Protein AF-0000000080883760 (afdb_homodimer)

Solvent-accessible surface area (backbone atoms only — not comparable to full-atom values): 64139 Å² total; per-residue (Å²): 132,85,82,71,72,84,73,80,80,72,82,66,75,68,64,57,55,56,56,51,52,54,51,52,56,53,53,59,55,56,44,29,5,10,41,19,51,41,18,39,57,57,40,52,62,47,42,53,57,47,54,60,45,60,87,59,68,84,84,50,53,76,61,48,48,52,43,48,32,52,58,64,44,68,50,77,77,52,52,8,90,38,51,78,77,30,27,45,71,64,53,61,66,50,56,46,53,58,30,44,61,67,66,34,55,52,52,44,58,43,60,63,50,77,69,25,66,55,32,47,53,31,52,52,51,48,51,53,54,53,51,52,50,48,72,76,22,70,29,25,36,28,36,28,33,32,29,28,40,73,28,78,74,47,78,49,56,37,47,37,25,38,48,32,90,84,34,57,98,71,44,54,68,37,43,54,71,34,23,41,66,31,14,36,39,24,38,48,54,45,48,49,48,41,47,31,49,20,49,52,23,56,77,68,69,44,78,74,57,53,49,55,74,37,38,44,40,79,69,34,70,82,64,48,45,32,81,93,37,52,71,56,43,66,61,35,21,44,43,24,27,42,36,19,10,46,14,48,35,12,37,69,83,22,6,39,42,85,45,55,57,39,62,75,51,52,53,66,69,28,49,31,79,81,20,54,45,55,65,45,50,62,67,55,49,49,55,51,45,29,62,36,71,66,76,42,57,48,38,55,73,62,30,33,23,48,43,32,28,17,51,47,36,52,38,46,37,51,49,49,20,62,76,66,73,52,88,62,54,67,56,57,47,46,40,66,71,46,28,56,77,56,63,17,84,69,46,50,51,62,71,78,51,77,91,51,51,87,35,41,48,39,33,29,21,72,58,58,79,86,60,66,59,22,80,36,36,30,27,29,34,35,27,31,30,20,38,50,38,51,46,36,51,42,26,42,42,66,33,26,91,69,29,53,80,40,52,61,40,54,47,43,59,48,74,33,49,63,43,75,43,24,52,68,41,43,31,31,14,60,53,28,51,25,39,46,28,29,36,88,86,53,27,36,46,60,33,42,20,37,55,14,66,49,62,49,26,35,22,29,40,35,34,30,62,78,74,16,36,31,42,33,27,39,30,30,34,40,52,37,56,67,42,40,40,72,63,57,80,70,80,49,33,65,62,53,49,51,53,47,44,33,45,39,49,57,21,47,53,48,36,53,52,51,50,47,46,69,67,62,41,43,44,22,48,43,96,32,35,39,34,33,30,44,75,54,91,74,33,42,26,43,61,41,41,33,35,69,88,36,54,49,48,60,43,52,24,52,50,30,14,65,56,60,59,37,81,52,70,68,38,73,83,12,28,26,48,42,50,32,63,51,78,39,33,26,42,48,42,53,67,56,51,65,74,63,52,48,49,38,25,39,18,31,81,83,51,52,27,77,41,47,38,36,43,41,59,73,43,97,88,44,50,37,29,41,41,36,71,78,55,71,23,58,25,35,47,57,130,140,90,82,78,79,81,79,82,82,73,82,64,76,69,66,56,55,56,54,53,53,52,52,52,55,50,52,55,54,56,39,31,8,10,39,22,49,36,17,36,58,61,35,50,62,48,44,55,58,46,56,55,47,59,87,57,67,83,84,48,50,75,64,48,48,52,41,47,36,52,55,63,45,69,47,81,77,41,48,21,90,40,48,78,77,29,26,46,70,64,50,64,68,54,57,48,50,58,31,44,61,66,65,35,56,52,52,44,57,44,59,63,49,75,68,24,67,54,33,48,53,31,51,51,52,48,50,53,54,52,52,54,50,49,72,75,24,71,27,24,34,28,34,28,34,31,29,27,41,74,29,76,74,47,76,49,56,37,46,38,25,38,49,31,91,83,32,58,98,72,43,54,67,37,44,54,70,33,22,40,66,31,13,34,38,24,38,49,54,46,47,49,49,42,47,30,48,20,46,52,23,56,77,69,69,44,79,75,57,52,49,53,73,36,39,45,39,79,68,34,70,83,64,50,45,32,81,94,37,54,71,54,45,66,62,34,21,44,42,24,28,42,36,18,10,46,16,47,33,13,39,69,82,25,8,47,42,85,43,54,56,40,62,75,49,51,51,66,69,25,47,30,79,79,18,54,45,55,64,44,49,61,67,54,49,49,55,50,46,30,63,36,70,67,76,41,56,48,39,53,72,60,30,32,24,48,43,31,27,19,50,48,38,52,38,46,37,51,49,49,20,62,76,67,72,52,86,62,53,66,55,57,46,46,39,66,72,45,26,56,78,56,64,16,86,69,44,49,50,61,71,79,52,77,92,51,51,88,36,43,48,39,33,30,22,73,58,58,78,85,60,65,60,21,81,36,37,29,29,29,34,35,27,31,30,21,36,49,37,51,45,35,49,44,25,42,42,68,33,26,92,69,28,52,80,38,52,59,41,55,47,42,58,49,73,32,49,62,44,73,44,24,50,70,42,43,31,33,14,60,53,29,50,26,38,46,29,30,38,90,84,54,29,36,46,60,34,43,21,38,57,14,65,49,61,48,24,35,24,29,41,36,34,32,60,78,74,16,38,29,42,33,26,39,33,30,34,40,53,36,56,68,41,38,40,71,63,58,80,69,79,50,34,67,61,52,48,50,51,47,44,35,46,40,50,56,22,48,52,48,36,53,51,52,50,48,45,70,66,60,40,40,46,23,46,43,97,31,35,41,36,32,30,43,75,54,89,76,33,42,27,42,60,40,41,32,35,69,87,37,54,49,48,59,42,51,24,51,48,26,14,65,58,59,62,39,81,52,71,69,37,72,83,12,28,25,47,42,50,31,62,51,78,41,34,25,42,47,42,53,67,53,52,66,73,68,53,52,49,38,20,38,18,32,81,84,50,53,24,77,41,47,39,37,42,41,58,74,44,102,87,45,51,38,30,41,40,36,70,79,54,71,22,59,23,34,46,58,131

Structure (mmCIF, N/CA/C/O backbone):
data_AF-0000000080883760-model_v1
#
loop_
_entity.id
_entity.type
_entity.pdbx_description
1 polymer 'Beta-lactamase-related domain-containing protein'
#
loop_
_atom_site.group_PDB
_atom_site.id
_atom_site.type_symbol
_atom_site.label_atom_id
_atom_site.label_alt_id
_atom_site.label_comp_id
_atom_site.label_asym_id
_atom_site.label_entity_id
_atom_site.label_seq_id
_atom_site.pdbx_PDB_ins_code
_atom_site.Cartn_x
_atom_site.Cartn_y
_atom_site.Cartn_z
_atom_site.occupancy
_atom_site.B_iso_or_equiv
_atom_site.auth_seq_id
_atom_site.auth_comp_id
_atom_site.auth_asym_id
_atom_site.auth_atom_id
_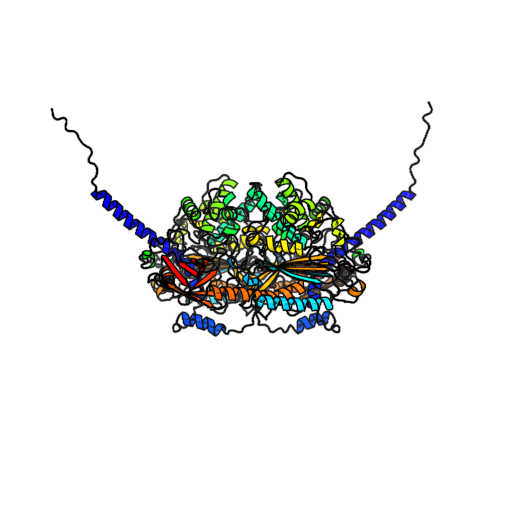atom_site.pdbx_PDB_model_num
ATOM 1 N N . MET A 1 1 ? 18.156 80.938 -30.625 1 20.16 1 MET A N 1
ATOM 2 C CA . MET A 1 1 ? 18.953 81.688 -29.625 1 20.16 1 MET A CA 1
ATOM 3 C C . MET A 1 1 ? 19.266 80.75 -28.438 1 20.16 1 MET A C 1
ATOM 5 O O . MET A 1 1 ? 18.641 79.75 -28.266 1 20.16 1 MET A O 1
ATOM 9 N N . GLU A 1 2 ? 19.562 81.312 -27.172 1 17.78 2 GLU A N 1
ATOM 10 C CA . GLU A 1 2 ? 20.578 80.938 -26.188 1 17.78 2 GLU A CA 1
ATOM 11 C C . GLU A 1 2 ? 20.156 79.75 -25.406 1 17.78 2 GLU A C 1
ATOM 13 O O . GLU A 1 2 ? 19.125 79.75 -24.734 1 17.78 2 GLU A O 1
ATOM 18 N N . LYS A 1 3 ? 20.703 78.562 -25.922 1 20.47 3 LYS A N 1
ATOM 19 C CA . LYS A 1 3 ? 20.766 77.188 -25.562 1 20.47 3 LYS A CA 1
ATOM 20 C C . LYS A 1 3 ? 21.312 77 -24.141 1 20.47 3 LYS A C 1
ATOM 22 O O . LYS A 1 3 ? 22.516 77.062 -23.922 1 20.47 3 LYS A O 1
ATOM 27 N N . GLN A 1 4 ? 20.594 77.75 -23.266 1 17.47 4 GLN A N 1
ATOM 28 C CA . GLN A 1 4 ? 21.094 77.875 -21.891 1 17.47 4 GLN A CA 1
ATOM 29 C C . GLN A 1 4 ? 21.453 76.5 -21.344 1 17.47 4 GLN A C 1
ATOM 31 O O . GLN A 1 4 ? 20.828 75.5 -21.703 1 17.47 4 GLN A O 1
ATOM 36 N N . ALA A 1 5 ? 22.422 76.438 -20.562 1 20.77 5 ALA A N 1
ATOM 37 C CA . ALA A 1 5 ? 23.469 75.625 -19.938 1 20.77 5 ALA A CA 1
ATOM 38 C C . ALA A 1 5 ? 22.891 74.688 -18.859 1 20.77 5 ALA A C 1
ATOM 40 O O . ALA A 1 5 ? 23.594 74.312 -17.922 1 20.77 5 ALA A O 1
ATOM 41 N N . ALA A 1 6 ? 21.516 74.5 -18.766 1 20.91 6 ALA A N 1
ATOM 42 C CA . ALA A 1 6 ? 21.062 74 -17.469 1 20.91 6 ALA A CA 1
ATOM 43 C C . ALA A 1 6 ? 21.797 72.688 -17.078 1 20.91 6 ALA A C 1
ATOM 45 O O . ALA A 1 6 ? 21.625 71.625 -17.703 1 20.91 6 ALA A O 1
ATOM 46 N N . ILE A 1 7 ? 23.047 72.812 -16.75 1 21.77 7 ILE A N 1
ATOM 47 C CA . ILE A 1 7 ? 23.953 71.688 -16.422 1 21.77 7 ILE A CA 1
ATOM 48 C C . ILE A 1 7 ? 23.359 70.875 -15.289 1 21.77 7 ILE A C 1
ATOM 50 O O . ILE A 1 7 ? 22.969 71.438 -14.258 1 21.77 7 ILE A O 1
ATOM 54 N N . LEU A 1 8 ? 22.859 69.688 -15.516 1 22.98 8 LEU A N 1
ATOM 55 C CA . LEU A 1 8 ? 22.188 68.5 -14.914 1 22.98 8 LEU A CA 1
ATOM 56 C C . LEU A 1 8 ? 23.016 67.938 -13.758 1 22.98 8 LEU A C 1
ATOM 58 O O . LEU A 1 8 ? 24.125 67.438 -13.953 1 22.98 8 LEU A O 1
ATOM 62 N N . ASP A 1 9 ? 23.188 68.75 -12.68 1 23.14 9 ASP A N 1
ATOM 63 C CA . ASP A 1 9 ? 24.047 68.438 -11.555 1 23.14 9 ASP A CA 1
ATOM 64 C C . ASP A 1 9 ? 23.75 67 -11.055 1 23.14 9 ASP A C 1
ATOM 66 O O . ASP A 1 9 ? 22.578 66.625 -10.891 1 23.14 9 ASP A O 1
ATOM 70 N N . TRP A 1 10 ? 24.688 66 -11.281 1 26.27 10 TRP A N 1
ATOM 71 C CA . TRP A 1 10 ? 24.891 64.625 -11 1 26.27 10 TRP A CA 1
ATOM 72 C C . TRP A 1 10 ? 24.859 64.312 -9.5 1 26.27 10 TRP A C 1
ATOM 74 O O . TRP A 1 10 ? 25.531 65 -8.727 1 26.27 10 TRP A O 1
ATOM 84 N N . PRO A 1 11 ? 23.75 64 -8.945 1 32.03 11 PRO A N 1
ATOM 85 C CA . PRO A 1 11 ? 23.594 63.844 -7.5 1 32.03 11 PRO A CA 1
ATOM 86 C C . PRO A 1 11 ? 24.766 63.094 -6.863 1 32.03 11 PRO A C 1
ATOM 88 O O . PRO A 1 11 ? 25.438 62.312 -7.535 1 32.03 11 PRO A O 1
ATOM 91 N N . SER A 1 12 ? 25.422 63.594 -5.77 1 32.03 12 SER A N 1
ATOM 92 C CA . SER A 1 12 ? 26.656 63.375 -5.031 1 32.03 12 SER A CA 1
ATOM 93 C C . SER A 1 12 ? 26.719 61.938 -4.488 1 32.03 12 SER A C 1
ATOM 95 O O . SER A 1 12 ? 25.688 61.281 -4.367 1 32.03 12 SER A O 1
ATOM 97 N N . GLN A 1 13 ? 28.047 61.375 -4.312 1 28.73 13 GLN A N 1
ATOM 98 C CA . GLN A 1 13 ? 28.578 60.062 -3.957 1 28.73 13 GLN A CA 1
ATOM 99 C C . GLN A 1 13 ? 28 59.562 -2.631 1 28.73 13 GLN A C 1
ATOM 101 O O . GLN A 1 13 ? 27.797 58.375 -2.439 1 28.73 13 GLN A O 1
ATOM 106 N N . GLN A 1 14 ? 27.812 60.594 -1.698 1 31.47 14 GLN A N 1
ATOM 107 C CA . GLN A 1 14 ? 27.547 60.219 -0.31 1 31.47 14 GLN A CA 1
ATOM 108 C C . GLN A 1 14 ? 26.188 59.562 -0.162 1 31.47 14 GLN A C 1
ATOM 110 O O . GLN A 1 14 ? 26 58.688 0.704 1 31.47 14 GLN A O 1
ATOM 115 N N . GLN A 1 15 ? 25.203 60.062 -0.991 1 30.92 15 GLN A N 1
ATOM 116 C CA . GLN A 1 15 ? 23.844 59.531 -0.78 1 30.92 15 GLN A CA 1
ATOM 117 C C . GLN A 1 15 ? 23.719 58.094 -1.217 1 30.92 15 GLN A C 1
ATOM 119 O O . GLN A 1 15 ? 22.719 57.438 -0.935 1 30.92 15 GLN A O 1
ATOM 124 N N . GLN A 1 16 ? 24.703 57.688 -2.168 1 28.88 16 GLN A N 1
ATOM 125 C CA . GLN A 1 16 ? 24.609 56.312 -2.639 1 28.88 16 GLN A CA 1
ATOM 126 C C . GLN A 1 16 ? 24.953 55.344 -1.524 1 28.88 16 GLN A C 1
ATOM 128 O O . GLN A 1 16 ? 24.516 54.188 -1.554 1 28.88 16 GLN A O 1
ATOM 133 N N . HIS A 1 17 ? 25.906 55.812 -0.591 1 29.86 17 HIS A N 1
ATOM 134 C CA . HIS A 1 17 ? 26.359 54.875 0.41 1 29.86 17 HIS A CA 1
ATOM 135 C C . HIS A 1 17 ? 25.266 54.531 1.407 1 29.86 17 HIS A C 1
ATOM 137 O O . HIS A 1 17 ? 25.281 53.469 2.037 1 29.86 17 HIS A O 1
ATOM 143 N N . ALA A 1 18 ? 24.422 55.625 1.739 1 31.39 18 ALA A N 1
ATOM 144 C CA . ALA A 1 18 ? 23.406 55.375 2.754 1 31.39 18 ALA A CA 1
ATOM 145 C C . ALA A 1 18 ? 22.359 54.375 2.246 1 31.39 18 ALA A C 1
ATOM 147 O O . ALA A 1 18 ? 21.719 53.688 3.037 1 31.39 18 ALA A O 1
ATOM 148 N N . GLN A 1 19 ? 22.109 54.5 0.889 1 28.58 19 GLN A N 1
ATOM 149 C CA . GLN A 1 19 ? 21.078 53.594 0.392 1 28.58 19 GLN A CA 1
ATOM 150 C C . GLN A 1 19 ? 21.531 52.125 0.485 1 28.58 19 GLN A C 1
ATOM 152 O O . GLN A 1 19 ? 20.703 51.219 0.529 1 28.58 19 GLN A O 1
ATOM 157 N N . LEU A 1 20 ? 22.906 52 0.27 1 30.72 20 LEU A N 1
ATOM 158 C CA . LEU A 1 20 ? 23.391 50.625 0.321 1 30.72 20 LEU A CA 1
ATOM 159 C C . LEU A 1 20 ? 23.281 50.062 1.735 1 30.72 20 LEU A C 1
ATOM 161 O O . LEU A 1 20 ? 23.094 48.844 1.916 1 30.72 20 LEU A O 1
ATOM 165 N N . GLN A 1 21 ? 23.594 51 2.764 1 29.98 21 GLN A N 1
ATOM 166 C CA . GLN A 1 21 ? 23.562 50.438 4.109 1 29.98 21 GLN A CA 1
ATOM 167 C C . GLN A 1 21 ? 22.141 50.031 4.5 1 29.98 21 GLN A C 1
ATOM 169 O O . GLN A 1 21 ? 21.969 49.156 5.371 1 29.98 21 GLN A O 1
ATOM 174 N N . GLN A 1 22 ? 21.109 50.875 4.027 1 29.27 22 GLN A N 1
ATOM 175 C CA . GLN A 1 22 ? 19.75 50.5 4.391 1 29.27 22 GLN A CA 1
ATOM 176 C C . GLN A 1 22 ? 19.344 49.156 3.758 1 29.27 22 GLN A C 1
ATOM 178 O O . GLN A 1 22 ? 18.5 48.438 4.293 1 29.27 22 GLN A O 1
ATOM 183 N N . ARG A 1 23 ? 19.859 48.875 2.496 1 29.89 23 ARG A N 1
ATOM 184 C CA . ARG A 1 23 ? 19.531 47.625 1.852 1 29.89 23 ARG A CA 1
ATOM 185 C C . ARG A 1 23 ? 20.156 46.438 2.602 1 29.89 23 ARG A C 1
ATOM 187 O O . ARG A 1 23 ? 19.734 45.312 2.424 1 29.89 23 ARG A O 1
ATOM 194 N N . ARG A 1 24 ? 21.406 46.75 3.168 1 29.94 24 ARG A N 1
ATOM 195 C CA . ARG A 1 24 ? 22.016 45.656 3.893 1 29.94 24 ARG A CA 1
ATOM 196 C C . ARG A 1 24 ? 21.188 45.281 5.125 1 29.94 24 ARG A C 1
ATOM 198 O O . ARG A 1 24 ? 21.312 44.188 5.656 1 29.94 24 ARG A O 1
ATOM 205 N N . ARG A 1 25 ? 20.609 46.406 5.797 1 30.8 25 ARG A N 1
ATOM 206 C CA . ARG A 1 25 ? 19.844 46.094 6.992 1 30.8 25 ARG A CA 1
ATOM 207 C C . ARG A 1 25 ? 18.594 45.281 6.641 1 30.8 25 ARG A C 1
ATOM 209 O O . ARG A 1 25 ? 18.047 44.562 7.484 1 30.8 25 ARG A O 1
ATOM 216 N N .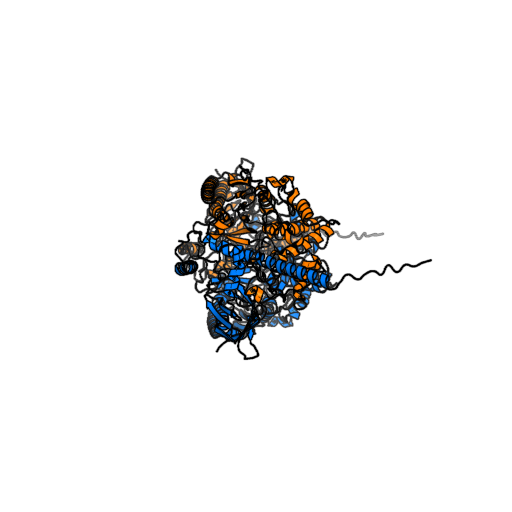 VAL A 1 26 ? 18.078 45.625 5.309 1 27.19 26 VAL A N 1
ATOM 217 C CA . VAL A 1 26 ? 16.844 44.938 4.969 1 27.19 26 VAL A CA 1
ATOM 218 C C . VAL A 1 26 ? 17.109 43.469 4.727 1 27.19 26 VAL A C 1
ATOM 220 O O . VAL A 1 26 ? 16.281 42.594 5.051 1 27.19 26 VAL A O 1
ATOM 223 N N . ARG A 1 27 ? 18.375 43.188 4.125 1 28.58 27 ARG A N 1
ATOM 224 C CA . ARG A 1 27 ? 18.609 41.812 3.725 1 28.58 27 ARG A CA 1
ATOM 225 C C . ARG A 1 27 ? 18.75 40.906 4.941 1 28.58 27 ARG A C 1
ATOM 227 O O . ARG A 1 27 ? 18.5 39.688 4.859 1 28.58 27 ARG A O 1
ATOM 234 N N . ARG A 1 28 ? 19.453 41.594 5.941 1 27.86 28 ARG A N 1
ATOM 235 C CA . ARG A 1 28 ? 19.734 40.688 7.059 1 27.86 28 ARG A CA 1
ATOM 236 C C . ARG A 1 28 ? 18.453 40.219 7.73 1 27.86 28 ARG A C 1
ATOM 238 O O . ARG A 1 28 ? 18.422 39.188 8.414 1 27.86 28 ARG A O 1
ATOM 245 N N . ARG A 1 29 ? 17.453 41.281 7.664 1 27.05 29 ARG A N 1
ATOM 246 C CA . ARG A 1 29 ? 16.234 40.938 8.406 1 27.05 29 ARG A CA 1
ATOM 247 C C . ARG A 1 29 ? 15.516 39.75 7.781 1 27.05 29 ARG A C 1
ATOM 249 O O . ARG A 1 29 ? 14.805 39.031 8.469 1 27.05 29 ARG A O 1
ATOM 256 N N . ASP A 1 30 ? 15.656 39.781 6.379 1 25.61 30 ASP A N 1
ATOM 257 C CA . ASP A 1 30 ? 14.805 38.812 5.672 1 25.61 30 ASP A CA 1
ATOM 258 C C . ASP A 1 30 ? 15.281 37.375 5.883 1 25.61 30 ASP A C 1
ATOM 260 O O . ASP A 1 30 ? 14.5 36.438 5.754 1 25.61 30 ASP A O 1
ATOM 264 N N . LEU A 1 31 ? 16.641 37.25 6.141 1 24.3 31 LEU A N 1
ATOM 265 C CA . LEU A 1 31 ? 17.156 35.906 6.23 1 24.3 31 LEU A CA 1
ATOM 266 C C . LEU A 1 31 ? 16.672 35.219 7.496 1 24.3 31 LEU A C 1
ATOM 268 O O . LEU A 1 31 ? 16.547 33.969 7.531 1 24.3 31 LEU A O 1
ATOM 272 N N . ALA A 1 32 ? 16.484 36.094 8.586 1 24.84 32 ALA A N 1
ATOM 273 C CA . ALA A 1 32 ? 16.203 35.469 9.875 1 24.84 32 ALA A CA 1
ATOM 274 C C . ALA A 1 32 ? 14.828 34.781 9.875 1 24.84 32 ALA A C 1
ATOM 276 O O . ALA A 1 32 ? 14.609 33.812 10.602 1 24.84 32 ALA A O 1
ATOM 277 N N . LEU A 1 33 ? 13.883 35.406 9.086 1 23.98 33 LEU A N 1
ATOM 278 C CA . LEU A 1 33 ? 12.484 35 9.211 1 23.98 33 LEU A CA 1
ATOM 279 C C . LEU A 1 33 ? 12.266 33.625 8.633 1 23.98 33 LEU A C 1
ATOM 281 O O . LEU A 1 33 ? 11.391 32.875 9.102 1 23.98 33 LEU A O 1
ATOM 285 N N . THR A 1 34 ? 12.992 33.312 7.543 1 24.45 34 THR A N 1
ATOM 286 C CA . THR A 1 34 ? 12.633 32.125 6.781 1 24.45 34 THR A CA 1
ATOM 287 C C . THR A 1 34 ? 13.062 30.875 7.52 1 24.45 34 THR A C 1
ATOM 289 O O . THR A 1 34 ? 12.492 29.797 7.301 1 24.45 34 THR A O 1
ATOM 292 N N . PHE A 1 35 ? 14.133 30.953 8.398 1 27.14 35 PHE A N 1
ATOM 293 C CA . PHE A 1 35 ? 14.641 29.75 9.055 1 27.14 35 PHE A CA 1
ATOM 294 C C . PHE A 1 35 ? 13.664 29.266 10.125 1 27.14 35 PHE A C 1
ATOM 296 O O . PHE A 1 35 ? 13.836 28.172 10.672 1 27.14 35 PHE A O 1
ATOM 303 N N . GLY A 1 36 ? 12.695 30.156 10.578 1 24.72 36 GLY A N 1
ATOM 304 C CA . GLY A 1 36 ? 11.828 29.812 11.688 1 24.72 36 GLY A CA 1
ATOM 305 C C . GLY A 1 36 ? 10.844 28.703 11.359 1 24.72 36 GLY A C 1
ATOM 306 O O . GLY A 1 36 ? 10.5 27.891 12.219 1 24.72 36 GLY A O 1
ATOM 307 N N . TRP A 1 37 ? 10.352 28.797 10.125 1 24.58 37 TRP A N 1
ATOM 308 C CA . TRP A 1 37 ? 9.164 28 9.867 1 24.58 37 TRP A CA 1
ATOM 309 C C . TRP A 1 37 ? 9.523 26.516 9.75 1 24.58 37 TRP A C 1
ATOM 311 O O . TRP A 1 37 ? 8.688 25.641 9.984 1 24.58 37 TRP A O 1
ATOM 321 N N . SER A 1 38 ? 10.719 26.25 9.312 1 27.39 38 SER A N 1
ATOM 322 C CA . SER A 1 38 ? 11.07 24.844 9.055 1 27.39 38 SER A CA 1
ATOM 323 C C . SER A 1 38 ? 11.203 24.062 10.352 1 27.39 38 SER A C 1
ATOM 325 O O . SER A 1 38 ? 11.211 22.828 10.344 1 27.39 38 SER A O 1
ATOM 327 N N . LEU A 1 39 ? 11.555 24.812 11.531 1 28.34 39 LEU A N 1
ATOM 328 C CA . LEU A 1 39 ? 11.68 24.156 12.828 1 28.34 39 LEU A CA 1
ATOM 329 C C . LEU A 1 39 ? 10.312 23.703 13.336 1 28.34 39 LEU A C 1
ATOM 331 O O . LEU A 1 39 ? 10.227 22.734 14.094 1 28.34 39 LEU A O 1
ATOM 335 N N . ILE A 1 40 ? 9.281 24.391 12.852 1 28.36 40 ILE A N 1
ATOM 336 C CA . ILE A 1 40 ? 7.996 24.047 13.438 1 28.36 40 ILE A CA 1
ATOM 337 C C . ILE A 1 40 ? 7.555 22.672 12.93 1 28.36 40 ILE A C 1
ATOM 339 O O . ILE A 1 40 ? 7.035 21.859 13.695 1 28.36 40 ILE A O 1
ATOM 343 N N . GLY A 1 41 ? 7.871 22.312 11.773 1 28.89 41 GLY A N 1
ATOM 344 C CA . GLY A 1 41 ? 7.406 21.031 11.281 1 28.89 41 GLY A CA 1
ATOM 345 C C . GLY A 1 41 ? 8.055 19.844 11.977 1 28.89 41 GLY A C 1
ATOM 346 O O . GLY A 1 41 ? 7.391 18.859 12.281 1 28.89 41 GLY A O 1
ATOM 347 N N . SER A 1 42 ? 9.375 19.953 12.289 1 32.25 42 SER A N 1
ATOM 348 C CA . SER A 1 42 ? 10.039 18.953 13.117 1 32.25 42 SER A CA 1
ATOM 349 C C . SER A 1 42 ? 9.453 18.922 14.531 1 32.25 42 SER A C 1
ATOM 351 O O . SER A 1 42 ? 9.5 17.891 15.203 1 32.25 42 SER A O 1
ATOM 353 N N . PHE A 1 43 ? 8.914 20.047 15.031 1 31.59 43 PHE A N 1
ATOM 354 C CA . PHE A 1 43 ? 8.344 20.156 16.375 1 31.59 43 PHE A CA 1
ATOM 355 C C . PHE A 1 43 ? 6.973 19.484 16.422 1 31.59 43 PHE A C 1
ATOM 357 O O . PHE A 1 43 ? 6.609 18.891 17.438 1 31.59 43 PHE A O 1
ATOM 364 N N . ILE A 1 44 ? 6.262 19.516 15.383 1 31.91 44 ILE A N 1
ATOM 365 C CA . ILE A 1 44 ? 4.945 18.891 15.461 1 31.91 44 ILE A CA 1
ATOM 366 C C . ILE A 1 44 ? 5.094 17.375 15.531 1 31.91 44 ILE A C 1
ATOM 368 O O . ILE A 1 44 ? 4.445 16.719 16.344 1 31.91 44 ILE A O 1
ATOM 372 N N . GLY A 1 45 ? 5.973 16.719 14.883 1 31.95 45 GLY A N 1
ATOM 373 C CA . GLY A 1 45 ? 6.281 15.312 15.148 1 31.95 45 GLY A CA 1
ATOM 374 C C . GLY A 1 45 ? 6.867 15.086 16.531 1 31.95 45 GLY A C 1
ATOM 375 O O . GLY A 1 45 ? 6.473 14.148 17.234 1 31.95 45 GLY A O 1
ATOM 376 N N . LEU A 1 46 ? 7.734 16.047 17 1 32.22 46 LEU A N 1
ATOM 377 C CA . LEU A 1 46 ? 8.242 16.016 18.375 1 32.22 46 LEU A CA 1
ATOM 378 C C . LEU A 1 46 ? 7.129 16.328 19.375 1 32.22 46 LEU A C 1
ATOM 380 O O . LEU A 1 46 ? 7.008 15.648 20.391 1 32.22 46 LEU A O 1
ATOM 384 N N . ALA A 1 47 ? 6.312 17.281 19.094 1 31.31 47 ALA A N 1
ATOM 385 C CA . ALA A 1 47 ? 5.234 17.594 20.031 1 31.31 47 ALA A CA 1
ATOM 386 C C . ALA A 1 47 ? 4.219 16.453 20.109 1 31.31 47 ALA A C 1
ATOM 388 O O . ALA A 1 47 ? 3.771 16.094 21.188 1 31.31 47 ALA A O 1
ATOM 389 N N . LEU A 1 48 ? 3.918 15.844 19.094 1 31.25 48 LEU A N 1
ATOM 390 C CA . LEU A 1 48 ? 3.043 14.68 19.172 1 31.25 48 LEU A CA 1
ATOM 391 C C . LEU A 1 48 ? 3.693 13.562 19.984 1 31.25 48 LEU A C 1
ATOM 393 O O . LEU A 1 48 ? 3.029 12.906 20.781 1 31.25 48 LEU A O 1
ATOM 397 N N . ALA A 1 49 ? 4.953 13.453 19.875 1 30.73 49 ALA A N 1
ATOM 398 C CA . ALA A 1 49 ? 5.652 12.547 20.781 1 30.73 49 ALA A CA 1
ATOM 399 C C . ALA A 1 49 ? 5.59 13.062 22.219 1 30.73 49 ALA A C 1
ATOM 401 O O . ALA A 1 49 ? 5.379 12.281 23.156 1 30.73 49 ALA A O 1
ATOM 402 N N . LEU A 1 50 ? 5.656 14.359 22.359 1 31.48 50 LEU A N 1
ATOM 403 C CA . LEU A 1 50 ? 5.652 14.898 23.719 1 31.48 50 LEU A CA 1
ATOM 404 C C . LEU A 1 50 ? 4.25 14.844 24.312 1 31.48 50 LEU A C 1
ATOM 406 O O . LEU A 1 50 ? 4.098 14.633 25.516 1 31.48 50 LEU A O 1
ATOM 410 N N . ILE A 1 51 ? 3.25 15.102 23.578 1 30.7 51 ILE A N 1
ATOM 411 C CA . ILE A 1 51 ? 1.899 15.141 24.141 1 30.7 51 ILE A CA 1
ATOM 412 C C . ILE A 1 51 ? 1.468 13.727 24.531 1 30.7 51 ILE A C 1
ATOM 414 O O . ILE A 1 51 ? 0.808 13.539 25.562 1 30.7 51 ILE A O 1
ATOM 418 N N . CYS A 1 52 ? 1.73 12.75 23.766 1 29.81 52 CYS A N 1
ATOM 419 C CA . CYS A 1 52 ? 1.425 11.414 24.281 1 29.81 52 CYS A CA 1
ATOM 420 C C . CYS A 1 52 ? 2.102 11.172 25.625 1 29.81 52 CYS A C 1
ATOM 422 O O . CYS A 1 52 ? 1.856 10.156 26.266 1 29.81 52 CYS A O 1
ATOM 424 N N . PHE A 1 53 ? 3.057 12.078 25.969 1 31.02 53 PHE A N 1
ATOM 425 C CA . PHE A 1 53 ? 3.713 11.984 27.266 1 31.02 53 PHE A CA 1
ATOM 426 C C . PHE A 1 53 ? 2.973 12.82 28.312 1 31.02 53 PHE A C 1
ATOM 428 O O . PHE A 1 53 ? 3.469 13.859 28.75 1 31.02 53 PHE A O 1
ATOM 435 N N . GLY A 1 54 ? 1.817 13.023 28.25 1 28.48 54 GLY A N 1
ATOM 436 C CA . GLY A 1 54 ? 1.152 13.844 29.25 1 28.48 54 GLY A CA 1
ATOM 437 C C . GLY A 1 54 ? 1.484 13.438 30.672 1 28.48 54 GLY A C 1
ATOM 438 O O . GLY A 1 54 ? 1.435 14.266 31.594 1 28.48 54 GLY A O 1
ATOM 439 N N . HIS A 1 55 ? 1.306 12.195 31.062 1 30.16 55 HIS A N 1
ATOM 440 C CA . HIS A 1 55 ? 1.41 12.047 32.5 1 30.16 55 HIS A CA 1
ATOM 441 C C . HIS A 1 55 ? 2.863 12.117 32.969 1 30.16 55 HIS A C 1
ATOM 443 O O . HIS A 1 55 ? 3.463 11.094 33.312 1 30.16 55 HIS A O 1
ATOM 449 N N . THR A 1 56 ? 3.652 12.984 32.312 1 31.31 56 THR A N 1
ATOM 450 C CA . THR A 1 56 ? 5.004 13.031 32.875 1 31.31 56 THR A CA 1
ATOM 451 C C . THR A 1 56 ? 5.008 13.719 34.219 1 31.31 56 THR A C 1
ATOM 453 O O . THR A 1 56 ? 4.371 14.75 34.406 1 31.31 56 THR A O 1
ATOM 456 N N . ASP A 1 57 ? 5.219 12.953 35.281 1 31.3 57 ASP A N 1
ATOM 457 C CA . ASP A 1 57 ? 5.699 13.547 36.531 1 31.3 57 ASP A CA 1
ATOM 458 C C . ASP A 1 57 ? 6.773 14.594 36.25 1 31.3 57 ASP A C 1
ATOM 460 O O . ASP A 1 57 ? 7.75 14.328 35.562 1 31.3 57 ASP A O 1
ATOM 464 N N . ALA A 1 58 ? 6.66 15.844 36.406 1 36.34 58 ALA A N 1
ATOM 465 C CA . ALA A 1 58 ? 7.457 17.062 36.281 1 36.34 58 ALA A CA 1
ATOM 466 C C . ALA A 1 58 ? 8.883 16.828 36.781 1 36.34 58 ALA A C 1
ATOM 468 O O . ALA A 1 58 ? 9.758 17.688 36.562 1 36.34 58 ALA A O 1
ATOM 469 N N . ARG A 1 59 ? 9.172 15.977 37.75 1 37.41 59 ARG A N 1
ATOM 470 C CA . ARG A 1 59 ? 10.461 15.844 38.438 1 37.41 59 ARG A CA 1
ATOM 471 C C . ARG A 1 59 ? 11.469 15.141 37.531 1 37.41 59 ARG A C 1
ATOM 473 O O . ARG A 1 59 ? 12.656 15.055 37.844 1 37.41 59 ARG A O 1
ATOM 480 N N . TRP A 1 60 ? 11.031 14.305 36.625 1 33 60 TRP A N 1
ATOM 481 C CA . TRP A 1 60 ? 12.031 13.602 35.844 1 33 60 TRP A CA 1
ATOM 482 C C . TRP A 1 60 ? 12.438 14.414 34.625 1 33 60 TRP A C 1
ATOM 484 O O . TRP A 1 60 ? 11.594 15.047 34 1 33 60 TRP A O 1
ATOM 494 N N . SER A 1 61 ? 13.781 14.695 34.625 1 32.94 61 SER A N 1
ATOM 495 C CA . SER A 1 61 ? 14.344 15.367 33.469 1 32.94 61 SER A CA 1
ATOM 496 C C . SER A 1 61 ? 13.828 14.758 32.156 1 32.94 61 SER A C 1
ATOM 498 O O . SER A 1 61 ? 13.383 13.609 32.125 1 32.94 61 SER A O 1
ATOM 500 N N . PRO A 1 62 ? 13.656 15.57 31.125 1 31.27 62 PRO A N 1
ATOM 501 C CA . PRO A 1 62 ? 13.234 15.016 29.844 1 31.27 62 PRO A CA 1
ATOM 502 C C . PRO A 1 62 ? 13.953 13.719 29.5 1 31.27 62 PRO A C 1
ATOM 504 O O . PRO A 1 62 ? 13.352 12.805 28.906 1 31.27 62 PRO A O 1
ATOM 507 N N . LEU A 1 63 ? 15.242 13.633 29.859 1 31.67 63 LEU A N 1
ATOM 508 C CA . LEU A 1 63 ? 16.031 12.422 29.625 1 31.67 63 LEU A CA 1
ATOM 509 C C . LEU A 1 63 ? 15.484 11.266 30.453 1 31.67 63 LEU A C 1
ATOM 511 O O . LEU A 1 63 ? 15.445 10.125 29.984 1 31.67 63 LEU A O 1
ATOM 515 N N . ASP A 1 64 ? 15.266 11.555 31.641 1 33.56 64 ASP A N 1
ATOM 516 C CA . ASP A 1 64 ? 14.797 10.508 32.531 1 33.56 64 ASP A CA 1
ATOM 517 C C . ASP A 1 64 ? 13.414 10.008 32.125 1 33.56 64 ASP A C 1
ATOM 519 O O . ASP A 1 64 ? 13.125 8.82 32.25 1 33.56 64 ASP A O 1
ATOM 523 N N . ARG A 1 65 ? 12.719 10.852 31.562 1 34.62 65 ARG A N 1
ATOM 524 C CA . ARG A 1 65 ? 11.406 10.5 31.016 1 34.62 65 ARG A CA 1
ATOM 525 C C . ARG A 1 65 ? 11.547 9.617 29.797 1 34.62 65 ARG A C 1
ATOM 527 O O . ARG A 1 65 ? 10.805 8.641 29.641 1 34.62 65 ARG A O 1
ATOM 534 N N . LEU A 1 66 ? 12.516 9.969 29.016 1 32.75 66 LEU A N 1
ATOM 535 C CA . LEU A 1 66 ? 12.891 9.125 27.891 1 32.75 66 LEU A CA 1
ATOM 536 C C . LEU A 1 66 ? 13.477 7.801 28.375 1 32.75 66 LEU A C 1
ATOM 538 O O . LEU A 1 66 ? 13.195 6.746 27.812 1 32.75 66 LEU A O 1
ATOM 542 N N . ARG A 1 67 ? 14.32 7.84 29.438 1 32.53 67 ARG A N 1
ATOM 543 C CA . ARG A 1 67 ? 14.906 6.633 30.016 1 32.53 67 ARG A CA 1
ATOM 544 C C . ARG A 1 67 ? 13.836 5.766 30.672 1 32.53 67 ARG A C 1
ATOM 546 O O . ARG A 1 67 ? 13.898 4.535 30.609 1 32.53 67 ARG A O 1
ATOM 553 N N . GLN A 1 68 ? 13.039 6.363 31.484 1 31.7 68 GLN A N 1
ATOM 554 C CA . GLN A 1 68 ? 11.945 5.582 32.062 1 31.7 68 GLN A CA 1
ATOM 555 C C . GLN A 1 68 ? 11.016 5.051 30.984 1 31.7 68 GLN A C 1
ATOM 557 O O . GLN A 1 68 ? 10.43 3.973 31.125 1 31.7 68 GLN A O 1
ATOM 562 N N . LEU A 1 69 ? 10.945 5.836 30.016 1 31.06 69 LEU A N 1
ATOM 563 C CA . LEU A 1 69 ? 10.266 5.328 28.828 1 31.06 69 LEU A CA 1
ATOM 564 C C . LEU A 1 69 ? 11 4.117 28.266 1 31.06 69 LEU A C 1
ATOM 566 O O . LEU A 1 69 ? 10.367 3.168 27.797 1 31.06 69 LEU A O 1
ATOM 570 N N . HIS A 1 70 ? 12.344 4.191 28.312 1 29.45 70 HIS A N 1
ATOM 571 C CA . HIS A 1 70 ? 13.172 3.062 27.922 1 29.45 70 HIS A CA 1
ATOM 572 C C . HIS A 1 70 ? 13.094 1.933 28.938 1 29.45 70 HIS A C 1
ATOM 574 O O . HIS A 1 70 ? 13.141 0.756 28.578 1 29.45 70 HIS A O 1
ATOM 580 N N . SER A 1 71 ? 13.336 2.275 30.25 1 29.08 71 SER A N 1
ATOM 581 C CA . SER A 1 71 ? 13.422 1.221 31.266 1 29.08 71 SER A CA 1
ATOM 582 C C . SER A 1 71 ? 12.094 0.495 31.422 1 29.08 71 SER A C 1
ATOM 584 O O . SER A 1 71 ? 12.055 -0.667 31.828 1 29.08 71 SER A O 1
ATOM 586 N N . SER A 1 72 ? 11.062 1.286 31.562 1 28.67 72 SER A N 1
ATOM 587 C CA . SER A 1 72 ? 9.82 0.535 31.703 1 28.67 72 SER A CA 1
ATOM 588 C C . SER A 1 72 ? 9.508 -0.234 30.422 1 28.67 72 SER A C 1
ATOM 590 O O . SER A 1 72 ? 8.484 -0.919 30.344 1 28.67 72 SER A O 1
ATOM 592 N N . PHE A 1 73 ? 10.352 0.079 29.562 1 28.86 73 PHE A N 1
ATOM 593 C CA . PHE A 1 73 ? 10.297 -0.736 28.359 1 28.86 73 PHE A CA 1
ATOM 594 C C . PHE A 1 73 ? 10.656 -2.186 28.656 1 28.86 73 PHE A C 1
ATOM 596 O O . PHE A 1 73 ? 10.938 -2.969 27.75 1 28.86 73 PHE A O 1
ATOM 603 N N . THR A 1 74 ? 11.148 -2.387 29.812 1 25.86 74 THR A N 1
ATOM 604 C CA . THR A 1 74 ? 11.156 -3.84 29.953 1 25.86 74 THR A CA 1
ATOM 605 C C . THR A 1 74 ? 9.805 -4.43 29.578 1 25.86 74 THR A C 1
ATOM 607 O O . THR A 1 74 ? 8.969 -4.711 30.438 1 25.86 74 THR A O 1
ATOM 610 N N . ALA A 1 75 ? 9.117 -3.584 28.766 1 28.89 75 ALA A N 1
ATOM 611 C CA . ALA A 1 75 ? 7.938 -4.242 28.203 1 28.89 75 ALA A CA 1
ATOM 612 C C . ALA A 1 75 ? 8.195 -5.73 27.969 1 28.89 75 ALA A C 1
ATOM 614 O O . ALA A 1 75 ? 9.305 -6.121 27.594 1 28.89 75 ALA A O 1
ATOM 615 N N . THR A 1 76 ? 7.383 -6.367 28.531 1 27.38 76 THR A N 1
ATOM 616 C CA . THR A 1 76 ? 7.234 -7.797 28.266 1 27.38 76 THR A CA 1
ATOM 617 C C . THR A 1 76 ? 7.32 -8.078 26.766 1 27.38 76 THR A C 1
ATOM 619 O O . THR A 1 76 ? 6.68 -7.391 25.969 1 27.38 76 THR A O 1
ATOM 622 N N . ARG A 1 77 ? 8.359 -8.586 26.188 1 29.47 77 ARG A N 1
ATOM 623 C CA . ARG A 1 77 ? 8.836 -9.234 24.969 1 29.47 77 ARG A CA 1
ATOM 624 C C . ARG A 1 77 ? 7.684 -9.57 24.031 1 29.47 77 ARG A C 1
ATOM 626 O O . ARG A 1 77 ? 7.863 -9.625 22.812 1 29.47 77 ARG A O 1
ATOM 633 N N . ASP A 1 78 ? 6.602 -10.25 24.422 1 29.3 78 ASP A N 1
ATOM 634 C CA . ASP A 1 78 ? 5.836 -11.227 23.641 1 29.3 78 ASP A CA 1
ATOM 635 C C . ASP A 1 78 ? 4.727 -10.539 22.844 1 29.3 78 ASP A C 1
ATOM 637 O O . ASP A 1 78 ? 3.982 -11.195 22.109 1 29.3 78 ASP A O 1
ATOM 641 N N . SER A 1 79 ? 3.877 -9.43 23.328 1 28.83 79 SER A N 1
ATOM 642 C CA . SER A 1 79 ? 2.465 -9.492 22.953 1 28.83 79 SER A CA 1
ATOM 643 C C . SER A 1 79 ? 2.201 -8.773 21.641 1 28.83 79 SER A C 1
ATOM 645 O O . SER A 1 79 ? 2.717 -7.676 21.422 1 28.83 79 SER A O 1
ATOM 647 N N . PHE A 1 80 ? 2.084 -9.383 20.422 1 33.56 80 PHE A N 1
ATOM 648 C CA . PHE A 1 80 ? 1.392 -8.938 19.219 1 33.56 80 PHE A CA 1
ATOM 649 C C . PHE A 1 80 ? 0.267 -7.965 19.562 1 33.56 80 PHE A C 1
ATOM 651 O O . PHE A 1 80 ? -0.299 -8.031 20.656 1 33.56 80 PHE A O 1
ATOM 658 N N . PRO A 1 81 ? 0.144 -6.82 18.844 1 37.28 81 PRO A N 1
ATOM 659 C CA . PRO A 1 81 ? -0.934 -5.898 19.219 1 37.28 81 PRO A CA 1
ATOM 660 C C . PRO A 1 81 ? -2.262 -6.609 19.453 1 37.28 81 PRO A C 1
ATOM 662 O O . PRO A 1 81 ? -2.73 -7.367 18.609 1 37.28 81 PRO A O 1
ATOM 665 N N . THR A 1 82 ? -2.447 -7.281 20.547 1 42.56 82 THR A N 1
ATOM 666 C CA . THR A 1 82 ? -3.75 -7.73 21.031 1 42.56 82 THR A CA 1
ATOM 667 C C . THR A 1 82 ? -4.664 -6.535 21.297 1 42.56 82 THR A C 1
ATOM 669 O O . THR A 1 82 ? -4.191 -5.43 21.547 1 42.56 82 THR A O 1
ATOM 672 N N . TYR A 1 83 ? -5.773 -6.754 20.609 1 42.66 83 TYR A N 1
ATOM 673 C CA . TYR A 1 83 ? -6.754 -5.773 21.062 1 42.66 83 TYR A CA 1
ATOM 674 C C . TYR A 1 83 ? -6.676 -5.57 22.578 1 42.66 83 TYR A C 1
ATOM 676 O O . TYR A 1 83 ? -6.988 -6.484 23.344 1 42.66 83 TYR A O 1
ATOM 684 N N . THR A 1 84 ? -5.902 -4.59 22.953 1 49.47 84 THR A N 1
ATOM 685 C CA . THR A 1 84 ? -5.656 -4.293 24.359 1 49.47 84 THR A CA 1
ATOM 686 C C . THR A 1 84 ? -6.863 -3.596 24.984 1 49.47 84 THR A C 1
ATOM 688 O O . THR A 1 84 ? -6.805 -3.148 26.141 1 49.47 84 THR A O 1
ATOM 691 N N . GLY A 1 85 ? -7.953 -3.664 24.172 1 53.94 85 GLY A N 1
ATOM 692 C CA . GLY A 1 85 ? -9.078 -2.854 24.609 1 53.94 85 GLY A CA 1
ATOM 693 C C . GLY A 1 85 ? -9.195 -1.536 23.875 1 53.94 85 GLY A C 1
ATOM 694 O O . GLY A 1 85 ? -10.219 -0.862 23.953 1 53.94 85 GLY A O 1
ATOM 695 N N . LYS A 1 86 ? -7.91 -1.3 23.078 1 63.81 86 LYS A N 1
ATOM 696 C CA . LYS A 1 86 ? -7.945 -0.082 22.266 1 63.81 86 LYS A CA 1
ATOM 697 C C . LYS A 1 86 ? -7.73 -0.394 20.797 1 63.81 86 LYS A C 1
ATOM 699 O O . LYS A 1 86 ? -6.922 -1.26 20.453 1 63.81 86 LYS A O 1
ATOM 704 N N . THR A 1 87 ? -8.469 0.121 19.984 1 64.62 87 THR A N 1
ATOM 705 C CA . THR A 1 87 ? -8.398 -0.024 18.531 1 64.62 87 THR A CA 1
ATOM 706 C C . THR A 1 87 ? -7.055 0.478 18.016 1 64.62 87 THR A C 1
ATOM 708 O O . THR A 1 87 ? -6.453 -0.143 17.141 1 64.62 87 THR A O 1
ATOM 711 N N . ILE A 1 88 ? -6.711 1.487 18.422 1 66.25 88 ILE A N 1
ATOM 712 C CA . ILE A 1 88 ? -5.398 2.016 18.062 1 66.25 88 ILE A CA 1
ATOM 713 C C . ILE A 1 88 ? -4.43 1.835 19.234 1 66.25 88 ILE A C 1
ATOM 715 O O . ILE A 1 88 ? -4.629 2.402 20.297 1 66.25 88 ILE A O 1
ATOM 719 N N . PRO A 1 89 ? -3.598 0.733 19 1 52.31 89 PRO A N 1
ATOM 720 C CA . PRO A 1 89 ? -2.703 0.457 20.125 1 52.31 89 PRO A CA 1
ATOM 721 C C . PRO A 1 89 ? -2.035 1.716 20.672 1 52.31 89 PRO A C 1
ATOM 723 O O . PRO A 1 89 ? -1.545 2.543 19.891 1 52.31 89 PRO A O 1
ATOM 726 N N . GLN A 1 90 ? -2.811 2.33 21.609 1 47.34 90 GLN A N 1
ATOM 727 C CA . GLN A 1 90 ? -2.121 3.434 22.266 1 47.34 90 GLN A CA 1
ATOM 728 C C . GLN A 1 90 ? -0.795 2.973 22.875 1 47.34 90 GLN A C 1
ATOM 730 O O . GLN A 1 90 ? -0.736 1.941 23.547 1 47.34 90 GLN A O 1
ATOM 735 N N . SER A 1 91 ? 0.181 2.898 21.969 1 39.97 91 SER A N 1
ATOM 736 C CA . SER A 1 91 ? 1.402 2.604 22.703 1 39.97 91 SER A CA 1
ATOM 737 C C . SER A 1 91 ? 1.327 3.141 24.125 1 39.97 91 SER A C 1
ATOM 739 O O . SER A 1 91 ? 0.767 4.215 24.359 1 39.97 91 SER A O 1
ATOM 741 N N . ASP A 1 92 ? 1.104 2.518 25.109 1 34.62 92 ASP A N 1
ATOM 742 C CA . ASP A 1 92 ? 1.692 3.236 26.234 1 34.62 92 ASP A CA 1
ATOM 743 C C . ASP A 1 92 ? 2.713 4.266 25.75 1 34.62 92 ASP A C 1
ATOM 745 O O . ASP A 1 92 ? 3.312 4.105 24.688 1 34.62 92 ASP A O 1
ATOM 749 N N . ALA A 1 93 ? 2.752 5.574 26.406 1 34.25 93 ALA A N 1
ATOM 750 C CA . ALA A 1 93 ? 3.641 6.68 26.062 1 34.25 93 ALA A CA 1
ATOM 751 C C . ALA A 1 93 ? 4.828 6.191 25.234 1 34.25 93 ALA A C 1
ATOM 753 O O . ALA A 1 93 ? 5.312 6.898 24.344 1 34.25 93 ALA A O 1
ATOM 754 N N . ALA A 1 94 ? 5.621 5.27 25.703 1 32.56 94 ALA A N 1
ATOM 755 C CA . ALA A 1 94 ? 7.012 4.98 25.375 1 32.56 94 ALA A CA 1
ATOM 756 C C . ALA A 1 94 ? 7.105 4.156 24.094 1 32.56 94 ALA A C 1
ATOM 758 O O . ALA A 1 94 ? 8.18 3.658 23.734 1 32.56 94 ALA A O 1
ATOM 759 N N . ILE A 1 95 ? 6.129 3.525 23.641 1 38.19 95 ILE A N 1
ATOM 760 C CA . ILE A 1 95 ? 6.473 2.801 22.422 1 38.19 95 ILE A CA 1
ATOM 761 C C . ILE A 1 95 ? 6.773 3.791 21.312 1 38.19 95 ILE A C 1
ATOM 763 O O . ILE A 1 95 ? 5.855 4.316 20.672 1 38.19 95 ILE A O 1
ATOM 767 N N . GLY A 1 96 ? 7.488 4.715 21.531 1 43.28 96 GLY A N 1
ATOM 768 C CA . GLY A 1 96 ? 8.109 5.324 20.375 1 43.28 96 GLY A CA 1
ATOM 769 C C . GLY A 1 96 ? 8.172 4.391 19.172 1 43.28 96 GLY A C 1
ATOM 770 O O . GLY A 1 96 ? 8.719 3.291 19.266 1 43.28 96 GLY A O 1
ATOM 771 N N . TRP A 1 97 ? 7.098 4.41 18.438 1 53.38 97 TRP A N 1
ATOM 772 C CA . TRP A 1 97 ? 7.148 3.635 17.203 1 53.38 97 TRP A CA 1
ATOM 773 C C . TRP A 1 97 ? 8.586 3.441 16.75 1 53.38 97 TRP A C 1
ATOM 775 O O . TRP A 1 97 ? 9.32 4.414 16.547 1 53.38 97 TRP A O 1
ATOM 785 N N . ARG A 1 98 ? 9.242 2.373 17.328 1 62.62 98 ARG A N 1
ATOM 786 C CA . ARG A 1 98 ? 10.602 2.076 16.875 1 62.62 98 ARG A CA 1
ATOM 787 C C . ARG A 1 98 ? 10.68 2.023 15.359 1 62.62 98 ARG A C 1
ATOM 789 O O . ARG A 1 98 ? 10.109 1.128 14.734 1 62.62 98 ARG A O 1
ATOM 796 N N . CYS A 1 99 ? 10.992 3.08 14.852 1 77.88 99 CYS A N 1
ATOM 797 C CA . CYS A 1 99 ? 11.219 3.168 13.414 1 77.88 99 CYS A CA 1
ATOM 798 C C . CYS A 1 99 ? 12.695 2.973 13.078 1 77.88 99 CYS A C 1
ATOM 800 O O . CYS A 1 99 ? 13.422 3.945 12.875 1 77.88 99 CYS A O 1
ATOM 802 N N . ILE A 1 100 ? 13.094 1.728 13.125 1 86.25 100 ILE A N 1
ATOM 803 C CA . ILE A 1 100 ? 14.469 1.398 12.758 1 86.25 100 ILE A CA 1
ATOM 804 C C . ILE A 1 100 ? 14.617 1.446 11.234 1 86.25 100 ILE A C 1
ATOM 806 O O . ILE A 1 100 ? 13.867 0.792 10.508 1 86.25 100 ILE A O 1
ATOM 810 N N . PRO A 1 101 ? 15.508 2.268 10.812 1 89.62 101 PRO A N 1
ATOM 811 C CA . PRO A 1 101 ? 15.664 2.328 9.359 1 89.62 101 PRO A CA 1
ATOM 812 C C . PRO A 1 101 ? 16.281 1.056 8.781 1 89.62 101 PRO A C 1
ATOM 814 O O . PRO A 1 101 ? 17.031 0.359 9.469 1 89.62 101 PRO A O 1
ATOM 817 N N . PRO A 1 102 ? 15.961 0.755 7.496 1 91.62 102 PRO A N 1
ATOM 818 C CA . PRO A 1 102 ? 16.703 -0.312 6.824 1 91.62 102 PRO A CA 1
ATOM 819 C C . PRO A 1 102 ? 18.188 0.026 6.633 1 91.62 102 PRO A C 1
ATOM 821 O O . PRO A 1 102 ? 18.578 1.181 6.805 1 91.62 102 PRO A O 1
ATOM 824 N N . PRO A 1 103 ? 18.984 -1.021 6.324 1 92.75 103 PRO A N 1
ATOM 825 C CA . PRO A 1 103 ? 20.359 -0.683 5.949 1 92.75 103 PRO A CA 1
ATOM 826 C C . PRO A 1 103 ? 20.422 0.337 4.812 1 92.75 103 PRO A C 1
ATOM 828 O O . PRO A 1 103 ? 19.547 0.355 3.943 1 92.75 103 PRO A O 1
ATOM 831 N N . PRO A 1 104 ? 21.453 1.188 4.934 1 93.31 104 PRO A N 1
ATOM 832 C CA . PRO A 1 104 ? 21.578 2.127 3.814 1 93.31 104 PRO A CA 1
ATOM 833 C C . PRO A 1 104 ? 21.594 1.43 2.457 1 93.31 104 PRO A C 1
ATOM 835 O O . PRO A 1 104 ? 22.391 0.522 2.234 1 93.31 104 PRO A O 1
ATOM 838 N N . PRO A 1 105 ? 20.797 1.874 1.538 1 92.62 105 PRO A N 1
ATOM 839 C CA . PRO A 1 105 ? 20.719 1.221 0.23 1 92.62 105 PRO A CA 1
ATOM 840 C C . PRO A 1 105 ? 22.047 1.197 -0.508 1 92.62 105 PRO A C 1
ATOM 842 O O . PRO A 1 105 ? 22.297 0.303 -1.321 1 92.62 105 PRO A O 1
ATOM 845 N N . PHE A 1 106 ? 22.938 2.168 -0.211 1 91.88 106 PHE A N 1
ATOM 846 C CA . PHE A 1 106 ? 24.203 2.191 -0.924 1 91.88 106 PHE A CA 1
ATOM 847 C C . PHE A 1 106 ? 25.078 1.024 -0.5 1 91.88 106 PHE A C 1
ATOM 849 O O . PHE A 1 106 ? 26.094 0.739 -1.142 1 91.88 106 PHE A O 1
ATOM 856 N N . LEU A 1 107 ? 24.688 0.29 0.518 1 93.69 107 LEU A N 1
ATOM 857 C CA . LEU A 1 107 ? 25.469 -0.861 0.966 1 93.69 107 LEU A CA 1
ATOM 858 C C . LEU A 1 107 ? 24.969 -2.143 0.3 1 93.69 107 LEU A C 1
ATOM 860 O O . LEU A 1 107 ? 25.578 -3.203 0.46 1 93.69 107 LEU A O 1
ATOM 864 N N . LEU A 1 108 ? 23.922 -2.117 -0.457 1 93.12 108 LEU A N 1
ATOM 865 C CA . LEU A 1 108 ? 23.312 -3.314 -1.029 1 93.12 108 LEU A CA 1
ATOM 866 C C . LEU A 1 108 ? 24.281 -4.012 -1.98 1 93.12 108 LEU A C 1
ATOM 868 O O . LEU A 1 108 ? 24.172 -5.219 -2.213 1 93.12 108 LEU A O 1
ATOM 872 N N . ASP A 1 109 ? 25.25 -3.268 -2.484 1 92.12 109 ASP A N 1
ATOM 873 C CA . ASP A 1 109 ? 26.203 -3.857 -3.418 1 92.12 109 ASP A CA 1
ATOM 874 C C . ASP A 1 109 ? 27.516 -4.219 -2.713 1 92.12 109 ASP A C 1
ATOM 876 O O . ASP A 1 109 ? 28.5 -4.57 -3.365 1 92.12 109 ASP A O 1
ATOM 880 N N . ASP A 1 110 ? 27.547 -4.105 -1.416 1 94.81 110 ASP A N 1
ATOM 881 C CA . ASP A 1 110 ? 28.766 -4.406 -0.67 1 94.81 110 ASP A CA 1
ATOM 882 C C . ASP A 1 110 ? 29.047 -5.906 -0.658 1 94.81 110 ASP A C 1
ATOM 884 O O . ASP A 1 110 ? 28.297 -6.68 -0.05 1 94.81 110 ASP A O 1
ATOM 888 N N . ILE A 1 111 ? 30.125 -6.34 -1.161 1 94.56 111 ILE A N 1
ATOM 889 C CA . ILE A 1 111 ? 30.453 -7.742 -1.378 1 94.56 111 ILE A CA 1
ATOM 890 C C . ILE A 1 111 ? 30.75 -8.414 -0.039 1 94.56 111 ILE A C 1
ATOM 892 O O . ILE A 1 111 ? 30.734 -9.648 0.063 1 94.56 111 ILE A O 1
ATOM 896 N N . ARG A 1 112 ? 31.094 -7.727 1.035 1 96.06 112 ARG A N 1
ATOM 897 C CA . ARG A 1 112 ? 31.406 -8.289 2.348 1 96.06 112 ARG A CA 1
ATOM 898 C C . ARG A 1 112 ? 30.203 -9.047 2.906 1 96.06 112 ARG A C 1
ATOM 900 O O . ARG A 1 112 ? 30.359 -9.914 3.771 1 96.06 112 ARG A O 1
ATOM 907 N N . ILE A 1 113 ? 28.938 -8.648 2.432 1 96.88 113 ILE A N 1
ATOM 908 C CA . ILE A 1 113 ? 27.734 -9.305 2.916 1 96.88 113 ILE A CA 1
ATOM 909 C C . ILE A 1 113 ? 27.781 -10.797 2.57 1 96.88 113 ILE A C 1
ATOM 911 O O . ILE A 1 113 ? 27.531 -11.641 3.428 1 96.88 113 ILE A O 1
ATOM 915 N N . ALA A 1 114 ? 28.188 -11.148 1.35 1 95.38 114 ALA A N 1
ATOM 916 C CA . ALA A 1 114 ? 28.156 -12.523 0.851 1 95.38 114 ALA A CA 1
ATOM 917 C C . ALA A 1 114 ? 29.203 -13.375 1.558 1 95.38 114 ALA A C 1
ATOM 919 O O . ALA A 1 114 ? 29.062 -14.594 1.662 1 95.38 114 ALA A O 1
ATOM 920 N N . THR A 1 115 ? 30.266 -12.742 2.07 1 96 115 THR A N 1
ATOM 921 C CA . THR A 1 115 ? 31.359 -13.5 2.666 1 96 115 THR A CA 1
ATOM 922 C C . THR A 1 115 ? 31.328 -13.398 4.188 1 96 115 THR A C 1
ATOM 924 O O . THR A 1 115 ? 32.219 -13.914 4.871 1 96 115 THR A O 1
ATOM 927 N N . HIS A 1 116 ? 30.344 -12.711 4.695 1 97.5 116 HIS A N 1
ATOM 928 C CA . HIS A 1 116 ? 30.234 -12.57 6.141 1 97.5 116 HIS A CA 1
ATOM 929 C C . HIS A 1 116 ? 30.031 -13.93 6.816 1 97.5 116 HIS A C 1
ATOM 931 O O . HIS A 1 116 ? 29.297 -14.773 6.32 1 97.5 116 HIS A O 1
ATOM 937 N N . PRO A 1 117 ? 30.656 -14.188 8.008 1 97.5 117 PRO A N 1
ATOM 938 C CA . PRO A 1 117 ? 30.594 -15.492 8.672 1 97.5 117 PRO A CA 1
ATOM 939 C C . PRO A 1 117 ? 29.172 -15.922 9 1 97.5 117 PRO A C 1
ATOM 941 O O . PRO A 1 117 ? 28.812 -17.094 8.852 1 97.5 117 PRO A O 1
ATOM 944 N N . ALA A 1 118 ? 28.344 -14.992 9.414 1 96.88 118 ALA A N 1
ATOM 945 C CA . ALA A 1 118 ? 26.969 -15.32 9.734 1 96.88 118 ALA A CA 1
ATOM 946 C C . ALA A 1 118 ? 26.219 -15.812 8.5 1 96.88 118 ALA A C 1
ATOM 948 O O . ALA A 1 118 ? 25.406 -16.734 8.586 1 96.88 118 ALA A O 1
ATOM 949 N N . VAL A 1 119 ? 26.438 -15.18 7.387 1 97.75 119 VAL A N 1
ATOM 950 C CA . VAL A 1 119 ? 25.766 -15.547 6.141 1 97.75 119 VAL A CA 1
ATOM 951 C C . VAL A 1 119 ? 26.266 -16.906 5.672 1 97.75 119 VAL A C 1
ATOM 953 O O . VAL A 1 119 ? 25.453 -17.766 5.285 1 97.75 119 VAL A O 1
ATOM 956 N N . LEU A 1 120 ? 27.562 -17.156 5.777 1 97.69 120 LEU A N 1
ATOM 957 C CA . LEU A 1 120 ? 28.141 -18.453 5.387 1 97.69 120 LEU A CA 1
ATOM 958 C C . LEU A 1 120 ? 27.594 -19.578 6.258 1 97.69 120 LEU A C 1
ATOM 960 O O . LEU A 1 120 ? 27.266 -20.656 5.758 1 97.69 120 LEU A O 1
ATOM 964 N N . ALA A 1 121 ? 27.516 -19.297 7.539 1 97.56 121 ALA A N 1
ATOM 965 C CA . ALA A 1 121 ? 26.969 -20.297 8.453 1 97.56 121 ALA A CA 1
ATOM 966 C C . ALA A 1 121 ? 25.5 -20.594 8.133 1 97.56 121 ALA A C 1
ATOM 968 O O . ALA A 1 121 ? 25.062 -21.734 8.18 1 97.56 121 ALA A O 1
ATOM 969 N N . ALA A 1 122 ? 24.766 -19.562 7.832 1 96.81 122 ALA A N 1
ATOM 970 C CA . ALA A 1 122 ? 23.359 -19.719 7.48 1 96.81 122 ALA A CA 1
ATOM 971 C C . ALA A 1 122 ? 23.203 -20.531 6.199 1 96.81 122 ALA A C 1
ATOM 973 O O . ALA A 1 122 ? 22.328 -21.391 6.105 1 96.81 122 ALA A O 1
ATOM 974 N N . LEU A 1 123 ? 24.031 -20.281 5.219 1 97.75 123 LEU A N 1
ATOM 975 C CA . LEU A 1 123 ? 23.984 -21.016 3.961 1 97.75 123 LEU A CA 1
ATOM 976 C C . LEU A 1 123 ? 24.297 -22.5 4.184 1 97.75 123 LEU A C 1
ATOM 978 O O . LEU A 1 123 ? 23.688 -23.359 3.557 1 97.75 123 LEU A O 1
ATOM 982 N N . ALA A 1 124 ? 25.219 -22.781 5.059 1 97.06 124 ALA A N 1
ATOM 983 C CA . ALA A 1 124 ? 25.547 -24.156 5.395 1 97.06 124 ALA A CA 1
ATOM 984 C C . ALA A 1 124 ? 24.344 -24.859 6.035 1 97.06 124 ALA A C 1
ATOM 986 O O . ALA A 1 124 ? 24.062 -26.016 5.73 1 97.06 124 ALA A O 1
ATOM 987 N N . ASN A 1 125 ? 23.734 -24.156 6.914 1 96.25 125 ASN A N 1
ATOM 988 C CA . ASN A 1 125 ? 22.531 -24.703 7.555 1 96.25 125 ASN A CA 1
ATOM 989 C C . ASN A 1 125 ? 21.422 -24.953 6.539 1 96.25 125 ASN A C 1
ATOM 991 O O . ASN A 1 125 ? 20.719 -25.953 6.633 1 96.25 125 ASN A O 1
ATOM 995 N N . ILE A 1 126 ? 21.25 -24.062 5.629 1 96.44 126 ILE A N 1
ATOM 996 C CA . ILE A 1 126 ? 20.234 -24.188 4.586 1 96.44 126 ILE A CA 1
ATOM 997 C C . ILE A 1 126 ? 20.547 -25.406 3.723 1 96.44 126 ILE A C 1
ATOM 999 O O . ILE A 1 126 ? 19.641 -26.172 3.371 1 96.44 126 ILE A O 1
ATOM 1003 N N . LYS A 1 127 ? 21.797 -25.562 3.396 1 96.94 127 LYS A N 1
ATOM 1004 C CA . LYS A 1 127 ? 22.203 -26.734 2.607 1 96.94 127 LYS A CA 1
ATOM 1005 C C . LYS A 1 127 ? 21.797 -28.031 3.301 1 96.94 127 LYS A C 1
ATOM 1007 O O . LYS A 1 127 ? 21.234 -28.938 2.666 1 96.94 127 LYS A O 1
ATOM 1012 N N . LEU A 1 128 ? 22.047 -28.141 4.578 1 95.94 128 LEU A N 1
ATOM 1013 C CA . LEU A 1 128 ? 21.703 -29.328 5.344 1 95.94 128 LEU A CA 1
ATOM 1014 C C . LEU A 1 128 ? 20.188 -29.547 5.355 1 95.94 128 LEU A C 1
ATOM 1016 O O . LEU A 1 128 ? 19.719 -30.672 5.203 1 95.94 128 LEU A O 1
ATOM 1020 N N . ALA A 1 129 ? 19.5 -28.484 5.543 1 93.12 129 ALA A N 1
ATOM 1021 C CA . ALA A 1 129 ? 18.047 -28.578 5.582 1 93.12 129 ALA A CA 1
ATOM 1022 C C . ALA A 1 129 ? 17.5 -29.047 4.238 1 93.12 129 ALA A C 1
ATOM 1024 O O . ALA A 1 129 ? 16.562 -29.844 4.188 1 93.12 129 ALA A O 1
ATOM 1025 N N . LEU A 1 130 ? 18.016 -28.5 3.164 1 95.94 130 LEU A N 1
ATOM 1026 C CA . LEU A 1 130 ? 17.531 -28.859 1.83 1 95.94 130 LEU A CA 1
ATOM 1027 C C . LEU A 1 130 ? 17.922 -30.297 1.479 1 95.94 130 LEU A C 1
ATOM 1029 O O . LEU A 1 130 ? 17.156 -31 0.808 1 95.94 130 LEU A O 1
ATOM 1033 N N . GLU A 1 131 ? 19.094 -30.766 1.933 1 95.12 131 GLU A N 1
ATOM 1034 C CA . GLU A 1 131 ? 19.484 -32.156 1.748 1 95.12 131 GLU A CA 1
ATOM 1035 C C . GLU A 1 131 ? 18.547 -33.094 2.496 1 95.12 131 GLU A C 1
ATOM 1037 O O . GLU A 1 131 ? 18.188 -34.156 1.979 1 95.12 131 GLU A O 1
ATOM 1042 N N . ALA A 1 132 ? 18.203 -32.688 3.641 1 92.88 132 ALA A N 1
ATOM 1043 C CA . ALA A 1 132 ? 17.25 -33.5 4.406 1 92.88 132 ALA A CA 1
ATOM 1044 C C . ALA A 1 132 ? 15.914 -33.594 3.68 1 92.88 132 ALA A C 1
ATOM 1046 O O . ALA A 1 132 ? 15.297 -34.656 3.643 1 92.88 132 ALA A O 1
ATOM 1047 N N . ASN A 1 133 ? 15.477 -32.469 3.168 1 91.25 133 ASN A N 1
ATOM 1048 C CA . ASN A 1 133 ? 14.242 -32.469 2.387 1 91.25 133 ASN A CA 1
ATOM 1049 C C . ASN A 1 133 ? 14.336 -33.406 1.18 1 91.25 133 ASN A C 1
ATOM 1051 O O . ASN A 1 133 ? 13.375 -34.094 0.845 1 91.25 133 ASN A O 1
ATOM 1055 N N . ALA A 1 134 ? 15.469 -33.438 0.539 1 92 134 ALA A N 1
ATOM 1056 C CA . ALA A 1 134 ? 15.688 -34.25 -0.653 1 92 134 ALA A CA 1
ATOM 1057 C C . ALA A 1 134 ? 15.625 -35.75 -0.321 1 92 134 ALA A C 1
ATOM 1059 O O . ALA A 1 134 ? 15.195 -36.531 -1.145 1 92 134 ALA A O 1
ATOM 1060 N N . ILE A 1 135 ? 16.062 -36.062 0.863 1 90.88 135 ILE A N 1
ATOM 1061 C CA . ILE A 1 135 ? 16.031 -37.469 1.302 1 90.88 135 ILE A CA 1
ATOM 1062 C C . ILE A 1 135 ? 14.586 -37.906 1.562 1 90.88 135 ILE A C 1
ATOM 1064 O O . ILE A 1 135 ? 14.203 -39.031 1.256 1 90.88 135 ILE A O 1
ATOM 1068 N N . LEU A 1 136 ? 13.852 -37.031 2.01 1 87.56 136 LEU A N 1
ATOM 1069 C CA . LEU A 1 136 ? 12.477 -37.312 2.404 1 87.56 136 LEU A CA 1
ATOM 1070 C C . LEU A 1 136 ? 11.562 -37.375 1.186 1 87.56 136 LEU A C 1
ATOM 1072 O O . LEU A 1 136 ? 10.57 -38.125 1.184 1 87.56 136 LEU A O 1
ATOM 1076 N N . HIS A 1 137 ? 11.883 -36.562 0.157 1 87.12 137 HIS A N 1
ATOM 1077 C CA . HIS A 1 137 ? 11.008 -36.438 -1.004 1 87.12 137 HIS A CA 1
ATOM 1078 C C . HIS A 1 137 ? 11.758 -36.75 -2.295 1 87.12 137 HIS A C 1
ATOM 1080 O O . HIS A 1 137 ? 12.906 -36.312 -2.461 1 87.12 137 HIS A O 1
ATOM 1086 N N . LYS A 1 138 ? 11.164 -37.469 -3.195 1 87 138 LYS A N 1
ATOM 1087 C CA . LYS A 1 138 ? 11.789 -37.844 -4.465 1 87 138 LYS A CA 1
ATOM 1088 C C . LYS A 1 138 ? 11.414 -36.844 -5.562 1 87 138 LYS A C 1
ATOM 1090 O O . LYS A 1 138 ? 11.164 -37.25 -6.703 1 87 138 LYS A O 1
ATOM 1095 N N . ASP A 1 139 ? 11.266 -35.625 -5.227 1 95.44 139 ASP A N 1
ATOM 1096 C CA . ASP A 1 139 ? 10.875 -34.562 -6.156 1 95.44 139 ASP A CA 1
ATOM 1097 C C . ASP A 1 139 ? 12.086 -34.031 -6.914 1 95.44 139 ASP A C 1
ATOM 1099 O O . ASP A 1 139 ? 13.227 -34.188 -6.48 1 95.44 139 ASP A O 1
ATOM 1103 N N . ALA A 1 140 ? 11.883 -33.5 -8.117 1 97 140 ALA A N 1
ATOM 1104 C CA . ALA A 1 140 ? 12.859 -32.594 -8.734 1 97 140 ALA A CA 1
ATOM 1105 C C . ALA A 1 140 ? 12.766 -31.203 -8.133 1 97 140 ALA A C 1
ATOM 1107 O O . ALA A 1 140 ? 11.703 -30.578 -8.156 1 97 140 ALA A O 1
ATOM 1108 N N . VAL A 1 141 ? 13.836 -30.75 -7.535 1 97.94 141 VAL A N 1
ATOM 1109 C CA . VAL A 1 141 ? 13.852 -29.469 -6.848 1 97.94 141 VAL A CA 1
ATOM 1110 C C . VAL A 1 141 ? 15.023 -28.625 -7.34 1 97.94 141 VAL A C 1
ATOM 1112 O O . VAL A 1 141 ? 16.156 -29.109 -7.426 1 97.94 141 VAL A O 1
ATOM 1115 N N . SER A 1 142 ? 14.781 -27.453 -7.793 1 98.5 142 SER A N 1
ATOM 1116 C CA . SER A 1 142 ? 15.812 -26.469 -8.109 1 98.5 142 SER A CA 1
ATOM 1117 C C . SER A 1 142 ? 15.617 -25.188 -7.305 1 98.5 142 SER A C 1
ATOM 1119 O O . SER A 1 142 ? 14.578 -24.531 -7.41 1 98.5 142 SER A O 1
ATOM 1121 N N . ILE A 1 143 ? 16.578 -24.812 -6.496 1 98.62 143 ILE A N 1
ATOM 1122 C CA . ILE A 1 143 ? 16.531 -23.625 -5.645 1 98.62 143 ILE A CA 1
ATOM 1123 C C . ILE A 1 143 ? 17.734 -22.734 -5.926 1 98.62 143 ILE A C 1
ATOM 1125 O O . ILE A 1 143 ? 18.875 -23.219 -6.012 1 98.62 143 ILE A O 1
ATOM 1129 N N . SER A 1 144 ? 17.5 -21.484 -6.137 1 98.69 144 SER A N 1
ATOM 1130 C CA . SER A 1 144 ? 18.562 -20.484 -6.246 1 98.69 144 SER A CA 1
ATOM 1131 C C . SER A 1 144 ? 18.344 -19.344 -5.266 1 98.69 144 SER A C 1
ATOM 1133 O O . SER A 1 144 ? 17.219 -18.875 -5.082 1 98.69 144 SER A O 1
ATOM 1135 N N . ILE A 1 145 ? 19.391 -18.938 -4.566 1 98.62 145 ILE A N 1
ATOM 1136 C CA . ILE A 1 145 ? 19.406 -17.766 -3.697 1 98.62 145 ILE A CA 1
ATOM 1137 C C . ILE A 1 145 ? 20.297 -16.688 -4.312 1 98.62 145 ILE A C 1
ATOM 1139 O O . ILE A 1 145 ? 21.438 -16.953 -4.699 1 98.62 145 ILE A O 1
ATOM 1143 N N . VAL A 1 146 ? 19.703 -15.477 -4.41 1 98.12 146 VAL A N 1
ATOM 1144 C CA . VAL A 1 146 ? 20.391 -14.359 -5.059 1 98.12 146 VAL A CA 1
ATOM 1145 C C . VAL A 1 146 ? 20.516 -13.203 -4.074 1 98.12 146 VAL A C 1
ATOM 1147 O O . VAL A 1 146 ? 19.672 -13.023 -3.195 1 98.12 146 VAL A O 1
ATOM 1150 N N . HIS A 1 147 ? 21.625 -12.477 -4.156 1 98 147 HIS A N 1
ATOM 1151 C CA . HIS A 1 147 ? 21.797 -11.227 -3.422 1 98 147 HIS A CA 1
ATOM 1152 C C . HIS A 1 147 ? 22.156 -10.086 -4.359 1 98 147 HIS A C 1
ATOM 1154 O O . HIS A 1 147 ? 22.797 -10.305 -5.395 1 98 147 HIS A O 1
ATOM 1160 N N . ALA A 1 148 ? 21.828 -8.938 -4.004 1 96.94 148 ALA A N 1
ATOM 1161 C CA . ALA A 1 148 ? 22.047 -7.73 -4.801 1 96.94 148 ALA A CA 1
ATOM 1162 C C . ALA A 1 148 ? 23.531 -7.543 -5.105 1 96.94 148 ALA A C 1
ATOM 1164 O O . ALA A 1 148 ? 23.891 -7.098 -6.195 1 96.94 148 ALA A O 1
ATOM 1165 N N . SER A 1 149 ? 24.406 -7.863 -4.219 1 94.44 149 SER A N 1
ATOM 1166 C CA . SER A 1 149 ? 25.828 -7.559 -4.312 1 94.44 149 SER A CA 1
ATOM 1167 C C . SER A 1 149 ? 26.531 -8.5 -5.285 1 94.44 149 SER A C 1
ATOM 1169 O O . SER A 1 149 ? 27.484 -8.094 -5.977 1 94.44 149 SER A O 1
ATOM 1171 N N . THR A 1 150 ? 26.078 -9.75 -5.379 1 92.75 150 THR A N 1
ATOM 1172 C CA . THR A 1 150 ? 26.891 -10.734 -6.078 1 92.75 150 THR A CA 1
ATOM 1173 C C . THR A 1 150 ? 26.078 -11.43 -7.164 1 92.75 150 THR A C 1
ATOM 1175 O O . THR A 1 150 ? 26.641 -12.07 -8.055 1 92.75 150 THR A O 1
ATOM 1178 N N . GLY A 1 151 ? 24.859 -11.32 -7.113 1 95.06 151 GLY A N 1
ATOM 1179 C CA . GLY A 1 151 ? 24.016 -12.227 -7.891 1 95.06 151 GLY A CA 1
ATOM 1180 C C . GLY A 1 151 ? 23.766 -13.555 -7.195 1 95.06 151 GLY A C 1
ATOM 1181 O O . GLY A 1 151 ? 23.375 -13.586 -6.027 1 95.06 151 GLY A O 1
ATOM 1182 N N . LYS A 1 152 ? 23.953 -14.617 -7.887 1 95.94 152 LYS A N 1
ATOM 1183 C CA . LYS A 1 152 ? 23.688 -15.922 -7.293 1 95.94 152 LYS A CA 1
ATOM 1184 C C . LYS A 1 152 ? 24.672 -16.234 -6.16 1 95.94 152 LYS A C 1
ATOM 1186 O O . LYS A 1 152 ? 25.875 -16.234 -6.371 1 95.94 152 LYS A O 1
ATOM 1191 N N . LEU A 1 153 ? 24.156 -16.453 -5.004 1 95.5 153 LEU A N 1
ATOM 1192 C CA . LEU A 1 153 ? 24.891 -16.734 -3.781 1 95.5 153 LEU A CA 1
ATOM 1193 C C . LEU A 1 153 ? 24.953 -18.234 -3.514 1 95.5 153 LEU A C 1
ATOM 1195 O O . LEU A 1 153 ? 25.859 -18.703 -2.842 1 95.5 153 LEU A O 1
ATOM 1199 N N . PHE A 1 154 ? 23.922 -18.938 -3.822 1 96.75 154 PHE A N 1
ATOM 1200 C CA . PHE A 1 154 ? 23.75 -20.344 -3.457 1 96.75 154 PHE A CA 1
ATOM 1201 C C . PHE A 1 154 ? 22.812 -21.047 -4.426 1 96.75 154 PHE A C 1
ATOM 1203 O O . PHE A 1 154 ? 21.828 -20.453 -4.879 1 96.75 154 PHE A O 1
ATOM 1210 N N . ASP A 1 155 ? 23.141 -22.312 -4.758 1 97.38 155 ASP A N 1
ATOM 1211 C CA . ASP A 1 155 ? 22.297 -23.172 -5.57 1 97.38 155 ASP A CA 1
ATOM 1212 C C . ASP A 1 155 ? 22.141 -24.547 -4.934 1 97.38 155 ASP A C 1
ATOM 1214 O O . ASP A 1 155 ? 23.094 -25.078 -4.352 1 97.38 155 ASP A O 1
ATOM 1218 N N . PHE A 1 156 ? 20.984 -25.062 -5.121 1 98.25 156 PHE A N 1
ATOM 1219 C CA . PHE A 1 156 ? 20.703 -26.438 -4.691 1 98.25 156 PHE A CA 1
ATOM 1220 C C . PHE A 1 156 ? 19.766 -27.125 -5.672 1 98.25 156 PHE A C 1
ATOM 1222 O O . PHE A 1 156 ? 18.703 -26.594 -6.012 1 98.25 156 PHE A O 1
ATOM 1229 N N . HIS A 1 157 ? 20.172 -28.25 -6.152 1 97.94 157 HIS A N 1
ATOM 1230 C CA . HIS A 1 157 ? 19.391 -29.062 -7.078 1 97.94 157 HIS A CA 1
ATOM 1231 C C . HIS A 1 157 ? 19.344 -30.516 -6.648 1 97.94 157 HIS A C 1
ATOM 1233 O O . HIS A 1 157 ? 20.359 -31.078 -6.234 1 97.94 157 HIS A O 1
ATOM 1239 N N . SER A 1 158 ? 18.234 -31.094 -6.691 1 96.5 158 SER A N 1
ATOM 1240 C CA . SER A 1 158 ? 18.062 -32.5 -6.363 1 96.5 158 SER A CA 1
ATOM 1241 C C . SER A 1 158 ? 16.984 -33.156 -7.238 1 96.5 158 SER A C 1
ATOM 1243 O O . SER A 1 158 ? 16.078 -32.469 -7.711 1 96.5 158 SER A O 1
ATOM 1245 N N . GLY A 1 159 ? 17.141 -34.469 -7.473 1 95.31 159 GLY A N 1
ATOM 1246 C CA . GLY A 1 159 ? 16.172 -35.219 -8.266 1 95.31 159 GLY A CA 1
ATOM 1247 C C . GLY A 1 159 ? 16.578 -35.375 -9.719 1 95.31 159 GLY A C 1
ATOM 1248 O O . GLY A 1 159 ? 17.75 -35.188 -10.062 1 95.31 159 GLY A O 1
ATOM 1249 N N . ARG A 1 160 ? 15.602 -35.875 -10.523 1 94 160 ARG A N 1
ATOM 1250 C CA . ARG A 1 160 ? 15.844 -36.156 -11.938 1 94 160 ARG A CA 1
ATOM 1251 C C . ARG A 1 160 ? 14.883 -35.375 -12.82 1 94 160 ARG A C 1
ATOM 1253 O O . ARG A 1 160 ? 13.797 -35 -12.383 1 94 160 ARG A O 1
ATOM 1260 N N . VAL A 1 161 ? 15.289 -35.125 -14.078 1 93.69 161 VAL A N 1
ATOM 1261 C CA . VAL A 1 161 ? 14.539 -34.281 -15.016 1 93.69 161 VAL A CA 1
ATOM 1262 C C . VAL A 1 161 ? 13.25 -35 -15.422 1 93.69 161 VAL A C 1
ATOM 1264 O O . VAL A 1 161 ? 12.219 -34.375 -15.633 1 93.69 161 VAL A O 1
ATOM 1267 N N . ARG A 1 162 ? 13.32 -36.25 -15.539 1 89.88 162 ARG A N 1
ATOM 1268 C CA . ARG A 1 162 ? 12.148 -37.031 -15.906 1 89.88 162 ARG A CA 1
ATOM 1269 C C . ARG A 1 162 ? 11.844 -38.094 -14.852 1 89.88 162 ARG A C 1
ATOM 1271 O O . ARG A 1 162 ? 12.68 -38.969 -14.562 1 89.88 162 ARG A O 1
ATOM 1278 N N . LEU A 1 163 ? 10.586 -38.031 -14.422 1 82.94 163 LEU A N 1
ATOM 1279 C CA . LEU A 1 163 ? 10.266 -38.844 -13.258 1 82.94 163 LEU A CA 1
ATOM 1280 C C . LEU A 1 163 ? 9.133 -39.812 -13.578 1 82.94 163 LEU A C 1
ATOM 1282 O O . LEU A 1 163 ? 8.805 -40.688 -12.758 1 82.94 163 LEU A O 1
ATOM 1286 N N . ASN A 1 164 ? 8.633 -39.688 -14.75 1 81.5 164 ASN A N 1
ATOM 1287 C CA . ASN A 1 164 ? 7.535 -40.562 -15.117 1 81.5 164 ASN A CA 1
ATOM 1288 C C . ASN A 1 164 ? 8.016 -41.719 -16 1 81.5 164 ASN A C 1
ATOM 1290 O O . ASN A 1 164 ? 9.203 -42 -16.047 1 81.5 164 ASN A O 1
ATOM 1294 N N . GLU A 1 165 ? 7.02 -42.375 -16.562 1 75.88 165 GLU A N 1
ATOM 1295 C CA . GLU A 1 165 ? 7.277 -43.594 -17.328 1 75.88 165 GLU A CA 1
ATOM 1296 C C . GLU A 1 165 ? 8.125 -43.312 -18.562 1 75.88 165 GLU A C 1
ATOM 1298 O O . GLU A 1 165 ? 8.695 -44.219 -19.156 1 75.88 165 GLU A O 1
ATOM 1303 N N . SER A 1 166 ? 8.141 -42.062 -18.953 1 72.56 166 SER A N 1
ATOM 1304 C CA . SER A 1 166 ? 8.914 -41.688 -20.141 1 72.56 166 SER A CA 1
ATOM 1305 C C . SER A 1 166 ? 10.398 -41.562 -19.812 1 72.56 166 SER A C 1
ATOM 1307 O O . SER A 1 166 ? 11.219 -41.344 -20.703 1 72.56 166 SER A O 1
ATOM 1309 N N . ALA A 1 167 ? 10.656 -41.75 -18.547 1 77.69 167 ALA A N 1
ATOM 1310 C CA . ALA A 1 167 ? 12.047 -41.625 -18.125 1 77.69 167 ALA A CA 1
ATOM 1311 C C . ALA A 1 167 ? 12.914 -42.719 -18.719 1 77.69 167 ALA A C 1
ATOM 1313 O O . ALA A 1 167 ? 12.477 -43.875 -18.844 1 77.69 167 ALA A O 1
ATOM 1314 N N . THR A 1 168 ? 14.078 -42.281 -19.234 1 72 168 THR A N 1
ATOM 1315 C CA . THR A 1 168 ? 15.078 -43.281 -19.625 1 72 168 THR A CA 1
ATOM 1316 C C . THR A 1 168 ? 15.578 -44.031 -18.391 1 72 168 THR A C 1
ATOM 1318 O O . THR A 1 168 ? 15.203 -43.688 -17.266 1 72 168 THR A O 1
ATOM 1321 N N . ALA A 1 169 ? 16.344 -44.938 -18.688 1 68.69 169 ALA A N 1
ATOM 1322 C CA . ALA A 1 169 ? 16.906 -45.75 -17.609 1 68.69 169 ALA A CA 1
ATOM 1323 C C . ALA A 1 169 ? 17.688 -44.875 -16.625 1 68.69 169 ALA A C 1
ATOM 1325 O O . ALA A 1 169 ? 17.703 -45.156 -15.422 1 68.69 169 ALA A O 1
ATOM 1326 N N . SER A 1 170 ? 18.266 -43.844 -17.094 1 73.62 170 SER A N 1
ATOM 1327 C CA . SER A 1 170 ? 19 -42.938 -16.219 1 73.62 170 SER A CA 1
ATOM 1328 C C . SER A 1 170 ? 18.734 -41.469 -16.578 1 73.62 170 SER A C 1
ATOM 1330 O O . SER A 1 170 ? 19.594 -40.812 -17.172 1 73.62 170 SER A O 1
ATOM 1332 N N . PRO A 1 171 ? 17.594 -41.062 -16.156 1 82.56 171 PRO A N 1
ATOM 1333 C CA . PRO A 1 171 ? 17.328 -39.656 -16.5 1 82.56 171 PRO A CA 1
ATOM 1334 C C . PRO A 1 171 ? 18.359 -38.688 -15.914 1 82.56 171 PRO A C 1
ATOM 1336 O O . PRO A 1 171 ? 18.906 -38.969 -14.844 1 82.56 171 PRO A O 1
ATOM 1339 N N . ALA A 1 172 ? 18.703 -37.656 -16.625 1 90.06 172 ALA A N 1
ATOM 1340 C CA . ALA A 1 172 ? 19.688 -36.656 -16.188 1 90.06 172 ALA A CA 1
ATOM 1341 C C . ALA A 1 172 ? 19.281 -36.031 -14.859 1 90.06 172 ALA A C 1
ATOM 1343 O O . ALA A 1 172 ? 18.094 -35.844 -14.578 1 90.06 172 ALA A O 1
ATOM 1344 N N . PRO A 1 173 ? 20.297 -35.781 -13.961 1 94.56 173 PRO A N 1
ATOM 1345 C CA . PRO A 1 173 ? 20 -35 -12.758 1 94.56 173 PRO A CA 1
ATOM 1346 C C . PRO A 1 173 ? 19.531 -33.594 -13.062 1 94.56 173 PRO A C 1
ATOM 1348 O O . PRO A 1 173 ? 19.938 -33 -14.07 1 94.56 173 PRO A O 1
ATOM 1351 N N . VAL A 1 174 ? 18.703 -33.062 -12.203 1 96.62 174 VAL A N 1
ATOM 1352 C CA . VAL A 1 174 ? 18.266 -31.688 -12.352 1 96.62 174 VAL A CA 1
ATOM 1353 C C . VAL A 1 174 ? 19.422 -30.734 -12.047 1 96.62 174 VAL A C 1
ATOM 1355 O O . VAL A 1 174 ? 20.297 -31.047 -11.242 1 96.62 174 VAL A O 1
ATOM 1358 N N . ASP A 1 175 ? 19.453 -29.656 -12.703 1 97.44 175 ASP A N 1
ATOM 1359 C CA . ASP A 1 175 ? 20.391 -28.562 -12.461 1 97.44 175 ASP A CA 1
ATOM 1360 C C . ASP A 1 175 ? 19.719 -27.203 -12.625 1 97.44 175 ASP A C 1
ATOM 1362 O O . ASP A 1 175 ? 18.5 -27.109 -12.625 1 97.44 175 ASP A O 1
ATOM 1366 N N . GLY A 1 176 ? 20.531 -26.156 -12.672 1 98.12 176 GLY A N 1
ATOM 1367 C CA . GLY A 1 176 ? 19.984 -24.812 -12.719 1 98.12 176 GLY A CA 1
ATOM 1368 C C . GLY A 1 176 ? 19.344 -24.469 -14.047 1 98.12 176 GLY A C 1
ATOM 1369 O O . GLY A 1 176 ? 18.609 -23.484 -14.156 1 98.12 176 GLY A O 1
ATOM 1370 N N . ASP A 1 177 ? 19.516 -25.281 -15.047 1 98.12 177 ASP A N 1
ATOM 1371 C CA . ASP A 1 177 ? 18.969 -25.047 -16.375 1 98.12 177 ASP A CA 1
ATOM 1372 C C . ASP A 1 177 ? 17.812 -26 -16.672 1 98.12 177 ASP A C 1
ATOM 1374 O O . ASP A 1 177 ? 17.266 -26 -17.781 1 98.12 177 ASP A O 1
ATOM 1378 N N . SER A 1 178 ? 17.516 -26.828 -15.703 1 98.44 178 SER A N 1
ATOM 1379 C CA . SER A 1 178 ? 16.312 -27.641 -15.859 1 98.44 178 SER A CA 1
ATOM 1380 C C . SER A 1 178 ? 15.055 -26.766 -15.914 1 98.44 178 SER A C 1
ATOM 1382 O O . SER A 1 178 ? 14.922 -25.828 -15.141 1 98.44 178 SER A O 1
ATOM 1384 N N . ILE A 1 179 ? 14.188 -27.125 -16.875 1 98.62 179 ILE A N 1
ATOM 1385 C CA . ILE A 1 179 ? 13.07 -26.25 -17.203 1 98.62 179 ILE A CA 1
ATOM 1386 C C . ILE A 1 179 ? 11.805 -26.734 -16.5 1 98.62 179 ILE A C 1
ATOM 1388 O O . ILE A 1 179 ? 11.469 -27.922 -16.562 1 98.62 179 ILE A O 1
ATOM 1392 N N . TYR A 1 180 ? 11.141 -25.828 -15.797 1 98.5 180 TYR A N 1
ATOM 1393 C CA . TYR A 1 180 ? 9.867 -26.062 -15.141 1 98.5 180 TYR A CA 1
ATOM 1394 C C . TYR A 1 180 ? 8.773 -25.188 -15.742 1 98.5 180 TYR A C 1
ATOM 1396 O O . TYR A 1 180 ? 9.055 -24.094 -16.234 1 98.5 180 TYR A O 1
ATOM 1404 N N . ARG A 1 181 ? 7.523 -25.641 -15.766 1 97.12 181 ARG A N 1
ATOM 1405 C CA . ARG A 1 181 ? 6.395 -24.75 -15.992 1 97.12 181 ARG A CA 1
ATOM 1406 C C . ARG A 1 181 ? 6.125 -23.891 -14.766 1 97.12 181 ARG A C 1
ATOM 1408 O O . ARG A 1 181 ? 5.688 -24.391 -13.727 1 97.12 181 ARG A O 1
ATOM 1415 N N . ILE A 1 182 ? 6.293 -22.594 -14.906 1 98.19 182 ILE A N 1
ATOM 1416 C CA . ILE A 1 182 ? 6.316 -21.766 -13.711 1 98.19 182 ILE A CA 1
ATOM 1417 C C . ILE A 1 182 ? 4.91 -21.25 -13.414 1 98.19 182 ILE A C 1
ATOM 1419 O O . ILE A 1 182 ? 4.695 -20.547 -12.422 1 98.19 182 ILE A O 1
ATOM 1423 N N . ALA A 1 183 ? 3.953 -21.578 -14.234 1 95.88 183 ALA A N 1
ATOM 1424 C CA . ALA A 1 183 ? 2.543 -21.297 -13.984 1 95.88 183 ALA A CA 1
ATOM 1425 C C . ALA A 1 183 ? 2.334 -19.812 -13.648 1 95.88 183 ALA A C 1
ATOM 1427 O O . ALA A 1 183 ? 2.762 -18.938 -14.406 1 95.88 183 ALA A O 1
ATOM 1428 N N . SER A 1 184 ? 1.781 -19.469 -12.586 1 96.56 184 SER A N 1
ATOM 1429 C CA . SER A 1 184 ? 1.296 -18.125 -12.266 1 96.56 184 SER A CA 1
ATOM 1430 C C . SER A 1 184 ? 2.451 -17.156 -12.07 1 96.56 184 SER A C 1
ATOM 1432 O O . SER A 1 184 ? 2.246 -15.938 -12.031 1 96.56 184 SER A O 1
ATOM 1434 N N . ILE A 1 185 ? 3.652 -17.578 -11.938 1 98.56 185 ILE A N 1
ATOM 1435 C CA . ILE A 1 185 ? 4.758 -16.625 -11.945 1 98.56 185 ILE A CA 1
ATOM 1436 C C . ILE A 1 185 ? 4.73 -15.82 -13.242 1 98.56 185 ILE A C 1
ATOM 1438 O O . ILE A 1 185 ? 5.254 -14.703 -13.305 1 98.56 185 ILE A O 1
ATOM 1442 N N . SER A 1 186 ? 4.098 -16.406 -14.273 1 98.38 186 SER A N 1
ATOM 1443 C CA . SER A 1 186 ? 3.9 -15.727 -15.547 1 98.38 186 SER A CA 1
ATOM 1444 C C . SER A 1 186 ? 3.289 -14.344 -15.352 1 98.38 186 SER A C 1
ATOM 1446 O O . SER A 1 186 ? 3.604 -13.406 -16.094 1 98.38 186 SER A O 1
ATOM 1448 N N . LYS A 1 187 ? 2.48 -14.211 -14.375 1 98.44 187 LYS A N 1
ATOM 1449 C CA . LYS A 1 187 ? 1.771 -12.969 -14.102 1 98.44 187 LYS A CA 1
ATOM 1450 C C . LYS A 1 187 ? 2.746 -11.836 -13.789 1 98.44 187 LYS A C 1
ATOM 1452 O O . LYS A 1 187 ? 2.504 -10.68 -14.148 1 98.44 187 LYS A O 1
ATOM 1457 N N . ALA A 1 188 ? 3.824 -12.125 -13.156 1 98.69 188 ALA A N 1
ATOM 1458 C CA . ALA A 1 188 ? 4.832 -11.109 -12.859 1 98.69 188 ALA A CA 1
ATOM 1459 C C . ALA A 1 188 ? 5.469 -10.578 -14.141 1 98.69 188 ALA A C 1
ATOM 1461 O O . ALA A 1 188 ? 5.797 -9.391 -14.234 1 98.69 188 ALA A O 1
ATOM 1462 N N . PHE A 1 189 ? 5.621 -11.414 -15.109 1 98.81 189 PHE A N 1
ATOM 1463 C CA . PHE A 1 189 ? 6.234 -11.016 -16.375 1 98.81 189 PHE A CA 1
ATOM 1464 C C . PHE A 1 189 ? 5.312 -10.086 -17.156 1 98.81 189 PHE A C 1
ATOM 1466 O O . PHE A 1 189 ? 5.781 -9.172 -17.844 1 98.81 189 PHE A O 1
ATOM 1473 N N . VAL A 1 190 ? 4.031 -10.289 -17.062 1 98.38 190 VAL A N 1
ATOM 1474 C CA . VAL A 1 190 ? 3.078 -9.438 -17.766 1 98.38 190 VAL A CA 1
ATOM 1475 C C . VAL A 1 190 ? 3.115 -8.023 -17.188 1 98.38 190 VAL A C 1
ATOM 1477 O O . VAL A 1 190 ? 3.096 -7.039 -17.922 1 98.38 190 VAL A O 1
ATOM 1480 N N . VAL A 1 191 ? 3.145 -7.941 -15.906 1 98.75 191 VAL A N 1
ATOM 1481 C CA . VAL A 1 191 ? 3.217 -6.637 -15.258 1 98.75 191 VAL A CA 1
ATOM 1482 C C . VAL A 1 191 ? 4.555 -5.977 -15.57 1 98.75 191 VAL A C 1
ATOM 1484 O O . VAL A 1 191 ? 4.613 -4.773 -15.836 1 98.75 191 VAL A O 1
ATOM 1487 N N . LEU A 1 192 ? 5.656 -6.77 -15.547 1 98.88 192 LEU A N 1
ATOM 1488 C CA . LEU A 1 192 ? 6.953 -6.234 -15.953 1 98.88 192 LEU A CA 1
ATOM 1489 C C . LEU A 1 192 ? 6.891 -5.672 -17.375 1 98.88 192 LEU A C 1
ATOM 1491 O O . LEU A 1 192 ? 7.449 -4.605 -17.641 1 98.88 192 LEU A O 1
ATOM 1495 N N . GLU A 1 193 ? 6.223 -6.375 -18.25 1 98.75 193 GLU A N 1
ATOM 1496 C CA . GLU A 1 193 ? 6.078 -5.887 -19.625 1 98.75 193 GLU A CA 1
ATOM 1497 C C . GLU A 1 193 ? 5.379 -4.531 -19.656 1 98.75 193 GLU A C 1
ATOM 1499 O O . GLU A 1 193 ? 5.773 -3.637 -20.406 1 98.75 193 GLU A O 1
ATOM 1504 N N . ALA A 1 194 ? 4.32 -4.371 -18.875 1 98.69 194 ALA A N 1
ATOM 1505 C CA . ALA A 1 194 ? 3.637 -3.084 -18.812 1 98.69 194 ALA A CA 1
ATOM 1506 C C . ALA A 1 194 ? 4.598 -1.978 -18.375 1 98.69 194 ALA A C 1
ATOM 1508 O O . ALA A 1 194 ? 4.574 -0.876 -18.938 1 98.69 194 ALA A O 1
ATOM 1509 N N . LEU A 1 195 ? 5.418 -2.246 -17.438 1 98.69 195 LEU A N 1
ATOM 1510 C CA . LEU A 1 195 ? 6.367 -1.258 -16.938 1 98.69 195 LEU A CA 1
ATOM 1511 C C . LEU A 1 195 ? 7.441 -0.962 -17.969 1 98.69 195 LEU A C 1
ATOM 1513 O O . LEU A 1 195 ? 7.859 0.187 -18.125 1 98.69 195 LEU A O 1
ATOM 1517 N N . VAL A 1 196 ? 7.906 -2.014 -18.656 1 98.81 196 VAL A N 1
ATOM 1518 C CA . VAL A 1 196 ? 8.883 -1.851 -19.719 1 98.81 196 VAL A CA 1
ATOM 1519 C C . VAL A 1 196 ? 8.312 -0.948 -20.812 1 98.81 196 VAL A C 1
ATOM 1521 O O . VAL A 1 196 ? 8.977 -0.01 -21.266 1 98.81 196 VAL A O 1
ATOM 1524 N N . LEU A 1 197 ? 7.105 -1.199 -21.188 1 98.75 197 LEU A N 1
ATOM 1525 C CA . LEU A 1 197 ? 6.453 -0.411 -22.219 1 98.75 197 LEU A CA 1
ATOM 1526 C C . LEU A 1 197 ? 6.246 1.028 -21.766 1 98.75 197 LEU A C 1
ATOM 1528 O O . LEU A 1 197 ? 6.359 1.961 -22.562 1 98.75 197 LEU A O 1
ATOM 1532 N N . SER A 1 198 ? 5.883 1.193 -20.531 1 97.81 198 SER A N 1
ATOM 1533 C CA . SER A 1 198 ? 5.766 2.539 -19.969 1 97.81 198 SER A CA 1
ATOM 1534 C C . SER A 1 198 ? 7.062 3.322 -20.156 1 97.81 198 SER A C 1
ATOM 1536 O O . SER A 1 198 ? 7.043 4.461 -20.625 1 97.81 198 SER A O 1
ATOM 1538 N N . ARG A 1 199 ? 8.164 2.746 -19.781 1 97.5 199 ARG A N 1
ATOM 1539 C CA . ARG A 1 199 ? 9.469 3.396 -19.891 1 97.5 199 ARG A CA 1
ATOM 1540 C C . ARG A 1 199 ? 9.805 3.67 -21.359 1 97.5 199 ARG A C 1
ATOM 1542 O O . ARG A 1 199 ? 10.266 4.762 -21.703 1 97.5 199 ARG A O 1
ATOM 1549 N N . GLN A 1 200 ? 9.57 2.68 -22.203 1 98.12 200 GLN A N 1
ATOM 1550 C CA . GLN A 1 200 ? 9.852 2.834 -23.625 1 98.12 200 GLN A CA 1
ATOM 1551 C C . GLN A 1 200 ? 9.039 3.975 -24.219 1 98.12 200 GLN A C 1
ATOM 1553 O O . GLN A 1 200 ? 9.562 4.777 -25 1 98.12 200 GLN A O 1
ATOM 1558 N N . ALA A 1 201 ? 7.789 4.008 -23.891 1 97.62 201 ALA A N 1
ATOM 1559 C CA . ALA A 1 201 ? 6.93 5.074 -24.391 1 97.62 201 ALA A CA 1
ATOM 1560 C C . ALA A 1 201 ? 7.418 6.441 -23.922 1 97.62 201 ALA A C 1
ATOM 1562 O O . ALA A 1 201 ? 7.441 7.398 -24.688 1 97.62 201 ALA A O 1
ATOM 1563 N N . HIS A 1 202 ? 7.797 6.488 -22.656 1 95.19 202 HIS A N 1
ATOM 1564 C CA . HIS A 1 202 ? 8.297 7.734 -22.078 1 95.19 202 HIS A CA 1
ATOM 1565 C C . HIS A 1 202 ? 9.555 8.211 -22.812 1 95.19 202 HIS A C 1
ATOM 1567 O O . HIS A 1 202 ? 9.656 9.383 -23.188 1 95.19 202 HIS A O 1
ATOM 1573 N N . LEU A 1 203 ? 10.469 7.344 -23.016 1 95.06 203 LEU A N 1
ATOM 1574 C CA . LEU A 1 203 ? 11.742 7.684 -23.641 1 95.06 203 LEU A CA 1
ATOM 1575 C C . LEU A 1 203 ? 11.547 8.078 -25.094 1 95.06 203 LEU A C 1
ATOM 1577 O O . LEU A 1 203 ? 12.281 8.922 -25.625 1 95.06 203 LEU A O 1
ATOM 1581 N N . LYS A 1 204 ? 10.477 7.539 -25.703 1 96.19 204 LYS A N 1
ATOM 1582 C CA . LYS A 1 204 ? 10.211 7.82 -27.109 1 96.19 204 LYS A CA 1
ATOM 1583 C C . LYS A 1 204 ? 9.305 9.031 -27.266 1 96.19 204 LYS A C 1
ATOM 1585 O O . LYS A 1 204 ? 9.125 9.539 -28.375 1 96.19 204 LYS A O 1
ATOM 1590 N N . GLY A 1 205 ? 8.727 9.461 -26.234 1 93.94 205 GLY A N 1
ATOM 1591 C CA . GLY A 1 205 ? 7.758 10.547 -26.297 1 93.94 205 GLY A CA 1
ATOM 1592 C C . GLY A 1 205 ? 6.426 10.125 -26.891 1 93.94 205 GLY A C 1
ATOM 1593 O O . GLY A 1 205 ? 5.695 10.945 -27.453 1 93.94 205 GLY A O 1
ATOM 1594 N N . PHE A 1 206 ? 6.129 8.805 -26.766 1 95.56 206 PHE A N 1
ATOM 1595 C CA . PHE A 1 206 ? 4.871 8.273 -27.281 1 95.56 206 PHE A CA 1
ATOM 1596 C C . PHE A 1 206 ? 3.742 8.516 -26.281 1 95.56 206 PHE A C 1
ATOM 1598 O O . PHE A 1 206 ? 3.908 8.281 -25.078 1 95.56 206 PHE A O 1
ATOM 1605 N N . ARG A 1 207 ? 2.58 9.016 -26.781 1 92 207 ARG A N 1
ATOM 1606 C CA . ARG A 1 207 ? 1.438 9.336 -25.922 1 92 207 ARG A CA 1
ATOM 1607 C C . ARG A 1 207 ? 0.154 8.734 -26.484 1 92 207 ARG A C 1
ATOM 1609 O O . ARG A 1 207 ? -0.027 8.664 -27.703 1 92 207 ARG A O 1
ATOM 1616 N N . PRO A 1 208 ? -0.811 8.211 -25.594 1 93.75 208 PRO A N 1
ATOM 1617 C CA . PRO A 1 208 ? -0.602 8.266 -24.141 1 93.75 208 PRO A CA 1
ATOM 1618 C C . PRO A 1 208 ? 0.38 7.211 -23.641 1 93.75 208 PRO A C 1
ATOM 1620 O O . PRO A 1 208 ? 0.432 6.105 -24.188 1 93.75 208 PRO A O 1
ATOM 1623 N N . GLU A 1 209 ? 1.184 7.621 -22.656 1 95.5 209 GLU A N 1
ATOM 1624 C CA . GLU A 1 209 ? 2.041 6.641 -22.016 1 95.5 209 GLU A CA 1
ATOM 1625 C C . GLU A 1 209 ? 1.215 5.559 -21.312 1 95.5 209 GLU A C 1
ATOM 1627 O O . GLU A 1 209 ? 0.186 5.852 -20.703 1 95.5 209 GLU A O 1
ATOM 1632 N N . LEU A 1 210 ? 1.659 4.344 -21.484 1 96.56 210 LEU A N 1
ATOM 1633 C CA . LEU A 1 210 ? 1.063 3.26 -20.703 1 96.56 210 LEU A CA 1
ATOM 1634 C C . LEU A 1 210 ? 1.552 3.295 -19.266 1 96.56 210 LEU A C 1
ATOM 1636 O O . LEU A 1 210 ? 2.758 3.365 -19 1 96.56 210 LEU A O 1
ATOM 1640 N N . THR A 1 211 ? 0.679 3.348 -18.375 1 95.88 211 THR A N 1
ATOM 1641 C CA . THR A 1 211 ? 0.989 3.219 -16.953 1 95.88 211 THR A CA 1
ATOM 1642 C C . THR A 1 211 ? 0.047 2.223 -16.281 1 95.88 211 THR A C 1
ATOM 1644 O O . THR A 1 211 ? -0.905 1.746 -16.906 1 95.88 211 THR A O 1
ATOM 1647 N N . LEU A 1 212 ? 0.318 1.855 -15.062 1 96.56 212 LEU A N 1
ATOM 1648 C CA . LEU A 1 212 ? -0.551 0.928 -14.344 1 96.56 212 LEU A CA 1
ATOM 1649 C C . LEU A 1 212 ? -1.904 1.567 -14.055 1 96.56 212 LEU A C 1
ATOM 1651 O O . LEU A 1 212 ? -2.887 0.865 -13.805 1 96.56 212 LEU A O 1
ATOM 1655 N N . ASP A 1 213 ? -2.021 2.922 -14.148 1 96.06 213 ASP A N 1
ATOM 1656 C CA . ASP A 1 213 ? -3.283 3.619 -13.922 1 96.06 213 ASP A CA 1
ATOM 1657 C C . ASP A 1 213 ? -4.039 3.826 -15.227 1 96.06 213 ASP A C 1
ATOM 1659 O O . ASP A 1 213 ? -5.137 4.387 -15.234 1 96.06 213 ASP A O 1
ATOM 1663 N N . SER A 1 214 ? -3.443 3.367 -16.359 1 96.94 214 SER A N 1
ATOM 1664 C CA . SER A 1 214 ? -4.164 3.455 -17.625 1 96.94 214 SER A CA 1
ATOM 1665 C C . SER A 1 214 ? -5.438 2.615 -17.594 1 96.94 214 SER A C 1
ATOM 1667 O O . SER A 1 214 ? -5.438 1.498 -17.078 1 96.94 214 SER A O 1
ATOM 1669 N N . ARG A 1 215 ? -6.469 3.152 -18.125 1 97.12 215 ARG A N 1
ATOM 1670 C CA . ARG A 1 215 ? -7.746 2.445 -18.188 1 97.12 215 ARG A CA 1
ATOM 1671 C C . ARG A 1 215 ? -7.715 1.369 -19.266 1 97.12 215 ARG A C 1
ATOM 1673 O O . ARG A 1 215 ? -7.203 1.598 -20.359 1 97.12 215 ARG A O 1
ATOM 1680 N N . LEU A 1 216 ? -8.242 0.212 -18.922 1 97.5 216 LEU A N 1
ATOM 1681 C CA . LEU A 1 216 ? -8.281 -0.906 -19.859 1 97.5 216 LEU A CA 1
ATOM 1682 C C . LEU A 1 216 ? -9.023 -0.517 -21.141 1 97.5 216 LEU A C 1
ATOM 1684 O O . LEU A 1 216 ? -8.57 -0.827 -22.25 1 97.5 216 LEU A O 1
ATOM 1688 N N . LYS A 1 217 ? -10.117 0.217 -21.062 1 94.88 217 LYS A N 1
ATOM 1689 C CA . LYS A 1 217 ? -10.984 0.57 -22.172 1 94.88 217 LYS A CA 1
ATOM 1690 C C . LYS A 1 217 ? -10.258 1.467 -23.172 1 94.88 217 LYS A C 1
ATOM 1692 O O . LYS A 1 217 ? -10.586 1.472 -24.359 1 94.88 217 LYS A O 1
ATOM 1697 N N . GLU A 1 218 ? -9.32 2.17 -22.703 1 94.06 218 GLU A N 1
ATOM 1698 C CA . GLU A 1 218 ? -8.547 3.029 -23.594 1 94.06 218 GLU A CA 1
ATOM 1699 C C . GLU A 1 218 ? -7.605 2.207 -24.469 1 94.06 218 GLU A C 1
ATOM 1701 O O . GLU A 1 218 ? -7.293 2.607 -25.594 1 94.06 218 GLU A O 1
ATOM 1706 N N . ILE A 1 219 ? -7.133 1.132 -23.969 1 95.81 219 ILE A N 1
ATOM 1707 C CA . ILE A 1 219 ? -6.199 0.268 -24.688 1 95.81 219 ILE A CA 1
ATOM 1708 C C . ILE A 1 219 ? -6.977 -0.763 -25.5 1 95.81 219 ILE A C 1
ATOM 1710 O O . ILE A 1 219 ? -6.578 -1.111 -26.625 1 95.81 219 ILE A O 1
ATOM 1714 N N . LEU A 1 220 ? -8.078 -1.231 -24.891 1 95.56 220 LEU A N 1
ATOM 1715 C CA . LEU A 1 220 ? -8.984 -2.191 -25.516 1 95.56 220 LEU A CA 1
ATOM 1716 C C . LEU A 1 220 ? -10.383 -1.61 -25.656 1 95.56 220 LEU A C 1
ATOM 1718 O O . LEU A 1 220 ? -11.297 -1.999 -24.922 1 95.56 220 LEU A O 1
ATOM 1722 N N . PRO A 1 221 ? -10.633 -0.887 -26.641 1 93.62 221 PRO A N 1
ATOM 1723 C CA . PRO A 1 221 ? -11.938 -0.242 -26.797 1 93.62 221 PRO A CA 1
ATOM 1724 C C . PRO A 1 221 ? -13.078 -1.247 -26.953 1 93.62 221 PRO A C 1
ATOM 1726 O O . PRO A 1 221 ? -14.234 -0.92 -26.672 1 93.62 221 PRO A O 1
ATOM 1729 N N . GLU A 1 222 ? -12.797 -2.467 -27.328 1 91.94 222 GLU A N 1
ATOM 1730 C CA . GLU A 1 222 ? -13.812 -3.492 -27.547 1 91.94 222 GLU A CA 1
ATOM 1731 C C . GLU A 1 222 ? -14.227 -4.148 -26.219 1 91.94 222 GLU A C 1
ATOM 1733 O O . GLU A 1 222 ? -15.219 -4.879 -26.172 1 91.94 222 GLU A O 1
ATOM 1738 N N . PHE A 1 223 ? -13.453 -3.855 -25.219 1 93.81 223 PHE A N 1
ATOM 1739 C CA . PHE A 1 223 ? -13.773 -4.422 -23.922 1 93.81 223 PHE A CA 1
ATOM 1740 C C . PHE A 1 223 ? -15.141 -3.939 -23.438 1 93.81 223 PHE A C 1
ATOM 1742 O O . PHE A 1 223 ? -15.438 -2.742 -23.484 1 93.81 223 PHE A O 1
ATOM 1749 N N . LYS A 1 224 ? -15.961 -4.883 -22.984 1 94.94 224 LYS A N 1
ATOM 1750 C CA . LYS A 1 224 ? -17.297 -4.559 -22.5 1 94.94 224 LYS A CA 1
ATOM 1751 C C . LYS A 1 224 ? -17.641 -5.391 -21.266 1 94.94 224 LYS A C 1
ATOM 1753 O O . LYS A 1 224 ? -17.172 -6.516 -21.109 1 94.94 224 LYS A O 1
ATOM 1758 N N . LEU A 1 225 ? -18.344 -4.75 -20.375 1 95.12 225 LEU A N 1
ATOM 1759 C CA . LEU A 1 225 ? -19.031 -5.426 -19.281 1 95.12 225 LEU A CA 1
ATOM 1760 C C . LEU A 1 225 ? -20.547 -5.371 -19.484 1 95.12 225 LEU A C 1
ATOM 1762 O O . LEU A 1 225 ? -21.031 -4.664 -20.359 1 95.12 225 LEU A O 1
ATOM 1766 N N . PRO A 1 226 ? -21.281 -6.234 -18.703 1 93.56 226 PRO A N 1
ATOM 1767 C CA . PRO A 1 226 ? -22.734 -6.121 -18.781 1 93.56 226 PRO A CA 1
ATOM 1768 C C . PRO A 1 226 ? -23.234 -4.707 -18.5 1 93.56 226 PRO A C 1
ATOM 1770 O O . PRO A 1 226 ? -22.562 -3.932 -17.828 1 93.56 226 PRO A O 1
ATOM 1773 N N . ALA A 1 227 ? -24.469 -4.418 -18.953 1 92.94 227 ALA A N 1
ATOM 1774 C CA . ALA A 1 227 ? -25.047 -3.082 -18.875 1 92.94 227 ALA A CA 1
ATOM 1775 C C . ALA A 1 227 ? -25.109 -2.596 -17.438 1 92.94 227 ALA A C 1
ATOM 1777 O O . ALA A 1 227 ? -24.953 -1.402 -17.156 1 92.94 227 ALA A O 1
ATOM 1778 N N . ALA A 1 228 ? -25.266 -3.484 -16.531 1 91.31 228 ALA A N 1
ATOM 1779 C CA . ALA A 1 228 ? -25.375 -3.152 -15.117 1 91.31 228 ALA A CA 1
ATOM 1780 C C . ALA A 1 228 ? -24.062 -2.609 -14.57 1 91.31 228 ALA A C 1
ATOM 1782 O O . ALA A 1 228 ? -24.031 -2 -13.5 1 91.31 228 ALA A O 1
ATOM 1783 N N . PHE A 1 229 ? -22.984 -2.762 -15.289 1 94.5 229 PHE A N 1
ATOM 1784 C CA . PHE A 1 229 ? -21.656 -2.379 -14.82 1 94.5 229 PHE A CA 1
ATOM 1785 C C . PHE A 1 229 ? -20.984 -1.432 -15.805 1 94.5 229 PHE A C 1
ATOM 1787 O O . PHE A 1 229 ? -19.766 -1.49 -16 1 94.5 229 PHE A O 1
ATOM 1794 N N . LYS A 1 230 ? -21.719 -0.616 -16.406 1 91.88 230 LYS A N 1
ATOM 1795 C CA . LYS A 1 230 ? -21.203 0.298 -17.422 1 91.88 230 LYS A CA 1
ATOM 1796 C C . LYS A 1 230 ? -20.203 1.283 -16.812 1 91.88 230 LYS A C 1
ATOM 1798 O O . LYS A 1 230 ? -19.188 1.605 -17.422 1 91.88 230 LYS A O 1
ATOM 1803 N N . GLU A 1 231 ? -20.484 1.765 -15.641 1 89.5 231 GLU A N 1
ATOM 1804 C CA . GLU A 1 231 ? -19.562 2.682 -14.977 1 89.5 231 GLU A CA 1
ATOM 1805 C C . GLU A 1 231 ? -18.25 1.989 -14.625 1 89.5 231 GLU A C 1
ATOM 1807 O O . GLU A 1 231 ? -17.172 2.543 -14.852 1 89.5 231 GLU A O 1
ATOM 1812 N N . GLU A 1 232 ? -18.328 0.815 -14.125 1 93.31 232 GLU A N 1
ATOM 1813 C CA . GLU A 1 232 ? -17.156 0.04 -13.758 1 93.31 232 GLU A CA 1
ATOM 1814 C C . GLU A 1 232 ? -16.297 -0.279 -14.977 1 93.31 232 GLU A C 1
ATOM 1816 O O . GLU A 1 232 ? -15.07 -0.343 -14.883 1 93.31 232 GLU A O 1
ATOM 1821 N N . GLU A 1 233 ? -16.984 -0.45 -16.094 1 94.94 233 GLU A N 1
ATOM 1822 C CA . GLU A 1 233 ? -16.328 -0.761 -17.359 1 94.94 233 GLU A CA 1
ATOM 1823 C C . GLU A 1 233 ? -15.234 0.264 -17.672 1 94.94 233 GLU A C 1
ATOM 1825 O O . GLU A 1 233 ? -14.133 -0.101 -18.078 1 94.94 233 GLU A O 1
ATOM 1830 N N . GLY A 1 234 ? -15.547 1.472 -17.438 1 94.62 234 GLY A N 1
ATOM 1831 C CA . GLY A 1 234 ? -14.609 2.539 -17.734 1 94.62 234 GLY A CA 1
ATOM 1832 C C . GLY A 1 234 ? -13.602 2.785 -16.625 1 94.62 234 GLY A C 1
ATOM 1833 O O . GLY A 1 234 ? -12.633 3.521 -16.812 1 94.62 234 GLY A O 1
ATOM 1834 N N . GLU A 1 235 ? -13.734 2.109 -15.508 1 96.06 235 GLU A N 1
ATOM 1835 C CA . GLU A 1 235 ? -12.93 2.412 -14.328 1 96.06 235 GLU A CA 1
ATOM 1836 C C . GLU A 1 235 ? -11.797 1.397 -14.156 1 96.06 235 GLU A C 1
ATOM 1838 O O . GLU A 1 235 ? -10.828 1.655 -13.438 1 96.06 235 GLU A O 1
ATOM 1843 N N . ILE A 1 236 ? -11.867 0.288 -14.805 1 97.44 236 ILE A N 1
ATOM 1844 C CA . ILE A 1 236 ? -10.875 -0.771 -14.625 1 97.44 236 ILE A CA 1
ATOM 1845 C C . ILE A 1 236 ? -9.539 -0.329 -15.211 1 97.44 236 ILE A C 1
ATOM 1847 O O . ILE A 1 236 ? -9.461 0.054 -16.375 1 97.44 236 ILE A O 1
ATOM 1851 N N . THR A 1 237 ? -8.531 -0.347 -14.375 1 97.88 237 THR A N 1
ATOM 1852 C CA . THR A 1 237 ? -7.18 -0.004 -14.789 1 97.88 237 THR A CA 1
ATOM 1853 C C . THR A 1 237 ? -6.309 -1.253 -14.883 1 97.88 237 THR A C 1
ATOM 1855 O O . THR A 1 237 ? -6.719 -2.334 -14.453 1 97.88 237 THR A O 1
ATOM 1858 N N . LEU A 1 238 ? -5.074 -1.094 -15.461 1 98.31 238 LEU A N 1
ATOM 1859 C CA . LEU A 1 238 ? -4.129 -2.203 -15.508 1 98.31 238 LEU A CA 1
ATOM 1860 C C . LEU A 1 238 ? -3.717 -2.631 -14.109 1 98.31 238 LEU A C 1
ATOM 1862 O O . LEU A 1 238 ? -3.506 -3.818 -13.852 1 98.31 238 LEU A O 1
ATOM 1866 N N . ALA A 1 239 ? -3.637 -1.664 -13.195 1 97.81 239 ALA A N 1
ATOM 1867 C CA . ALA A 1 239 ? -3.314 -1.994 -11.812 1 97.81 239 ALA A CA 1
ATOM 1868 C C . ALA A 1 239 ? -4.422 -2.83 -11.172 1 97.81 239 ALA A C 1
ATOM 1870 O O . ALA A 1 239 ? -4.148 -3.717 -10.359 1 97.81 239 ALA A O 1
ATOM 1871 N N . HIS A 1 240 ? -5.656 -2.514 -11.539 1 97.75 240 HIS A N 1
ATOM 1872 C CA . HIS A 1 240 ? -6.762 -3.314 -11.023 1 97.75 240 HIS A CA 1
ATOM 1873 C C . HIS A 1 240 ? -6.664 -4.762 -11.5 1 97.75 240 HIS A C 1
ATOM 1875 O O . HIS A 1 240 ? -6.855 -5.691 -10.719 1 97.75 240 HIS A O 1
ATOM 1881 N N . LEU A 1 241 ? -6.34 -4.922 -12.727 1 97.94 241 LEU A N 1
ATOM 1882 C CA . LEU A 1 241 ? -6.152 -6.27 -13.258 1 97.94 241 LEU A CA 1
ATOM 1883 C C . LEU A 1 241 ? -4.973 -6.961 -12.586 1 97.94 241 LEU A C 1
ATOM 1885 O O . LEU A 1 241 ? -5.102 -8.086 -12.086 1 97.94 241 LEU A O 1
ATOM 1889 N N . GLY A 1 242 ? -3.895 -6.27 -12.461 1 97.81 242 GLY A N 1
ATOM 1890 C CA . GLY A 1 242 ? -2.654 -6.848 -11.961 1 97.81 242 GLY A CA 1
ATOM 1891 C C . GLY A 1 242 ? -2.691 -7.152 -10.477 1 97.81 242 GLY A C 1
ATOM 1892 O O . GLY A 1 242 ? -1.889 -7.949 -9.984 1 97.81 242 GLY A O 1
ATOM 1893 N N . SER A 1 243 ? -3.547 -6.504 -9.727 1 96.5 243 SER A N 1
ATOM 1894 C CA . SER A 1 243 ? -3.666 -6.734 -8.297 1 96.5 243 SER A CA 1
ATOM 1895 C C . SER A 1 243 ? -4.918 -7.539 -7.965 1 96.5 243 SER A C 1
ATOM 1897 O O . SER A 1 243 ? -5.332 -7.605 -6.805 1 96.5 243 SER A O 1
ATOM 1899 N N . HIS A 1 244 ? -5.598 -8.047 -8.984 1 95.62 244 HIS A N 1
ATOM 1900 C CA . HIS A 1 244 ? -6.785 -8.883 -8.836 1 95.62 244 HIS A CA 1
ATOM 1901 C C . HIS A 1 244 ? -7.93 -8.102 -8.195 1 95.62 244 HIS A C 1
ATOM 1903 O O . HIS A 1 244 ? -8.703 -8.664 -7.41 1 95.62 244 HIS A O 1
ATOM 1909 N N . ARG A 1 245 ? -7.988 -6.801 -8.523 1 95.44 245 ARG A N 1
ATOM 1910 C CA . ARG A 1 245 ? -9.008 -5.969 -7.895 1 95.44 245 ARG A CA 1
ATOM 1911 C C . ARG A 1 245 ? -9.984 -5.418 -8.93 1 95.44 245 ARG A C 1
ATOM 1913 O O . ARG A 1 245 ? -10.664 -4.422 -8.68 1 95.44 245 ARG A O 1
ATOM 1920 N N . ALA A 1 246 ? -10.016 -6.035 -10.094 1 96.12 246 ALA A N 1
ATOM 1921 C CA . ALA A 1 246 ? -10.914 -5.566 -11.148 1 96.12 246 ALA A CA 1
ATOM 1922 C C . ALA A 1 246 ? -12.32 -6.113 -10.945 1 96.12 246 ALA A C 1
ATOM 1924 O O . ALA A 1 246 ? -13.273 -5.641 -11.578 1 96.12 246 ALA A O 1
ATOM 1925 N N . GLY A 1 247 ? -12.453 -7.133 -10.086 1 93.38 247 GLY A N 1
ATOM 1926 C CA . GLY A 1 247 ? -13.766 -7.711 -9.828 1 93.38 247 GLY A CA 1
ATOM 1927 C C . GLY A 1 247 ? -14.18 -8.734 -10.859 1 93.38 247 GLY A C 1
ATOM 1928 O O . GLY A 1 247 ? -15.344 -9.125 -10.93 1 93.38 247 GLY A O 1
ATOM 1929 N N . LEU A 1 248 ? -13.242 -9.242 -11.656 1 93.19 248 LEU A N 1
ATOM 1930 C CA . LEU A 1 248 ? -13.539 -10.219 -12.703 1 93.19 248 LEU A CA 1
ATOM 1931 C C . LEU A 1 248 ? -13.438 -11.641 -12.164 1 93.19 248 LEU A C 1
ATOM 1933 O O . LEU A 1 248 ? -12.656 -11.906 -11.25 1 93.19 248 LEU A O 1
ATOM 1937 N N . PRO A 1 249 ? -14.18 -12.539 -12.766 1 90.25 249 PRO A N 1
ATOM 1938 C CA . PRO A 1 249 ? -14.133 -13.938 -12.328 1 90.25 249 PRO A CA 1
ATOM 1939 C C . PRO A 1 249 ? -12.742 -14.555 -12.492 1 90.25 249 PRO A C 1
ATOM 1941 O O . PRO A 1 249 ? -11.945 -14.078 -13.305 1 90.25 249 PRO A O 1
ATOM 1944 N N . ARG A 1 250 ? -12.5 -15.578 -11.727 1 88.31 250 ARG A N 1
ATOM 1945 C CA . ARG A 1 250 ? -11.203 -16.25 -11.727 1 88.31 250 ARG A CA 1
ATOM 1946 C C . ARG A 1 250 ? -10.891 -16.828 -13.109 1 88.31 250 ARG A C 1
ATOM 1948 O O . ARG A 1 250 ? -9.859 -16.5 -13.703 1 88.31 250 ARG A O 1
ATOM 1955 N N . ASP A 1 251 ? -11.719 -17.797 -13.586 1 83.31 251 ASP A N 1
ATOM 1956 C CA . ASP A 1 251 ? -11.57 -18.5 -14.852 1 83.31 251 ASP A CA 1
ATOM 1957 C C . ASP A 1 251 ? -12.883 -18.5 -15.633 1 83.31 251 ASP A C 1
ATOM 1959 O O . ASP A 1 251 ? -13.555 -19.531 -15.719 1 83.31 251 ASP A O 1
ATOM 1963 N N . ILE A 1 252 ? -13.156 -17.5 -16.266 1 73.38 252 ILE A N 1
ATOM 1964 C CA . ILE A 1 252 ? -14.477 -17.312 -16.859 1 73.38 252 ILE A CA 1
ATOM 1965 C C . ILE A 1 252 ? -14.711 -18.359 -17.953 1 73.38 252 ILE A C 1
ATOM 1967 O O . ILE A 1 252 ? -13.859 -18.547 -18.828 1 73.38 252 ILE A O 1
ATOM 1971 N N . GLY A 1 253 ? -15.812 -19.031 -17.812 1 64 253 GLY A N 1
ATOM 1972 C CA . GLY A 1 253 ? -16.328 -19.875 -18.875 1 64 253 GLY A CA 1
ATOM 1973 C C . GLY A 1 253 ? -15.633 -21.234 -18.938 1 64 253 GLY A C 1
ATOM 1974 O O . GLY A 1 253 ? -15.992 -22.078 -19.75 1 64 253 GLY A O 1
ATOM 1975 N N . GLU A 1 254 ? -14.664 -21.438 -18.094 1 68.06 254 GLU A N 1
ATOM 1976 C CA . GLU A 1 254 ? -13.883 -22.656 -18.203 1 68.06 254 GLU A CA 1
ATOM 1977 C C . GLU A 1 254 ? -14.656 -23.859 -17.672 1 68.06 254 GLU A C 1
ATOM 1979 O O . GLU A 1 254 ? -14.625 -24.938 -18.281 1 68.06 254 GLU A O 1
ATOM 1984 N N . PHE A 1 255 ? -15.305 -23.594 -16.562 1 69.81 255 PHE A N 1
ATOM 1985 C CA . PHE A 1 255 ? -16.141 -24.641 -16 1 69.81 255 PHE A CA 1
ATOM 1986 C C . PHE A 1 255 ? -17.578 -24.172 -15.836 1 69.81 255 PHE A C 1
ATOM 1988 O O . PHE A 1 255 ? -17.875 -23.328 -14.984 1 69.81 255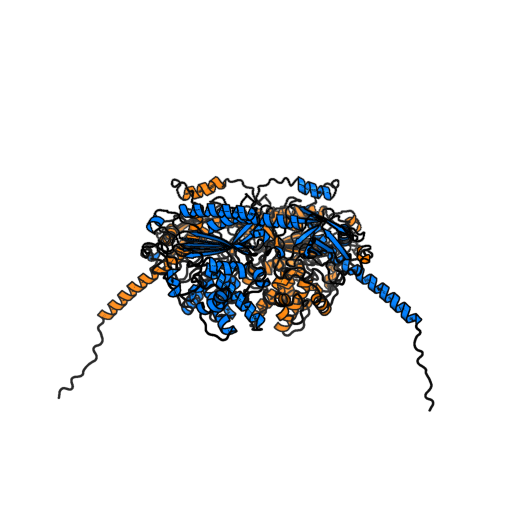 PHE A O 1
ATOM 1995 N N . GLN A 1 256 ? -18.391 -24.672 -16.703 1 72.06 256 GLN A N 1
ATOM 1996 C CA . GLN A 1 256 ? -19.797 -24.297 -16.672 1 72.06 256 GLN A CA 1
ATOM 1997 C C . GLN A 1 256 ? -20.688 -25.516 -16.406 1 72.06 256 GLN A C 1
ATOM 1999 O O . GLN A 1 256 ? -20.531 -26.547 -17.062 1 72.06 256 GLN A O 1
ATOM 2004 N N . ILE A 1 257 ? -21.422 -25.344 -15.367 1 69.31 257 ILE A N 1
ATOM 2005 C CA . ILE A 1 257 ? -22.391 -26.375 -15.055 1 69.31 257 ILE A CA 1
ATOM 2006 C C . ILE A 1 257 ? -23.688 -26.125 -15.828 1 69.31 257 ILE A C 1
ATOM 2008 O O . ILE A 1 257 ? -24.219 -25.016 -15.805 1 69.31 257 ILE A O 1
ATOM 2012 N N . GLY A 1 258 ? -24 -27.156 -16.656 1 62.12 258 GLY A N 1
ATOM 2013 C CA . GLY A 1 258 ? -25.172 -27 -17.516 1 62.12 258 GLY A CA 1
ATOM 2014 C C . GLY A 1 258 ? -26.469 -27.344 -16.812 1 62.12 258 GLY A C 1
ATOM 2015 O O . GLY A 1 258 ? -27.547 -26.891 -17.219 1 62.12 258 GLY A O 1
ATOM 2016 N N . SER A 1 259 ? -26.422 -28.328 -15.891 1 60.78 259 SER A N 1
ATOM 2017 C CA . SER A 1 259 ? -27.656 -28.781 -15.258 1 60.78 259 SER A CA 1
ATOM 2018 C C . SER A 1 259 ? -27.422 -29.203 -13.812 1 60.78 259 SER A C 1
ATOM 2020 O O . SER A 1 259 ? -26.281 -29.406 -13.406 1 60.78 259 SER A O 1
ATOM 2022 N N . LEU A 1 260 ? -28.5 -29.203 -13.078 1 62.19 260 LEU A N 1
ATOM 2023 C CA . LEU A 1 260 ? -28.469 -29.734 -11.727 1 62.19 260 LEU A CA 1
ATOM 2024 C C . LEU A 1 260 ? -27.797 -31.109 -11.711 1 62.19 260 LEU A C 1
ATOM 2026 O O . LEU A 1 260 ? -27.062 -31.438 -10.773 1 62.19 260 LEU A O 1
ATOM 2030 N N . ASN A 1 261 ? -28.094 -31.672 -12.742 1 58.34 261 ASN A N 1
ATOM 2031 C CA . ASN A 1 261 ? -27.562 -33.031 -12.844 1 58.34 261 ASN A CA 1
ATOM 2032 C C . ASN A 1 261 ? -26.031 -33.031 -12.891 1 58.34 261 ASN A C 1
ATOM 2034 O O . ASN A 1 261 ? -25.391 -33.938 -12.383 1 58.34 261 ASN A O 1
ATOM 2038 N N . ASP A 1 262 ? -25.531 -31.984 -13.406 1 64.31 262 ASP A N 1
ATOM 2039 C CA . ASP A 1 262 ? -24.078 -31.875 -13.5 1 64.31 262 ASP A CA 1
ATOM 2040 C C . ASP A 1 262 ? -23.453 -31.688 -12.125 1 64.31 262 ASP A C 1
ATOM 2042 O O . ASP A 1 262 ? -22.312 -32.094 -11.891 1 64.31 262 ASP A O 1
ATOM 2046 N N . ILE A 1 263 ? -24.25 -31.125 -11.336 1 62.84 263 ILE A N 1
ATOM 2047 C CA . ILE A 1 263 ? -23.781 -30.891 -9.977 1 62.84 263 ILE A CA 1
ATOM 2048 C C . ILE A 1 263 ? -23.906 -32.156 -9.148 1 62.84 263 ILE A C 1
ATOM 2050 O O . ILE A 1 263 ? -23 -32.531 -8.414 1 62.84 263 ILE A O 1
ATOM 2054 N N . VAL A 1 264 ? -25.109 -32.75 -9.328 1 56.75 264 VAL A N 1
ATOM 2055 C CA . VAL A 1 264 ? -25.422 -33.938 -8.547 1 56.75 264 VAL A CA 1
ATOM 2056 C C . VAL A 1 264 ? -24.531 -35.094 -8.977 1 56.75 264 VAL A C 1
ATOM 2058 O O . VAL A 1 264 ? -24.016 -35.844 -8.141 1 56.75 264 VAL A O 1
ATOM 2061 N N . TYR A 1 265 ? -24.578 -35.25 -10.195 1 53.12 265 TYR A N 1
ATOM 2062 C CA . TYR A 1 265 ? -23.75 -36.281 -10.773 1 53.12 265 TYR A CA 1
ATOM 2063 C C . TYR A 1 265 ? -22.672 -35.688 -11.664 1 53.12 265 TYR A C 1
ATOM 2065 O O . TYR A 1 265 ? -22.859 -35.562 -12.875 1 53.12 265 TYR A O 1
ATOM 2073 N N . PRO A 1 266 ? -21.75 -35.062 -10.836 1 53.25 266 PRO A N 1
ATOM 2074 C CA . PRO A 1 266 ? -20.75 -34.438 -11.703 1 53.25 266 PRO A CA 1
ATOM 2075 C C . PRO A 1 266 ? -20.219 -35.406 -12.781 1 53.25 266 PRO A C 1
ATOM 2077 O O . PRO A 1 266 ? -20 -36.594 -12.508 1 53.25 266 PRO A O 1
ATOM 2080 N N . PRO A 1 267 ? -20.703 -35.062 -14.031 1 44.84 267 PRO A N 1
ATOM 2081 C CA . PRO A 1 267 ? -20.141 -35.969 -15.016 1 44.84 267 PRO A CA 1
ATOM 2082 C C . PRO A 1 267 ? -18.781 -36.562 -14.586 1 44.84 267 PRO A C 1
ATOM 2084 O O . PRO A 1 267 ? -18.125 -36 -13.703 1 44.84 267 PRO A O 1
ATOM 2087 N N . GLY A 1 268 ? -18.438 -37.688 -15.023 1 43.5 268 GLY A N 1
ATOM 2088 C CA . GLY A 1 268 ? -17.156 -38.25 -14.68 1 43.5 268 GLY A CA 1
ATOM 2089 C C . GLY A 1 268 ? -16.109 -37.219 -14.32 1 43.5 268 GLY A C 1
ATOM 2090 O O . GLY A 1 268 ? -16.312 -36.031 -14.516 1 43.5 268 GLY A O 1
ATOM 2091 N N . THR A 1 269 ? -15.242 -37.562 -13.414 1 43.28 269 THR A N 1
ATOM 2092 C CA . THR A 1 269 ? -14.133 -36.719 -12.969 1 43.28 269 THR A CA 1
ATOM 2093 C C . THR A 1 269 ? -13.602 -35.844 -14.117 1 43.28 269 THR A C 1
ATOM 2095 O O . THR A 1 269 ? -13.094 -36.375 -15.109 1 43.28 269 THR A O 1
ATOM 2098 N N . PRO A 1 270 ? -14.344 -34.75 -14.383 1 42.09 270 PRO A N 1
ATOM 2099 C CA . PRO A 1 270 ? -13.641 -34 -15.438 1 42.09 270 PRO A CA 1
ATOM 2100 C C . PRO A 1 270 ? -12.117 -34.156 -15.359 1 42.09 270 PRO A C 1
ATOM 2102 O O . PRO A 1 270 ? -11.547 -34.125 -14.266 1 42.09 270 PRO A O 1
ATOM 2105 N N . ASN A 1 271 ? -11.633 -35.062 -16.188 1 46.03 271 ASN A N 1
ATOM 2106 C CA . ASN A 1 271 ? -10.172 -35.125 -16.281 1 46.03 271 ASN A CA 1
ATOM 2107 C C . ASN A 1 271 ? -9.578 -33.75 -16.594 1 46.03 271 ASN A C 1
ATOM 2109 O O . ASN A 1 271 ? -9.57 -33.344 -17.766 1 46.03 271 ASN A O 1
ATOM 2113 N N . LEU A 1 272 ? -9.531 -32.875 -15.594 1 49.03 272 LEU A N 1
ATOM 2114 C CA . LEU A 1 272 ? -8.953 -31.547 -15.727 1 49.03 272 LEU A CA 1
ATOM 2115 C C . LEU A 1 272 ? -7.836 -31.531 -16.766 1 49.03 272 LEU A C 1
ATOM 2117 O O . LEU A 1 272 ? -7.598 -30.516 -17.422 1 49.03 272 LEU A O 1
ATOM 2121 N N . LEU A 1 273 ? -7.164 -32.688 -16.859 1 52.44 273 LEU A N 1
ATOM 2122 C CA . LEU A 1 273 ? -6.059 -32.781 -17.812 1 52.44 273 LEU A CA 1
ATOM 2123 C C . LEU A 1 273 ? -6.57 -32.75 -19.25 1 52.44 273 LEU A C 1
ATOM 2125 O O . LEU A 1 273 ? -5.969 -32.094 -20.109 1 52.44 273 LEU A O 1
ATOM 2129 N N . ASP A 1 274 ? -7.641 -33.438 -19.391 1 52.84 274 ASP A N 1
ATOM 2130 C CA . ASP A 1 274 ? -8.133 -33.531 -20.766 1 52.84 274 ASP A CA 1
ATOM 2131 C C . ASP A 1 274 ? -8.992 -32.344 -21.141 1 52.84 274 ASP A C 1
ATOM 2133 O O . ASP A 1 274 ? -9 -31.906 -22.297 1 52.84 274 ASP A O 1
ATOM 2137 N N . ASP A 1 275 ? -9.586 -31.688 -20.094 1 50.16 275 ASP A N 1
ATOM 2138 C CA . ASP A 1 275 ? -10.555 -30.625 -20.375 1 50.16 275 ASP A CA 1
ATOM 2139 C C . ASP A 1 275 ? -10.047 -29.266 -19.875 1 50.16 275 ASP A C 1
ATOM 2141 O O . ASP A 1 275 ? -10.836 -28.391 -19.547 1 50.16 275 ASP A O 1
ATOM 2145 N N . PHE A 1 276 ? -8.828 -29.188 -19.938 1 55.69 276 PHE A N 1
ATOM 2146 C CA . PHE A 1 276 ? -8.312 -27.922 -19.438 1 55.69 276 PHE A CA 1
ATOM 2147 C C . PHE A 1 276 ? -8.781 -26.766 -20.312 1 55.69 276 PHE A C 1
ATOM 2149 O O . PHE A 1 276 ? -8.461 -26.719 -21.5 1 55.69 276 PHE A O 1
ATOM 2156 N N . PRO A 1 277 ? -9.812 -25.922 -19.734 1 56.28 277 PRO A N 1
ATOM 2157 C CA . PRO A 1 277 ? -10.633 -24.969 -20.484 1 56.28 277 PRO A CA 1
ATOM 2158 C C . PRO A 1 277 ? -9.836 -23.734 -20.906 1 56.28 277 PRO A C 1
ATOM 2160 O O . PRO A 1 277 ? -10.375 -22.844 -21.578 1 56.28 277 PRO A O 1
ATOM 2163 N N . HIS A 1 278 ? -8.562 -23.719 -20.797 1 63.31 278 HIS A N 1
ATOM 2164 C CA . HIS A 1 278 ? -7.941 -22.438 -21.094 1 63.31 278 HIS A CA 1
ATOM 2165 C C . HIS A 1 278 ? -7.539 -22.328 -22.562 1 63.31 278 HIS A C 1
ATOM 2167 O O . HIS A 1 278 ? -6.434 -21.891 -22.875 1 63.31 278 HIS A O 1
ATOM 2173 N N . ASN A 1 279 ? -8.547 -22.75 -23.406 1 71 279 ASN A N 1
ATOM 2174 C CA . ASN A 1 279 ? -8.266 -22.797 -24.844 1 71 279 ASN A CA 1
ATOM 2175 C C . ASN A 1 279 ? -9.117 -21.781 -25.609 1 71 279 ASN A C 1
ATOM 2177 O O . ASN A 1 279 ? -9.281 -21.875 -26.812 1 71 279 ASN A O 1
ATOM 2181 N N . ARG A 1 280 ? -9.438 -20.766 -24.984 1 78.44 280 ARG A N 1
ATOM 2182 C CA . ARG A 1 280 ? -10.289 -19.781 -25.641 1 78.44 280 ARG A CA 1
ATOM 2183 C C . ARG A 1 280 ? -9.453 -18.75 -26.391 1 78.44 280 ARG A C 1
ATOM 2185 O O . ARG A 1 280 ? -8.359 -18.391 -25.953 1 78.44 280 ARG A O 1
ATOM 2192 N N . THR A 1 281 ? -10.078 -18.344 -27.5 1 85.06 281 THR A N 1
ATOM 2193 C CA . THR A 1 281 ? -9.484 -17.203 -28.219 1 85.06 281 THR A CA 1
ATOM 2194 C C . THR A 1 281 ? -9.727 -15.906 -27.469 1 85.06 281 THR A C 1
ATOM 2196 O O . THR A 1 281 ? -10.539 -15.859 -26.531 1 85.06 281 THR A O 1
ATOM 2199 N N . ILE A 1 282 ? -9 -14.914 -27.891 1 85.31 282 ILE A N 1
ATOM 2200 C CA . ILE A 1 282 ? -9.156 -13.602 -27.281 1 85.31 282 ILE A CA 1
ATOM 2201 C C . ILE A 1 282 ? -10.586 -13.102 -27.484 1 85.31 282 ILE A C 1
ATOM 2203 O O . ILE A 1 282 ? -11.203 -12.555 -26.562 1 85.31 282 ILE A O 1
ATOM 2207 N N . GLU A 1 283 ? -11.125 -13.328 -28.656 1 87.19 283 GLU A N 1
ATOM 2208 C CA . GLU A 1 283 ? -12.484 -12.906 -28.969 1 87.19 283 GLU A CA 1
ATOM 2209 C C . GLU A 1 283 ? -13.508 -13.633 -28.109 1 87.19 283 GLU A C 1
ATOM 2211 O O . GLU A 1 283 ? -14.469 -13.023 -27.625 1 87.19 283 GLU A O 1
ATOM 2216 N N . GLU A 1 284 ? -13.273 -14.906 -27.953 1 86.56 284 GLU A N 1
ATOM 2217 C CA . GLU A 1 284 ? -14.156 -15.688 -27.109 1 86.56 284 GLU A CA 1
ATOM 2218 C C . GLU A 1 284 ? -14.102 -15.211 -25.656 1 86.56 284 GLU A C 1
ATOM 2220 O O . GLU A 1 284 ? -15.133 -15.141 -24.984 1 86.56 284 GLU A O 1
ATOM 2225 N N . LEU A 1 285 ? -12.914 -14.977 -25.203 1 86.81 285 LEU A N 1
ATOM 2226 C CA . LEU A 1 285 ? -12.727 -14.469 -23.844 1 86.81 285 LEU A CA 1
ATOM 2227 C C . LEU A 1 285 ? -13.477 -13.156 -23.656 1 86.81 285 LEU A C 1
ATOM 2229 O O . LEU A 1 285 ? -14.172 -12.969 -22.641 1 86.81 285 LEU A O 1
ATOM 2233 N N . GLU A 1 286 ? -13.352 -12.242 -24.578 1 88.25 286 GLU A N 1
ATOM 2234 C CA . GLU A 1 286 ? -14.023 -10.953 -24.516 1 88.25 286 GLU A CA 1
ATOM 2235 C C . GLU A 1 286 ? -15.539 -11.125 -24.484 1 88.25 286 GLU A C 1
ATOM 2237 O O . GLU A 1 286 ? -16.25 -10.398 -23.781 1 88.25 286 GLU A O 1
ATOM 2242 N N . GLY A 1 287 ? -15.984 -12.047 -25.297 1 87.5 287 GLY A N 1
ATOM 2243 C CA . GLY A 1 287 ? -17.406 -12.336 -25.297 1 87.5 287 GLY A CA 1
ATOM 2244 C C . GLY A 1 287 ? -17.922 -12.844 -23.969 1 87.5 287 GLY A C 1
ATOM 2245 O O . GLY A 1 287 ? -19 -12.438 -23.516 1 87.5 287 GLY A O 1
ATOM 2246 N N . LEU A 1 288 ? -17.172 -13.68 -23.391 1 86.5 288 LEU A N 1
ATOM 2247 C CA . LEU A 1 288 ? -17.562 -14.227 -22.094 1 86.5 288 LEU A CA 1
ATOM 2248 C C . LEU A 1 288 ? -17.562 -13.133 -21.031 1 86.5 288 LEU A C 1
ATOM 2250 O O . LEU A 1 288 ? -18.484 -13.07 -20.203 1 86.5 288 LEU A O 1
ATOM 2254 N N . VAL A 1 289 ? -16.578 -12.312 -21.031 1 90.31 289 VAL A N 1
ATOM 2255 C CA . VAL A 1 289 ? -16.438 -11.234 -20.047 1 90.31 289 VAL A CA 1
ATOM 2256 C C . VAL A 1 289 ? -17.594 -10.25 -20.203 1 90.31 289 VAL A C 1
ATOM 2258 O O . VAL A 1 289 ? -18.125 -9.734 -19.219 1 90.31 289 VAL A O 1
ATOM 2261 N N . SER A 1 290 ? -18.047 -10.008 -21.422 1 92 290 SER A N 1
ATOM 2262 C CA . SER A 1 290 ? -19.094 -9.039 -21.688 1 92 290 SER A CA 1
ATOM 2263 C C . SER A 1 290 ? -20.438 -9.508 -21.141 1 92 290 SER A C 1
ATOM 2265 O O . SER A 1 290 ? -21.375 -8.719 -21.016 1 92 290 SER A O 1
ATOM 2267 N N . ASN A 1 291 ? -20.438 -10.766 -20.734 1 88.06 291 ASN A N 1
ATOM 2268 C CA . ASN A 1 291 ? -21.703 -11.312 -20.25 1 88.06 291 ASN A CA 1
ATOM 2269 C C . ASN A 1 291 ? -21.594 -11.766 -18.797 1 88.06 291 ASN A C 1
ATOM 2271 O O . ASN A 1 291 ? -22.531 -12.359 -18.25 1 88.06 291 ASN A O 1
ATOM 2275 N N . ALA A 1 292 ? -20.516 -11.492 -18.266 1 87.56 292 ALA A N 1
ATOM 2276 C CA . ALA A 1 292 ? -20.312 -11.961 -16.906 1 87.56 292 ALA A CA 1
ATOM 2277 C C . ALA A 1 292 ? -20.438 -10.812 -15.906 1 87.56 292 ALA A C 1
ATOM 2279 O O . ALA A 1 292 ? -19.891 -9.727 -16.125 1 87.56 292 ALA A O 1
ATOM 2280 N N . ASP A 1 293 ? -21.141 -11.109 -14.766 1 89.06 293 ASP A N 1
ATOM 2281 C CA . ASP A 1 293 ? -21.219 -10.117 -13.695 1 89.06 293 ASP A CA 1
ATOM 2282 C C . ASP A 1 293 ? -19.891 -9.984 -12.961 1 89.06 293 ASP A C 1
ATOM 2284 O O . ASP A 1 293 ? -19.109 -10.938 -12.906 1 89.06 293 ASP A O 1
ATOM 2288 N N . LEU A 1 294 ? -19.672 -8.766 -12.406 1 92.25 294 LEU A N 1
ATOM 2289 C CA . LEU A 1 294 ? -18.547 -8.586 -11.5 1 92.25 294 LEU A CA 1
ATOM 2290 C C . LEU A 1 294 ? -18.766 -9.352 -10.195 1 92.25 294 LEU A C 1
ATOM 2292 O O . LEU A 1 294 ? -19.891 -9.406 -9.688 1 92.25 294 LEU A O 1
ATOM 2296 N N . ILE A 1 295 ? -17.688 -9.945 -9.688 1 89.62 295 ILE A N 1
ATOM 2297 C CA . ILE A 1 295 ? -17.734 -10.664 -8.414 1 89.62 295 ILE A CA 1
ATOM 2298 C C . ILE A 1 295 ? -17.703 -9.672 -7.258 1 89.62 295 ILE A C 1
ATOM 2300 O O . ILE A 1 295 ? -18.203 -9.961 -6.164 1 89.62 295 ILE A O 1
ATOM 2304 N N . TRP A 1 296 ? -16.875 -8.562 -7.508 1 85.94 296 TRP A N 1
ATOM 2305 C CA . TRP A 1 296 ? -16.578 -7.527 -6.523 1 85.94 296 TRP A CA 1
ATOM 2306 C C . TRP A 1 296 ? -16.625 -6.145 -7.164 1 85.94 296 TRP A C 1
ATOM 2308 O O . TRP A 1 296 ? -16.547 -6.016 -8.391 1 85.94 296 TRP A O 1
ATOM 2318 N N . GLN A 1 297 ? -16.75 -5.148 -6.258 1 89.56 297 GLN A N 1
ATOM 2319 C CA . GLN A 1 297 ? -16.594 -3.785 -6.758 1 89.56 297 GLN A CA 1
ATOM 2320 C C . GLN A 1 297 ? -15.156 -3.52 -7.207 1 89.56 297 GLN A C 1
ATOM 2322 O O . GLN A 1 297 ? -14.211 -3.961 -6.559 1 89.56 297 GLN A O 1
ATOM 2327 N N . VAL A 1 298 ? -15.023 -2.762 -8.258 1 95.06 298 VAL A N 1
ATOM 2328 C CA . VAL A 1 298 ? -13.703 -2.449 -8.797 1 95.06 298 VAL A CA 1
ATOM 2329 C C . VAL A 1 298 ? -12.875 -1.71 -7.75 1 95.06 298 VAL A C 1
ATOM 2331 O O . VAL A 1 298 ? -13.344 -0.734 -7.16 1 95.06 298 VAL A O 1
ATOM 2334 N N . GLY A 1 299 ? -11.703 -2.172 -7.453 1 92.81 299 GLY A N 1
ATOM 2335 C CA . GLY A 1 299 ? -10.781 -1.525 -6.535 1 92.81 299 GLY A CA 1
ATOM 2336 C C . GLY A 1 299 ? -10.922 -2.014 -5.105 1 92.81 299 GLY A C 1
ATOM 2337 O O . GLY A 1 299 ? -10.133 -1.635 -4.238 1 92.81 299 GLY A O 1
ATOM 2338 N N . GLU A 1 300 ? -11.828 -2.863 -4.863 1 88.5 300 GLU A N 1
ATOM 2339 C CA . GLU A 1 300 ? -12.062 -3.354 -3.508 1 88.5 300 GLU A CA 1
ATOM 2340 C C . GLU A 1 300 ? -11.047 -4.422 -3.127 1 88.5 300 GLU A C 1
ATOM 2342 O O . GLU A 1 300 ? -9.844 -4.246 -3.336 1 88.5 300 GLU A O 1
ATOM 2347 N N . SER A 1 301 ? -11.43 -5.547 -2.623 1 87.38 301 SER A N 1
ATOM 2348 C CA . SER A 1 301 ? -10.57 -6.641 -2.176 1 87.38 301 SER A CA 1
ATOM 2349 C C . SER A 1 301 ? -10.125 -7.508 -3.346 1 87.38 301 SER A C 1
ATOM 2351 O O . SER A 1 301 ? -10.867 -7.676 -4.316 1 87.38 301 SER A O 1
ATOM 2353 N N . PRO A 1 302 ? -8.93 -7.949 -3.264 1 91.19 302 PRO A N 1
ATOM 2354 C CA . PRO A 1 302 ? -8.453 -8.852 -4.32 1 91.19 302 PRO A CA 1
ATOM 2355 C C . PRO A 1 302 ? -9.242 -10.156 -4.383 1 91.19 302 PRO A C 1
ATOM 2357 O O . PRO A 1 302 ? -9.578 -10.734 -3.344 1 91.19 302 PRO A O 1
ATOM 2360 N N . SER A 1 303 ? -9.625 -10.523 -5.555 1 90.56 303 SER A N 1
ATOM 2361 C CA . SER A 1 303 ? -10.109 -11.844 -5.938 1 90.56 303 SER A CA 1
ATOM 2362 C C . SER A 1 303 ? -9.32 -12.398 -7.121 1 90.56 303 SER A C 1
ATOM 2364 O O . SER A 1 303 ? -9.398 -11.859 -8.227 1 90.56 303 SER A O 1
ATOM 2366 N N . TYR A 1 304 ? -8.617 -13.406 -6.84 1 91.31 304 TYR A N 1
ATOM 2367 C CA . TYR A 1 304 ? -7.688 -13.953 -7.82 1 91.31 304 TYR A CA 1
ATOM 2368 C C . TYR A 1 304 ? -8.375 -14.18 -9.156 1 91.31 304 TYR A C 1
ATOM 2370 O O . TYR A 1 304 ? -9.406 -14.859 -9.227 1 91.31 304 TYR A O 1
ATOM 2378 N N . SER A 1 305 ? -7.785 -13.602 -10.266 1 93.62 305 SER A N 1
ATOM 2379 C CA . SER A 1 305 ? -8.445 -13.633 -11.57 1 93.62 305 SER A CA 1
ATOM 2380 C C . SER A 1 305 ? -7.453 -13.906 -12.688 1 93.62 305 SER A C 1
ATOM 2382 O O . SER A 1 305 ? -6.77 -12.992 -13.156 1 93.62 305 SER A O 1
ATOM 2384 N N . ASN A 1 306 ? -7.445 -15.164 -13.195 1 93 306 ASN A N 1
ATOM 2385 C CA . ASN A 1 306 ? -6.695 -15.461 -14.414 1 93 306 ASN A CA 1
ATOM 2386 C C . ASN A 1 306 ? -7.266 -14.711 -15.617 1 93 306 ASN A C 1
ATOM 2388 O O . ASN A 1 306 ? -6.52 -14.289 -16.5 1 93 306 ASN A O 1
ATOM 2392 N N . THR A 1 307 ? -8.602 -14.539 -15.57 1 92.69 307 THR A N 1
ATOM 2393 C CA . THR A 1 307 ? -9.273 -13.773 -16.609 1 92.69 307 THR A CA 1
ATOM 2394 C C . THR A 1 307 ? -8.711 -12.359 -16.703 1 92.69 307 THR A C 1
ATOM 2396 O O . THR A 1 307 ? -8.469 -11.852 -17.797 1 92.69 307 THR A O 1
ATOM 2399 N N . GLY A 1 308 ? -8.539 -11.758 -15.539 1 95.5 308 GLY A N 1
ATOM 2400 C CA . GLY A 1 308 ? -7.949 -10.43 -15.508 1 95.5 308 GLY A CA 1
ATOM 2401 C C . GLY A 1 308 ? -6.562 -10.383 -16.125 1 95.5 308 GLY A C 1
ATOM 2402 O O . GLY A 1 308 ? -6.234 -9.445 -16.844 1 95.5 308 GLY A O 1
ATOM 2403 N N . PHE A 1 309 ? -5.746 -11.375 -15.93 1 96.56 309 PHE A N 1
ATOM 2404 C CA . PHE A 1 309 ? -4.387 -11.383 -16.453 1 96.56 309 PHE A CA 1
ATOM 2405 C C . PHE A 1 309 ? -4.379 -11.711 -17.938 1 96.56 309 PHE A C 1
ATOM 2407 O O . PHE A 1 309 ? -3.51 -11.234 -18.672 1 96.56 309 PHE A O 1
ATOM 2414 N N . SER A 1 310 ? -5.363 -12.516 -18.359 1 95.12 310 SER A N 1
ATOM 2415 C CA . SER A 1 310 ? -5.52 -12.688 -19.797 1 95.12 310 SER A CA 1
ATOM 2416 C C . SER A 1 310 ? -5.77 -11.344 -20.484 1 95.12 310 SER A C 1
ATOM 2418 O O . SER A 1 310 ? -5.113 -11.023 -21.484 1 95.12 310 SER A O 1
ATOM 2420 N N . LEU A 1 311 ? -6.66 -10.594 -19.891 1 96.25 311 LEU A N 1
ATOM 2421 C CA . LEU A 1 311 ? -6.977 -9.289 -20.469 1 96.25 311 LEU A CA 1
ATOM 2422 C C . LEU A 1 311 ? -5.77 -8.359 -20.391 1 96.25 311 LEU A C 1
ATOM 2424 O O . LEU A 1 311 ? -5.516 -7.59 -21.312 1 96.25 311 LEU A O 1
ATOM 2428 N N . LEU A 1 312 ? -5.039 -8.414 -19.25 1 98 312 LEU A N 1
ATOM 2429 C CA . LEU A 1 312 ? -3.836 -7.605 -19.109 1 98 312 LEU A CA 1
ATOM 2430 C C . LEU A 1 312 ? -2.812 -7.949 -20.188 1 98 312 LEU A C 1
ATOM 2432 O O . LEU A 1 312 ? -2.178 -7.059 -20.75 1 98 312 LEU A O 1
ATOM 2436 N N . GLY A 1 313 ? -2.645 -9.25 -20.453 1 97.19 313 GLY A N 1
ATOM 2437 C CA . GLY A 1 313 ? -1.751 -9.695 -21.516 1 97.19 313 GLY A CA 1
ATOM 2438 C C . GLY A 1 313 ? -2.156 -9.18 -22.875 1 97.19 313 GLY A C 1
ATOM 2439 O O . GLY A 1 313 ? -1.309 -8.742 -23.656 1 97.19 313 GLY A O 1
ATOM 2440 N N . VAL A 1 314 ? -3.461 -9.195 -23.188 1 96.06 314 VAL A N 1
ATOM 2441 C CA . VAL A 1 314 ? -3.977 -8.688 -24.453 1 96.06 314 VAL A CA 1
ATOM 2442 C C . VAL A 1 314 ? -3.705 -7.184 -24.562 1 96.06 314 VAL A C 1
ATOM 2444 O O . VAL A 1 314 ? -3.26 -6.699 -25.594 1 96.06 314 VAL A O 1
ATOM 2447 N N . ALA A 1 315 ? -3.949 -6.488 -23.484 1 97.31 315 ALA A N 1
ATOM 2448 C CA . ALA A 1 315 ? -3.781 -5.039 -23.469 1 97.31 315 ALA A CA 1
ATOM 2449 C C . ALA A 1 315 ? -2.326 -4.652 -23.719 1 97.31 315 ALA A C 1
ATOM 2451 O O . ALA A 1 315 ? -2.043 -3.789 -24.547 1 97.31 315 ALA A O 1
ATOM 2452 N N . VAL A 1 316 ? -1.362 -5.281 -23 1 97.88 316 VAL A N 1
ATOM 2453 C CA . VAL A 1 316 ? 0.045 -4.922 -23.141 1 97.88 316 VAL A CA 1
ATOM 2454 C C . VAL A 1 316 ? 0.536 -5.281 -24.547 1 97.88 316 VAL A C 1
ATOM 2456 O O . VAL A 1 316 ? 1.36 -4.57 -25.125 1 97.88 316 VAL A O 1
ATOM 2459 N N . SER A 1 317 ? 0.034 -6.391 -25.078 1 97.31 317 SER A N 1
ATOM 2460 C CA . SER A 1 317 ? 0.417 -6.777 -26.438 1 97.31 317 SER A CA 1
ATOM 2461 C C . SER A 1 317 ? -0.078 -5.762 -27.453 1 97.31 317 SER A C 1
ATOM 2463 O O . SER A 1 317 ? 0.657 -5.387 -28.375 1 97.31 317 SER A O 1
ATOM 2465 N N . LYS A 1 318 ? -1.32 -5.363 -27.328 1 96.94 318 LYS A N 1
ATOM 2466 C CA . LYS A 1 318 ? -1.882 -4.363 -28.234 1 96.94 318 LYS A CA 1
ATOM 2467 C C . LYS A 1 318 ? -1.104 -3.053 -28.156 1 96.94 318 LYS A C 1
ATOM 2469 O O . LYS A 1 318 ? -0.809 -2.436 -29.188 1 96.94 318 LYS A O 1
ATOM 2474 N N . TYR A 1 319 ? -0.818 -2.623 -26.953 1 98.31 319 TYR A N 1
ATOM 2475 C CA . TYR A 1 319 ? -0.063 -1.388 -26.781 1 98.31 319 TYR A CA 1
ATOM 2476 C C . TYR A 1 319 ? 1.324 -1.505 -27.391 1 98.31 319 TYR A C 1
ATOM 2478 O O . TYR A 1 319 ? 1.793 -0.578 -28.062 1 98.31 319 TYR A O 1
ATOM 2486 N N . HIS A 1 320 ? 2.012 -2.641 -27.125 1 98.62 320 HIS A N 1
ATOM 2487 C CA . HIS A 1 320 ? 3.324 -2.883 -27.719 1 98.62 320 HIS A CA 1
ATOM 2488 C C . HIS A 1 320 ? 3.289 -2.713 -29.234 1 98.62 320 HIS A C 1
ATOM 2490 O O . HIS A 1 320 ? 4.156 -2.049 -29.797 1 98.62 320 HIS A O 1
ATOM 2496 N N . ASN A 1 321 ? 2.373 -3.363 -29.812 1 98.44 321 ASN A N 1
ATOM 2497 C CA . ASN A 1 321 ? 2.266 -3.346 -31.266 1 98.44 321 ASN A CA 1
ATOM 2498 C C . ASN A 1 321 ? 1.969 -1.944 -31.797 1 98.44 321 ASN A C 1
ATOM 2500 O O . ASN A 1 321 ? 2.449 -1.561 -32.875 1 98.44 321 ASN A O 1
ATOM 2504 N N . LYS A 1 322 ? 1.179 -1.198 -31.062 1 98.06 322 LYS A N 1
ATOM 2505 C CA . LYS A 1 322 ? 0.934 0.194 -31.438 1 98.06 322 LYS A CA 1
ATOM 2506 C C . LYS A 1 322 ? 2.201 1.031 -31.281 1 98.06 322 LYS A C 1
ATOM 2508 O O . LYS A 1 322 ? 2.541 1.814 -32.188 1 98.06 322 LYS A O 1
ATOM 2513 N N . LEU A 1 323 ? 2.902 0.883 -30.141 1 98.19 323 LEU A N 1
ATOM 2514 C CA . LEU A 1 323 ? 4.102 1.65 -29.828 1 98.19 323 LEU A CA 1
ATOM 2515 C C . LEU A 1 323 ? 5.188 1.422 -30.875 1 98.19 323 LEU A C 1
ATOM 2517 O O . LEU A 1 323 ? 5.848 2.369 -31.312 1 98.19 323 LEU A O 1
ATOM 2521 N N . TRP A 1 324 ? 5.312 0.2 -31.344 1 98.12 324 TRP A N 1
ATOM 2522 C CA . TRP A 1 324 ? 6.434 -0.161 -32.188 1 98.12 324 TRP A CA 1
ATOM 2523 C C . TRP A 1 324 ? 5.961 -0.4 -33.625 1 98.12 324 TRP A C 1
ATOM 2525 O O . TRP A 1 324 ? 6.754 -0.78 -34.5 1 98.12 324 TRP A O 1
ATOM 2535 N N . LYS A 1 325 ? 4.668 -0.184 -33.938 1 97.75 325 LYS A N 1
ATOM 2536 C CA . LYS A 1 325 ? 4.086 -0.4 -35.25 1 97.75 325 LYS A CA 1
ATOM 2537 C C . LYS A 1 325 ? 4.414 -1.796 -35.781 1 97.75 325 LYS A C 1
ATOM 2539 O O . LYS A 1 325 ? 4.949 -1.943 -36.875 1 97.75 325 LYS A O 1
ATOM 2544 N N . GLN A 1 326 ? 4.137 -2.768 -34.938 1 98 326 GLN A N 1
ATOM 2545 C CA . GLN A 1 326 ? 4.367 -4.176 -35.219 1 98 326 GLN A CA 1
ATOM 2546 C C . GLN A 1 326 ? 3.096 -4.996 -35.031 1 98 326 GLN A C 1
ATOM 2548 O O . GLN A 1 326 ? 2.031 -4.441 -34.75 1 98 326 GLN A O 1
ATOM 2553 N N . ASP A 1 327 ? 3.211 -6.273 -35.344 1 97.31 327 ASP A N 1
ATOM 2554 C CA . ASP A 1 327 ? 2.131 -7.227 -35.094 1 97.31 327 ASP A CA 1
ATOM 2555 C C . ASP A 1 327 ? 2.664 -8.531 -34.5 1 97.31 327 ASP A C 1
ATOM 2557 O O . ASP A 1 327 ? 2.592 -9.586 -35.156 1 97.31 327 ASP A O 1
ATOM 2561 N N . LYS A 1 328 ? 3.115 -8.43 -33.344 1 96.94 328 LYS A N 1
ATOM 2562 C CA . LYS A 1 328 ? 3.699 -9.578 -32.656 1 96.94 328 LYS A CA 1
ATOM 2563 C C . LYS A 1 328 ? 2.717 -10.172 -31.656 1 96.94 328 LYS A C 1
ATOM 2565 O O . LYS A 1 328 ? 1.874 -9.461 -31.109 1 96.94 328 LYS A O 1
ATOM 2570 N N . ASN A 1 329 ? 2.832 -11.453 -31.5 1 94.44 329 ASN A N 1
ATOM 2571 C CA . ASN A 1 329 ? 2.053 -12.086 -30.453 1 94.44 329 ASN A CA 1
ATOM 2572 C C . ASN A 1 329 ? 2.781 -12.039 -29.109 1 94.44 329 ASN A C 1
ATOM 2574 O O . ASN A 1 329 ? 3.92 -11.57 -29.031 1 94.44 329 ASN A O 1
ATOM 2578 N N . PHE A 1 330 ? 2.084 -12.516 -28.078 1 94.56 330 PHE A N 1
ATOM 2579 C CA . PHE A 1 330 ? 2.574 -12.438 -26.719 1 94.56 330 PHE A CA 1
ATOM 2580 C C . PHE A 1 330 ? 3.924 -13.133 -26.578 1 94.56 330 PHE A C 1
ATOM 2582 O O . PHE A 1 330 ? 4.844 -12.602 -25.953 1 94.56 330 PHE A O 1
ATOM 2589 N N . THR A 1 331 ? 4.086 -14.242 -27.141 1 95.38 331 THR A N 1
ATOM 2590 C CA . THR A 1 331 ? 5.312 -15.031 -27.078 1 95.38 331 THR A CA 1
ATOM 2591 C C . THR A 1 331 ? 6.496 -14.242 -27.609 1 95.38 331 THR A C 1
ATOM 2593 O O . THR A 1 331 ? 7.547 -14.164 -26.969 1 95.38 331 THR A O 1
ATOM 2596 N N . ALA A 1 332 ? 6.344 -13.672 -28.75 1 97.12 332 ALA A N 1
ATOM 2597 C CA . ALA A 1 332 ? 7.41 -12.906 -29.375 1 97.12 332 ALA A CA 1
ATOM 2598 C C . ALA A 1 332 ? 7.734 -11.648 -28.578 1 97.12 332 ALA A C 1
ATOM 2600 O O . ALA A 1 332 ? 8.906 -11.273 -28.453 1 97.12 332 ALA A O 1
ATOM 2601 N N . ILE A 1 333 ? 6.742 -11.031 -28.047 1 98.12 333 ILE A N 1
ATOM 2602 C CA . ILE A 1 333 ? 6.918 -9.805 -27.281 1 98.12 333 ILE A CA 1
ATOM 2603 C C . ILE A 1 333 ? 7.719 -10.102 -26.016 1 98.12 333 ILE A C 1
ATOM 2605 O O . ILE A 1 333 ? 8.68 -9.398 -25.703 1 98.12 333 ILE A O 1
ATOM 2609 N N . MET A 1 334 ? 7.359 -11.164 -25.281 1 97.88 334 MET A N 1
ATOM 2610 C CA . MET A 1 334 ? 8.078 -11.562 -24.062 1 97.88 334 MET A CA 1
ATOM 2611 C C . MET A 1 334 ? 9.539 -11.859 -24.375 1 97.88 334 MET A C 1
ATOM 2613 O O . MET A 1 334 ? 10.438 -11.445 -23.641 1 97.88 334 MET A O 1
ATOM 2617 N N . ARG A 1 335 ? 9.766 -12.578 -25.422 1 97.81 335 ARG A N 1
ATOM 2618 C CA . ARG A 1 335 ? 11.125 -12.93 -25.812 1 97.81 335 ARG A CA 1
ATOM 2619 C C . ARG A 1 335 ? 11.953 -11.68 -26.094 1 97.81 335 ARG A C 1
ATOM 2621 O O . ARG A 1 335 ? 13.055 -11.516 -25.562 1 97.81 335 ARG A O 1
ATOM 2628 N N . ASP A 1 336 ? 11.398 -10.742 -26.859 1 98.19 336 ASP A N 1
ATOM 2629 C CA . ASP A 1 336 ? 12.148 -9.594 -27.344 1 98.19 336 ASP A CA 1
ATOM 2630 C C . ASP A 1 336 ? 12.367 -8.57 -26.234 1 98.19 336 ASP A C 1
ATOM 2632 O O . ASP A 1 336 ? 13.438 -7.969 -26.125 1 98.19 336 ASP A O 1
ATOM 2636 N N . ASP A 1 337 ? 11.328 -8.359 -25.422 1 98.62 337 ASP A N 1
ATOM 2637 C CA . ASP A 1 337 ? 11.367 -7.266 -24.469 1 98.62 337 ASP A CA 1
ATOM 2638 C C . ASP A 1 337 ? 12.008 -7.711 -23.156 1 98.62 337 ASP A C 1
ATOM 2640 O O . ASP A 1 337 ? 12.586 -6.898 -22.422 1 98.62 337 ASP A O 1
ATOM 2644 N N . ILE A 1 338 ? 11.953 -9.047 -22.812 1 98.81 338 ILE A N 1
ATOM 2645 C CA . ILE A 1 338 ? 12.312 -9.422 -21.453 1 98.81 338 ILE A CA 1
ATOM 2646 C C . ILE A 1 338 ? 13.312 -10.57 -21.484 1 98.81 338 ILE A C 1
ATOM 2648 O O . ILE A 1 338 ? 14.43 -10.445 -20.969 1 98.81 338 ILE A O 1
ATOM 2652 N N . PHE A 1 339 ? 13.023 -11.719 -22.172 1 98.75 339 PHE A N 1
ATOM 2653 C CA . PHE A 1 339 ? 13.836 -12.922 -22.047 1 98.75 339 PHE A CA 1
ATOM 2654 C C . PHE A 1 339 ? 15.227 -12.703 -22.641 1 98.75 339 PHE A C 1
ATOM 2656 O O . PHE A 1 339 ? 16.234 -13.016 -22 1 98.75 339 PHE A O 1
ATOM 2663 N N . THR A 1 340 ? 15.258 -12.164 -23.797 1 98.62 340 THR A N 1
ATOM 2664 C CA . THR A 1 340 ? 16.531 -12 -24.484 1 98.62 340 THR A CA 1
ATOM 2665 C C . THR A 1 340 ? 17.406 -10.961 -23.781 1 98.62 340 THR A C 1
ATOM 2667 O O . THR A 1 340 ? 18.547 -11.242 -23.438 1 98.62 340 THR A O 1
ATOM 2670 N N . PRO A 1 341 ? 16.844 -9.836 -23.453 1 98.69 341 PRO A N 1
ATOM 2671 C CA . PRO A 1 341 ? 17.672 -8.836 -22.797 1 98.69 341 PRO A CA 1
ATOM 2672 C C . PRO A 1 341 ? 18.219 -9.328 -21.453 1 98.69 341 PRO A C 1
ATOM 2674 O O . PRO A 1 341 ? 19.312 -8.93 -21.031 1 98.69 341 PRO A O 1
ATOM 2677 N N . LEU A 1 342 ? 17.531 -10.188 -20.766 1 98.56 342 LEU A N 1
ATOM 2678 C CA . LEU A 1 342 ? 17.938 -10.656 -19.438 1 98.56 342 LEU A CA 1
ATOM 2679 C C . LEU A 1 342 ? 18.734 -11.961 -19.547 1 98.56 342 LEU A C 1
ATOM 2681 O O . LEU A 1 342 ? 19.047 -12.586 -18.547 1 98.56 342 LEU A O 1
ATOM 2685 N N . ASN A 1 343 ? 19 -12.375 -20.75 1 98.19 343 ASN A N 1
ATOM 2686 C CA . ASN A 1 343 ? 19.719 -13.617 -21.016 1 98.19 343 ASN A CA 1
ATOM 2687 C C . ASN A 1 343 ? 19 -14.82 -20.391 1 98.19 343 ASN A C 1
ATOM 2689 O O . ASN A 1 343 ? 19.625 -15.656 -19.75 1 98.19 343 ASN A O 1
ATOM 2693 N N . MET A 1 344 ? 17.719 -14.828 -20.5 1 98.69 344 MET A N 1
ATOM 2694 C CA . MET A 1 344 ? 16.891 -15.953 -20.062 1 98.69 344 MET A CA 1
ATOM 2695 C C . MET A 1 344 ? 16.641 -16.922 -21.219 1 98.69 344 MET A C 1
ATOM 2697 O O . MET A 1 344 ? 15.5 -17.109 -21.641 1 98.69 344 MET A O 1
ATOM 2701 N N . SER A 1 345 ? 17.641 -17.672 -21.531 1 97.75 345 SER A N 1
ATOM 2702 C CA . SER A 1 345 ? 17.672 -18.406 -22.797 1 97.75 345 SER A CA 1
ATOM 2703 C C . SER A 1 345 ? 16.875 -19.703 -22.688 1 97.75 345 SER A C 1
ATOM 2705 O O . SER A 1 345 ? 16.578 -20.344 -23.703 1 97.75 345 SER A O 1
ATOM 2707 N N . HIS A 1 346 ? 16.5 -20.109 -21.516 1 98.56 346 HIS A N 1
ATOM 2708 C CA . HIS A 1 346 ? 15.719 -21.328 -21.344 1 98.56 346 HIS A CA 1
ATOM 2709 C C . HIS A 1 346 ? 14.273 -21 -20.969 1 98.56 346 HIS A C 1
ATOM 2711 O O . HIS A 1 346 ? 13.539 -21.891 -20.516 1 98.56 346 HIS A O 1
ATOM 2717 N N . THR A 1 347 ? 13.891 -19.75 -21.031 1 98.81 347 THR A N 1
ATOM 2718 C CA . THR A 1 347 ? 12.547 -19.297 -20.703 1 98.81 347 THR A CA 1
ATOM 2719 C C . THR A 1 347 ? 11.742 -19.047 -21.969 1 98.81 347 THR A C 1
ATOM 2721 O O . THR A 1 347 ? 12.242 -18.438 -22.922 1 98.81 347 THR A O 1
ATOM 2724 N N . PHE A 1 348 ? 10.547 -19.594 -22 1 97.69 348 PHE A N 1
ATOM 2725 C CA . PHE A 1 348 ? 9.703 -19.422 -23.188 1 97.69 348 PHE A CA 1
ATOM 2726 C C . PHE A 1 348 ? 8.234 -19.594 -22.828 1 97.69 348 PHE A C 1
ATOM 2728 O O . PHE A 1 348 ? 7.902 -19.984 -21.703 1 97.69 348 PHE A O 1
ATOM 2735 N N . THR A 1 349 ? 7.359 -19.172 -23.703 1 94.94 349 THR A N 1
ATOM 2736 C CA . THR A 1 349 ? 5.93 -19.484 -23.672 1 94.94 349 THR A CA 1
ATOM 2737 C C . THR A 1 349 ? 5.508 -20.188 -24.953 1 94.94 349 THR A C 1
ATOM 2739 O O . THR A 1 349 ? 6.199 -20.125 -25.969 1 94.94 349 THR A O 1
ATOM 2742 N N . GLY A 1 350 ? 4.379 -20.969 -24.922 1 90.81 350 GLY A N 1
ATOM 2743 C CA . GLY A 1 350 ? 3.945 -21.75 -26.078 1 90.81 350 GLY A CA 1
ATOM 2744 C C . GLY A 1 350 ? 4.516 -23.156 -26.078 1 90.81 350 GLY A C 1
ATOM 2745 O O . GLY A 1 350 ? 4.855 -23.703 -25.031 1 90.81 350 GLY A O 1
ATOM 2746 N N . PRO A 1 351 ? 4.574 -23.734 -27.297 1 92.75 351 PRO A N 1
ATOM 2747 C CA . PRO A 1 351 ? 5.094 -25.094 -27.391 1 92.75 351 PRO A CA 1
ATOM 2748 C C . PRO A 1 351 ? 6.566 -25.188 -27 1 92.75 351 PRO A C 1
ATOM 2750 O O . PRO A 1 351 ? 7.344 -24.281 -27.281 1 92.75 351 PRO A O 1
ATOM 2753 N N . ILE A 1 352 ? 6.926 -26.344 -26.453 1 95.94 352 ILE A N 1
ATOM 2754 C CA . ILE A 1 352 ? 8.312 -26.578 -26.062 1 95.94 352 ILE A CA 1
ATOM 2755 C C . ILE A 1 352 ? 9.203 -26.578 -27.297 1 95.94 352 ILE A C 1
ATOM 2757 O O . ILE A 1 352 ? 9.023 -27.406 -28.188 1 95.94 352 ILE A O 1
ATOM 2761 N N . PRO A 1 353 ? 10.148 -25.719 -27.328 1 96 353 PRO A N 1
ATOM 2762 C CA . PRO A 1 353 ? 11.109 -25.812 -28.438 1 96 353 PRO A CA 1
ATOM 2763 C C . PRO A 1 353 ? 11.852 -27.141 -28.469 1 96 353 PRO A C 1
ATOM 2765 O O . PRO A 1 353 ? 12.305 -27.625 -27.422 1 96 353 PRO A O 1
ATOM 2768 N N . PRO A 1 354 ? 12.078 -27.656 -29.609 1 95.69 354 PRO A N 1
ATOM 2769 C CA . PRO A 1 354 ? 12.703 -28.969 -29.703 1 95.69 354 PRO A CA 1
ATOM 2770 C C . PRO A 1 354 ? 14.086 -29.031 -29.047 1 95.69 354 PRO A C 1
ATOM 2772 O O . PRO A 1 354 ? 14.422 -30 -28.375 1 95.69 354 PRO A O 1
ATOM 2775 N N . HIS A 1 355 ? 14.844 -28.016 -29.188 1 95.12 355 HIS A N 1
ATOM 2776 C CA . HIS A 1 355 ? 16.203 -28.016 -28.672 1 95.12 355 HIS A CA 1
ATOM 2777 C C . HIS A 1 355 ? 16.234 -27.906 -27.156 1 95.12 355 HIS A C 1
ATOM 2779 O O . HIS A 1 355 ? 17.25 -28.156 -26.531 1 95.12 355 HIS A O 1
ATOM 2785 N N . LEU A 1 356 ? 15.117 -27.594 -26.516 1 96.56 356 LEU A N 1
ATOM 2786 C CA . LEU A 1 356 ? 15.047 -27.438 -25.062 1 96.56 356 LEU A CA 1
ATOM 2787 C C . LEU A 1 356 ? 14.328 -28.609 -24.422 1 96.56 356 LEU A C 1
ATOM 2789 O O . LEU A 1 356 ? 14.281 -28.719 -23.188 1 96.56 356 LEU A O 1
ATOM 2793 N N . ARG A 1 357 ? 13.82 -29.531 -25.141 1 94 357 ARG A N 1
ATOM 2794 C CA . ARG A 1 357 ? 12.977 -30.625 -24.656 1 94 357 ARG A CA 1
ATOM 2795 C C . ARG A 1 357 ? 13.719 -31.469 -23.625 1 94 357 ARG A C 1
ATOM 2797 O O . ARG A 1 357 ? 13.125 -31.891 -22.625 1 94 357 ARG A O 1
ATOM 2804 N N . LYS A 1 358 ? 14.992 -31.641 -23.828 1 92.31 358 LYS A N 1
ATOM 2805 C CA . LYS A 1 358 ? 15.766 -32.5 -22.953 1 92.31 358 LYS A CA 1
ATOM 2806 C C . LYS A 1 358 ? 15.891 -31.906 -21.547 1 92.31 358 LYS A C 1
ATOM 2808 O O . LYS A 1 358 ? 16.203 -32.625 -20.594 1 92.31 358 LYS A O 1
ATOM 2813 N N . HIS A 1 359 ? 15.656 -30.562 -21.438 1 95.75 359 HIS A N 1
ATOM 2814 C CA . HIS A 1 359 ? 15.836 -29.859 -20.172 1 95.75 359 HIS A CA 1
ATOM 2815 C C . HIS A 1 359 ? 14.516 -29.766 -19.406 1 95.75 359 HIS A C 1
ATOM 2817 O O . HIS A 1 359 ? 14.5 -29.375 -18.234 1 95.75 359 HIS A O 1
ATOM 2823 N N . VAL A 1 360 ? 13.422 -30.172 -20 1 96.94 360 VAL A N 1
ATOM 2824 C CA . VAL A 1 360 ? 12.102 -29.984 -19.406 1 96.94 360 VAL A CA 1
ATOM 2825 C C . VAL A 1 360 ? 11.836 -31.062 -18.359 1 96.94 360 VAL A C 1
ATOM 2827 O O . VAL A 1 360 ? 11.953 -32.25 -18.656 1 96.94 360 VAL A O 1
ATOM 2830 N N . THR A 1 361 ? 11.531 -30.609 -17.172 1 97 361 THR A N 1
ATOM 2831 C CA . THR A 1 361 ? 11.203 -31.531 -16.094 1 97 361 THR A CA 1
ATOM 2832 C C . THR A 1 361 ? 9.789 -32.094 -16.266 1 97 361 THR A C 1
ATOM 2834 O O . THR A 1 361 ? 8.875 -31.359 -16.656 1 97 361 THR A O 1
ATOM 2837 N N . VAL A 1 362 ? 9.664 -33.406 -16 1 95 362 VAL A N 1
ATOM 2838 C CA . VAL A 1 362 ? 8.367 -34.062 -16.078 1 95 362 VAL A CA 1
ATOM 2839 C C . VAL A 1 362 ? 8.078 -34.781 -14.766 1 95 362 VAL A C 1
ATOM 2841 O O . VAL A 1 362 ? 8.82 -35.688 -14.359 1 95 362 VAL A O 1
ATOM 2844 N N . PRO A 1 363 ? 7.023 -34.406 -14.109 1 94.31 363 PRO A N 1
ATOM 2845 C CA . PRO A 1 363 ? 6.688 -35.031 -12.836 1 94.31 363 PRO A CA 1
ATOM 2846 C C . PRO A 1 363 ? 6.215 -36.469 -13 1 94.31 363 PRO A C 1
ATOM 2848 O O . PRO A 1 363 ? 5.941 -36.906 -14.117 1 94.31 363 PRO A O 1
ATOM 2851 N N . ALA A 1 364 ? 6.156 -37.125 -11.859 1 92 364 ALA A N 1
ATOM 2852 C CA . ALA A 1 364 ? 5.691 -38.531 -11.852 1 92 364 ALA A CA 1
ATOM 2853 C C . ALA A 1 364 ? 4.172 -38.594 -11.969 1 92 364 ALA A C 1
ATOM 2855 O O . ALA A 1 364 ? 3.627 -39.531 -12.57 1 92 364 ALA A O 1
ATOM 2856 N N . ALA A 1 365 ? 3.57 -37.625 -11.414 1 85.88 365 ALA A N 1
ATOM 2857 C CA . ALA A 1 365 ? 2.109 -37.562 -11.422 1 85.88 365 ALA A CA 1
ATOM 2858 C C . ALA A 1 365 ? 1.586 -36.938 -12.711 1 85.88 365 ALA A C 1
ATOM 2860 O O . ALA A 1 365 ? 2.359 -36.406 -13.492 1 85.88 365 ALA A O 1
ATOM 2861 N N . SER A 1 366 ? 0.235 -37.125 -12.914 1 83.25 366 SER A N 1
ATOM 2862 C CA . SER A 1 366 ? -0.42 -36.438 -14.031 1 83.25 366 SER A CA 1
ATOM 2863 C C . SER A 1 366 ? -0.12 -34.969 -14.031 1 83.25 366 SER A C 1
ATOM 2865 O O . SER A 1 366 ? -0.092 -34.312 -12.969 1 83.25 366 SER A O 1
ATOM 2867 N N . ASN A 1 367 ? 0.224 -34.438 -15.219 1 86.75 367 ASN A N 1
ATOM 2868 C CA . ASN A 1 367 ? 0.693 -33.062 -15.312 1 86.75 367 ASN A CA 1
ATOM 2869 C C . ASN A 1 367 ? 0.27 -32.438 -16.625 1 86.75 367 ASN A C 1
ATOM 2871 O O . ASN A 1 367 ? -0.357 -33.062 -17.469 1 86.75 367 ASN A O 1
ATOM 2875 N N . LEU A 1 368 ? 0.628 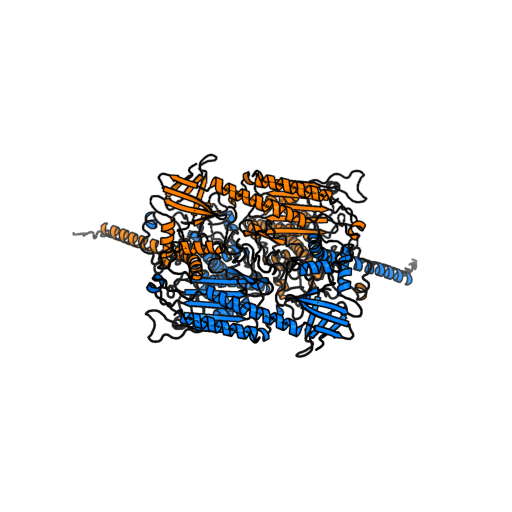-31.156 -16.766 1 86.12 368 LEU A N 1
ATOM 2876 C CA . LEU A 1 368 ? 0.268 -30.406 -17.969 1 86.12 368 LEU A CA 1
ATOM 2877 C C . LEU A 1 368 ? 1.516 -29.922 -18.703 1 86.12 368 LEU A C 1
ATOM 2879 O O . LEU A 1 368 ? 1.489 -28.875 -19.359 1 86.12 368 LEU A O 1
ATOM 2883 N N . VAL A 1 369 ? 2.59 -30.625 -18.625 1 91.12 369 VAL A N 1
ATOM 2884 C CA . VAL A 1 369 ? 3.865 -30.172 -19.172 1 91.12 369 VAL A CA 1
ATOM 2885 C C . VAL A 1 369 ? 3.762 -30.062 -20.688 1 91.12 369 VAL A C 1
ATOM 2887 O O . VAL A 1 369 ? 4.238 -29.094 -21.281 1 91.12 369 VAL A O 1
ATOM 2890 N N . ASP A 1 370 ? 3.115 -30.969 -21.297 1 89.12 370 ASP A N 1
ATOM 2891 C CA . ASP A 1 370 ? 3.082 -31 -22.75 1 89.12 370 ASP A CA 1
ATOM 2892 C C . ASP A 1 370 ? 1.867 -30.25 -23.297 1 89.12 370 ASP A C 1
ATOM 2894 O O . ASP A 1 370 ? 1.696 -30.109 -24.516 1 89.12 370 ASP A O 1
ATOM 2898 N N . LYS A 1 371 ? 1.051 -29.75 -22.406 1 87.31 371 LYS A N 1
ATOM 2899 C CA . LYS A 1 371 ? -0.138 -29.031 -22.844 1 87.31 371 LYS A CA 1
ATOM 2900 C C . LYS A 1 371 ? 0.226 -27.641 -23.375 1 87.31 371 LYS A C 1
ATOM 2902 O O . LYS A 1 371 ? 0.974 -26.906 -22.719 1 87.31 371 LYS A O 1
ATOM 2907 N N . VAL A 1 372 ? -0.225 -27.328 -24.531 1 86.5 372 VAL A N 1
ATOM 2908 C CA . VAL A 1 372 ? -0.058 -25.969 -25.062 1 86.5 372 VAL A CA 1
ATOM 2909 C C . VAL A 1 372 ? -1.275 -25.125 -24.703 1 86.5 372 VAL A C 1
ATOM 2911 O O . VAL A 1 372 ? -2.406 -25.469 -25.062 1 86.5 372 VAL A O 1
ATOM 2914 N N . PHE A 1 373 ? -1.056 -24.047 -23.984 1 83.44 373 PHE A N 1
ATOM 2915 C CA . PHE A 1 373 ? -2.127 -23.125 -23.625 1 83.44 373 PHE A CA 1
ATOM 2916 C C . PHE A 1 373 ? -2.438 -22.172 -24.781 1 83.44 373 PHE A C 1
ATOM 2918 O O . PHE A 1 373 ? -1.589 -21.938 -25.641 1 83.44 373 PHE A O 1
ATOM 2925 N N . ALA A 1 374 ? -3.723 -21.688 -24.734 1 81.69 374 ALA A N 1
ATOM 2926 C CA . ALA A 1 374 ? -4.07 -20.625 -25.672 1 81.69 374 ALA A CA 1
ATOM 2927 C C . ALA A 1 374 ? -3.275 -19.359 -25.375 1 81.69 374 ALA A C 1
ATOM 2929 O O . ALA A 1 374 ? -2.912 -19.094 -24.219 1 81.69 374 ALA A O 1
ATOM 2930 N N . LEU A 1 375 ? -3.111 -18.562 -26.438 1 80.19 375 LEU A N 1
ATOM 2931 C CA . LEU A 1 375 ? -2.398 -17.297 -26.312 1 80.19 375 LEU A CA 1
ATOM 2932 C C . LEU A 1 375 ? -3.076 -16.391 -25.297 1 80.19 375 LEU A C 1
ATOM 2934 O O . LEU A 1 375 ? -2.41 -15.609 -24.609 1 80.19 375 LEU A O 1
ATOM 2938 N N . SER A 1 376 ? -4.348 -16.547 -25.156 1 84.5 376 SER A N 1
ATOM 2939 C CA . SER A 1 376 ? -5.113 -15.734 -24.219 1 84.5 376 SER A CA 1
ATOM 2940 C C . SER A 1 376 ? -4.793 -16.109 -22.781 1 84.5 376 SER A C 1
ATOM 2942 O O . SER A 1 376 ? -4.977 -15.297 -21.859 1 84.5 376 SER A O 1
ATOM 2944 N N . HIS A 1 377 ? -4.266 -17.266 -22.531 1 89.5 377 HIS A N 1
ATOM 2945 C CA . HIS A 1 377 ? -4.051 -17.719 -21.156 1 89.5 377 HIS A CA 1
ATOM 2946 C C . HIS A 1 377 ? -2.57 -17.688 -20.797 1 89.5 377 HIS A C 1
ATOM 2948 O O . HIS A 1 377 ? -2.213 -17.812 -19.625 1 89.5 377 HIS A O 1
ATOM 2954 N N . ASP A 1 378 ? -1.681 -17.562 -21.75 1 92.88 378 ASP A N 1
ATOM 2955 C CA . ASP A 1 378 ? -0.24 -17.562 -21.516 1 92.88 378 ASP A CA 1
ATOM 2956 C C . ASP A 1 378 ? 0.153 -16.5 -20.5 1 92.88 378 ASP A C 1
ATOM 2958 O O . ASP A 1 378 ? 0.983 -16.75 -19.625 1 92.88 378 ASP A O 1
ATOM 2962 N N . PRO A 1 379 ? -0.512 -15.32 -20.547 1 95.81 379 PRO A N 1
ATOM 2963 C CA . PRO A 1 379 ? -0.154 -14.305 -19.562 1 95.81 379 PRO A CA 1
ATOM 2964 C C . PRO A 1 379 ? -0.464 -14.734 -18.125 1 95.81 379 PRO A C 1
ATOM 2966 O O . PRO A 1 379 ? 0.217 -14.312 -17.188 1 95.81 379 PRO A O 1
ATOM 2969 N N . ALA A 1 380 ? -1.404 -15.57 -17.984 1 94.69 380 ALA A N 1
ATOM 2970 C CA . ALA A 1 380 ? -1.826 -16 -16.656 1 94.69 380 ALA A CA 1
ATOM 2971 C C . ALA A 1 380 ? -0.956 -17.141 -16.141 1 94.69 380 ALA A C 1
ATOM 2973 O O . ALA A 1 380 ? -0.754 -17.297 -14.938 1 94.69 380 ALA A O 1
ATOM 2974 N N . GLY A 1 381 ? -0.428 -18 -17.125 1 95.06 381 GLY A N 1
ATOM 2975 C CA . GLY A 1 381 ? 0.245 -19.141 -16.547 1 95.06 381 GLY A CA 1
ATOM 2976 C C . GLY A 1 381 ? 1.064 -19.938 -17.547 1 95.06 381 GLY A C 1
ATOM 2977 O O . GLY A 1 381 ? 1.467 -21.062 -17.281 1 95.06 381 GLY A O 1
ATOM 2978 N N . GLY A 1 382 ? 1.431 -19.406 -18.688 1 94.81 382 GLY A N 1
ATOM 2979 C CA . GLY A 1 382 ? 1.926 -20.234 -19.781 1 94.81 382 GLY A CA 1
ATOM 2980 C C . GLY A 1 382 ? 3.438 -20.234 -19.891 1 94.81 382 GLY A C 1
ATOM 2981 O O . GLY A 1 382 ? 4 -20.875 -20.781 1 94.81 382 GLY A O 1
ATOM 2982 N N . ILE A 1 383 ? 4.148 -19.625 -18.984 1 98 383 ILE A N 1
ATOM 2983 C CA . ILE A 1 383 ? 5.586 -19.453 -19.156 1 98 383 ILE A CA 1
ATOM 2984 C C . ILE A 1 383 ? 6.328 -20.625 -18.484 1 98 383 ILE A C 1
ATOM 2986 O O . ILE A 1 383 ? 5.934 -21.078 -17.406 1 98 383 ILE A O 1
ATOM 2990 N N . PHE A 1 384 ? 7.398 -21.094 -19.203 1 98.62 384 PHE A N 1
ATOM 2991 C CA . PHE A 1 384 ? 8.398 -22.016 -18.672 1 98.62 384 PHE A CA 1
ATOM 2992 C C . PHE A 1 384 ? 9.688 -21.281 -18.328 1 98.62 384 PHE A C 1
ATOM 2994 O O . PHE A 1 384 ? 10.039 -20.297 -18.969 1 98.62 384 PHE A O 1
ATOM 3001 N N . SER A 1 385 ? 10.367 -21.766 -17.281 1 98.88 385 SER A N 1
ATOM 3002 C CA . SER A 1 385 ? 11.625 -21.109 -16.938 1 98.88 385 SER A CA 1
ATOM 3003 C C . SER A 1 385 ? 12.5 -22.016 -16.078 1 98.88 385 SER A C 1
ATOM 3005 O O . SER A 1 385 ? 12.195 -23.203 -15.906 1 98.88 385 SER A O 1
ATOM 3007 N N . THR A 1 386 ? 13.695 -21.516 -15.711 1 98.88 386 THR A N 1
ATOM 3008 C CA . THR A 1 386 ? 14.672 -22.219 -14.891 1 98.88 386 THR A CA 1
ATOM 3009 C C . THR A 1 386 ? 15.07 -21.391 -13.672 1 98.88 386 THR A C 1
ATOM 3011 O O . THR A 1 386 ? 14.773 -20.188 -13.609 1 98.88 386 THR A O 1
ATOM 3014 N N . SER A 1 387 ? 15.641 -22.109 -12.711 1 98.75 387 SER A N 1
ATOM 3015 C CA . SER A 1 387 ? 16.109 -21.359 -11.547 1 98.75 387 SER A CA 1
ATOM 3016 C C . SER A 1 387 ? 17.203 -20.359 -11.938 1 98.75 387 SER A C 1
ATOM 3018 O O . SER A 1 387 ? 17.25 -19.25 -11.398 1 98.75 387 SER A O 1
ATOM 3020 N N . ASN A 1 388 ? 18.047 -20.688 -12.914 1 98.75 388 ASN A N 1
ATOM 3021 C CA . ASN A 1 388 ? 19.078 -19.75 -13.391 1 98.75 388 ASN A CA 1
ATOM 3022 C C . ASN A 1 388 ? 18.453 -18.531 -14.055 1 98.75 388 ASN A C 1
ATOM 3024 O O . ASN A 1 388 ? 18.828 -17.391 -13.75 1 98.75 388 ASN A O 1
ATOM 3028 N N . ASP A 1 389 ? 17.562 -18.781 -14.977 1 98.88 389 ASP A N 1
ATOM 3029 C CA . ASP A 1 389 ? 16.938 -17.672 -15.688 1 98.88 389 ASP A CA 1
ATOM 3030 C C . ASP A 1 389 ? 16.156 -16.766 -14.727 1 98.88 389 ASP A C 1
ATOM 3032 O O . ASP A 1 389 ? 16.234 -15.539 -14.82 1 98.88 389 ASP A O 1
ATOM 3036 N N . LEU A 1 390 ? 15.406 -17.344 -13.812 1 98.94 390 LEU A N 1
ATOM 3037 C CA . LEU A 1 390 ? 14.641 -16.562 -12.852 1 98.94 390 LEU A CA 1
ATOM 3038 C C . LEU A 1 390 ? 15.57 -15.805 -11.906 1 98.94 390 LEU A C 1
ATOM 3040 O O . LEU A 1 390 ? 15.234 -14.719 -11.43 1 98.94 390 LEU A O 1
ATOM 3044 N N . SER A 1 391 ? 16.75 -16.359 -11.648 1 98.69 391 SER A N 1
ATOM 3045 C CA . SER A 1 391 ? 17.75 -15.648 -10.859 1 98.69 391 SER A CA 1
ATOM 3046 C C . SER A 1 391 ? 18.188 -14.367 -11.562 1 98.69 391 SER A C 1
ATOM 3048 O O . SER A 1 391 ? 18.453 -13.359 -10.914 1 98.69 391 SER A O 1
ATOM 3050 N N . ASN A 1 392 ? 18.281 -14.422 -12.859 1 98.56 392 ASN A N 1
ATOM 3051 C CA . ASN A 1 392 ? 18.594 -13.219 -13.625 1 98.56 392 ASN A CA 1
ATOM 3052 C C . ASN A 1 392 ? 17.516 -12.148 -13.453 1 98.56 392 ASN A C 1
ATOM 3054 O O . ASN A 1 392 ? 17.844 -10.977 -13.258 1 98.56 392 ASN A O 1
ATOM 3058 N N . LEU A 1 393 ? 16.312 -12.586 -13.547 1 98.75 393 LEU A N 1
ATOM 3059 C CA . LEU A 1 393 ? 15.203 -11.664 -13.32 1 98.75 393 LEU A CA 1
ATOM 3060 C C . LEU A 1 393 ? 15.305 -11.023 -11.938 1 98.75 393 LEU A C 1
ATOM 3062 O O . LEU A 1 393 ? 15.211 -9.805 -11.805 1 98.75 393 LEU A O 1
ATOM 3066 N N . LEU A 1 394 ? 15.508 -11.844 -10.914 1 98.69 394 LEU A N 1
ATOM 3067 C CA . LEU A 1 394 ? 15.562 -11.336 -9.547 1 98.69 394 LEU A CA 1
ATOM 3068 C C . LEU A 1 394 ? 16.719 -10.367 -9.375 1 98.69 394 LEU A C 1
ATOM 3070 O O . LEU A 1 394 ? 16.531 -9.25 -8.875 1 98.69 394 LEU A O 1
ATOM 3074 N N . HIS A 1 395 ? 17.875 -10.727 -9.844 1 98.31 395 HIS A N 1
ATOM 3075 C CA . HIS A 1 395 ? 19.062 -9.914 -9.617 1 98.31 395 HIS A CA 1
ATOM 3076 C C . HIS A 1 395 ? 19.031 -8.648 -10.461 1 98.31 395 HIS A C 1
ATOM 3078 O O . HIS A 1 395 ? 19.125 -7.539 -9.922 1 98.31 395 HIS A O 1
ATOM 3084 N N . ARG A 1 396 ? 18.797 -8.812 -11.727 1 98.31 396 ARG A N 1
ATOM 3085 C CA . ARG A 1 396 ? 19.062 -7.734 -12.68 1 98.31 396 ARG A CA 1
ATOM 3086 C C . ARG A 1 396 ? 17.906 -6.746 -12.727 1 98.31 396 ARG A C 1
ATOM 3088 O O . ARG A 1 396 ? 18.078 -5.598 -13.141 1 98.31 396 ARG A O 1
ATOM 3095 N N . VAL A 1 397 ? 16.75 -7.137 -12.305 1 98.62 397 VAL A N 1
ATOM 3096 C CA . VAL A 1 397 ? 15.594 -6.242 -12.383 1 98.62 397 VAL A CA 1
ATOM 3097 C C . VAL A 1 397 ? 15.133 -5.867 -10.977 1 98.62 397 VAL A C 1
ATOM 3099 O O . VAL A 1 397 ? 14.898 -4.695 -10.68 1 98.62 397 VAL A O 1
ATOM 3102 N N . LEU A 1 398 ? 15.117 -6.789 -10.031 1 98.38 398 LEU A N 1
ATOM 3103 C CA . LEU A 1 398 ? 14.391 -6.543 -8.789 1 98.38 398 LEU A CA 1
ATOM 3104 C C . LEU A 1 398 ? 15.352 -6.152 -7.672 1 98.38 398 LEU A C 1
ATOM 3106 O O . LEU A 1 398 ? 14.945 -5.535 -6.688 1 98.38 398 LEU A O 1
ATOM 3110 N N . LEU A 1 399 ? 16.688 -6.484 -7.82 1 97.62 399 LEU A N 1
ATOM 3111 C CA . LEU A 1 399 ? 17.516 -6.316 -6.629 1 97.62 399 LEU A CA 1
ATOM 3112 C C . LEU A 1 399 ? 18.734 -5.449 -6.934 1 97.62 399 LEU A C 1
ATOM 3114 O O . LEU A 1 399 ? 19.203 -4.707 -6.066 1 97.62 399 LEU A O 1
ATOM 3118 N N . ALA A 1 400 ? 19.203 -5.488 -8.141 1 94.25 400 ALA A N 1
ATOM 3119 C CA . ALA A 1 400 ? 20.438 -4.773 -8.461 1 94.25 400 ALA A CA 1
ATOM 3120 C C . ALA A 1 400 ? 20.281 -3.275 -8.219 1 94.25 400 ALA A C 1
ATOM 3122 O O . ALA A 1 400 ? 19.156 -2.748 -8.242 1 94.25 400 ALA A O 1
ATOM 3123 N N . ALA A 1 401 ? 21.375 -2.611 -7.961 1 89.12 401 ALA A N 1
ATOM 3124 C CA . ALA A 1 401 ? 21.344 -1.174 -7.703 1 89.12 401 ALA A CA 1
ATOM 3125 C C . ALA A 1 401 ? 20.672 -0.424 -8.852 1 89.12 401 ALA A C 1
ATOM 3127 O O . ALA A 1 401 ? 19.891 0.491 -8.625 1 89.12 401 ALA A O 1
ATOM 3128 N N . ASN A 1 402 ? 21.062 -0.826 -10.039 1 90.88 402 ASN A N 1
ATOM 3129 C CA . ASN A 1 402 ? 20.438 -0.282 -11.25 1 90.88 402 ASN A CA 1
ATOM 3130 C C . ASN A 1 402 ? 19.688 -1.357 -12.023 1 90.88 402 ASN A C 1
ATOM 3132 O O . ASN A 1 402 ? 20.312 -2.172 -12.719 1 90.88 402 ASN A O 1
ATOM 3136 N N . PRO A 1 403 ? 18.391 -1.271 -11.969 1 96.25 403 PRO A N 1
ATOM 3137 C CA . PRO A 1 403 ? 17.625 -2.307 -12.68 1 96.25 403 PRO A CA 1
ATOM 3138 C C . PRO A 1 403 ? 17.766 -2.203 -14.195 1 96.25 403 PRO A C 1
ATOM 3140 O O . PRO A 1 403 ? 17.891 -1.102 -14.734 1 96.25 403 PRO A O 1
ATOM 3143 N N . GLU A 1 404 ? 17.75 -3.322 -14.75 1 97.38 404 GLU A N 1
ATOM 3144 C CA . GLU A 1 404 ? 17.625 -3.389 -16.203 1 97.38 404 GLU A CA 1
ATOM 3145 C C . GLU A 1 404 ? 16.156 -3.348 -16.641 1 97.38 404 GLU A C 1
ATOM 3147 O O . GLU A 1 404 ? 15.258 -3.65 -15.844 1 97.38 404 GLU A O 1
ATOM 3152 N N . LEU A 1 405 ? 15.836 -2.842 -17.859 1 98.38 405 LEU A N 1
ATOM 3153 C CA . LEU A 1 405 ? 14.539 -2.846 -18.547 1 98.38 405 LEU A CA 1
ATOM 3154 C C . LEU A 1 405 ? 13.641 -1.74 -18 1 98.38 405 LEU A C 1
ATOM 3156 O O . LEU A 1 405 ? 12.836 -1.17 -18.75 1 98.38 405 LEU A O 1
ATOM 3160 N N . ILE A 1 406 ? 13.656 -1.454 -16.641 1 98.06 406 ILE A N 1
ATOM 3161 C CA . ILE A 1 406 ? 12.812 -0.425 -16.031 1 98.06 406 ILE A CA 1
ATOM 3162 C C . ILE A 1 406 ? 13.68 0.538 -15.227 1 98.06 406 ILE A C 1
ATOM 3164 O O . ILE A 1 406 ? 14.867 0.279 -15 1 98.06 406 ILE A O 1
ATOM 3168 N N . SER A 1 407 ? 13.109 1.7 -14.82 1 96.38 407 SER A N 1
ATOM 3169 C CA . SER A 1 407 ? 13.852 2.656 -14 1 96.38 407 SER A CA 1
ATOM 3170 C C . SER A 1 407 ? 13.859 2.234 -12.539 1 96.38 407 SER A C 1
ATOM 3172 O O . SER A 1 407 ? 13.039 1.416 -12.117 1 96.38 407 SER A O 1
ATOM 3174 N N . SER A 1 408 ? 14.781 2.818 -11.805 1 95.56 408 SER A N 1
ATOM 3175 C CA . SER A 1 408 ? 14.836 2.566 -10.367 1 95.56 408 SER A CA 1
ATOM 3176 C C . SER A 1 408 ? 13.555 3.021 -9.68 1 95.56 408 SER A C 1
ATOM 3178 O O . SER A 1 408 ? 13.078 2.369 -8.75 1 95.56 408 SER A O 1
ATOM 3180 N N . ALA A 1 409 ? 13 4.113 -10.125 1 95.31 409 ALA A N 1
ATOM 3181 C CA . ALA A 1 409 ? 11.766 4.629 -9.547 1 95.31 409 ALA A CA 1
ATOM 3182 C C . ALA A 1 409 ? 10.602 3.678 -9.805 1 95.31 409 ALA A C 1
ATOM 3184 O O . ALA A 1 409 ? 9.781 3.43 -8.914 1 95.31 409 ALA A O 1
ATOM 3185 N N . GLN A 1 410 ? 10.523 3.178 -11.016 1 96.75 410 GLN A N 1
ATOM 3186 C CA . GLN A 1 410 ? 9.492 2.199 -11.344 1 96.75 410 GLN A CA 1
ATOM 3187 C C . GLN A 1 410 ? 9.602 0.967 -10.445 1 96.75 410 GLN A C 1
ATOM 3189 O O . GLN A 1 410 ? 8.586 0.466 -9.945 1 96.75 410 GLN A O 1
ATOM 3194 N N . ARG A 1 411 ? 10.812 0.476 -10.297 1 97.12 411 ARG A N 1
ATOM 3195 C CA . ARG A 1 411 ? 11.023 -0.708 -9.469 1 97.12 411 ARG A CA 1
ATOM 3196 C C . ARG A 1 411 ? 10.555 -0.472 -8.039 1 97.12 411 ARG A C 1
ATOM 3198 O O . ARG A 1 411 ? 9.891 -1.323 -7.449 1 97.12 411 ARG A O 1
ATOM 3205 N N . ARG A 1 412 ? 10.883 0.669 -7.473 1 95.19 412 ARG A N 1
ATOM 3206 C CA . ARG A 1 412 ? 10.5 0.986 -6.102 1 95.19 412 ARG A CA 1
ATOM 3207 C C . ARG A 1 412 ? 8.984 1.086 -5.969 1 95.19 412 ARG A C 1
ATOM 3209 O O . ARG A 1 412 ? 8.414 0.662 -4.961 1 95.19 412 ARG A O 1
ATOM 3216 N N . THR A 1 413 ? 8.367 1.582 -6.973 1 94.19 413 THR A N 1
ATOM 3217 C CA . THR A 1 413 ? 6.914 1.708 -6.953 1 94.19 413 THR A CA 1
ATOM 3218 C C . THR A 1 413 ? 6.25 0.354 -7.184 1 94.19 413 THR A C 1
ATOM 3220 O O . THR A 1 413 ? 5.18 0.082 -6.645 1 94.19 413 THR A O 1
ATOM 3223 N N . TRP A 1 414 ? 6.91 -0.486 -7.926 1 96.94 414 TRP A N 1
ATOM 3224 C CA . TRP A 1 414 ? 6.387 -1.812 -8.234 1 96.94 414 TRP A CA 1
ATOM 3225 C C . TRP A 1 414 ? 6.43 -2.713 -7 1 96.94 414 TRP A C 1
ATOM 3227 O O . TRP A 1 414 ? 5.5 -3.482 -6.754 1 96.94 414 TRP A O 1
ATOM 3237 N N . LEU A 1 415 ? 7.492 -2.635 -6.242 1 96.69 415 LEU A N 1
ATOM 3238 C CA . LEU A 1 415 ? 7.676 -3.455 -5.051 1 96.69 415 LEU A CA 1
ATOM 3239 C C . LEU A 1 415 ? 7 -2.818 -3.842 1 96.69 415 LEU A C 1
ATOM 3241 O O . LEU A 1 415 ? 7.668 -2.467 -2.867 1 96.69 415 LEU A O 1
ATOM 3245 N N . LYS A 1 416 ? 5.707 -2.719 -3.984 1 94.25 416 LYS A N 1
ATOM 3246 C CA . LYS A 1 416 ? 4.832 -2.207 -2.932 1 94.25 416 LYS A CA 1
ATOM 3247 C C . LYS A 1 416 ? 3.514 -2.975 -2.891 1 94.25 416 LYS A C 1
ATOM 3249 O O . LYS A 1 416 ? 3.111 -3.582 -3.885 1 94.25 416 LYS A O 1
ATOM 3254 N N . SER A 1 417 ? 2.896 -2.92 -1.735 1 93.5 417 SER A N 1
ATOM 3255 C CA . SER A 1 417 ? 1.554 -3.473 -1.587 1 93.5 417 SER A CA 1
ATOM 3256 C C . SER A 1 417 ? 0.487 -2.418 -1.858 1 93.5 417 SER A C 1
ATOM 3258 O O . SER A 1 417 ? 0.709 -1.229 -1.621 1 93.5 417 SER A O 1
ATOM 3260 N N . VAL A 1 418 ? -0.621 -2.895 -2.363 1 93.25 418 VAL A N 1
ATOM 3261 C CA . VAL A 1 418 ? -1.692 -1.947 -2.654 1 93.25 418 VAL A CA 1
ATOM 3262 C C . VAL A 1 418 ? -2.936 -2.309 -1.846 1 93.25 418 VAL A C 1
ATOM 3264 O O . VAL A 1 418 ? -3.895 -1.536 -1.792 1 93.25 418 VAL A O 1
ATOM 3267 N N . HIS A 1 419 ? -2.912 -3.461 -1.233 1 92.94 419 HIS A N 1
ATOM 3268 C CA . HIS A 1 419 ? -4.008 -3.887 -0.368 1 92.94 419 HIS A CA 1
ATOM 3269 C C . HIS A 1 419 ? -3.494 -4.73 0.793 1 92.94 419 HIS A C 1
ATOM 3271 O O . HIS A 1 419 ? -2.797 -5.727 0.582 1 92.94 419 HIS A O 1
ATOM 3277 N N . GLN A 1 420 ? -3.848 -4.348 1.947 1 90 420 GLN A N 1
ATOM 3278 C CA . GLN A 1 420 ? -3.545 -5.121 3.146 1 90 420 GLN A CA 1
ATOM 3279 C C . GLN A 1 420 ? -4.754 -5.934 3.598 1 90 420 GLN A C 1
ATOM 3281 O O . GLN A 1 420 ? -5.855 -5.395 3.729 1 90 420 GLN A O 1
ATOM 3286 N N . PHE A 1 421 ? -4.535 -7.219 3.781 1 88.12 421 PHE A N 1
ATOM 3287 C CA . PHE A 1 421 ? -5.625 -8.039 4.301 1 88.12 421 PHE A CA 1
ATOM 3288 C C . PHE A 1 421 ? -5.812 -7.801 5.797 1 88.12 421 PHE A C 1
ATOM 3290 O O . PHE A 1 421 ? -4.953 -7.207 6.449 1 88.12 421 PHE A O 1
ATOM 3297 N N . THR A 1 422 ? -6.926 -8.289 6.312 1 87.44 422 THR A N 1
ATOM 3298 C CA . THR A 1 422 ? -7.297 -7.98 7.691 1 87.44 422 THR A CA 1
ATOM 3299 C C . THR A 1 422 ? -6.48 -8.82 8.672 1 87.44 422 THR A C 1
ATOM 3301 O O . THR A 1 422 ? -6.492 -8.562 9.875 1 87.44 422 THR A O 1
ATOM 3304 N N . ASP A 1 423 ? -5.656 -9.766 8.164 1 79.56 423 ASP A N 1
ATOM 3305 C CA . ASP A 1 423 ? -4.828 -10.594 9.031 1 79.56 423 ASP A CA 1
ATOM 3306 C C . ASP A 1 423 ? -3.588 -9.836 9.492 1 79.56 423 ASP A C 1
ATOM 3308 O O . ASP A 1 423 ? -2.898 -10.266 10.422 1 79.56 423 ASP A O 1
ATOM 3312 N N . GLY A 1 424 ? -3.252 -8.758 8.859 1 78.06 424 GLY A N 1
ATOM 3313 C CA . GLY A 1 424 ? -2.15 -7.902 9.273 1 78.06 424 GLY A CA 1
ATOM 3314 C C . GLY A 1 424 ? -0.795 -8.414 8.828 1 78.06 424 GLY A C 1
ATOM 3315 O O . GLY A 1 424 ? 0.229 -7.777 9.07 1 78.06 424 GLY A O 1
ATOM 3316 N N . ILE A 1 425 ? -0.677 -9.477 8.047 1 79.31 425 ILE A N 1
ATOM 3317 C CA . ILE A 1 425 ? 0.617 -10.055 7.699 1 79.31 425 ILE A CA 1
ATOM 3318 C C . ILE A 1 425 ? 0.714 -10.219 6.184 1 79.31 425 ILE A C 1
ATOM 3320 O O . ILE A 1 425 ? 1.812 -10.211 5.621 1 79.31 425 ILE A O 1
ATOM 3324 N N . SER A 1 426 ? -0.385 -10.414 5.578 1 85.88 426 SER A N 1
ATOM 3325 C CA . SER A 1 426 ? -0.37 -10.625 4.133 1 85.88 426 SER A CA 1
ATOM 3326 C C . SER A 1 426 ? -0.946 -9.422 3.396 1 85.88 426 SER A C 1
ATOM 3328 O O . SER A 1 426 ? -1.779 -8.688 3.941 1 85.88 426 SER A O 1
ATOM 3330 N N . SER A 1 427 ? -0.469 -9.18 2.271 1 90.75 427 SER A N 1
ATOM 3331 C CA . SER A 1 427 ? -0.918 -8.086 1.415 1 90.75 427 SER A CA 1
ATOM 3332 C C . SER A 1 427 ? -0.728 -8.422 -0.059 1 90.75 427 SER A C 1
ATOM 3334 O O . SER A 1 427 ? -0.132 -9.453 -0.393 1 90.75 427 SER A O 1
ATOM 3336 N N . VAL A 1 428 ? -1.313 -7.613 -0.89 1 93.31 428 VAL A N 1
ATOM 3337 C CA . VAL A 1 428 ? -1.263 -7.828 -2.332 1 93.31 428 VAL A CA 1
ATOM 3338 C C . VAL A 1 428 ? -0.659 -6.605 -3.018 1 93.31 428 VAL A C 1
ATOM 3340 O O . VAL A 1 428 ? -0.96 -5.469 -2.65 1 93.31 428 VAL A O 1
ATOM 3343 N N . GLY A 1 429 ? 0.311 -6.887 -3.902 1 95.62 429 GLY A N 1
ATOM 3344 C CA . GLY A 1 429 ? 0.812 -5.891 -4.84 1 95.62 429 GLY A CA 1
ATOM 3345 C C . GLY A 1 429 ? 0.393 -6.16 -6.273 1 95.62 429 GLY A C 1
ATOM 3346 O O . GLY A 1 429 ? -0.665 -6.746 -6.516 1 95.62 429 GLY A O 1
ATOM 3347 N N . VAL A 1 430 ? 1.167 -5.676 -7.223 1 97.38 430 VAL A N 1
ATOM 3348 C CA . VAL A 1 430 ? 0.86 -5.836 -8.641 1 97.38 430 VAL A CA 1
ATOM 3349 C C . VAL A 1 430 ? 1.943 -6.68 -9.312 1 97.38 430 VAL A C 1
ATOM 3351 O O . VAL A 1 430 ? 2.924 -6.141 -9.828 1 97.38 430 VAL A O 1
ATOM 3354 N N . PRO A 1 431 ? 1.952 -8.055 -9.344 1 96.81 431 PRO A N 1
ATOM 3355 C CA . PRO A 1 431 ? 0.941 -8.898 -8.711 1 96.81 431 PRO A CA 1
ATOM 3356 C C . PRO A 1 431 ? 1.467 -9.625 -7.473 1 96.81 431 PRO A C 1
ATOM 3358 O O . PRO A 1 431 ? 1.203 -10.812 -7.289 1 96.81 431 PRO A O 1
ATOM 3361 N N . TRP A 1 432 ? 2.178 -9 -6.648 1 96.75 432 TRP A N 1
ATOM 3362 C CA . TRP A 1 432 ? 2.922 -9.594 -5.543 1 96.75 432 TRP A CA 1
ATOM 3363 C C . TRP A 1 432 ? 1.975 -10.133 -4.48 1 96.75 432 TRP A C 1
ATOM 3365 O O . TRP A 1 432 ? 0.967 -9.508 -4.152 1 96.75 432 TRP A O 1
ATOM 3375 N N . GLU A 1 433 ? 2.314 -11.328 -4.074 1 93.19 433 GLU A N 1
ATOM 3376 C CA . GLU A 1 433 ? 1.768 -11.93 -2.861 1 93.19 433 GLU A CA 1
ATOM 3377 C C . GLU A 1 433 ? 2.717 -11.758 -1.681 1 93.19 433 GLU A C 1
ATOM 3379 O O . GLU A 1 433 ? 3.656 -12.539 -1.51 1 93.19 433 GLU A O 1
ATOM 3384 N N . THR A 1 434 ? 2.414 -10.781 -0.895 1 91.44 434 THR A N 1
ATOM 3385 C CA . THR A 1 434 ? 3.414 -10.273 0.039 1 91.44 434 THR A CA 1
ATOM 3386 C C . THR A 1 434 ? 3.18 -10.836 1.438 1 91.44 434 THR A C 1
ATOM 3388 O O . THR A 1 434 ? 2.035 -10.961 1.879 1 91.44 434 THR A O 1
ATOM 3391 N N . LEU A 1 435 ? 4.258 -11.117 2.121 1 88 435 LEU A N 1
ATOM 3392 C CA . LEU A 1 435 ? 4.258 -11.562 3.51 1 88 435 LEU A CA 1
ATOM 3393 C C . LEU A 1 435 ? 5.086 -10.625 4.383 1 88 435 LEU A C 1
ATOM 3395 O O . LEU A 1 435 ? 6.211 -10.266 4.02 1 88 435 LEU A O 1
ATOM 3399 N N . GLY A 1 436 ? 4.484 -10.266 5.508 1 87 436 GLY A N 1
ATOM 3400 C CA . GLY A 1 436 ? 5.227 -9.453 6.461 1 87 436 GLY A CA 1
ATOM 3401 C C . GLY A 1 436 ? 6.336 -10.219 7.156 1 87 436 GLY A C 1
ATOM 3402 O O . GLY A 1 436 ? 6.152 -11.383 7.535 1 87 436 GLY A O 1
ATOM 3403 N N . ALA A 1 437 ? 7.516 -9.609 7.188 1 88.19 437 ALA A N 1
ATOM 3404 C CA . ALA A 1 437 ? 8.695 -10.156 7.863 1 88.19 437 ALA A CA 1
ATOM 3405 C C . ALA A 1 437 ? 9.109 -9.266 9.031 1 88.19 437 ALA A C 1
ATOM 3407 O O . ALA A 1 437 ? 9.047 -8.039 8.945 1 88.19 437 ALA A O 1
ATOM 3408 N N . VAL A 1 438 ? 9.445 -9.883 10.109 1 84.75 438 VAL A N 1
ATOM 3409 C CA . VAL A 1 438 ? 9.938 -9.164 11.281 1 84.75 438 VAL A CA 1
ATOM 3410 C C . VAL A 1 438 ? 11.398 -9.508 11.516 1 84.75 438 VAL A C 1
ATOM 3412 O O . VAL A 1 438 ? 11.766 -10.688 11.594 1 84.75 438 VAL A O 1
ATOM 3415 N N . MET A 1 439 ? 12.203 -8.516 11.586 1 88.25 439 MET A N 1
ATOM 3416 C CA . MET A 1 439 ? 13.641 -8.711 11.797 1 88.25 439 MET A CA 1
ATOM 3417 C C . MET A 1 439 ? 13.961 -8.789 13.289 1 88.25 439 MET A C 1
ATOM 3419 O O . MET A 1 439 ? 13.109 -8.5 14.133 1 88.25 439 MET A O 1
ATOM 3423 N N . PRO A 1 440 ? 15.203 -9.203 13.672 1 83.56 440 PRO A N 1
ATOM 3424 C CA . PRO A 1 440 ? 15.578 -9.359 15.078 1 83.56 440 PRO A CA 1
ATOM 3425 C C . PRO A 1 440 ? 15.398 -8.07 15.883 1 83.56 440 PRO A C 1
ATOM 3427 O O . PRO A 1 440 ? 15.195 -8.117 17.094 1 83.56 440 PRO A O 1
ATOM 3430 N N . ASP A 1 441 ? 15.461 -6.934 15.227 1 81.88 441 ASP A N 1
ATOM 3431 C CA . ASP A 1 441 ? 15.289 -5.656 15.914 1 81.88 441 ASP A CA 1
ATOM 3432 C C . ASP A 1 441 ? 13.82 -5.227 15.906 1 81.88 441 ASP A C 1
ATOM 3434 O O . ASP A 1 441 ? 13.508 -4.074 16.219 1 81.88 441 ASP A O 1
ATOM 3438 N N . PHE A 1 442 ? 12.953 -6.031 15.375 1 78.31 442 PHE A N 1
ATOM 3439 C CA . PHE A 1 442 ? 11.508 -5.879 15.391 1 78.31 442 PHE A CA 1
ATOM 3440 C C . PHE A 1 442 ? 11.047 -4.973 14.25 1 78.31 442 PHE A C 1
ATOM 3442 O O . PHE A 1 442 ? 9.867 -4.645 14.148 1 78.31 442 PHE A O 1
ATOM 3449 N N . SER A 1 443 ? 11.977 -4.535 13.453 1 86.5 443 SER A N 1
ATOM 3450 C CA . SER A 1 443 ? 11.555 -3.814 12.258 1 86.5 443 SER A CA 1
ATOM 3451 C C . SER A 1 443 ? 10.781 -4.723 11.305 1 86.5 443 SER A C 1
ATOM 3453 O O . SER A 1 443 ? 11.039 -5.93 11.242 1 86.5 443 SER A O 1
ATOM 3455 N N . ARG A 1 444 ? 9.875 -4.164 10.625 1 87.5 444 ARG A N 1
ATOM 3456 C CA . ARG A 1 444 ? 9 -4.934 9.75 1 87.5 444 ARG A CA 1
ATOM 3457 C C . ARG A 1 444 ? 9.242 -4.594 8.281 1 87.5 444 ARG A C 1
ATOM 3459 O O . ARG A 1 444 ? 9.461 -3.428 7.938 1 87.5 444 ARG A O 1
ATOM 3466 N N . TYR A 1 445 ? 9.273 -5.613 7.523 1 91.88 445 TYR A N 1
ATOM 3467 C CA . TYR A 1 445 ? 9.43 -5.5 6.078 1 91.88 445 TYR A CA 1
ATOM 3468 C C . TYR A 1 445 ? 8.484 -6.438 5.344 1 91.88 445 TYR A C 1
ATOM 3470 O O . TYR A 1 445 ? 7.816 -7.27 5.969 1 91.88 445 TYR A O 1
ATOM 3478 N N . ASN A 1 446 ? 8.359 -6.242 4.094 1 92.62 446 ASN A N 1
ATOM 3479 C CA . ASN A 1 446 ? 7.578 -7.137 3.246 1 92.62 446 ASN A CA 1
ATOM 3480 C C . ASN A 1 446 ? 8.477 -8.008 2.371 1 92.62 446 ASN A C 1
ATOM 3482 O O . ASN A 1 446 ? 9.445 -7.516 1.787 1 92.62 446 ASN A O 1
ATOM 3486 N N . ILE A 1 447 ? 8.18 -9.281 2.354 1 95.38 447 ILE A N 1
ATOM 3487 C CA . ILE A 1 447 ? 8.695 -10.164 1.31 1 95.38 447 ILE A CA 1
ATOM 3488 C C . ILE A 1 447 ? 7.723 -10.188 0.133 1 95.38 447 ILE A C 1
ATOM 3490 O O . ILE A 1 447 ? 6.551 -10.539 0.295 1 95.38 447 ILE A O 1
ATOM 3494 N N . TYR A 1 448 ? 8.195 -9.766 -0.982 1 97 448 TYR A N 1
ATOM 3495 C CA . TYR A 1 448 ? 7.383 -9.789 -2.191 1 97 448 TYR A CA 1
ATOM 3496 C C . TYR A 1 448 ? 7.57 -11.102 -2.945 1 97 448 TYR A C 1
ATOM 3498 O O . TYR A 1 448 ? 8.672 -11.398 -3.42 1 97 448 TYR A O 1
ATOM 3506 N N . SER A 1 449 ? 6.473 -11.844 -3.055 1 96.12 449 SER A N 1
ATOM 3507 C CA . SER A 1 449 ? 6.543 -13.172 -3.65 1 96.12 449 SER A CA 1
ATOM 3508 C C . SER A 1 449 ? 5.473 -13.359 -4.719 1 96.12 449 SER A C 1
ATOM 3510 O O . SER A 1 449 ? 4.52 -12.578 -4.793 1 96.12 449 SER A O 1
ATOM 3512 N N . LYS A 1 450 ? 5.711 -14.227 -5.559 1 96.94 450 LYS A N 1
ATOM 3513 C CA . LYS A 1 450 ? 4.727 -14.727 -6.516 1 96.94 450 LYS A CA 1
ATOM 3514 C C . LYS A 1 450 ? 4.875 -16.234 -6.727 1 96.94 450 LYS A C 1
ATOM 3516 O O . LYS A 1 450 ? 5.934 -16.703 -7.137 1 96.94 450 LYS A O 1
ATOM 3521 N N . GLY A 1 451 ? 3.793 -16.938 -6.445 1 95.5 451 GLY A N 1
ATOM 3522 C CA . GLY A 1 451 ? 3.787 -18.375 -6.625 1 95.5 451 GLY A CA 1
ATOM 3523 C C . GLY A 1 451 ? 3.146 -18.812 -7.93 1 95.5 451 GLY A C 1
ATOM 3524 O O . GLY A 1 451 ? 2.479 -18.031 -8.594 1 95.5 451 GLY A O 1
ATOM 3525 N N . GLY A 1 452 ? 3.504 -20 -8.305 1 94.12 452 GLY A N 1
ATOM 3526 C CA . GLY A 1 452 ? 2.893 -20.688 -9.43 1 94.12 452 GLY A CA 1
ATOM 3527 C C . GLY A 1 452 ? 2.557 -22.141 -9.141 1 94.12 452 GLY A C 1
ATOM 3528 O O . GLY A 1 452 ? 3.307 -22.828 -8.445 1 94.12 452 GLY A O 1
ATOM 3529 N N . GLY A 1 453 ? 1.373 -22.516 -9.672 1 90.56 453 GLY A N 1
ATOM 3530 C CA . GLY A 1 453 ? 0.977 -23.906 -9.484 1 90.56 453 GLY A CA 1
ATOM 3531 C C . GLY A 1 453 ? 0.146 -24.453 -10.633 1 90.56 453 GLY A C 1
ATOM 3532 O O . GLY A 1 453 ? -0.785 -23.797 -11.094 1 90.56 453 GLY A O 1
ATOM 3533 N N . LEU A 1 454 ? 0.561 -25.516 -11.133 1 86.31 454 LEU A N 1
ATOM 3534 C CA . LEU A 1 454 ? -0.169 -26.406 -12.023 1 86.31 454 LEU A CA 1
ATOM 3535 C C . LEU A 1 454 ? -0.056 -27.859 -11.555 1 86.31 454 LEU A C 1
ATOM 3537 O O . LEU A 1 454 ? 0.776 -28.172 -10.703 1 86.31 454 LEU A O 1
ATOM 3541 N N . PRO A 1 455 ? -0.904 -28.734 -12.078 1 83.06 455 PRO A N 1
ATOM 3542 C CA . PRO A 1 455 ? -0.83 -30.109 -11.586 1 83.06 455 PRO A CA 1
ATOM 3543 C C . PRO A 1 455 ? 0.593 -30.656 -11.594 1 83.06 455 PRO A C 1
ATOM 3545 O O . PRO A 1 455 ? 1.212 -30.766 -12.656 1 83.06 455 PRO A O 1
ATOM 3548 N N . ALA A 1 456 ? 1.082 -30.875 -10.398 1 88.44 456 ALA A N 1
ATOM 3549 C CA . ALA A 1 456 ? 2.307 -31.625 -10.117 1 88.44 456 ALA A CA 1
ATOM 3550 C C . ALA A 1 456 ? 3.537 -30.734 -10.281 1 88.44 456 ALA A C 1
ATOM 3552 O O . ALA A 1 456 ? 4.672 -31.203 -10.18 1 88.44 456 ALA A O 1
ATOM 3553 N N . GLN A 1 457 ? 3.436 -29.531 -10.594 1 92.31 457 GLN A N 1
ATOM 3554 C CA . GLN A 1 457 ? 4.555 -28.594 -10.57 1 92.31 457 GLN A CA 1
ATOM 3555 C C . GLN A 1 457 ? 4.195 -27.328 -9.805 1 92.31 457 GLN A C 1
ATOM 3557 O O . GLN A 1 457 ? 3.143 -26.734 -10.047 1 92.31 457 GLN A O 1
ATOM 3562 N N . PHE A 1 458 ? 5.047 -26.922 -8.836 1 93.81 458 PHE A N 1
ATOM 3563 C CA . PHE A 1 458 ? 4.855 -25.781 -7.941 1 93.81 458 PHE A CA 1
ATOM 3564 C C . PHE A 1 458 ? 6.117 -24.922 -7.879 1 93.81 458 PHE A C 1
ATOM 3566 O O . PHE A 1 458 ? 7.227 -25.453 -7.758 1 93.81 458 PHE A O 1
ATOM 3573 N N . THR A 1 459 ? 5.891 -23.641 -8.016 1 97.12 459 THR A N 1
ATOM 3574 C CA . THR A 1 459 ? 7.031 -22.734 -8.148 1 97.12 459 THR A CA 1
ATOM 3575 C C . THR A 1 459 ? 6.809 -21.469 -7.328 1 97.12 459 THR A C 1
ATOM 3577 O O . THR A 1 459 ? 5.676 -21.141 -6.977 1 97.12 459 THR A O 1
ATOM 3580 N N . GLU A 1 460 ? 7.898 -20.844 -6.887 1 97.56 460 GLU A N 1
ATOM 3581 C CA . GLU A 1 460 ? 7.852 -19.625 -6.098 1 97.56 460 GLU A CA 1
ATOM 3582 C C . GLU A 1 460 ? 9.07 -18.75 -6.371 1 97.56 460 GLU A C 1
ATOM 3584 O O . GLU A 1 460 ? 10.195 -19.25 -6.469 1 97.56 460 GLU A O 1
ATOM 3589 N N . ILE A 1 461 ? 8.836 -17.469 -6.574 1 98.62 461 ILE A N 1
ATOM 3590 C CA . ILE A 1 461 ? 9.914 -16.484 -6.523 1 98.62 461 ILE A CA 1
ATOM 3591 C C . ILE A 1 461 ? 9.617 -15.453 -5.43 1 98.62 461 ILE A C 1
ATOM 3593 O O . ILE A 1 461 ? 8.453 -15.219 -5.086 1 98.62 461 ILE A O 1
ATOM 3597 N N . SER A 1 462 ? 10.68 -14.875 -4.852 1 98 462 SER A N 1
ATOM 3598 C CA . SER A 1 462 ? 10.492 -13.883 -3.799 1 98 462 SER A CA 1
ATOM 3599 C C . SER A 1 462 ? 11.711 -12.984 -3.668 1 98 462 SER A C 1
ATOM 3601 O O . SER A 1 462 ? 12.82 -13.367 -4.047 1 98 462 SER A O 1
ATOM 3603 N N . VAL A 1 463 ? 11.422 -11.773 -3.16 1 98.19 463 VAL A N 1
ATOM 3604 C CA . VAL A 1 463 ? 12.523 -10.875 -2.857 1 98.19 463 VAL A CA 1
ATOM 3605 C C . VAL A 1 463 ? 12.242 -10.133 -1.552 1 98.19 463 VAL A C 1
ATOM 3607 O O . VAL A 1 463 ? 11.086 -9.883 -1.211 1 98.19 463 VAL A O 1
ATOM 3610 N N . LEU A 1 464 ? 13.234 -9.836 -0.814 1 97.25 464 LEU A N 1
ATOM 3611 C CA . LEU A 1 464 ? 13.32 -8.906 0.306 1 97.25 464 LEU A CA 1
ATOM 3612 C C . LEU A 1 464 ? 14.266 -7.75 -0.018 1 97.25 464 LEU A C 1
ATOM 3614 O O . LEU A 1 464 ? 15.438 -7.781 0.36 1 97.25 464 LEU A O 1
ATOM 3618 N N . PRO A 1 465 ? 13.703 -6.73 -0.619 1 96.5 465 PRO A N 1
ATOM 3619 C CA . PRO A 1 465 ? 14.547 -5.762 -1.327 1 96.5 465 PRO A CA 1
ATOM 3620 C C . PRO A 1 465 ? 15.469 -4.984 -0.39 1 96.5 465 PRO A C 1
ATOM 3622 O O . PRO A 1 465 ? 16.609 -4.68 -0.748 1 96.5 465 PRO A O 1
ATOM 3625 N N . GLU A 1 466 ? 15.047 -4.645 0.83 1 94.81 466 GLU A N 1
ATOM 3626 C CA . GLU A 1 466 ? 15.828 -3.816 1.742 1 94.81 466 GLU A CA 1
ATOM 3627 C C . GLU A 1 466 ? 17.094 -4.535 2.184 1 94.81 466 GLU A C 1
ATOM 3629 O O . GLU A 1 466 ? 18.062 -3.896 2.633 1 94.81 466 GLU A O 1
ATOM 3634 N N . PHE A 1 467 ? 17.078 -5.844 1.968 1 96.12 467 PHE A N 1
ATOM 3635 C CA . PHE A 1 467 ? 18.234 -6.625 2.373 1 96.12 467 PHE A CA 1
ATOM 3636 C C . PHE A 1 467 ? 18.891 -7.285 1.166 1 96.12 467 PHE A C 1
ATOM 3638 O O . PHE A 1 467 ? 19.766 -8.141 1.318 1 96.12 467 PHE A O 1
ATOM 3645 N N . GLY A 1 468 ? 18.375 -6.992 -0.001 1 97.06 468 GLY A N 1
ATOM 3646 C CA . GLY A 1 468 ? 18.969 -7.434 -1.253 1 97.06 468 GLY A CA 1
ATOM 3647 C C . GLY A 1 468 ? 18.859 -8.938 -1.462 1 97.06 468 GLY A C 1
ATOM 3648 O O . GLY A 1 468 ? 19.703 -9.523 -2.152 1 97.06 468 GLY A O 1
ATOM 3649 N N . LEU A 1 469 ? 17.875 -9.578 -0.883 1 97.62 469 LEU A N 1
ATOM 3650 C CA . LEU A 1 469 ? 17.797 -11.031 -0.891 1 97.62 469 LEU A CA 1
ATOM 3651 C C . LEU A 1 469 ? 16.656 -11.508 -1.791 1 97.62 469 LEU A C 1
ATOM 3653 O O . LEU A 1 469 ? 15.555 -10.969 -1.736 1 97.62 469 LEU A O 1
ATOM 3657 N N . GLY A 1 470 ? 16.938 -12.461 -2.648 1 98.31 470 GLY A N 1
ATOM 3658 C CA . GLY A 1 470 ? 15.938 -13.102 -3.492 1 98.31 470 GLY A CA 1
ATOM 3659 C C . GLY A 1 470 ? 16.078 -14.617 -3.525 1 98.31 470 GLY A C 1
ATOM 3660 O O . GLY A 1 470 ? 17.172 -15.148 -3.357 1 98.31 470 GLY A O 1
ATOM 3661 N N . VAL A 1 471 ? 14.93 -15.336 -3.689 1 98.62 471 VAL A N 1
ATOM 3662 C CA . VAL A 1 471 ? 14.93 -16.797 -3.689 1 98.62 471 VAL A CA 1
ATOM 3663 C C . VAL A 1 471 ? 14.039 -17.312 -4.816 1 98.62 471 VAL A C 1
ATOM 3665 O O . VAL A 1 471 ? 12.953 -16.766 -5.055 1 98.62 471 VAL A O 1
ATOM 3668 N N . VAL A 1 472 ? 14.516 -18.266 -5.543 1 98.75 472 VAL A N 1
ATOM 3669 C CA . VAL A 1 472 ? 13.75 -19.062 -6.5 1 98.75 472 VAL A CA 1
ATOM 3670 C C . VAL A 1 472 ? 13.625 -20.5 -6 1 98.75 472 VAL A C 1
ATOM 3672 O O . VAL A 1 472 ? 14.617 -21.109 -5.602 1 98.75 472 VAL A O 1
ATOM 3675 N N . ALA A 1 473 ? 12.43 -21.031 -5.98 1 98.56 473 ALA A N 1
ATOM 3676 C CA . ALA A 1 473 ? 12.188 -22.438 -5.648 1 98.56 473 ALA A CA 1
ATOM 3677 C C . ALA A 1 473 ? 11.242 -23.078 -6.656 1 98.56 473 ALA A C 1
ATOM 3679 O O . ALA A 1 473 ? 10.078 -22.672 -6.773 1 98.56 473 ALA A O 1
ATOM 3680 N N . LEU A 1 474 ? 11.719 -24.062 -7.379 1 98.62 474 LEU A N 1
ATOM 3681 C CA . LEU A 1 474 ? 10.953 -24.781 -8.391 1 98.62 474 LEU A CA 1
ATOM 3682 C C . LEU A 1 474 ? 10.859 -26.266 -8.055 1 98.62 474 LEU A C 1
ATOM 3684 O O . LEU A 1 474 ? 11.867 -26.906 -7.738 1 98.62 474 LEU A O 1
ATOM 3688 N N . VAL A 1 475 ? 9.641 -26.828 -8.109 1 97.06 475 VAL A N 1
ATOM 3689 C CA . VAL A 1 475 ? 9.43 -28.203 -7.691 1 97.06 475 VAL A CA 1
ATOM 3690 C C . VAL A 1 475 ? 8.578 -28.938 -8.727 1 97.06 475 VAL A C 1
ATOM 3692 O O . VAL A 1 475 ? 7.535 -28.438 -9.148 1 97.06 475 VAL A O 1
ATOM 3695 N N . SER A 1 476 ? 9.039 -30.047 -9.211 1 96 476 SER A N 1
ATOM 3696 C CA . SER A 1 476 ? 8.281 -31.062 -9.93 1 96 476 SER A CA 1
ATOM 3697 C C . SER A 1 476 ? 8.156 -32.344 -9.109 1 96 476 SER A C 1
ATOM 3699 O O . SER A 1 476 ? 9.156 -33 -8.781 1 96 476 SER A O 1
ATOM 3701 N N . ILE A 1 477 ? 6.934 -32.75 -8.828 1 93.62 477 ILE A N 1
ATOM 3702 C CA . ILE A 1 477 ? 6.758 -33.75 -7.777 1 93.62 477 ILE A CA 1
ATOM 3703 C C . ILE A 1 477 ? 7.168 -35.125 -8.305 1 93.62 477 ILE A C 1
ATOM 3705 O O . ILE A 1 477 ? 6.941 -35.438 -9.477 1 93.62 477 ILE A O 1
ATOM 3709 N N . GLY A 1 478 ? 7.699 -35.938 -7.379 1 92.19 478 GLY A N 1
ATOM 3710 C CA . GLY A 1 478 ? 8.234 -37.219 -7.75 1 92.19 478 GLY A CA 1
ATOM 3711 C C . GLY A 1 478 ? 7.332 -38.375 -7.355 1 92.19 478 GLY A C 1
ATOM 3712 O O . GLY A 1 478 ? 7.668 -39.531 -7.586 1 92.19 478 GLY A O 1
ATOM 3713 N N . ILE A 1 479 ? 6.254 -38.094 -6.82 1 88.69 479 ILE A N 1
ATOM 3714 C CA . ILE A 1 479 ? 5.336 -39.156 -6.406 1 88.69 479 ILE A CA 1
ATOM 3715 C C . ILE A 1 479 ? 4.219 -39.281 -7.434 1 88.69 479 ILE A C 1
ATOM 3717 O O . ILE A 1 479 ? 3.834 -38.312 -8.086 1 88.69 479 ILE A O 1
ATOM 3721 N N . THR A 1 480 ? 3.715 -40.531 -7.551 1 87.81 480 THR A N 1
ATOM 3722 C CA . THR A 1 480 ? 2.688 -40.844 -8.531 1 87.81 480 THR A CA 1
ATOM 3723 C C . THR A 1 480 ? 1.312 -40.406 -8.047 1 87.81 480 THR A C 1
ATOM 3725 O O . THR A 1 480 ? 1.151 -40.031 -6.879 1 87.81 480 THR A O 1
ATOM 3728 N N . ASP A 1 481 ? 0.361 -40.469 -9 1 81 481 ASP A N 1
ATOM 3729 C CA . ASP A 1 481 ? -1.02 -40.156 -8.641 1 81 481 ASP A CA 1
ATOM 3730 C C . ASP A 1 481 ? -1.51 -41.062 -7.516 1 81 481 ASP A C 1
ATOM 3732 O O . ASP A 1 481 ? -2.207 -40.594 -6.605 1 81 481 ASP A O 1
ATOM 3736 N N . GLU A 1 482 ? -1.191 -42.312 -7.555 1 83.12 482 GLU A N 1
ATOM 3737 C CA . GLU A 1 482 ? -1.596 -43.281 -6.535 1 83.12 482 GLU A CA 1
ATOM 3738 C C . GLU A 1 482 ? -1.027 -42.906 -5.168 1 83.12 482 GLU A C 1
ATOM 3740 O O . GLU A 1 482 ? -1.729 -42.969 -4.16 1 83.12 482 GLU A O 1
ATOM 3745 N N . GLN A 1 483 ? 0.2 -42.562 -5.223 1 83 483 GLN A N 1
ATOM 3746 C CA . GLN A 1 483 ? 0.848 -42.188 -3.973 1 83 483 GLN A CA 1
ATOM 3747 C C . GLN A 1 483 ? 0.233 -40.906 -3.402 1 83 483 GLN A C 1
ATOM 3749 O O . GLN A 1 483 ? 0.081 -40.781 -2.186 1 83 483 GLN A O 1
ATOM 3754 N N . LEU A 1 484 ? -0.008 -40 -4.293 1 78.25 484 LEU A N 1
ATOM 3755 C CA . LEU A 1 484 ? -0.67 -38.75 -3.875 1 78.25 484 LEU A CA 1
ATOM 3756 C C . LEU A 1 484 ? -2.016 -39.062 -3.221 1 78.25 484 LEU A C 1
ATOM 3758 O O . LEU A 1 484 ? -2.344 -38.5 -2.178 1 78.25 484 LEU A O 1
ATOM 3762 N N . HIS A 1 485 ? -2.707 -39.906 -3.793 1 72.31 485 HIS A N 1
ATOM 3763 C CA . HIS A 1 485 ? -4.012 -40.312 -3.268 1 72.31 485 HIS A CA 1
ATOM 3764 C C . HIS A 1 485 ? -3.875 -41 -1.924 1 72.31 485 HIS A C 1
ATOM 3766 O O . HIS A 1 485 ? -4.762 -40.906 -1.073 1 72.31 485 HIS A O 1
ATOM 3772 N N . ALA A 1 486 ? -2.746 -41.625 -1.739 1 78.31 486 ALA A N 1
ATOM 3773 C CA . ALA A 1 486 ? -2.486 -42.375 -0.498 1 78.31 486 ALA A CA 1
ATOM 3774 C C . ALA A 1 486 ? -1.987 -41.406 0.594 1 78.31 486 ALA A C 1
ATOM 3776 O O . ALA A 1 486 ? -1.819 -41.844 1.745 1 78.31 486 ALA A O 1
ATOM 3777 N N . GLY A 1 487 ? -1.724 -40.156 0.199 1 73.38 487 GLY A N 1
ATOM 3778 C CA . GLY A 1 487 ? -1.373 -39.188 1.209 1 73.38 487 GLY A CA 1
ATOM 3779 C C . GLY A 1 487 ? 0.114 -38.875 1.267 1 73.38 487 GLY A C 1
ATOM 3780 O O . GLY A 1 487 ? 0.598 -38.281 2.232 1 73.38 487 GLY A O 1
ATOM 3781 N N . ALA A 1 488 ? 0.803 -39.375 0.268 1 80.12 488 ALA A N 1
ATOM 3782 C CA . ALA A 1 488 ? 2.232 -39.062 0.242 1 80.12 488 ALA A CA 1
ATOM 3783 C C . ALA A 1 488 ? 2.469 -37.562 0.166 1 80.12 488 ALA A C 1
ATOM 3785 O O . ALA A 1 488 ? 1.684 -36.844 -0.445 1 80.12 488 ALA A O 1
ATOM 3786 N N . ASN A 1 489 ? 3.623 -37.125 0.784 1 82.12 489 ASN A N 1
ATOM 3787 C CA . ASN A 1 489 ? 3.975 -35.688 0.802 1 82.12 489 ASN A CA 1
ATOM 3788 C C . ASN A 1 489 ? 5 -35.375 -0.275 1 82.12 489 ASN A C 1
ATOM 3790 O O . ASN A 1 489 ? 5.66 -36.25 -0.812 1 82.12 489 ASN A O 1
ATOM 3794 N N . TYR A 1 490 ? 5.09 -34.094 -0.606 1 86.38 490 TYR A N 1
ATOM 3795 C CA . TYR A 1 490 ? 6.062 -33.562 -1.555 1 86.38 490 TYR A CA 1
ATOM 3796 C C . TYR A 1 490 ? 6.656 -32.25 -1.052 1 86.38 490 TYR A C 1
ATOM 3798 O O . TYR A 1 490 ? 6.219 -31.719 -0.032 1 86.38 490 TYR A O 1
ATOM 3806 N N . SER A 1 491 ? 7.676 -31.812 -1.715 1 88.44 491 SER A N 1
ATOM 3807 C CA . SER A 1 491 ? 8.312 -30.547 -1.366 1 88.44 491 SER A CA 1
ATOM 3808 C C . SER A 1 491 ? 7.418 -29.375 -1.729 1 88.44 491 SER A C 1
ATOM 3810 O O . SER A 1 491 ? 6.957 -29.266 -2.865 1 88.44 491 SER A O 1
ATOM 3812 N N . ALA A 1 492 ? 7.145 -28.469 -0.762 1 86.5 492 ALA A N 1
ATOM 3813 C CA . ALA A 1 492 ? 6.387 -27.25 -1.012 1 86.5 492 ALA A CA 1
ATOM 3814 C C . ALA A 1 492 ? 7.32 -26.047 -1.174 1 86.5 492 ALA A C 1
ATOM 3816 O O . ALA A 1 492 ? 8.031 -25.688 -0.238 1 86.5 492 ALA A O 1
ATOM 3817 N N . PRO A 1 493 ? 7.262 -25.406 -2.344 1 91.19 493 PRO A N 1
ATOM 3818 C CA . PRO A 1 493 ? 8.195 -24.297 -2.553 1 91.19 493 PRO A CA 1
ATOM 3819 C C . PRO A 1 493 ? 8.023 -23.172 -1.527 1 91.19 493 PRO A C 1
ATOM 3821 O O . PRO A 1 493 ? 9.016 -22.578 -1.099 1 91.19 493 PRO A O 1
ATOM 3824 N N . MET A 1 494 ? 6.816 -22.844 -1.14 1 87.31 494 MET A N 1
ATOM 3825 C CA . MET A 1 494 ? 6.598 -21.812 -0.137 1 87.31 494 MET A CA 1
ATOM 3826 C C . MET A 1 494 ? 7.23 -22.203 1.195 1 87.31 494 MET A C 1
ATOM 3828 O O . MET A 1 494 ? 7.832 -21.359 1.869 1 87.31 494 MET A O 1
ATOM 3832 N N . GLY A 1 495 ? 7.012 -23.469 1.562 1 84.69 495 GLY A N 1
ATOM 3833 C CA . GLY A 1 495 ? 7.648 -23.938 2.781 1 84.69 495 GLY A CA 1
ATOM 3834 C C . GLY A 1 495 ? 9.156 -23.828 2.748 1 84.69 495 GLY A C 1
ATOM 3835 O O . GLY A 1 495 ? 9.781 -23.422 3.736 1 84.69 495 GLY A O 1
ATOM 3836 N N . LEU A 1 496 ? 9.711 -24.188 1.648 1 89.94 496 LEU A N 1
ATOM 3837 C CA . LEU A 1 496 ? 11.156 -24.109 1.476 1 89.94 496 LEU A CA 1
ATOM 3838 C C . LEU A 1 496 ? 11.625 -22.656 1.532 1 89.94 496 LEU A C 1
ATOM 3840 O O . LEU A 1 496 ? 12.633 -22.344 2.166 1 89.94 496 LEU A O 1
ATOM 3844 N N . LEU A 1 497 ? 10.906 -21.797 0.919 1 90.62 497 LEU A N 1
ATOM 3845 C CA . LEU A 1 497 ? 11.219 -20.375 0.925 1 90.62 497 LEU A CA 1
ATOM 3846 C C . LEU A 1 497 ? 11.18 -19.812 2.344 1 90.62 497 LEU A C 1
ATOM 3848 O O . LEU A 1 497 ? 12.07 -19.047 2.738 1 90.62 497 LEU A O 1
ATOM 3852 N N . LEU A 1 498 ? 10.172 -20.172 3.078 1 86.25 498 LEU A N 1
ATOM 3853 C CA . LEU A 1 498 ? 10.039 -19.688 4.449 1 86.25 498 LEU A CA 1
ATOM 3854 C C . LEU A 1 498 ? 11.219 -20.141 5.301 1 86.25 498 LEU A C 1
ATOM 3856 O O . LEU A 1 498 ? 11.742 -19.359 6.102 1 86.25 498 LEU A O 1
ATOM 3860 N N . GLN A 1 499 ? 11.586 -21.328 5.078 1 87.25 499 GLN A N 1
ATOM 3861 C CA . GLN A 1 499 ? 12.75 -21.859 5.801 1 87.25 499 GLN A CA 1
ATOM 3862 C C . GLN A 1 499 ? 14.008 -21.062 5.449 1 87.25 499 GLN A C 1
ATOM 3864 O O . GLN A 1 499 ? 14.805 -20.734 6.332 1 87.25 499 GLN A O 1
ATOM 3869 N N . ILE A 1 500 ? 14.156 -20.797 4.23 1 94.75 500 ILE A N 1
ATOM 3870 C CA . ILE A 1 500 ? 15.336 -20.078 3.76 1 94.75 500 ILE A CA 1
ATOM 3871 C C . ILE A 1 500 ? 15.344 -18.656 4.332 1 94.75 500 ILE A C 1
ATOM 3873 O O . ILE A 1 500 ? 16.359 -18.219 4.879 1 94.75 500 ILE A O 1
ATOM 3877 N N . TYR A 1 501 ? 14.258 -17.953 4.301 1 93.94 501 TYR A N 1
ATOM 3878 C CA . TYR A 1 501 ? 14.188 -16.578 4.816 1 93.94 501 TYR A CA 1
ATOM 3879 C C . TYR A 1 501 ? 14.391 -16.562 6.328 1 93.94 501 TYR A C 1
ATOM 3881 O O . TYR A 1 501 ? 15.07 -15.68 6.855 1 93.94 501 TYR A O 1
ATOM 3889 N N . ASN A 1 502 ? 13.789 -17.531 7.008 1 90.56 502 ASN A N 1
ATOM 3890 C CA . ASN A 1 502 ? 13.906 -17.578 8.461 1 90.56 502 ASN A CA 1
ATOM 3891 C C . ASN A 1 502 ? 15.352 -17.781 8.906 1 90.56 502 ASN A C 1
ATOM 3893 O O . ASN A 1 502 ? 15.734 -17.391 10.008 1 90.56 502 ASN A O 1
ATOM 3897 N N . THR A 1 503 ? 16.125 -18.375 8.023 1 92.5 503 THR A N 1
ATOM 3898 C CA . THR A 1 503 ? 17.5 -18.672 8.359 1 92.5 503 THR A CA 1
ATOM 3899 C C . THR A 1 503 ? 18.438 -17.594 7.836 1 92.5 503 THR A C 1
ATOM 3901 O O . THR A 1 503 ? 19.312 -17.109 8.562 1 92.5 503 THR A O 1
ATOM 3904 N N . LEU A 1 504 ? 18.219 -17.125 6.703 1 95.81 504 LEU A N 1
ATOM 3905 C CA . LEU A 1 504 ? 19.203 -16.297 6.004 1 95.81 504 LEU A CA 1
ATOM 3906 C C . LEU A 1 504 ? 18.953 -14.82 6.254 1 95.81 504 LEU A C 1
ATOM 3908 O O . LEU A 1 504 ? 19.891 -14.031 6.324 1 95.81 504 LEU A O 1
ATOM 3912 N N . ALA A 1 505 ? 17.703 -14.383 6.406 1 95.12 505 ALA A N 1
ATOM 3913 C CA . ALA A 1 505 ? 17.391 -12.969 6.566 1 95.12 505 ALA A CA 1
ATOM 3914 C C . ALA A 1 505 ? 18.016 -12.406 7.836 1 95.12 505 ALA A C 1
ATOM 3916 O O . ALA A 1 505 ? 18.672 -11.359 7.805 1 95.12 505 ALA A O 1
ATOM 3917 N N . PRO A 1 506 ? 17.938 -13.141 8.984 1 93.44 506 PRO A N 1
ATOM 3918 C CA . PRO A 1 506 ? 18.609 -12.633 10.18 1 93.44 506 PRO A CA 1
ATOM 3919 C C . PRO A 1 506 ? 20.125 -12.57 10.023 1 93.44 506 PRO A C 1
ATOM 3921 O O . PRO A 1 506 ? 20.766 -11.672 10.57 1 93.44 506 PRO A O 1
ATOM 3924 N N . ALA A 1 507 ? 20.672 -13.523 9.32 1 95.88 507 ALA A N 1
ATOM 3925 C CA . ALA A 1 507 ? 22.109 -13.531 9.086 1 95.88 507 ALA A CA 1
ATOM 3926 C C . ALA A 1 507 ? 22.531 -12.328 8.25 1 95.88 507 ALA A C 1
ATOM 3928 O O . ALA A 1 507 ? 23.547 -11.688 8.531 1 95.88 507 ALA A O 1
ATOM 3929 N N . ILE A 1 508 ? 21.812 -12.031 7.246 1 96.81 508 ILE A N 1
ATOM 3930 C CA . ILE A 1 508 ? 22.109 -10.891 6.387 1 96.81 508 ILE A CA 1
ATOM 3931 C C . ILE A 1 508 ? 21.922 -9.594 7.172 1 96.81 508 ILE A C 1
ATOM 3933 O O . ILE A 1 508 ? 22.734 -8.664 7.035 1 96.81 508 ILE A O 1
ATOM 3937 N N . TRP A 1 509 ? 20.859 -9.531 7.98 1 94.75 509 TRP A N 1
ATOM 3938 C CA . TRP A 1 509 ? 20.641 -8.406 8.883 1 94.75 509 TRP A CA 1
ATOM 3939 C C . TRP A 1 509 ? 21.859 -8.18 9.773 1 94.75 509 TRP A C 1
ATOM 3941 O O . TRP A 1 509 ? 22.328 -7.047 9.914 1 94.75 509 TRP A 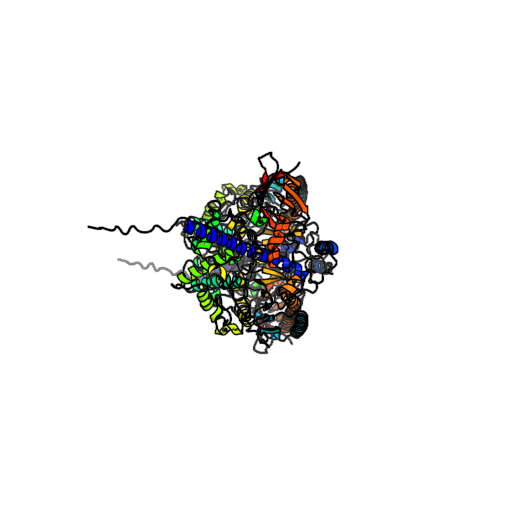O 1
ATOM 3951 N N . GLN A 1 510 ? 22.391 -9.266 10.32 1 95.44 510 GLN A N 1
ATOM 3952 C CA . GLN A 1 510 ? 23.578 -9.18 11.156 1 95.44 510 GLN A CA 1
ATOM 3953 C C . GLN A 1 510 ? 24.781 -8.68 10.352 1 95.44 510 GLN A C 1
ATOM 3955 O O . GLN A 1 510 ? 25.562 -7.855 10.844 1 95.44 510 GLN A O 1
ATOM 3960 N N . ALA A 1 511 ? 24.922 -9.172 9.195 1 97.44 511 ALA A N 1
ATOM 3961 C CA . ALA A 1 511 ? 26.031 -8.75 8.344 1 97.44 511 ALA A CA 1
ATOM 3962 C C . ALA A 1 511 ? 26 -7.246 8.094 1 97.44 511 ALA A C 1
ATOM 3964 O O . ALA A 1 511 ? 27.016 -6.566 8.227 1 97.44 511 ALA A O 1
ATOM 3965 N N . TYR A 1 512 ? 24.859 -6.723 7.762 1 97.06 512 TYR A N 1
ATOM 3966 C CA . TYR A 1 512 ? 24.734 -5.289 7.531 1 97.06 512 TYR A CA 1
ATOM 3967 C C . TYR A 1 512 ? 25.078 -4.5 8.789 1 97.06 512 TYR A C 1
ATOM 3969 O O . TYR A 1 512 ? 25.781 -3.496 8.727 1 97.06 512 TYR A O 1
ATOM 3977 N N . ASN A 1 513 ? 24.578 -4.926 9.914 1 95.94 513 ASN A N 1
ATOM 3978 C CA . ASN A 1 513 ? 24.859 -4.23 11.164 1 95.94 513 ASN A CA 1
ATOM 3979 C C . ASN A 1 513 ? 26.344 -4.238 11.5 1 95.94 513 ASN A C 1
ATOM 3981 O O . ASN A 1 513 ? 26.891 -3.227 11.938 1 95.94 513 ASN A O 1
ATOM 3985 N N . ASP A 1 514 ? 26.969 -5.406 11.305 1 97.12 514 ASP A N 1
ATOM 3986 C CA . ASP A 1 514 ? 28.391 -5.508 11.578 1 97.12 514 ASP A CA 1
ATOM 3987 C C . ASP A 1 514 ? 29.188 -4.566 10.672 1 97.12 514 ASP A C 1
ATOM 3989 O O . ASP A 1 514 ? 30.141 -3.932 11.125 1 97.12 514 ASP A O 1
ATOM 3993 N N . ILE A 1 515 ? 28.828 -4.469 9.453 1 96.44 515 ILE A N 1
ATOM 3994 C CA . ILE A 1 515 ? 29.516 -3.596 8.508 1 96.44 515 ILE A CA 1
ATOM 3995 C C . ILE A 1 515 ? 29.312 -2.139 8.914 1 96.44 515 ILE A C 1
ATOM 3997 O O . ILE A 1 515 ? 30.266 -1.347 8.883 1 96.44 515 ILE A O 1
ATOM 4001 N N . LEU A 1 516 ? 28.141 -1.748 9.344 1 96.38 516 LEU A N 1
ATOM 4002 C CA . LEU A 1 516 ? 27.859 -0.394 9.812 1 96.38 516 LEU A CA 1
ATOM 4003 C C . LEU A 1 516 ? 28.719 -0.051 11.023 1 96.38 516 LEU A C 1
ATOM 4005 O O . LEU A 1 516 ? 29.297 1.039 11.094 1 96.38 516 LEU A O 1
ATOM 4009 N N . VAL A 1 517 ? 28.766 -1.006 11.93 1 96.94 517 VAL A N 1
ATOM 4010 C CA . VAL A 1 517 ? 29.547 -0.782 13.141 1 96.94 517 VAL A CA 1
ATOM 4011 C C . VAL A 1 517 ? 31.016 -0.627 12.781 1 96.94 517 VAL A C 1
ATOM 4013 O O . VAL A 1 517 ? 31.672 0.312 13.227 1 96.94 517 VAL A O 1
ATOM 4016 N N . GLU A 1 518 ? 31.5 -1.491 11.961 1 95.5 518 GLU A N 1
ATOM 4017 C CA . GLU A 1 518 ? 32.906 -1.481 11.578 1 95.5 518 GLU A CA 1
ATOM 4018 C C . GLU A 1 518 ? 33.281 -0.192 10.852 1 95.5 518 GLU A C 1
ATOM 4020 O O . GLU A 1 518 ? 34.281 0.438 11.164 1 95.5 518 GLU A O 1
ATOM 4025 N N . ASP A 1 519 ? 32.469 0.224 9.969 1 95.44 519 ASP A N 1
ATOM 4026 C CA . ASP A 1 519 ? 32.812 1.319 9.07 1 95.44 519 ASP A CA 1
ATOM 4027 C C . ASP A 1 519 ? 32.531 2.674 9.719 1 95.44 519 ASP A C 1
ATOM 4029 O O . ASP A 1 519 ? 33.281 3.625 9.547 1 95.44 519 ASP A O 1
ATOM 4033 N N . TYR A 1 520 ? 31.453 2.834 10.539 1 97.06 520 TYR A N 1
ATOM 4034 C CA . TYR A 1 520 ? 30.953 4.18 10.805 1 97.06 520 TYR A CA 1
ATOM 4035 C C . TYR A 1 520 ? 31.031 4.496 12.297 1 97.06 520 TYR A C 1
ATOM 4037 O O . TYR A 1 520 ? 31.094 5.664 12.68 1 97.06 520 TYR A O 1
ATOM 4045 N N . VAL A 1 521 ? 30.922 3.49 13.164 1 97.81 521 VAL A N 1
ATOM 4046 C CA . VAL A 1 521 ? 30.922 3.73 14.602 1 97.81 521 VAL A CA 1
ATOM 4047 C C . VAL A 1 521 ? 32.312 4.129 15.055 1 97.81 521 VAL A C 1
ATOM 4049 O O . VAL A 1 521 ? 33.312 3.529 14.625 1 97.81 521 VAL A O 1
ATOM 4052 N N . GLY A 1 522 ? 32.375 5.16 15.875 1 97.81 522 GLY A N 1
ATOM 4053 C CA . GLY A 1 522 ? 33.656 5.582 16.406 1 97.81 522 GLY A CA 1
ATOM 4054 C C . GLY A 1 522 ? 33.719 7.078 16.656 1 97.81 522 GLY A C 1
ATOM 4055 O O . GLY A 1 522 ? 32.719 7.77 16.672 1 97.81 522 GLY A O 1
ATOM 4056 N N . VAL A 1 523 ? 34.969 7.469 16.953 1 98.25 523 VAL A N 1
ATOM 4057 C CA . VAL A 1 523 ? 35.281 8.883 17.172 1 98.25 523 VAL A CA 1
ATOM 4058 C C . VAL A 1 523 ? 35.938 9.461 15.93 1 98.25 523 VAL A C 1
ATOM 4060 O O . VAL A 1 523 ? 36.812 8.844 15.336 1 98.25 523 VAL A O 1
ATOM 4063 N N . TYR A 1 524 ? 35.438 10.523 15.492 1 98.38 524 TYR A N 1
ATOM 4064 C CA . TYR A 1 524 ? 36 11.297 14.391 1 98.38 524 TYR A CA 1
ATOM 4065 C C . TYR A 1 524 ? 36.625 12.602 14.898 1 98.38 524 TYR A C 1
ATOM 4067 O O . TYR A 1 524 ? 35.969 13.344 15.656 1 98.38 524 TYR A O 1
ATOM 4075 N N . LEU A 1 525 ? 37.844 12.844 14.461 1 97.5 525 LEU A N 1
ATOM 4076 C CA . LEU A 1 525 ? 38.562 13.969 15.047 1 97.5 525 LEU A CA 1
ATOM 4077 C C . LEU A 1 525 ? 39.438 14.68 14 1 97.5 525 LEU A C 1
ATOM 4079 O O . LEU A 1 525 ? 39.969 14.031 13.102 1 97.5 525 LEU A O 1
ATOM 4083 N N . SER A 1 526 ? 39.5 15.945 14.07 1 97.12 526 SER A N 1
ATOM 4084 C CA . SER A 1 526 ? 40.438 16.828 13.383 1 97.12 526 SER A CA 1
ATOM 4085 C C . SER A 1 526 ? 40.531 18.188 14.07 1 97.12 526 SER A C 1
ATOM 4087 O O . SER A 1 526 ? 39.969 18.375 15.156 1 97.12 526 SER A O 1
ATOM 4089 N N . ASP A 1 527 ? 41.281 19.125 13.484 1 96.69 527 ASP A N 1
ATOM 4090 C CA . ASP A 1 527 ? 41.375 20.469 14.016 1 96.69 527 ASP A CA 1
ATOM 4091 C C . ASP A 1 527 ? 40.031 21.203 13.906 1 96.69 527 ASP A C 1
ATOM 4093 O O . ASP A 1 527 ? 39.812 22.172 14.617 1 96.69 527 ASP A O 1
ATOM 4097 N N . ASP A 1 528 ? 39.219 20.609 13.094 1 96 528 ASP A N 1
ATOM 4098 C CA . ASP A 1 528 ? 37.906 21.266 12.867 1 96 528 ASP A CA 1
ATOM 4099 C C . ASP A 1 528 ? 36.938 20.922 13.984 1 96 528 ASP A C 1
ATOM 4101 O O . ASP A 1 528 ? 35.906 21.594 14.125 1 96 528 ASP A O 1
ATOM 4105 N N . GLY A 1 529 ? 37.156 19.844 14.727 1 96.94 529 GLY A N 1
ATOM 4106 C CA . GLY A 1 529 ? 36.25 19.484 15.789 1 96.94 529 GLY A CA 1
ATOM 4107 C C . GLY A 1 529 ? 36.219 18 16.094 1 96.94 529 GLY A C 1
ATOM 4108 O O . GLY A 1 529 ? 37.25 17.328 16 1 96.94 529 GLY A O 1
ATOM 4109 N N . ILE A 1 530 ? 35.031 17.562 16.641 1 97.62 530 ILE A N 1
ATOM 4110 C CA . ILE A 1 530 ? 34.906 16.172 17.078 1 97.62 530 ILE A CA 1
ATOM 4111 C C . ILE A 1 530 ? 33.469 15.68 16.812 1 97.62 530 ILE A C 1
ATOM 4113 O O . ILE A 1 530 ? 32.5 16.438 16.938 1 97.62 530 ILE A O 1
ATOM 4117 N N . ALA A 1 531 ? 33.375 14.438 16.391 1 98.06 531 ALA A N 1
ATOM 4118 C CA . ALA A 1 531 ? 32.125 13.727 16.297 1 98.06 531 ALA A CA 1
ATOM 4119 C C . ALA A 1 531 ? 32.219 12.336 16.906 1 98.06 531 ALA A C 1
ATOM 4121 O O . ALA A 1 531 ? 33.281 11.711 16.875 1 98.06 531 ALA A O 1
ATOM 4122 N N . ARG A 1 532 ? 31.172 11.922 17.516 1 98 532 ARG A N 1
ATOM 4123 C CA . ARG A 1 532 ? 31.047 10.57 18.047 1 98 532 ARG A CA 1
ATOM 4124 C C . ARG A 1 532 ? 29.812 9.883 17.5 1 98 532 ARG A C 1
ATOM 4126 O O . ARG A 1 532 ? 28.703 10.406 17.625 1 98 532 ARG A O 1
ATOM 4133 N N . ILE A 1 533 ? 29.969 8.75 16.875 1 98.12 533 ILE A N 1
ATOM 4134 C CA . ILE A 1 533 ? 28.875 7.953 16.328 1 98.12 533 ILE A CA 1
ATOM 4135 C C . ILE A 1 533 ? 28.828 6.602 17.031 1 98.12 533 ILE A C 1
ATOM 4137 O O . ILE A 1 533 ? 29.844 5.934 17.203 1 98.12 533 ILE A O 1
ATOM 4141 N N . SER A 1 534 ? 27.688 6.246 17.516 1 97.12 534 SER A N 1
ATOM 4142 C CA . SER A 1 534 ? 27.438 4.949 18.125 1 97.12 534 SER A CA 1
ATOM 4143 C C . SER A 1 534 ? 26.391 4.16 17.375 1 97.12 534 SER A C 1
ATOM 4145 O O . SER A 1 534 ? 25.812 4.66 16.391 1 97.12 534 SER A O 1
ATOM 4147 N N . PHE A 1 535 ? 26.328 2.91 17.625 1 95.19 535 PHE A N 1
ATOM 4148 C CA . PHE A 1 535 ? 25.281 2.033 17.109 1 95.19 535 PHE A CA 1
ATOM 4149 C C . PHE A 1 535 ? 24.406 1.518 18.234 1 95.19 535 PHE A C 1
ATOM 4151 O O . PHE A 1 535 ? 24.875 0.777 19.109 1 95.19 535 PHE A O 1
ATOM 4158 N N . LYS A 1 536 ? 23.125 2 18.188 1 87.69 536 LYS A N 1
ATOM 4159 C CA . LYS A 1 536 ? 22.188 1.655 19.25 1 87.69 536 LYS A CA 1
ATOM 4160 C C . LYS A 1 536 ? 20.875 1.121 18.688 1 87.69 536 LYS A C 1
ATOM 4162 O O . LYS A 1 536 ? 20.219 1.791 17.891 1 87.69 536 LYS A O 1
ATOM 4167 N N . GLU A 1 537 ? 20.516 -0.087 19.125 1 79.06 537 GLU A N 1
ATOM 4168 C CA . GLU A 1 537 ? 19.219 -0.691 18.797 1 79.06 537 GLU A CA 1
ATOM 4169 C C . GLU A 1 537 ? 19 -0.729 17.281 1 79.06 537 GLU A C 1
ATOM 4171 O O . GLU A 1 537 ? 17.953 -0.309 16.797 1 79.06 537 GLU A O 1
ATOM 4176 N N . GLY A 1 538 ? 20.016 -1.02 16.547 1 85.44 538 GLY A N 1
ATOM 4177 C CA . GLY A 1 538 ? 19.906 -1.239 15.109 1 85.44 538 GLY A CA 1
ATOM 4178 C C . GLY A 1 538 ? 20.031 0.035 14.297 1 85.44 538 GLY A C 1
ATOM 4179 O O . GLY A 1 538 ? 19.734 0.048 13.102 1 85.44 538 GLY A O 1
ATOM 4180 N N . THR A 1 539 ? 20.516 1.127 14.984 1 90.19 539 THR A N 1
ATOM 4181 C CA . THR A 1 539 ? 20.562 2.414 14.297 1 90.19 539 THR A CA 1
ATOM 4182 C C . THR A 1 539 ? 21.859 3.148 14.617 1 90.19 539 THR A C 1
ATOM 4184 O O . THR A 1 539 ? 22.328 3.107 15.75 1 90.19 539 THR A O 1
ATOM 4187 N N . LEU A 1 540 ? 22.422 3.789 13.602 1 95.31 540 LEU A N 1
ATOM 4188 C CA . LEU A 1 540 ? 23.531 4.715 13.844 1 95.31 540 LEU A CA 1
ATOM 4189 C C . LEU A 1 540 ? 23.031 5.984 14.523 1 95.31 540 LEU A C 1
ATOM 4191 O O . LEU A 1 540 ? 22.016 6.551 14.125 1 95.31 540 LEU A O 1
ATOM 4195 N N . VAL A 1 541 ? 23.781 6.383 15.57 1 95.5 541 VAL A N 1
ATOM 4196 C CA . VAL A 1 541 ? 23.391 7.566 16.328 1 95.5 541 VAL A CA 1
ATOM 4197 C C . VAL A 1 541 ? 24.562 8.539 16.406 1 95.5 541 VAL A C 1
ATOM 4199 O O . VAL A 1 541 ? 25.641 8.18 16.859 1 95.5 541 VAL A O 1
ATOM 4202 N N . LEU A 1 542 ? 24.344 9.719 15.906 1 96.88 542 LEU A N 1
ATOM 4203 C CA . LEU A 1 542 ? 25.281 10.812 16.141 1 96.88 542 LEU A CA 1
ATOM 4204 C C . LEU A 1 542 ? 25.141 11.359 17.547 1 96.88 542 LEU A C 1
ATOM 4206 O O . LEU A 1 542 ? 24.266 12.188 17.812 1 96.88 542 LEU A O 1
ATOM 4210 N N . GLU A 1 543 ? 26.094 11.008 18.375 1 95.38 543 GLU A N 1
ATOM 4211 C CA . GLU A 1 543 ? 26.016 11.359 19.797 1 95.38 543 GLU A CA 1
ATOM 4212 C C . GLU A 1 543 ? 26.484 12.789 20.031 1 95.38 543 GLU A C 1
ATOM 4214 O O . GLU A 1 543 ? 26.031 13.445 20.969 1 95.38 543 GLU A O 1
ATOM 4219 N N . GLN A 1 544 ? 27.406 13.094 19.234 1 95 544 GLN A N 1
ATOM 4220 C CA . GLN A 1 544 ? 28.047 14.391 19.391 1 95 544 GLN A CA 1
ATOM 4221 C C . GLN A 1 544 ? 28.609 14.883 18.047 1 95 544 GLN A C 1
ATOM 4223 O O . GLN A 1 544 ? 29.141 14.094 17.266 1 95 544 GLN A O 1
ATOM 4228 N N . LEU A 1 545 ? 28.422 16.125 17.844 1 95.75 545 LEU A N 1
ATOM 4229 C CA . LEU A 1 545 ? 29.078 16.812 16.734 1 95.75 545 LEU A CA 1
ATOM 4230 C C . LEU A 1 545 ? 29.438 18.25 17.125 1 95.75 545 LEU A C 1
ATOM 4232 O O . LEU A 1 545 ? 28.562 19.094 17.281 1 95.75 545 LEU A O 1
ATOM 4236 N N . SER A 1 546 ? 30.656 18.438 17.406 1 93.62 546 SER A N 1
ATOM 4237 C CA . SER A 1 546 ? 31.219 19.781 17.594 1 93.62 546 SER A CA 1
ATOM 4238 C C . SER A 1 546 ? 32.062 20.188 16.391 1 93.62 546 SER A C 1
ATOM 4240 O O . SER A 1 546 ? 33.031 19.5 16.047 1 93.62 546 SER A O 1
ATOM 4242 N N . ALA A 1 547 ? 31.734 21.203 15.742 1 91.5 547 ALA A N 1
ATOM 4243 C CA . ALA A 1 547 ? 32.438 21.688 14.562 1 91.5 547 ALA A CA 1
ATOM 4244 C C . ALA A 1 547 ? 32.781 23.156 14.711 1 91.5 547 ALA A C 1
ATOM 4246 O O . ALA A 1 547 ? 31.922 24 14.906 1 91.5 547 ALA A O 1
ATOM 4247 N N . ASN A 1 548 ? 34.094 23.406 14.68 1 88.25 548 ASN A N 1
ATOM 4248 C CA . ASN A 1 548 ? 34.625 24.75 14.797 1 88.25 548 ASN A CA 1
ATOM 4249 C C . ASN A 1 548 ? 34.094 25.469 16.031 1 88.25 548 ASN A C 1
ATOM 4251 O O . ASN A 1 548 ? 33.562 26.594 15.922 1 88.25 548 ASN A O 1
ATOM 4255 N N . GLY A 1 549 ? 34.031 24.766 17.062 1 85.06 549 GLY A N 1
ATOM 4256 C CA . GLY A 1 549 ? 33.688 25.328 18.359 1 85.06 549 GLY A CA 1
ATOM 4257 C C . GLY A 1 549 ? 32.188 25.359 18.625 1 85.06 549 GLY A C 1
ATOM 4258 O O . GLY A 1 549 ? 31.75 25.812 19.672 1 85.06 549 GLY A O 1
ATOM 4259 N N . VAL A 1 550 ? 31.406 24.891 17.719 1 87 550 VAL A N 1
ATOM 4260 C CA . VAL A 1 550 ? 29.953 24.953 17.844 1 87 550 VAL A CA 1
ATOM 4261 C C . VAL A 1 550 ? 29.406 23.547 18.109 1 87 550 VAL A C 1
ATOM 4263 O O . VAL A 1 550 ? 29.766 22.594 17.422 1 87 550 VAL A O 1
ATOM 4266 N N . ASP A 1 551 ? 28.609 23.406 19.141 1 89.25 551 ASP A N 1
ATOM 4267 C CA . ASP A 1 551 ? 27.828 22.188 19.328 1 89.25 551 ASP A CA 1
ATOM 4268 C C . ASP A 1 551 ? 26.641 22.141 18.375 1 89.25 551 ASP A C 1
ATOM 4270 O O . ASP A 1 551 ? 25.594 22.719 18.641 1 89.25 551 ASP A O 1
ATOM 4274 N N . VAL A 1 552 ? 26.812 21.359 17.391 1 87.69 552 VAL A N 1
ATOM 4275 C CA . VAL A 1 552 ? 25.875 21.359 16.281 1 87.69 552 VAL A CA 1
ATOM 4276 C C . VAL A 1 552 ? 24.516 20.859 16.75 1 87.69 552 VAL A C 1
ATOM 4278 O O . VAL A 1 552 ? 23.484 21.422 16.375 1 87.69 552 VAL A O 1
ATOM 4281 N N . LEU A 1 553 ? 24.406 19.781 17.516 1 87.31 553 LEU A N 1
ATOM 4282 C CA . LEU A 1 553 ? 23.156 19.203 17.969 1 87.31 553 LEU A CA 1
ATOM 4283 C C . LEU A 1 553 ? 22.406 20.188 18.875 1 87.31 553 LEU A C 1
ATOM 4285 O O . LEU A 1 553 ? 21.172 20.281 18.797 1 87.31 553 LEU A O 1
ATOM 4289 N N . LEU A 1 554 ? 23.125 20.859 19.625 1 80.81 554 LEU A N 1
ATOM 4290 C CA . LEU A 1 554 ? 22.516 21.891 20.453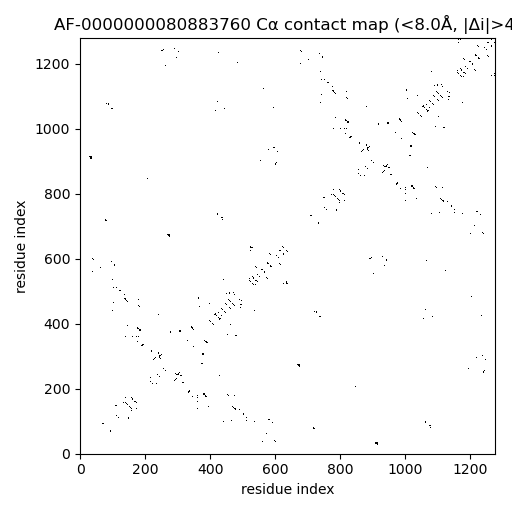 1 80.81 554 LEU A CA 1
ATOM 4291 C C . LEU A 1 554 ? 21.922 23 19.594 1 80.81 554 LEU A C 1
ATOM 4293 O O . LEU A 1 554 ? 20.844 23.531 19.891 1 80.81 554 LEU A O 1
ATOM 4297 N N . LYS A 1 555 ? 22.656 23.375 18.609 1 76.88 555 LYS A N 1
ATOM 4298 C CA . LYS A 1 555 ? 22.188 24.422 17.719 1 76.88 555 LYS A CA 1
ATOM 4299 C C . LYS A 1 555 ? 20.922 23.984 16.969 1 76.88 555 LYS A C 1
ATOM 4301 O O . LYS A 1 555 ? 20.047 24.812 16.688 1 76.88 555 LYS A O 1
ATOM 4306 N N . TRP A 1 556 ? 20.891 22.75 16.609 1 77.12 556 TRP A N 1
ATOM 4307 C CA . TRP A 1 556 ? 19.672 22.234 15.992 1 77.12 556 TRP A CA 1
ATOM 4308 C C . TRP A 1 556 ? 18.469 22.406 16.906 1 77.12 556 TRP A C 1
ATOM 4310 O O . TRP A 1 556 ? 17.406 22.828 16.469 1 77.12 556 TRP A O 1
ATOM 4320 N N . ASP A 1 557 ? 18.656 22.109 18.141 1 73.88 557 ASP A N 1
ATOM 4321 C CA . ASP A 1 557 ? 17.594 22.281 19.125 1 73.88 557 ASP A CA 1
ATOM 4322 C C . ASP A 1 557 ? 17.172 23.734 19.219 1 73.88 557 ASP A C 1
ATOM 4324 O O . ASP A 1 557 ? 15.977 24.031 19.359 1 73.88 557 ASP A O 1
ATOM 4328 N N . GLU A 1 558 ? 18.141 24.578 19.156 1 68.94 558 GLU A N 1
ATOM 4329 C CA . GLU A 1 558 ? 17.859 26.016 19.312 1 68.94 558 GLU A CA 1
ATOM 4330 C C . GLU A 1 558 ? 17.094 26.562 18.109 1 68.94 558 GLU A C 1
ATOM 4332 O O . GLU A 1 558 ? 16.25 27.438 18.25 1 68.94 558 GLU A O 1
ATOM 4337 N N . VAL A 1 559 ? 17.469 26.078 17.016 1 63.59 559 VAL A N 1
ATOM 4338 C CA . VAL A 1 559 ? 16.812 26.531 15.805 1 63.59 559 VAL A CA 1
ATOM 4339 C C . VAL A 1 559 ? 15.375 26.031 15.766 1 63.59 559 VAL A C 1
ATOM 4341 O O . VAL A 1 559 ? 14.469 26.75 15.344 1 63.59 559 VAL A O 1
ATOM 4344 N N . ILE A 1 560 ? 15.086 24.797 16.234 1 59.38 560 ILE A N 1
ATOM 4345 C CA . ILE A 1 560 ? 13.75 24.219 16.234 1 59.38 560 ILE A CA 1
ATOM 4346 C C . ILE A 1 560 ? 12.883 24.922 17.281 1 59.38 560 ILE A C 1
ATOM 4348 O O . ILE A 1 560 ? 11.688 25.125 17.062 1 59.38 560 ILE A O 1
ATOM 4352 N N . TRP A 1 561 ? 13.422 25.266 18.578 1 50.75 561 TRP A N 1
ATOM 4353 C CA . TRP A 1 561 ? 12.773 25.875 19.75 1 50.75 561 TRP A CA 1
ATOM 4354 C C . TRP A 1 561 ? 12.172 27.219 19.391 1 50.75 561 TRP A C 1
ATOM 4356 O O . TRP A 1 561 ? 11.078 27.562 19.844 1 50.75 561 TRP A O 1
ATOM 4366 N N . THR A 1 562 ? 13.047 27.969 18.797 1 45.91 562 THR A N 1
ATOM 4367 C CA . THR A 1 562 ? 12.516 29.312 18.562 1 45.91 562 THR A CA 1
ATOM 4368 C C . THR A 1 562 ? 11.07 29.25 18.078 1 45.91 562 THR A C 1
ATOM 4370 O O . THR A 1 562 ? 10.297 30.188 18.297 1 45.91 562 THR A O 1
ATOM 4373 N N . GLU A 1 563 ? 10.617 28.062 17.766 1 45.22 563 GLU A N 1
ATOM 4374 C CA . GLU A 1 563 ? 9.25 27.953 17.266 1 45.22 563 GLU A CA 1
ATOM 4375 C C . GLU A 1 563 ? 8.273 27.641 18.391 1 45.22 563 GLU A C 1
ATOM 4377 O O . GLU A 1 563 ? 7.121 28.078 18.359 1 45.22 563 GLU A O 1
ATOM 4382 N N . VAL A 1 564 ? 8.758 26.922 19.453 1 46.72 564 VAL A N 1
ATOM 4383 C CA . VAL A 1 564 ? 7.754 26.375 20.359 1 46.72 564 VAL A CA 1
ATOM 4384 C C . VAL A 1 564 ? 7.879 27.031 21.734 1 46.72 564 VAL A C 1
ATOM 4386 O O . VAL A 1 564 ? 7.016 26.859 22.594 1 46.72 564 VAL A O 1
ATOM 4389 N N . GLY A 1 565 ? 8.664 28.109 21.922 1 45.72 565 GLY A N 1
ATOM 4390 C CA . GLY A 1 565 ? 8.852 28.812 23.188 1 45.72 565 GLY A CA 1
ATOM 4391 C C . GLY A 1 565 ? 9.586 27.969 24.219 1 45.72 565 GLY A C 1
ATOM 4392 O O . GLY A 1 565 ? 9.953 28.469 25.281 1 45.72 565 GLY A O 1
ATOM 4393 N N . LYS A 1 566 ? 9.445 26.672 24.172 1 49.5 566 LYS A N 1
ATOM 4394 C CA . LYS A 1 566 ? 10.203 25.797 25.062 1 49.5 566 LYS A CA 1
ATOM 4395 C C . LYS A 1 566 ? 11.484 25.312 24.391 1 49.5 566 LYS A C 1
ATOM 4397 O O . LYS A 1 566 ? 11.516 25.109 23.172 1 49.5 566 LYS A O 1
ATOM 4402 N N . ARG A 1 567 ? 12.664 25.516 25.156 1 54.62 567 ARG A N 1
ATOM 4403 C CA . ARG A 1 567 ? 13.93 24.984 24.656 1 54.62 567 ARG A CA 1
ATOM 4404 C C . ARG A 1 567 ? 13.938 23.469 24.688 1 54.62 567 ARG A C 1
ATOM 4406 O O . ARG A 1 567 ? 14.281 22.859 25.703 1 54.62 567 ARG A O 1
ATOM 4413 N N . PRO A 1 568 ? 13.375 22.859 23.609 1 59.94 568 PRO A N 1
ATOM 4414 C CA . PRO A 1 568 ? 13.445 21.391 23.656 1 59.94 568 PRO A CA 1
ATOM 4415 C C . PRO A 1 568 ? 14.867 20.875 23.516 1 59.94 568 PRO A C 1
ATOM 4417 O O . PRO A 1 568 ? 15.727 21.562 22.953 1 59.94 568 PRO A O 1
ATOM 4420 N N . ARG A 1 569 ? 15.273 19.922 24.406 1 65.44 569 ARG A N 1
ATOM 4421 C CA . ARG A 1 569 ? 16.516 19.188 24.234 1 65.44 569 ARG A CA 1
ATOM 4422 C C . ARG A 1 569 ? 16.266 17.844 23.531 1 65.44 569 ARG A C 1
ATOM 4424 O O . ARG A 1 569 ? 16.562 16.797 24.094 1 65.44 569 ARG A O 1
ATOM 4431 N N . LEU A 1 570 ? 15.898 18 22.25 1 69.31 570 LEU A N 1
ATOM 4432 C CA . LEU A 1 570 ? 15.484 16.812 21.516 1 69.31 570 LEU A CA 1
ATOM 4433 C C . LEU A 1 570 ? 16.703 15.992 21.078 1 69.31 570 LEU A C 1
ATOM 4435 O O . LEU A 1 570 ? 16.625 14.766 21 1 69.31 570 LEU A O 1
ATOM 4439 N N . TYR A 1 571 ? 17.766 16.719 20.859 1 77.94 571 TYR A N 1
ATOM 4440 C CA . TYR A 1 571 ? 18.938 16.047 20.297 1 77.94 571 TYR A CA 1
ATOM 4441 C C . TYR A 1 571 ? 19.984 15.773 21.375 1 77.94 571 TYR A C 1
ATOM 4443 O O . TYR A 1 571 ? 21.094 15.344 21.078 1 77.94 571 TYR A O 1
ATOM 4451 N N . ASP A 1 572 ? 19.547 15.961 22.656 1 76.38 572 ASP A N 1
ATOM 4452 C CA . ASP A 1 572 ? 20.453 15.664 23.766 1 76.38 572 ASP A CA 1
ATOM 4453 C C . ASP A 1 572 ? 20.797 14.18 23.797 1 76.38 572 ASP A C 1
ATOM 4455 O O . ASP A 1 572 ? 21.844 13.805 24.328 1 76.38 572 ASP A O 1
ATOM 4459 N N . VAL A 1 573 ? 19.938 13.453 23.25 1 78.44 573 VAL A N 1
ATOM 4460 C CA . VAL A 1 573 ? 20.156 12.008 23.297 1 78.44 573 VAL A CA 1
ATOM 4461 C C . VAL A 1 573 ? 20.75 11.547 21.969 1 78.44 573 VAL A C 1
ATOM 4463 O O . VAL A 1 573 ? 20.828 10.344 21.703 1 78.44 573 VAL A O 1
ATOM 4466 N N . GLY A 1 574 ? 21.141 12.477 21.188 1 88.5 574 GLY A N 1
ATOM 4467 C CA . GLY A 1 574 ? 21.734 12.141 19.891 1 88.5 574 GLY A CA 1
ATOM 4468 C C . GLY A 1 574 ? 20.734 12.211 18.75 1 88.5 574 GLY A C 1
ATOM 4469 O O . GLY A 1 574 ? 19.547 12.477 18.953 1 88.5 574 GLY A O 1
ATOM 4470 N N . ALA A 1 575 ? 21.297 12.086 17.547 1 91.31 575 ALA A N 1
ATOM 4471 C CA . ALA A 1 575 ? 20.5 12.102 16.328 1 91.31 575 ALA A CA 1
ATOM 4472 C C . ALA A 1 575 ? 20.641 10.789 15.57 1 91.31 575 ALA A C 1
ATOM 4474 O O . ALA A 1 575 ? 21.75 10.258 15.43 1 91.31 575 ALA A O 1
ATOM 4475 N N . LYS A 1 576 ? 19.516 10.289 15.188 1 91.75 576 LYS A N 1
ATOM 4476 C CA . LYS A 1 576 ? 19.484 9.102 14.336 1 91.75 576 LYS A CA 1
ATOM 4477 C C . LYS A 1 576 ? 20.031 9.422 12.945 1 91.75 576 LYS A C 1
ATOM 4479 O O . LYS A 1 576 ? 19.688 10.461 12.367 1 91.75 576 LYS A O 1
ATOM 4484 N N . LEU A 1 577 ? 20.875 8.547 12.453 1 94.19 577 LEU A N 1
ATOM 4485 C CA . LEU A 1 577 ? 21.375 8.68 11.086 1 94.19 577 LEU A CA 1
ATOM 4486 C C . LEU A 1 577 ? 20.703 7.664 10.164 1 94.19 577 LEU A C 1
ATOM 4488 O O . LEU A 1 577 ? 20.828 6.457 10.375 1 94.19 577 LEU A O 1
ATOM 4492 N N . ILE A 1 578 ? 20.031 8.117 9.156 1 92.69 578 ILE A N 1
ATOM 4493 C CA . ILE A 1 578 ? 19.375 7.273 8.172 1 92.69 578 ILE A CA 1
ATOM 4494 C C . ILE A 1 578 ? 20.141 7.32 6.855 1 92.69 578 ILE A C 1
ATOM 4496 O O . ILE A 1 578 ? 20.312 8.391 6.262 1 92.69 578 ILE A O 1
ATOM 4500 N N . GLY A 1 579 ? 20.578 6.164 6.418 1 92.06 579 GLY A N 1
ATOM 4501 C CA . GLY A 1 579 ? 21.312 6.098 5.16 1 92.06 579 GLY A CA 1
ATOM 4502 C C . GLY A 1 579 ? 20.422 6.262 3.945 1 92.06 579 GLY A C 1
ATOM 4503 O O . GLY A 1 579 ? 19.297 5.754 3.922 1 92.06 579 GLY A O 1
ATOM 4504 N N . THR A 1 580 ? 20.906 7.027 2.896 1 90.56 580 THR A N 1
ATOM 4505 C CA . THR A 1 580 ? 20.219 7.176 1.62 1 90.56 580 THR A CA 1
ATOM 4506 C C . THR A 1 580 ? 20.812 6.246 0.569 1 90.56 580 THR A C 1
ATOM 4508 O O . THR A 1 580 ? 21.609 5.359 0.896 1 90.56 580 THR A O 1
ATOM 4511 N N . ALA A 1 581 ? 20.344 6.383 -0.664 1 88.38 581 ALA A N 1
ATOM 4512 C CA . ALA A 1 581 ? 20.922 5.586 -1.74 1 88.38 581 ALA A CA 1
ATOM 4513 C C . ALA A 1 581 ? 22.203 6.238 -2.285 1 88.38 581 ALA A C 1
ATOM 4515 O O . ALA A 1 581 ? 22.953 5.617 -3.041 1 88.38 581 ALA A O 1
ATOM 4516 N N . PHE A 1 582 ? 22.406 7.5 -1.874 1 89.12 582 PHE A N 1
ATOM 4517 C CA . PHE A 1 582 ? 23.625 8.195 -2.26 1 89.12 582 PHE A CA 1
ATOM 4518 C C . PHE A 1 582 ? 24.781 7.805 -1.344 1 89.12 582 PHE A C 1
ATOM 4520 O O . PHE A 1 582 ? 24.672 7.91 -0.12 1 89.12 582 PHE A O 1
ATOM 4527 N N . GLU A 1 583 ? 25.828 7.414 -1.919 1 90.94 583 GLU A N 1
ATOM 4528 C CA . GLU A 1 583 ? 26.938 6.812 -1.167 1 90.94 583 GLU A CA 1
ATOM 4529 C C . GLU A 1 583 ? 27.422 7.746 -0.062 1 90.94 583 GLU A C 1
ATOM 4531 O O . GLU A 1 583 ? 27.75 8.906 -0.323 1 90.94 583 GLU A O 1
ATOM 4536 N N . GLY A 1 584 ? 27.375 7.219 1.12 1 93.88 584 GLY A N 1
ATOM 4537 C CA . GLY A 1 584 ? 27.922 7.898 2.281 1 93.88 584 GLY A CA 1
ATOM 4538 C C . GLY A 1 584 ? 27.031 9.008 2.809 1 93.88 584 GLY A C 1
ATOM 4539 O O . GLY A 1 584 ? 27.359 9.648 3.809 1 93.88 584 GLY A O 1
ATOM 4540 N N . GLN A 1 585 ? 25.938 9.234 2.178 1 94.25 585 GLN A N 1
ATOM 4541 C CA . GLN A 1 585 ? 25.078 10.336 2.602 1 94.25 585 GLN A CA 1
ATOM 4542 C C . GLN A 1 585 ? 24.031 9.859 3.609 1 94.25 585 GLN A C 1
ATOM 4544 O O . GLN A 1 585 ? 23.297 8.898 3.35 1 94.25 585 GLN A O 1
ATOM 4549 N N . PHE A 1 586 ? 23.969 10.508 4.754 1 95.12 586 PHE A N 1
ATOM 4550 C CA . PHE A 1 586 ? 23.016 10.242 5.82 1 95.12 586 PHE A CA 1
ATOM 4551 C C . PHE A 1 586 ? 22.172 11.469 6.109 1 95.12 586 PHE A C 1
ATOM 4553 O O . PHE A 1 586 ? 22.641 12.602 5.973 1 95.12 586 PHE A O 1
ATOM 4560 N N . ARG A 1 587 ? 20.922 11.227 6.43 1 92.56 587 ARG A N 1
ATOM 4561 C CA . ARG A 1 587 ? 20.062 12.25 7.004 1 92.56 587 ARG A CA 1
ATOM 4562 C C . ARG A 1 587 ? 19.875 12.031 8.5 1 92.56 587 ARG A C 1
ATOM 4564 O O . ARG A 1 587 ? 19.703 10.898 8.953 1 92.56 587 ARG A O 1
ATOM 4571 N N . SER A 1 588 ? 19.969 13.055 9.211 1 90.94 588 SER A N 1
ATOM 4572 C CA . SER A 1 588 ? 19.844 12.977 10.664 1 90.94 588 SER A CA 1
ATOM 4573 C C . SER A 1 588 ? 18.453 13.422 11.125 1 90.94 588 SER A C 1
ATOM 4575 O O . SER A 1 588 ? 17.891 14.367 10.578 1 90.94 588 SER A O 1
ATOM 4577 N N . THR A 1 589 ? 17.922 12.672 12.047 1 86.75 589 THR A N 1
ATOM 4578 C CA . THR A 1 589 ? 16.609 13.008 12.602 1 86.75 589 THR A CA 1
ATOM 4579 C C . THR A 1 589 ? 16.5 12.547 14.055 1 86.75 589 THR A C 1
ATOM 4581 O O . THR A 1 589 ? 17.469 12.039 14.617 1 86.75 589 THR A O 1
ATOM 4584 N N . LEU A 1 590 ? 15.391 12.828 14.617 1 80.19 590 LEU A N 1
ATOM 4585 C CA . LEU A 1 590 ? 15.164 12.43 16 1 80.19 590 LEU A CA 1
ATOM 4586 C C . LEU A 1 590 ? 15.141 10.906 16.141 1 80.19 590 LEU A C 1
ATOM 4588 O O . LEU A 1 590 ? 14.68 10.211 15.234 1 80.19 590 LEU A O 1
ATOM 4592 N N . LEU A 1 591 ? 15.555 10.422 17.234 1 75.06 591 LEU A N 1
ATOM 4593 C CA . LEU A 1 591 ? 15.719 8.992 17.453 1 75.06 591 LEU A CA 1
ATOM 4594 C C . LEU A 1 591 ? 14.383 8.266 17.344 1 75.06 591 LEU A C 1
ATOM 4596 O O . LEU A 1 591 ? 14.336 7.109 16.906 1 75.06 591 LEU A O 1
ATOM 4600 N N . TYR A 1 592 ? 13.297 8.875 17.609 1 67.12 592 TYR A N 1
ATOM 4601 C CA . TYR A 1 592 ? 12.016 8.172 17.672 1 67.12 592 TYR A CA 1
ATOM 4602 C C . TYR A 1 592 ? 11.148 8.508 16.469 1 67.12 592 TYR A C 1
ATOM 4604 O O . TYR A 1 592 ? 9.992 8.078 16.391 1 67.12 592 TYR A O 1
ATOM 4612 N N . GLN A 1 593 ? 11.719 9.094 15.555 1 69.88 593 GLN A N 1
ATOM 4613 C CA . GLN A 1 593 ? 10.922 9.531 14.414 1 69.88 593 GLN A CA 1
ATOM 4614 C C . GLN A 1 593 ? 11.062 8.562 13.242 1 69.88 593 GLN A C 1
ATOM 4616 O O . GLN A 1 593 ? 12.172 8.148 12.898 1 69.88 593 GLN A O 1
ATOM 4621 N N . CYS A 1 594 ? 9.938 7.93 12.891 1 63.41 594 CYS A N 1
ATOM 4622 C CA . CYS A 1 594 ? 9.945 7.105 11.688 1 63.41 594 CYS A CA 1
ATOM 4623 C C . CYS A 1 594 ? 9.562 7.93 10.461 1 63.41 594 CYS A C 1
ATOM 4625 O O . CYS A 1 594 ? 10.156 7.773 9.391 1 63.41 594 CYS A O 1
ATOM 4627 N N . ALA A 1 595 ? 8.234 8.609 10.867 1 54.69 595 ALA A N 1
ATOM 4628 C CA . ALA A 1 595 ? 7.344 9.148 9.844 1 54.69 595 ALA A CA 1
ATOM 4629 C C . ALA A 1 595 ? 7.344 10.672 9.859 1 54.69 595 ALA A C 1
ATOM 4631 O O . ALA A 1 595 ? 7.691 11.281 10.875 1 54.69 595 ALA A O 1
ATOM 4632 N N . TRP A 1 596 ? 7.684 11.266 8.703 1 62.31 596 TRP A N 1
ATOM 4633 C CA . TRP A 1 596 ? 7.094 12.57 8.406 1 62.31 596 TRP A CA 1
ATOM 4634 C C . TRP A 1 596 ? 8.031 13.703 8.812 1 62.31 596 TRP A C 1
ATOM 4636 O O . TRP A 1 596 ? 7.594 14.836 9.008 1 62.31 596 TRP A O 1
ATOM 4646 N N . THR A 1 597 ? 9.25 13.07 8.953 1 66.94 597 THR A N 1
ATOM 4647 C CA . THR A 1 597 ? 10.227 14.156 9.055 1 66.94 597 THR A CA 1
ATOM 4648 C C . THR A 1 597 ? 10.461 14.797 7.695 1 66.94 597 THR A C 1
ATOM 4650 O O . THR A 1 597 ? 10.484 14.109 6.672 1 66.94 597 THR A O 1
ATOM 4653 N N . GLY A 1 598 ? 10.438 16.031 7.719 1 79.25 598 GLY A N 1
ATOM 4654 C CA . GLY A 1 598 ? 10.875 16.766 6.543 1 79.25 598 GLY A CA 1
ATOM 4655 C C . GLY A 1 598 ? 12.336 17.172 6.605 1 79.25 598 GLY A C 1
ATOM 4656 O O . GLY A 1 598 ? 12.812 17.641 7.633 1 79.25 598 GLY A O 1
ATOM 4657 N N . PHE A 1 599 ? 13.055 16.75 5.562 1 85.31 599 PHE A N 1
ATOM 4658 C CA . PHE A 1 599 ? 14.477 17.062 5.492 1 85.31 599 PHE A CA 1
ATOM 4659 C C . PHE A 1 599 ? 14.711 18.297 4.617 1 85.31 599 PHE A C 1
ATOM 4661 O O . PHE A 1 599 ? 13.82 18.703 3.875 1 85.31 599 PHE A O 1
ATOM 4668 N N . ASP A 1 600 ? 15.898 18.953 4.875 1 83.25 600 ASP A N 1
ATOM 4669 C CA . ASP A 1 600 ? 16.297 20.156 4.16 1 83.25 600 ASP A CA 1
ATOM 4670 C C . ASP A 1 600 ? 15.336 21.312 4.438 1 83.25 600 ASP A C 1
ATOM 4672 O O . ASP A 1 600 ? 15 22.078 3.533 1 83.25 600 ASP A O 1
ATOM 4676 N N . ALA A 1 601 ? 14.789 21.297 5.672 1 78.44 601 ALA A N 1
ATOM 4677 C CA . ALA A 1 601 ? 14 22.438 6.105 1 78.44 601 ALA A CA 1
ATOM 4678 C C . ALA A 1 601 ? 14.867 23.688 6.211 1 78.44 601 ALA A C 1
ATOM 4680 O O . ALA A 1 601 ? 14.383 24.812 6.004 1 78.44 601 ALA A O 1
ATOM 4681 N N . ILE A 1 602 ? 16.125 23.5 6.598 1 79.06 602 ILE A N 1
ATOM 4682 C CA . ILE A 1 602 ? 17.141 24.547 6.664 1 79.06 602 ILE A CA 1
ATOM 4683 C C . ILE A 1 602 ? 18.359 24.125 5.848 1 79.06 602 ILE A C 1
ATOM 4685 O O . ILE A 1 602 ? 18.906 23.047 6.047 1 79.06 602 ILE A O 1
ATOM 4689 N N . THR A 1 603 ? 18.719 25 4.934 1 82.44 603 THR A N 1
ATOM 4690 C CA . THR A 1 603 ? 19.844 24.672 4.07 1 82.44 603 THR A CA 1
ATOM 4691 C C . THR A 1 603 ? 20.859 25.812 4.035 1 82.44 603 THR A C 1
ATOM 4693 O O . THR A 1 603 ? 20.531 26.953 4.387 1 82.44 603 THR A O 1
ATOM 4696 N N . THR A 1 604 ? 22.062 25.5 3.707 1 83.75 604 THR A N 1
ATOM 4697 C CA . THR A 1 604 ? 23.031 26.516 3.352 1 83.75 604 THR A CA 1
ATOM 4698 C C . THR A 1 604 ? 22.75 27.078 1.964 1 83.75 604 THR A C 1
ATOM 4700 O O . THR A 1 604 ? 21.844 26.609 1.27 1 83.75 604 THR A O 1
ATOM 4703 N N . LYS A 1 605 ? 23.484 28.062 1.62 1 78.12 605 LYS A N 1
ATOM 4704 C CA . LYS A 1 605 ? 23.328 28.688 0.306 1 78.12 605 LYS A CA 1
ATOM 4705 C C . LYS A 1 605 ? 23.641 27.688 -0.808 1 78.12 605 LYS A C 1
ATOM 4707 O O . LYS A 1 605 ? 23.094 27.781 -1.907 1 78.12 605 LYS A O 1
ATOM 4712 N N . SER A 1 606 ? 24.484 26.781 -0.502 1 81.69 606 SER A N 1
ATOM 4713 C CA . SER A 1 606 ? 24.844 25.75 -1.48 1 81.69 606 SER A CA 1
ATOM 4714 C C . SER A 1 606 ? 23.766 24.672 -1.583 1 81.69 606 SER A C 1
ATOM 4716 O O . SER A 1 606 ? 23.812 23.828 -2.479 1 81.69 606 SER A O 1
ATOM 4718 N N . GLY A 1 607 ? 22.844 24.703 -0.708 1 81.69 607 GLY A N 1
ATOM 4719 C CA . GLY A 1 607 ? 21.766 23.719 -0.725 1 81.69 607 GLY A CA 1
ATOM 4720 C C . GLY A 1 607 ? 22 22.562 0.221 1 81.69 607 GLY A C 1
ATOM 4721 O O . GLY A 1 607 ? 21.219 21.609 0.25 1 81.69 607 GLY A O 1
ATOM 4722 N N . TRP A 1 608 ? 23.047 22.625 0.985 1 88.44 608 TRP A N 1
ATOM 4723 C CA . TRP A 1 608 ? 23.328 21.562 1.952 1 88.44 608 TRP A CA 1
ATOM 4724 C C . TRP A 1 608 ? 22.406 21.672 3.158 1 88.44 608 TRP A C 1
ATOM 4726 O O . TRP A 1 608 ? 22.406 22.688 3.863 1 88.44 608 TRP A O 1
ATOM 4736 N N . GLY A 1 609 ? 21.641 20.609 3.363 1 85.88 609 GLY A N 1
ATOM 4737 C CA . GLY A 1 609 ? 20.75 20.594 4.516 1 85.88 609 GLY A CA 1
ATOM 4738 C C . GLY A 1 609 ? 21.5 20.469 5.836 1 85.88 609 GLY A C 1
ATOM 4739 O O . GLY A 1 609 ? 22.469 19.734 5.938 1 85.88 609 GLY A O 1
ATOM 4740 N N . MET A 1 610 ? 21.016 21.141 6.863 1 84.62 610 MET A N 1
ATOM 4741 C CA . MET A 1 610 ? 21.625 21.047 8.188 1 84.62 610 MET A CA 1
ATOM 4742 C C . MET A 1 610 ? 21.531 19.609 8.727 1 84.62 610 MET A C 1
ATOM 4744 O O . MET A 1 610 ? 22.344 19.219 9.57 1 84.62 610 MET A O 1
ATOM 4748 N N . ASP A 1 611 ? 20.594 18.875 8.195 1 88.69 611 ASP A N 1
ATOM 4749 C CA . ASP A 1 611 ? 20.359 17.5 8.656 1 88.69 611 ASP A CA 1
ATOM 4750 C C . ASP A 1 611 ? 21.203 16.516 7.852 1 88.69 611 ASP A C 1
ATOM 4752 O O . ASP A 1 611 ? 21.172 15.312 8.117 1 88.69 611 ASP A O 1
ATOM 4756 N N . LYS A 1 612 ? 21.953 16.984 6.891 1 92.56 612 LYS A N 1
ATOM 4757 C CA . LYS A 1 612 ? 22.734 16.109 6.023 1 92.56 612 LYS A CA 1
ATOM 4758 C C . LYS A 1 612 ? 24.141 15.906 6.57 1 92.56 612 LYS A C 1
ATOM 4760 O O . LYS A 1 612 ? 24.828 16.875 6.906 1 92.56 612 LYS A O 1
ATOM 4765 N N . ILE A 1 613 ? 24.531 14.68 6.707 1 95.5 613 ILE A N 1
ATOM 4766 C CA . ILE A 1 613 ? 25.875 14.281 7.086 1 95.5 613 ILE A CA 1
ATOM 4767 C C . ILE A 1 613 ? 26.453 13.336 6.035 1 95.5 613 ILE A C 1
ATOM 4769 O O . ILE A 1 613 ? 25.781 12.383 5.617 1 95.5 613 ILE A O 1
ATOM 4773 N N . VAL A 1 614 ? 27.656 13.617 5.566 1 97 614 VAL A N 1
ATOM 4774 C CA . VAL A 1 614 ? 28.297 12.734 4.594 1 97 614 VAL A CA 1
ATOM 4775 C C . VAL A 1 614 ? 29.484 12.031 5.238 1 97 614 VAL A C 1
ATOM 4777 O O . VAL A 1 614 ? 30.375 12.68 5.793 1 97 614 VAL A O 1
ATOM 4780 N N . ILE A 1 615 ? 29.469 10.781 5.219 1 97.88 615 ILE A N 1
ATOM 4781 C CA . ILE A 1 615 ? 30.562 9.977 5.738 1 97.88 615 ILE A CA 1
ATOM 4782 C C . ILE A 1 615 ? 31.047 9.008 4.66 1 97.88 615 ILE A C 1
ATOM 4784 O O . ILE A 1 615 ? 30.328 8.086 4.273 1 97.88 615 ILE A O 1
ATOM 4788 N N . ARG A 1 616 ? 32.188 9.125 4.207 1 94.94 616 ARG A N 1
ATOM 4789 C CA . ARG A 1 616 ? 32.75 8.242 3.186 1 94.94 616 ARG A CA 1
ATOM 4790 C C . ARG A 1 616 ? 34.281 8.125 3.336 1 94.94 616 ARG A C 1
ATOM 4792 O O . ARG A 1 616 ? 34.875 8.883 4.082 1 94.94 616 ARG A O 1
ATOM 4799 N N . ARG A 1 617 ? 34.781 7.195 2.711 1 93.88 617 ARG A N 1
ATOM 4800 C CA . ARG A 1 617 ? 36.25 6.992 2.758 1 93.88 617 ARG A CA 1
ATOM 4801 C C . ARG A 1 617 ? 36.969 8.094 1.994 1 93.88 617 ARG A C 1
ATOM 4803 O O . ARG A 1 617 ? 36.531 8.508 0.918 1 93.88 617 ARG A O 1
ATOM 4810 N N . ALA A 1 618 ? 38.031 8.547 2.6 1 88.69 618 ALA A N 1
ATOM 4811 C CA . ALA A 1 618 ? 38.844 9.562 1.943 1 88.69 618 ALA A CA 1
ATOM 4812 C C . ALA A 1 618 ? 39.406 9.039 0.631 1 88.69 618 ALA A C 1
ATOM 4814 O O . ALA A 1 618 ? 39.5 9.773 -0.36 1 88.69 618 ALA A O 1
ATOM 4815 N N . HIS A 1 619 ? 39.938 7.93 0.555 1 85.69 619 HIS A N 1
ATOM 4816 C CA . HIS A 1 619 ? 40.438 7.156 -0.574 1 85.69 619 HIS A CA 1
ATOM 4817 C C . HIS A 1 619 ? 40.375 5.66 -0.29 1 85.69 619 HIS A C 1
ATOM 4819 O O . HIS A 1 619 ? 39.969 5.25 0.801 1 85.69 619 HIS A O 1
ATOM 4825 N N . LYS A 1 620 ? 40.812 5.074 -1.447 1 82.62 620 LYS A N 1
ATOM 4826 C CA . LYS A 1 620 ? 40.781 3.623 -1.308 1 82.62 620 LYS A CA 1
ATOM 4827 C C . LYS A 1 620 ? 41.594 3.164 -0.101 1 82.62 620 LYS A C 1
ATOM 4829 O O . LYS A 1 620 ? 42.781 3.477 0.009 1 82.62 620 LYS A O 1
ATOM 4834 N N . ASN A 1 621 ? 41.281 2.855 1.011 1 85.12 621 ASN A N 1
ATOM 4835 C CA . ASN A 1 621 ? 41.906 2.338 2.219 1 85.12 621 ASN A CA 1
ATOM 4836 C C . ASN A 1 621 ? 42.125 3.441 3.246 1 85.12 621 ASN A C 1
ATOM 4838 O O . ASN A 1 621 ? 42.875 3.252 4.211 1 85.12 621 ASN A O 1
ATOM 4842 N N . GLY A 1 622 ? 41.656 4.527 2.908 1 90.31 622 GLY A N 1
ATOM 4843 C CA . GLY A 1 622 ? 41.781 5.629 3.85 1 90.31 622 GLY A CA 1
ATOM 4844 C C . GLY A 1 622 ? 40.75 5.582 4.953 1 90.31 622 GLY A C 1
ATOM 4845 O O . GLY A 1 622 ? 39.906 4.672 4.996 1 90.31 622 GLY A O 1
ATOM 4846 N N . PRO A 1 623 ? 40.906 6.449 5.871 1 93.38 623 PRO A N 1
ATOM 4847 C CA . PRO A 1 623 ? 39.938 6.5 6.953 1 93.38 623 PRO A CA 1
ATOM 4848 C C . PRO A 1 623 ? 38.562 7.012 6.484 1 93.38 623 PRO A C 1
ATOM 4850 O O . PRO A 1 623 ? 38.469 7.656 5.438 1 93.38 623 PRO A O 1
ATOM 4853 N N . MET A 1 624 ? 37.625 6.637 7.223 1 96.62 624 MET A N 1
ATOM 4854 C CA . MET A 1 624 ? 36.312 7.277 7.031 1 96.62 624 MET A CA 1
ATOM 4855 C C . MET A 1 624 ? 36.375 8.758 7.41 1 96.62 624 MET A C 1
ATOM 4857 O O . MET A 1 624 ? 37.031 9.117 8.398 1 96.62 624 MET A O 1
ATOM 4861 N N . VAL A 1 625 ? 35.781 9.57 6.559 1 97.81 625 VAL A N 1
ATOM 4862 C CA . VAL A 1 625 ? 35.781 11.016 6.77 1 97.81 625 VAL A CA 1
ATOM 4863 C C . VAL A 1 625 ? 34.344 11.5 6.906 1 97.81 625 VAL A C 1
ATOM 4865 O O . VAL A 1 625 ? 33.5 11.227 6.043 1 97.81 625 VAL A O 1
ATOM 4868 N N . LEU A 1 626 ? 34.031 12.117 8.008 1 98.12 626 LEU A N 1
ATOM 4869 C CA . LEU A 1 626 ? 32.781 12.805 8.195 1 98.12 626 LEU A CA 1
ATOM 4870 C C . LEU A 1 626 ? 32.875 14.258 7.723 1 98.12 626 LEU A C 1
ATOM 4872 O O . LEU A 1 626 ? 33.688 15.016 8.203 1 98.12 626 LEU A O 1
ATOM 4876 N N . THR A 1 627 ? 32.062 14.586 6.781 1 96.81 627 THR A N 1
ATOM 4877 C CA . THR A 1 627 ? 32.031 15.945 6.25 1 96.81 627 THR A CA 1
ATOM 4878 C C . THR A 1 627 ? 30.719 16.641 6.641 1 96.81 627 THR A C 1
ATOM 4880 O O . THR A 1 627 ? 29.625 16.094 6.422 1 96.81 627 THR A O 1
ATOM 4883 N N . TYR A 1 628 ? 30.812 17.75 7.242 1 94.81 628 TYR A N 1
ATOM 4884 C CA . TYR A 1 628 ? 29.688 18.625 7.586 1 94.81 628 TYR A CA 1
ATOM 4885 C C . TYR A 1 628 ? 29.891 20.031 7.047 1 94.81 628 TYR A C 1
ATOM 4887 O O . TYR A 1 628 ? 30.438 20.891 7.738 1 94.81 628 TYR A O 1
ATOM 4895 N N . GLU A 1 629 ? 29.25 20.312 5.93 1 90.88 629 GLU A N 1
ATOM 4896 C CA . GLU A 1 629 ? 29.484 21.516 5.125 1 90.88 629 GLU A CA 1
ATOM 4897 C C . GLU A 1 629 ? 29.016 22.766 5.855 1 90.88 629 GLU A C 1
ATOM 4899 O O . GLU A 1 629 ? 29.688 23.797 5.812 1 90.88 629 GLU A O 1
ATOM 4904 N N . PRO A 1 630 ? 27.906 22.719 6.492 1 87.44 630 PRO A N 1
ATOM 4905 C CA . PRO A 1 630 ? 27.391 23.953 7.082 1 87.44 630 PRO A CA 1
ATOM 4906 C C . PRO A 1 630 ? 28.391 24.609 8.031 1 87.44 630 PRO A C 1
ATOM 4908 O O . PRO A 1 630 ? 28.375 25.828 8.203 1 87.44 630 PRO A O 1
ATOM 4911 N N . MET A 1 631 ? 29.281 23.828 8.578 1 88.44 631 MET A N 1
ATOM 4912 C CA . MET A 1 631 ? 30.281 24.375 9.492 1 88.44 631 MET A CA 1
ATOM 4913 C C . MET A 1 631 ? 31.688 24.203 8.938 1 88.44 631 MET A C 1
ATOM 4915 O O . MET A 1 631 ? 32.656 24.297 9.68 1 88.44 631 MET A O 1
ATOM 4919 N N . ASN A 1 632 ? 31.766 23.844 7.723 1 89.5 632 ASN A N 1
ATOM 4920 C CA . ASN A 1 632 ? 33.031 23.625 7.047 1 89.5 632 ASN A CA 1
ATOM 4921 C C . ASN A 1 632 ? 33.938 22.688 7.84 1 89.5 632 ASN A C 1
ATOM 4923 O O . ASN A 1 632 ? 35.094 23.016 8.109 1 89.5 632 ASN A O 1
ATOM 4927 N N . ALA A 1 633 ? 33.438 21.625 8.281 1 94.38 633 ALA A N 1
ATOM 4928 C CA . ALA A 1 633 ? 34.188 20.688 9.109 1 94.38 633 ALA A CA 1
ATOM 4929 C C . ALA A 1 633 ? 34.438 19.375 8.375 1 94.38 633 ALA A C 1
ATOM 4931 O O . ALA A 1 633 ? 33.531 18.875 7.668 1 94.38 633 ALA A O 1
ATOM 4932 N N . LYS A 1 634 ? 35.594 18.906 8.438 1 96.81 634 LYS A N 1
ATOM 4933 C CA . LYS A 1 634 ? 36 17.562 8.023 1 96.81 634 LYS A CA 1
ATOM 4934 C C . LYS A 1 634 ? 36.688 16.828 9.164 1 96.81 634 LYS A C 1
ATOM 4936 O O . LYS A 1 634 ? 37.719 17.281 9.68 1 96.81 634 LYS A O 1
ATOM 4941 N N . LEU A 1 635 ? 36.125 15.758 9.539 1 97.94 635 LEU A N 1
ATOM 4942 C CA . LEU A 1 635 ? 36.625 14.977 10.672 1 97.94 635 LEU A CA 1
ATOM 4943 C C . LEU A 1 635 ? 37 13.57 10.227 1 97.94 635 LEU A C 1
ATOM 4945 O O . LEU A 1 635 ? 36.344 12.977 9.375 1 97.94 635 LEU A O 1
ATOM 4949 N N . TYR A 1 636 ? 38.031 13.023 10.781 1 97.38 636 TYR A N 1
ATOM 4950 C CA . TYR A 1 636 ? 38.562 11.727 10.375 1 97.38 636 TYR A CA 1
ATOM 4951 C C . TYR A 1 636 ? 38.375 10.688 11.477 1 97.38 636 TYR A C 1
ATOM 4953 O O . TYR A 1 636 ? 38.625 10.969 12.648 1 97.38 636 TYR A O 1
ATOM 4961 N N . LYS A 1 637 ? 37.906 9.555 11.023 1 97.44 637 LYS A N 1
ATOM 4962 C CA . LYS A 1 637 ? 37.719 8.469 11.992 1 97.44 637 LYS A CA 1
ATOM 4963 C C . LYS A 1 637 ? 39.062 8.047 12.586 1 97.44 637 LYS A C 1
ATOM 4965 O O . LYS A 1 637 ? 40.031 7.809 11.859 1 97.44 637 LYS A O 1
ATOM 4970 N N . VAL A 1 638 ? 39 7.961 13.898 1 93.75 638 VAL A N 1
ATOM 4971 C CA . VAL A 1 638 ? 40.219 7.594 14.609 1 93.75 638 VAL A CA 1
ATOM 4972 C C . VAL A 1 638 ? 40.281 6.074 14.766 1 93.75 638 VAL A C 1
ATOM 4974 O O . VAL A 1 638 ? 39.25 5.414 14.93 1 93.75 638 VAL A O 1
ATOM 4977 N N . ALA A 1 639 ? 41.344 5.383 14.438 1 76.69 639 ALA A N 1
ATOM 4978 C CA . ALA A 1 639 ? 41.531 3.938 14.508 1 76.69 639 ALA A CA 1
ATOM 4979 C C . ALA A 1 639 ? 41.312 3.42 15.922 1 76.69 639 ALA A C 1
ATOM 4981 O O . ALA A 1 639 ? 41.562 4.129 16.906 1 76.69 639 ALA A O 1
ATOM 4982 N N . MET B 1 1 ? -39.281 -41.906 -77.562 1 23.27 1 MET B N 1
ATOM 4983 C CA . MET B 1 1 ? -37.875 -41.781 -77.25 1 23.27 1 MET B CA 1
ATOM 4984 C C . MET B 1 1 ? -37.625 -41.188 -75.875 1 23.27 1 MET B C 1
ATOM 4986 O O . MET B 1 1 ? -38.344 -40.281 -75.438 1 23.27 1 MET B O 1
ATOM 4990 N N . GLU B 1 2 ? -36.75 -41.906 -74.875 1 18.39 2 GLU B N 1
ATOM 4991 C CA . GLU B 1 2 ? -36.562 -42.438 -73.5 1 18.39 2 GLU B CA 1
ATOM 4992 C C . GLU B 1 2 ? -35.812 -41.406 -72.625 1 18.39 2 GLU B C 1
ATOM 4994 O O . GLU B 1 2 ? -34.562 -41.344 -72.688 1 18.39 2 GLU B O 1
ATOM 4999 N N . LYS B 1 3 ? -36.25 -40.094 -72.5 1 19.3 3 LYS B N 1
ATOM 5000 C CA . LYS B 1 3 ? -35.688 -38.906 -71.875 1 19.3 3 LYS B CA 1
ATOM 5001 C C . LYS B 1 3 ? -35.5 -39.125 -70.375 1 19.3 3 LYS B C 1
ATOM 5003 O O . LYS B 1 3 ? -36.469 -39.094 -69.625 1 19.3 3 LYS B O 1
ATOM 5008 N N . GLN B 1 4 ? -34.719 -40.125 -69.812 1 18.17 4 GLN B N 1
ATOM 5009 C CA . GLN B 1 4 ? -34.625 -40.719 -68.5 1 18.17 4 GLN B CA 1
ATOM 5010 C C . GLN B 1 4 ? -34.062 -39.719 -67.5 1 18.17 4 GLN B C 1
ATOM 5012 O O . GLN B 1 4 ? -32.906 -39.312 -67.625 1 18.17 4 GLN B O 1
ATOM 5017 N N . ALA B 1 5 ? -34.812 -38.875 -66.875 1 19.89 5 ALA B N 1
ATOM 5018 C CA . ALA B 1 5 ? -34.594 -37.719 -65.938 1 19.89 5 ALA B CA 1
ATOM 5019 C C . ALA B 1 5 ? -33.875 -38.156 -64.688 1 19.89 5 ALA B C 1
ATOM 5021 O O . ALA B 1 5 ? -34.281 -39.094 -64 1 19.89 5 ALA B O 1
ATOM 5022 N N . ALA B 1 6 ? -32.625 -37.938 -64.375 1 20.12 6 ALA B N 1
ATOM 5023 C CA . ALA B 1 6 ? -31.562 -38.219 -63.438 1 20.12 6 ALA B CA 1
ATOM 5024 C C . ALA B 1 6 ? -31.875 -37.625 -62.062 1 20.12 6 ALA B C 1
ATOM 5026 O O . ALA B 1 6 ? -31.641 -36.438 -61.844 1 20.12 6 ALA B O 1
ATOM 5027 N N . ILE B 1 7 ? -33.094 -37.594 -61.5 1 22.31 7 ILE B N 1
ATOM 5028 C CA . ILE B 1 7 ? -33.375 -36.719 -60.375 1 22.31 7 ILE B CA 1
ATOM 5029 C C . ILE B 1 7 ? -32.469 -37.094 -59.188 1 22.31 7 ILE B C 1
ATOM 5031 O O . ILE B 1 7 ? -32.188 -38.25 -58.938 1 22.31 7 ILE B O 1
ATOM 5035 N N . LEU B 1 8 ? -31.75 -36.062 -58.531 1 24.2 8 LEU B N 1
ATOM 5036 C CA . LEU B 1 8 ? -30.734 -35.719 -57.531 1 24.2 8 LEU B CA 1
ATOM 5037 C C . LEU B 1 8 ? -31.125 -36.25 -56.156 1 24.2 8 LEU B C 1
ATOM 5039 O O . LEU B 1 8 ? -32.219 -35.969 -55.688 1 24.2 8 LEU B O 1
ATOM 5043 N N . ASP B 1 9 ? -30.672 -37.375 -55.719 1 22.22 9 ASP B N 1
ATOM 5044 C CA . ASP B 1 9 ? -30.875 -38.219 -54.562 1 22.22 9 ASP B CA 1
ATOM 5045 C C . ASP B 1 9 ? -30.594 -37.469 -53.281 1 22.22 9 ASP B C 1
ATOM 5047 O O . ASP B 1 9 ? -29.484 -36.938 -53.062 1 22.22 9 ASP B O 1
ATOM 5051 N N . TRP B 1 10 ? -31.562 -36.75 -52.688 1 26.52 10 TRP B N 1
ATOM 5052 C CA . TRP B 1 10 ? -31.656 -36.031 -51.406 1 26.52 10 TRP B CA 1
ATOM 5053 C C . TRP B 1 10 ? -31.25 -36.938 -50.25 1 26.52 10 TRP B C 1
ATOM 5055 O O . TRP B 1 10 ? -31.734 -38.062 -50.125 1 26.52 10 TRP B O 1
ATOM 5065 N N . PRO B 1 11 ? -30.047 -36.844 -49.781 1 33.16 11 PRO B N 1
ATOM 5066 C CA . PRO B 1 11 ? -29.562 -37.75 -48.719 1 33.16 11 PRO B CA 1
ATOM 5067 C C . PRO B 1 11 ? -30.531 -37.875 -47.562 1 33.16 11 PRO B C 1
ATOM 5069 O O . PRO B 1 11 ? -31.328 -36.969 -47.312 1 33.16 11 PRO B O 1
ATOM 5072 N N . SER B 1 12 ? -30.906 -39.062 -47.125 1 32.22 12 SER B N 1
ATOM 5073 C CA . SER B 1 12 ? -31.969 -39.562 -46.25 1 32.22 12 SER B CA 1
ATOM 5074 C C . SER B 1 12 ? -31.828 -39.031 -44.812 1 32.22 12 SER B C 1
ATOM 5076 O O . SER B 1 12 ? -30.766 -38.594 -44.438 1 32.22 12 SER B O 1
ATOM 5078 N N . GLN B 1 13 ? -33.031 -38.906 -44.125 1 30.97 13 GLN B N 1
ATOM 5079 C CA . GLN B 1 13 ? -33.406 -38.375 -42.812 1 30.97 13 GLN B CA 1
ATOM 5080 C C . GLN B 1 13 ? -32.562 -39.031 -41.719 1 30.97 13 GLN B C 1
ATOM 5082 O O . GLN B 1 13 ? -32.312 -38.406 -40.688 1 30.97 13 GLN B O 1
ATOM 5087 N N . GLN B 1 14 ? -32.219 -40.375 -41.938 1 33.03 14 GLN B N 1
ATOM 5088 C CA . GLN B 1 14 ? -31.656 -41.156 -40.844 1 33.03 14 GLN B CA 1
ATOM 5089 C C . GLN B 1 14 ? -30.25 -40.656 -40.5 1 33.03 14 GLN B C 1
ATOM 5091 O O . GLN B 1 14 ? -29.828 -40.75 -39.344 1 33.03 14 GLN B O 1
ATOM 5096 N N . GLN B 1 15 ? -29.5 -40.219 -41.594 1 32.88 15 GLN B N 1
ATOM 5097 C CA . GLN B 1 15 ? -28.109 -39.844 -41.344 1 32.88 15 GLN B CA 1
ATOM 5098 C C . GLN B 1 15 ? -28.031 -38.531 -40.531 1 32.88 15 GLN B C 1
ATOM 5100 O O . GLN B 1 15 ? -26.969 -38.188 -40 1 32.88 15 GLN B O 1
ATOM 5105 N N . GLN B 1 16 ? -29.141 -37.719 -40.688 1 30.55 16 GLN B N 1
ATOM 5106 C CA . GLN B 1 16 ? -29.125 -36.438 -39.938 1 30.55 16 GLN B CA 1
ATOM 5107 C C . GLN B 1 16 ? -29.203 -36.688 -38.438 1 30.55 16 GLN B C 1
ATOM 5109 O O . GLN B 1 16 ? -28.688 -35.875 -37.656 1 30.55 16 GLN B O 1
ATOM 5114 N N . HIS B 1 17 ? -30 -37.781 -38.031 1 31 17 HIS B N 1
ATOM 5115 C CA . HIS B 1 17 ? -30.219 -37.969 -36.594 1 31 17 HIS B CA 1
ATOM 5116 C C . HIS B 1 17 ? -28.938 -38.406 -35.906 1 31 17 HIS B C 1
ATOM 5118 O O . HIS B 1 17 ? -28.781 -38.219 -34.688 1 31 17 HIS B O 1
ATOM 5124 N N . ALA B 1 18 ? -28.109 -39.25 -36.656 1 31.91 18 ALA B N 1
ATOM 5125 C CA . ALA B 1 18 ? -26.891 -39.75 -36 1 31.91 18 ALA B CA 1
ATOM 5126 C C . ALA B 1 18 ? -25.906 -38.625 -35.75 1 31.91 18 ALA B C 1
ATOM 5128 O O . ALA B 1 18 ? -25.094 -38.688 -34.812 1 31.91 18 ALA B O 1
ATOM 5129 N N . GLN B 1 19 ? -25.891 -37.656 -36.719 1 30.09 19 GLN B N 1
ATOM 5130 C CA . GLN B 1 19 ? -24.938 -36.594 -36.531 1 30.09 19 GLN B CA 1
ATOM 5131 C C . GLN B 1 19 ? -25.281 -35.75 -35.281 1 30.09 19 GLN B C 1
ATOM 5133 O O . GLN B 1 19 ? -24.391 -35.125 -34.688 1 30.09 19 GLN B O 1
ATOM 5138 N N . LEU B 1 20 ? -26.641 -35.562 -35.094 1 31.94 20 LEU B N 1
ATOM 5139 C CA . LEU B 1 20 ? -27.047 -34.75 -33.938 1 31.94 20 LEU B CA 1
ATOM 5140 C C . LEU B 1 20 ? -26.688 -35.469 -32.625 1 31.94 20 LEU B C 1
ATOM 5142 O O . LEU B 1 20 ? -26.359 -34.812 -31.641 1 31.94 20 LEU B O 1
ATOM 5146 N N . GLN B 1 21 ? -26.891 -36.875 -32.625 1 30.91 21 GLN B N 1
ATOM 5147 C CA . GLN B 1 21 ? -26.594 -37.562 -31.375 1 30.91 21 GLN B CA 1
ATOM 5148 C C . GLN B 1 21 ? -25.094 -37.5 -31.062 1 30.91 21 GLN B C 1
ATOM 5150 O O . GLN B 1 21 ? -24.688 -37.594 -29.891 1 30.91 21 GLN B O 1
ATOM 5155 N N . GLN B 1 22 ? -24.219 -37.594 -32.156 1 29.83 22 GLN B N 1
ATOM 5156 C CA . GLN B 1 22 ? -22.797 -37.531 -31.891 1 29.83 22 GLN B CA 1
ATOM 5157 C C . GLN B 1 22 ? -22.391 -36.156 -31.359 1 29.83 22 GLN B C 1
ATOM 5159 O O . GLN B 1 22 ? -21.406 -36.031 -30.625 1 29.83 22 GLN B O 1
ATOM 5164 N N . ARG B 1 23 ? -23.062 -35.062 -31.875 1 30.91 23 ARG B N 1
ATOM 5165 C CA . ARG B 1 23 ? -22.734 -33.75 -31.375 1 30.91 23 ARG B CA 1
ATOM 5166 C C . ARG B 1 23 ? -23.141 -33.594 -29.906 1 30.91 23 ARG B C 1
ATOM 5168 O O . ARG B 1 23 ? -22.641 -32.719 -29.219 1 30.91 23 ARG B O 1
ATOM 5175 N N . ARG B 1 24 ? -24.312 -34.312 -29.594 1 30.48 24 ARG B N 1
ATOM 5176 C CA . ARG B 1 24 ? -24.703 -34.188 -28.188 1 30.48 24 ARG B CA 1
ATOM 5177 C C . ARG B 1 24 ? -23.672 -34.875 -27.297 1 30.48 24 ARG B C 1
ATOM 5179 O O . ARG B 1 24 ? -23.594 -34.562 -26.094 1 30.48 24 ARG B O 1
ATOM 5186 N N . ARG B 1 25 ? -23.109 -36.062 -27.859 1 31.14 25 ARG B N 1
ATOM 5187 C CA . ARG B 1 25 ? -22.141 -36.719 -26.984 1 31.14 25 ARG B CA 1
ATOM 5188 C C . ARG B 1 25 ? -20.875 -35.844 -26.828 1 31.14 25 ARG B C 1
ATOM 5190 O O . ARG B 1 25 ? -20.172 -35.969 -25.812 1 31.14 25 ARG B O 1
ATOM 5197 N N . VAL B 1 26 ? -20.594 -35.062 -28 1 27.58 26 VAL B N 1
ATOM 5198 C CA . VAL B 1 26 ? -19.344 -34.312 -27.906 1 27.58 26 VAL B CA 1
ATOM 5199 C C . VAL B 1 26 ? -19.531 -33.156 -26.906 1 27.58 26 VAL B C 1
ATOM 5201 O O . VAL B 1 26 ? -18.594 -32.812 -26.188 1 27.58 26 VAL B O 1
ATOM 5204 N N . ARG B 1 27 ? -20.828 -32.594 -26.922 1 28.86 27 ARG B N 1
ATOM 5205 C CA . ARG B 1 27 ? -21.016 -31.422 -26.078 1 28.86 27 ARG B CA 1
ATOM 5206 C C . ARG B 1 27 ? -20.906 -31.781 -24.594 1 28.86 27 ARG B C 1
ATOM 5208 O O . ARG B 1 27 ? -20.578 -30.938 -23.766 1 28.86 27 ARG B O 1
ATOM 5215 N N . ARG B 1 28 ? -21.5 -33.031 -24.391 1 27.61 28 ARG B N 1
ATOM 5216 C CA . ARG B 1 28 ? -21.5 -33.344 -22.969 1 27.61 28 ARG B CA 1
ATOM 5217 C C . ARG B 1 28 ? -20.078 -33.5 -22.438 1 27.61 28 ARG B C 1
ATOM 5219 O O . ARG B 1 28 ? -19.844 -33.344 -21.234 1 27.61 28 ARG B O 1
ATOM 5226 N N . ARG B 1 29 ? -19.203 -34.031 -23.453 1 27.55 29 ARG B N 1
ATOM 5227 C CA . ARG B 1 29 ? -17.844 -34.281 -22.953 1 27.55 29 ARG B CA 1
ATOM 5228 C C . ARG B 1 29 ? -17.141 -33 -22.594 1 27.55 29 ARG B C 1
ATOM 5230 O O . ARG B 1 29 ? -16.266 -32.969 -21.734 1 27.55 29 ARG B O 1
ATOM 5237 N N . ASP B 1 30 ? -17.516 -31.969 -23.484 1 25.38 30 ASP B N 1
ATOM 5238 C CA . ASP B 1 30 ? -16.734 -30.734 -23.359 1 25.38 30 ASP B CA 1
ATOM 5239 C C . ASP B 1 30 ? -17.078 -30 -22.062 1 25.38 30 ASP B C 1
ATOM 5241 O O . ASP B 1 30 ? -16.25 -29.25 -21.531 1 25.38 30 ASP B O 1
ATOM 5245 N N . LEU B 1 31 ? -18.375 -30.203 -21.609 1 24.44 31 LEU B N 1
ATOM 5246 C CA . LEU B 1 31 ? -18.766 -29.469 -20.406 1 24.44 31 LEU B CA 1
ATOM 5247 C C . LEU B 1 31 ? -18.016 -29.984 -19.188 1 24.44 31 LEU B C 1
ATOM 5249 O O . LEU B 1 31 ? -17.781 -29.234 -18.234 1 24.44 31 LEU B O 1
ATOM 5253 N N . ALA B 1 32 ? -17.719 -31.359 -19.266 1 24.92 32 ALA B N 1
ATOM 5254 C CA . ALA B 1 32 ? -17.172 -31.953 -18.047 1 24.92 32 ALA B CA 1
ATOM 5255 C C . ALA B 1 32 ? -15.773 -31.406 -17.75 1 24.92 32 ALA B C 1
ATOM 5257 O O . ALA B 1 32 ? -15.367 -31.297 -16.594 1 24.92 32 ALA B O 1
ATOM 5258 N N . LEU B 1 33 ? -15.031 -31.125 -18.891 1 24.03 33 LEU B N 1
ATOM 5259 C CA . LEU B 1 33 ? -13.609 -30.844 -18.719 1 24.03 33 LEU B CA 1
ATOM 5260 C C . LEU B 1 33 ? -13.398 -29.469 -18.062 1 24.03 33 LEU B C 1
ATOM 5262 O O . LEU B 1 33 ? -12.414 -29.266 -17.359 1 24.03 33 LEU B O 1
ATOM 5266 N N . THR B 1 34 ? -14.289 -28.531 -18.406 1 24.59 34 THR B N 1
ATOM 5267 C CA . THR B 1 34 ? -14.008 -27.156 -18.016 1 24.59 34 THR B CA 1
ATOM 5268 C C . THR B 1 34 ? -14.195 -26.969 -16.516 1 24.59 34 THR B C 1
ATOM 5270 O O . THR B 1 34 ? -13.578 -26.094 -15.898 1 24.59 34 THR B O 1
ATOM 5273 N N . PHE B 1 35 ? -15.141 -27.766 -15.883 1 26.89 35 PHE B N 1
ATOM 5274 C CA . PHE B 1 35 ? -15.445 -27.578 -14.469 1 26.89 35 PHE B CA 1
ATOM 5275 C C . PHE B 1 35 ? -14.289 -28.031 -13.594 1 26.89 35 PHE B C 1
ATOM 5277 O O . PHE B 1 35 ? -14.273 -27.781 -12.383 1 26.89 35 PHE B O 1
ATOM 5284 N N . GLY B 1 36 ? -13.328 -28.859 -14.195 1 24.59 36 GLY B N 1
ATOM 5285 C CA . GLY B 1 36 ? -12.273 -29.438 -13.375 1 24.59 36 GLY B CA 1
ATOM 5286 C C . GLY B 1 36 ? -11.266 -28.422 -12.891 1 24.59 36 GLY B C 1
ATOM 5287 O O . GLY B 1 36 ? -10.727 -28.547 -11.789 1 24.59 36 GLY B O 1
ATOM 5288 N N . TRP B 1 37 ? -10.984 -27.5 -13.812 1 24.53 37 TRP B N 1
ATOM 5289 C CA . TRP B 1 37 ? -9.797 -26.703 -13.539 1 24.53 37 TRP B CA 1
ATOM 5290 C C . TRP B 1 37 ? -10.047 -25.703 -12.422 1 24.53 37 TRP B C 1
ATOM 5292 O O . TRP B 1 37 ? -9.117 -25.266 -11.75 1 24.53 37 TRP B O 1
ATOM 5302 N N . SER B 1 38 ? -11.273 -25.25 -12.281 1 27.5 38 SER B N 1
ATOM 5303 C CA . SER B 1 38 ? -11.555 -24.219 -11.305 1 27.5 38 SER B CA 1
ATOM 5304 C C . SER B 1 38 ? -11.43 -24.734 -9.883 1 27.5 38 SER B C 1
ATOM 5306 O O . SER B 1 38 ? -11.328 -23.953 -8.93 1 27.5 38 SER B O 1
ATOM 5308 N N . LEU B 1 39 ? -11.656 -26.141 -9.703 1 28.12 39 LEU B N 1
ATOM 5309 C CA . LEU B 1 39 ? -11.523 -26.75 -8.383 1 28.12 39 LEU B CA 1
ATOM 5310 C C . LEU B 1 39 ? -10.062 -26.75 -7.938 1 28.12 39 LEU B C 1
ATOM 5312 O O . LEU B 1 39 ? -9.773 -26.703 -6.742 1 28.12 39 LEU B O 1
ATOM 5316 N N . ILE B 1 40 ? -9.18 -26.766 -8.945 1 28.02 40 ILE B N 1
ATOM 5317 C CA . ILE B 1 40 ? -7.793 -26.922 -8.523 1 28.02 40 ILE B CA 1
ATOM 5318 C C . ILE B 1 40 ? -7.301 -25.625 -7.879 1 28.02 40 ILE B C 1
ATOM 5320 O O . ILE B 1 40 ? -6.594 -25.656 -6.867 1 28.02 40 ILE B O 1
ATOM 5324 N N . GLY B 1 41 ? -7.75 -24.516 -8.273 1 28.75 41 GLY B N 1
ATOM 5325 C CA . GLY B 1 41 ? -7.238 -23.297 -7.688 1 28.75 41 GLY B CA 1
ATOM 5326 C C . GLY B 1 41 ? -7.672 -23.094 -6.246 1 28.75 41 GLY B C 1
ATOM 5327 O O . GLY B 1 41 ? -6.883 -22.641 -5.41 1 28.75 41 GLY B O 1
ATOM 5328 N N . SER B 1 42 ? -8.945 -23.469 -5.902 1 32.25 42 SER B N 1
ATOM 5329 C CA . SER B 1 42 ? -9.383 -23.5 -4.508 1 32.25 42 SER B CA 1
ATOM 5330 C C . SER B 1 42 ? -8.609 -24.547 -3.711 1 32.25 42 SER B C 1
ATOM 5332 O O . SER B 1 42 ? -8.461 -24.406 -2.494 1 32.25 42 SER B O 1
ATOM 5334 N N . PHE B 1 43 ? -8.117 -25.609 -4.371 1 31.19 43 PHE B N 1
ATOM 5335 C CA . PHE B 1 43 ? -7.371 -26.688 -3.727 1 31.19 43 PHE B CA 1
ATOM 5336 C C . PHE B 1 43 ? -5.945 -26.25 -3.418 1 31.19 43 PHE B C 1
ATOM 5338 O O . PHE B 1 43 ? -5.375 -26.641 -2.398 1 31.19 43 PHE B O 1
ATOM 5345 N N . ILE B 1 44 ? -5.41 -25.422 -4.191 1 31.25 44 ILE B N 1
ATOM 5346 C CA . ILE B 1 44 ? -4.035 -25.031 -3.9 1 31.25 44 ILE B CA 1
ATOM 5347 C C . ILE B 1 44 ? -4 -24.125 -2.678 1 31.25 44 ILE B C 1
ATOM 5349 O O . ILE B 1 44 ? -3.17 -24.297 -1.783 1 31.25 44 ILE B O 1
ATOM 5353 N N . GLY B 1 45 ? -4.859 -23.219 -2.42 1 31.53 45 GLY B N 1
ATOM 5354 C CA . GLY B 1 45 ? -4.969 -22.547 -1.135 1 31.53 45 GLY B CA 1
ATOM 5355 C C . GLY B 1 45 ? -5.312 -23.484 0.005 1 31.53 45 GLY B C 1
ATOM 5356 O O . GLY B 1 45 ? -4.715 -23.406 1.082 1 31.53 45 GLY B O 1
ATOM 5357 N N . LEU B 1 46 ? -6.195 -24.484 -0.285 1 31.84 46 LEU B N 1
ATOM 5358 C CA . LEU B 1 46 ? -6.477 -25.562 0.669 1 31.84 46 LEU B CA 1
ATOM 5359 C C . LEU B 1 46 ? -5.27 -26.469 0.837 1 31.84 46 LEU B C 1
ATOM 5361 O O . LEU B 1 46 ? -4.914 -26.844 1.96 1 31.84 46 LEU B O 1
ATOM 5365 N N . ALA B 1 47 ? -4.613 -26.812 -0.217 1 30.83 47 ALA B N 1
ATOM 5366 C CA . ALA B 1 47 ? -3.445 -27.672 -0.092 1 30.83 47 ALA B CA 1
ATOM 5367 C C . ALA B 1 47 ? -2.309 -26.969 0.638 1 30.83 47 ALA B C 1
ATOM 5369 O O . ALA B 1 47 ? -1.659 -27.547 1.507 1 30.83 47 ALA B O 1
ATOM 5370 N N . LEU B 1 48 ? -2.105 -25.781 0.441 1 30.92 48 LEU B N 1
ATOM 5371 C CA . LEU B 1 48 ? -1.106 -25.047 1.221 1 30.92 48 LEU B CA 1
ATOM 5372 C C . LEU B 1 48 ? -1.505 -24.984 2.691 1 30.92 48 LEU B C 1
ATOM 5374 O O . LEU B 1 48 ? -0.662 -25.156 3.576 1 30.92 48 LEU B O 1
ATOM 5378 N N . ALA B 1 49 ? -2.738 -24.891 2.955 1 30.47 49 ALA B N 1
ATOM 5379 C CA . ALA B 1 49 ? -3.191 -25.047 4.332 1 30.47 49 ALA B CA 1
ATOM 5380 C C . ALA B 1 49 ? -2.969 -26.484 4.816 1 30.47 49 ALA B C 1
ATOM 5382 O O . ALA B 1 49 ? -2.545 -26.703 5.953 1 30.47 49 ALA B O 1
ATOM 5383 N N . LEU B 1 50 ? -3.127 -27.422 3.92 1 31.09 50 LEU B N 1
ATOM 5384 C CA . LEU B 1 50 ? -2.971 -28.812 4.344 1 31.09 50 LEU B CA 1
ATOM 5385 C C . LEU B 1 50 ? -1.498 -29.156 4.52 1 31.09 50 LEU B C 1
ATOM 5387 O O . LEU B 1 50 ? -1.144 -29.938 5.402 1 31.09 50 LEU B O 1
ATOM 5391 N N . ILE B 1 51 ? -0.663 -28.719 3.688 1 30.47 51 ILE B N 1
ATOM 5392 C CA . ILE B 1 51 ? 0.745 -29.094 3.77 1 30.47 51 ILE B CA 1
ATOM 5393 C C . ILE B 1 51 ? 1.373 -28.469 5.016 1 30.47 51 ILE B C 1
ATOM 5395 O O . ILE B 1 51 ? 2.184 -29.109 5.691 1 30.47 51 ILE B O 1
ATOM 5399 N N . CYS B 1 52 ? 1.099 -27.266 5.355 1 29.75 52 CYS B N 1
ATOM 5400 C CA . CYS B 1 52 ? 1.599 -26.781 6.637 1 29.75 52 CYS B CA 1
ATOM 5401 C C . CYS B 1 52 ? 1.13 -27.672 7.777 1 29.75 52 CYS B C 1
ATOM 5403 O O . CYS B 1 52 ? 1.569 -27.516 8.914 1 29.75 52 CYS B O 1
ATOM 5405 N N . PHE B 1 53 ? 0.132 -28.531 7.477 1 30.77 53 PHE B N 1
ATOM 5406 C CA . PHE B 1 53 ? -0.33 -29.5 8.461 1 30.77 53 PHE B CA 1
ATOM 5407 C C . PHE B 1 53 ? 0.46 -30.812 8.359 1 30.77 53 PHE B C 1
ATOM 5409 O O . PHE B 1 53 ? -0.106 -31.859 8.055 1 30.77 53 PHE B O 1
ATOM 5416 N N . GLY B 1 54 ? 1.544 -30.859 7.898 1 28.25 54 GLY B N 1
ATOM 5417 C CA . GLY B 1 54 ? 2.232 -32.125 7.785 1 28.25 54 GLY B CA 1
ATOM 5418 C C . GLY B 1 54 ? 2.279 -32.906 9.086 1 28.25 54 GLY B C 1
ATOM 5419 O O . GLY B 1 54 ? 2.336 -34.125 9.086 1 28.25 54 GLY B O 1
ATOM 5420 N N . HIS B 1 55 ? 2.744 -32.375 10.164 1 29.59 55 HIS B N 1
ATOM 5421 C CA . HIS B 1 55 ? 2.934 -33.344 11.227 1 29.59 55 HIS B CA 1
ATOM 5422 C C . HIS B 1 55 ? 1.6 -33.75 11.852 1 29.59 55 HIS B C 1
ATOM 5424 O O . HIS B 1 55 ? 1.332 -33.406 13.016 1 29.59 55 HIS B O 1
ATOM 5430 N N . THR B 1 56 ? 0.536 -33.781 11.039 1 31.17 56 THR B N 1
ATOM 5431 C CA . THR B 1 56 ? -0.667 -34.25 11.711 1 31.17 56 THR B CA 1
ATOM 5432 C C . THR B 1 56 ? -0.551 -35.75 12.031 1 31.17 56 THR B C 1
ATOM 5434 O O . THR B 1 56 ? -0.046 -36.531 11.227 1 31.17 56 THR B O 1
ATOM 5437 N N . ASP B 1 57 ? -0.473 -36.062 13.297 1 31.03 57 ASP B N 1
ATOM 5438 C CA . ASP B 1 57 ? -0.833 -37.406 13.734 1 31.03 57 ASP B CA 1
ATOM 5439 C C . ASP B 1 57 ? -2.064 -37.938 12.992 1 31.03 57 ASP B C 1
ATOM 5441 O O . ASP B 1 57 ? -3.09 -37.25 12.938 1 31.03 57 ASP B O 1
ATOM 5445 N N . ALA B 1 58 ? -2.09 -38.844 12.125 1 36.12 58 ALA B N 1
ATOM 5446 C CA . ALA B 1 58 ? -3.051 -39.562 11.297 1 36.12 58 ALA B CA 1
ATOM 5447 C C . ALA B 1 58 ? -4.352 -39.812 12.055 1 36.12 58 ALA B C 1
ATOM 5449 O O . ALA B 1 58 ? -5.34 -40.25 11.469 1 36.12 58 ALA B O 1
ATOM 5450 N N . ARG B 1 59 ? -4.371 -40.031 13.359 1 36.91 59 ARG B N 1
ATOM 5451 C CA . ARG B 1 59 ? -5.52 -40.438 14.148 1 36.91 59 ARG B CA 1
ATOM 5452 C C . ARG B 1 59 ? -6.543 -39.312 14.289 1 36.91 59 ARG B C 1
ATOM 5454 O O . ARG B 1 59 ? -7.641 -39.531 14.812 1 36.91 59 ARG B O 1
ATOM 5461 N N . TRP B 1 60 ? -6.129 -38.094 14.242 1 33.03 60 TRP B N 1
ATOM 5462 C CA . TRP B 1 60 ? -7.133 -37.062 14.445 1 33.03 60 TRP B CA 1
ATOM 5463 C C . TRP B 1 60 ? -7.812 -36.688 13.133 1 33.03 60 TRP B C 1
ATOM 5465 O O . TRP B 1 60 ? -7.16 -36.625 12.094 1 33.03 60 TRP B O 1
ATOM 5475 N N . SER B 1 61 ? -9.164 -36.906 13.172 1 32.56 61 SER B N 1
ATOM 5476 C CA . SER B 1 61 ? -9.969 -36.469 12.031 1 32.56 61 SER B CA 1
ATOM 5477 C C . SER B 1 61 ? -9.555 -35.094 11.547 1 32.56 61 SER B C 1
ATOM 5479 O O . SER B 1 61 ? -8.977 -34.312 12.305 1 32.56 61 SER B O 1
ATOM 5481 N N . PRO B 1 62 ? -9.609 -34.875 10.234 1 30.88 62 PRO B N 1
ATOM 5482 C CA . PRO B 1 62 ? -9.297 -33.531 9.734 1 30.88 62 PRO B CA 1
ATOM 5483 C C . PRO B 1 62 ? -9.898 -32.406 10.594 1 30.88 62 PRO B C 1
ATOM 5485 O O . PRO B 1 62 ? -9.273 -31.375 10.781 1 30.88 62 PRO B O 1
ATOM 5488 N N . LEU B 1 63 ? -11.109 -32.656 11.125 1 31.25 63 LEU B N 1
ATOM 5489 C CA . LEU B 1 63 ? -11.766 -31.703 12.008 1 31.25 63 LEU B CA 1
ATOM 5490 C C . LEU B 1 63 ? -10.977 -31.531 13.305 1 31.25 63 LEU B C 1
ATOM 5492 O O . LEU B 1 63 ? -10.867 -30.422 13.828 1 31.25 63 LEU B O 1
ATOM 5496 N N . ASP B 1 64 ? -10.633 -32.625 13.797 1 33.12 64 ASP B N 1
ATOM 5497 C CA . ASP B 1 64 ? -9.922 -32.594 15.07 1 33.12 64 ASP B CA 1
ATOM 5498 C C . ASP B 1 64 ? -8.562 -31.922 14.922 1 33.12 64 ASP B C 1
ATOM 5500 O O . ASP B 1 64 ? -8.117 -31.203 15.82 1 33.12 64 ASP B O 1
ATOM 5504 N N . ARG B 1 65 ? -8.062 -32.062 13.812 1 34.19 65 ARG B N 1
ATOM 5505 C CA . ARG B 1 65 ? -6.809 -31.391 13.484 1 34.19 65 ARG B CA 1
ATOM 5506 C C . ARG B 1 65 ? -7.004 -29.875 13.375 1 34.19 65 ARG B C 1
ATOM 5508 O O . ARG B 1 65 ? -6.184 -29.109 13.867 1 34.19 65 ARG B O 1
ATOM 5515 N N . LEU B 1 66 ? -8.109 -29.562 12.773 1 31.95 66 LEU B N 1
ATOM 5516 C CA . LEU B 1 66 ? -8.531 -28.172 12.727 1 31.95 66 LEU B CA 1
ATOM 5517 C C . LEU B 1 66 ? -8.883 -27.656 14.125 1 31.95 66 LEU B C 1
ATOM 5519 O O . LEU B 1 66 ? -8.547 -26.531 14.477 1 31.95 66 LEU B O 1
ATOM 5523 N N . ARG B 1 67 ? -9.562 -28.5 14.922 1 32.66 67 ARG B N 1
ATOM 5524 C CA . ARG B 1 67 ? -9.914 -28.141 16.297 1 32.66 67 ARG B CA 1
ATOM 5525 C C . ARG B 1 67 ? -8.672 -28.031 17.172 1 32.66 67 ARG B C 1
ATOM 5527 O O . ARG B 1 67 ? -8.617 -27.188 18.062 1 32.66 67 ARG B O 1
ATOM 5534 N N . GLN B 1 68 ? -7.859 -29.031 17.094 1 31.05 68 GLN B N 1
ATOM 5535 C CA . GLN B 1 68 ? -6.621 -28.922 17.859 1 31.05 68 GLN B CA 1
ATOM 5536 C C . GLN B 1 68 ? -5.785 -27.734 17.391 1 31.05 68 GLN B C 1
ATOM 5538 O O . GLN B 1 68 ? -5.07 -27.125 18.188 1 31.05 68 GLN B O 1
ATOM 5543 N N . LEU B 1 69 ? -5.93 -27.547 16.172 1 30.77 69 LEU B N 1
ATOM 5544 C CA . LEU B 1 69 ? -5.352 -26.312 15.648 1 30.77 69 LEU B CA 1
ATOM 5545 C C . LEU B 1 69 ? -6.016 -25.094 16.281 1 30.77 69 LEU B C 1
ATOM 5547 O O . LEU B 1 69 ? -5.344 -24.094 16.578 1 30.77 69 LEU B O 1
ATOM 5551 N N . HIS B 1 70 ? -7.336 -25.203 16.469 1 29.03 70 HIS B N 1
ATOM 5552 C CA . HIS B 1 70 ? -8.086 -24.203 17.203 1 29.03 70 HIS B CA 1
ATOM 5553 C C . HIS B 1 70 ? -7.75 -24.234 18.688 1 29.03 70 HIS B C 1
ATOM 5555 O O . HIS B 1 70 ? -7.719 -23.188 19.359 1 29.03 70 HIS B O 1
ATOM 5561 N N . SER B 1 71 ? -7.824 -25.469 19.297 1 28.83 71 SER B N 1
ATOM 5562 C CA . SER B 1 71 ? -7.652 -25.562 20.734 1 28.83 71 SER B CA 1
ATOM 5563 C C . SER B 1 71 ? -6.242 -25.156 21.156 1 28.83 71 SER B C 1
ATOM 5565 O O . SER B 1 71 ? -6.023 -24.719 22.281 1 28.83 71 SER B O 1
ATOM 5567 N N . SER B 1 72 ? -5.289 -25.75 20.469 1 28.05 72 SER B N 1
ATOM 5568 C CA . SER B 1 72 ? -3.963 -25.312 20.891 1 28.05 72 SER B CA 1
ATOM 5569 C C . SER B 1 72 ? -3.766 -23.812 20.609 1 28.05 72 SER B C 1
ATOM 5571 O O . SER B 1 72 ? -2.717 -23.25 20.938 1 28.05 72 SER B O 1
ATOM 5573 N N . PHE B 1 73 ? -4.711 -23.406 19.891 1 28.33 73 PHE B N 1
ATOM 5574 C CA . PHE B 1 73 ? -4.777 -21.953 19.75 1 28.33 73 PHE B CA 1
ATOM 5575 C C . PHE B 1 73 ? -5.051 -21.297 21.094 1 28.33 73 PHE B C 1
ATOM 5577 O O . PHE B 1 73 ? -5.359 -20.094 21.141 1 28.33 73 PHE B O 1
ATOM 5584 N N . THR B 1 74 ? -5.473 -22.062 22 1 26.34 74 THR B N 1
ATOM 5585 C CA . THR B 1 74 ? -5.418 -21.312 23.25 1 26.34 74 THR B CA 1
ATOM 5586 C C . THR B 1 74 ? -4.066 -20.609 23.406 1 26.34 74 THR B C 1
ATOM 5588 O O . THR B 1 74 ? -3.396 -20.766 24.422 1 26.34 74 THR B O 1
ATOM 5591 N N . ALA B 1 75 ? -3.283 -20.812 22.312 1 27.56 75 ALA B N 1
ATOM 5592 C CA . ALA B 1 75 ? -2.057 -20.031 22.516 1 27.56 75 ALA B CA 1
ATOM 5593 C C . ALA B 1 75 ? -2.359 -18.672 23.109 1 27.56 75 ALA B C 1
ATOM 5595 O O . ALA B 1 75 ? -3.479 -18.156 22.984 1 27.56 75 ALA B O 1
ATOM 5596 N N . THR B 1 76 ? -1.283 -18.172 23.703 1 27.03 76 THR B N 1
ATOM 5597 C CA . THR B 1 76 ? -1.146 -16.953 24.484 1 27.03 76 THR B CA 1
ATOM 5598 C C . THR B 1 76 ? -1.625 -15.742 23.688 1 27.03 76 THR B C 1
ATOM 5600 O O . THR B 1 76 ? -1.26 -15.578 22.516 1 27.03 76 THR B O 1
ATOM 5603 N N . ARG B 1 77 ? -2.746 -15.148 23.859 1 29.39 77 ARG B N 1
ATOM 5604 C CA . ARG B 1 77 ? -3.479 -13.906 23.641 1 29.39 77 ARG B CA 1
ATOM 5605 C C . ARG B 1 77 ? -2.572 -12.844 23.031 1 29.39 77 ARG B C 1
ATOM 5607 O O . ARG B 1 77 ? -3.041 -11.953 22.328 1 29.39 77 ARG B O 1
ATOM 5614 N N . ASP B 1 78 ? -1.409 -12.477 23.562 1 29.16 78 ASP B N 1
ATOM 5615 C CA . ASP B 1 78 ? -0.8 -11.156 23.625 1 29.16 78 ASP B CA 1
ATOM 5616 C C . ASP B 1 78 ? 0.068 -10.898 22.391 1 29.16 78 ASP B C 1
ATOM 5618 O O . ASP B 1 78 ? 0.723 -9.859 22.297 1 29.16 78 ASP B O 1
ATOM 5622 N N . SER B 1 79 ? 0.866 -11.906 21.688 1 28.7 79 SER B N 1
ATOM 5623 C CA . SER B 1 79 ? 2.182 -11.469 21.234 1 28.7 79 SER B CA 1
ATOM 5624 C C . SER B 1 79 ? 2.121 -10.922 19.812 1 28.7 79 SER B C 1
ATOM 5626 O O . SER B 1 79 ? 1.539 -11.547 18.922 1 28.7 79 SER B O 1
ATOM 5628 N N . PHE B 1 80 ? 1.956 -9.602 19.5 1 34.09 80 PHE B N 1
ATOM 5629 C CA . PHE B 1 80 ? 2.406 -8.961 18.281 1 34.09 80 PHE B CA 1
ATOM 5630 C C . PHE B 1 80 ? 3.6 -9.703 17.688 1 34.09 80 PHE B C 1
ATOM 5632 O O . PHE B 1 80 ? 4.359 -10.344 18.406 1 34.09 80 PHE B O 1
ATOM 5639 N N . PRO B 1 81 ? 3.637 -9.93 16.344 1 37.56 81 PRO B N 1
ATOM 5640 C CA . PRO B 1 81 ? 4.754 -10.695 15.781 1 37.56 81 PRO B CA 1
ATOM 5641 C C . PRO B 1 81 ? 6.102 -10.273 16.359 1 37.56 81 PRO B C 1
ATOM 5643 O O . PRO B 1 81 ? 6.469 -9.102 16.297 1 37.56 81 PRO B O 1
ATOM 5646 N N . THR B 1 82 ? 6.418 -10.625 17.609 1 42.53 82 THR B N 1
ATOM 5647 C CA . THR B 1 82 ? 7.781 -10.586 18.125 1 42.53 82 THR B CA 1
ATOM 5648 C C . THR B 1 82 ? 8.688 -11.523 17.328 1 42.53 82 THR B C 1
ATOM 5650 O O . THR B 1 82 ? 8.219 -12.492 16.719 1 42.53 82 THR B O 1
ATOM 5653 N N . TYR B 1 83 ? 9.727 -10.859 16.984 1 43.84 83 TYR B N 1
ATOM 5654 C CA . TYR B 1 83 ? 10.711 -11.758 16.406 1 43.84 83 TYR B CA 1
ATOM 5655 C C . TYR B 1 83 ? 10.844 -13.031 17.234 1 43.84 83 TYR B C 1
ATOM 5657 O O . TYR B 1 83 ? 11.289 -12.992 18.375 1 43.84 83 TYR B O 1
ATOM 5665 N N . THR B 1 84 ? 10.094 -14.062 16.875 1 49.16 84 THR B N 1
ATOM 5666 C CA . THR B 1 84 ? 10.055 -15.344 17.562 1 49.16 84 THR B CA 1
ATOM 5667 C C . THR B 1 84 ? 11.305 -16.156 17.266 1 49.16 84 THR B C 1
ATOM 5669 O O . THR B 1 84 ? 11.414 -17.312 17.688 1 49.16 84 THR B O 1
ATOM 5672 N N . GLY B 1 85 ? 12.273 -15.438 16.656 1 52.16 85 GLY B N 1
ATOM 5673 C CA . GLY B 1 85 ? 13.398 -16.203 16.156 1 52.16 85 GLY B CA 1
ATOM 5674 C C . GLY B 1 85 ? 13.297 -16.516 14.68 1 52.16 85 GLY B C 1
ATOM 5675 O O . GLY B 1 85 ? 14.281 -16.906 14.055 1 52.16 85 GLY B O 1
ATOM 5676 N N . LYS B 1 86 ? 11.883 -16.219 14.227 1 63.5 86 LYS B N 1
ATOM 5677 C CA . LYS B 1 86 ? 11.703 -16.406 12.789 1 63.5 86 LYS B CA 1
ATOM 5678 C C . LYS B 1 86 ? 11.273 -15.117 12.109 1 63.5 86 LYS B C 1
ATOM 5680 O O . LYS B 1 86 ? 10.492 -14.344 12.664 1 63.5 86 LYS B O 1
ATOM 5685 N N . THR B 1 87 ? 11.844 -14.781 11.094 1 64.25 87 THR B N 1
ATOM 5686 C CA . THR B 1 87 ? 11.547 -13.609 10.289 1 64.25 87 THR B CA 1
ATOM 5687 C C . THR B 1 87 ? 10.102 -13.641 9.797 1 64.25 87 THR B C 1
ATOM 5689 O O . THR B 1 87 ? 9.422 -12.609 9.789 1 64.25 87 THR B O 1
ATOM 5692 N N . ILE B 1 88 ? 9.766 -14.641 9.367 1 65.12 88 ILE B N 1
ATOM 5693 C CA . ILE B 1 88 ? 8.375 -14.805 8.953 1 65.12 88 ILE B CA 1
ATOM 5694 C C . ILE B 1 88 ? 7.621 -15.625 9.992 1 65.12 88 ILE B C 1
ATOM 5696 O O . ILE B 1 88 ? 7.969 -16.781 10.258 1 65.12 88 ILE B O 1
ATOM 5700 N N . PRO B 1 89 ? 6.875 -14.789 10.797 1 51.41 89 PRO B N 1
ATOM 5701 C CA . PRO B 1 89 ? 6.199 -15.523 11.867 1 51.41 89 PRO B CA 1
ATOM 5702 C C . PRO B 1 89 ? 5.57 -16.828 11.391 1 51.41 89 PRO B C 1
ATOM 5704 O O . PRO B 1 89 ? 4.902 -16.844 10.352 1 51.41 89 PRO B O 1
ATOM 5707 N N . GLN B 1 90 ? 6.52 -17.844 11.391 1 46.22 90 GLN B N 1
ATOM 5708 C CA . GLN B 1 90 ? 5.922 -19.141 11.102 1 46.22 90 GLN B CA 1
ATOM 5709 C C . GLN B 1 90 ? 4.734 -19.422 12.023 1 46.22 90 GLN B C 1
ATOM 5711 O O . GLN B 1 90 ? 4.832 -19.234 13.234 1 46.22 90 GLN B O 1
ATOM 5716 N N . SER B 1 91 ? 3.643 -18.828 11.633 1 39.19 91 SER B N 1
ATOM 5717 C CA . SER B 1 91 ? 2.605 -19.375 12.5 1 39.19 91 SER B CA 1
ATOM 5718 C C . SER B 1 91 ? 2.953 -20.797 12.938 1 39.19 91 SER B C 1
ATOM 5720 O O . SER B 1 91 ? 3.547 -21.562 12.172 1 39.19 91 SER B O 1
ATOM 5722 N N . ASP B 1 92 ? 3.375 -21.188 13.953 1 34.34 92 ASP B N 1
ATOM 5723 C CA . ASP B 1 92 ? 2.994 -22.578 14.094 1 34.34 92 ASP B CA 1
ATOM 5724 C C . ASP B 1 92 ? 1.938 -22.969 13.07 1 34.34 92 ASP B C 1
ATOM 5726 O O . ASP B 1 92 ? 1.19 -22.125 12.578 1 34.34 92 ASP B O 1
ATOM 5730 N N . ALA B 1 93 ? 1.908 -24.344 12.523 1 33.72 93 ALA B N 1
ATOM 5731 C CA . ALA B 1 93 ? 0.986 -24.844 11.508 1 33.72 93 ALA B CA 1
ATOM 5732 C C . ALA B 1 93 ? -0.23 -23.938 11.367 1 33.72 93 ALA B C 1
ATOM 5734 O O . ALA B 1 93 ? -0.686 -23.656 10.258 1 33.72 93 ALA B O 1
ATOM 5735 N N . ALA B 1 94 ? -1.109 -23.844 12.344 1 32.75 94 ALA B N 1
ATOM 5736 C CA . ALA B 1 94 ? -2.518 -23.453 12.398 1 32.75 94 ALA B CA 1
ATOM 5737 C C . ALA B 1 94 ? -2.676 -21.938 12.312 1 32.75 94 ALA B C 1
ATOM 5739 O O . ALA B 1 94 ? -3.701 -21.391 12.727 1 32.75 94 ALA B O 1
ATOM 5740 N N . ILE B 1 95 ? -1.75 -21.188 12.344 1 38.53 95 ILE B N 1
ATOM 5741 C CA . ILE B 1 95 ? -2.182 -19.797 12.289 1 38.53 95 ILE B CA 1
ATOM 5742 C C . ILE B 1 95 ? -3.014 -19.562 11.023 1 38.53 95 ILE B C 1
ATOM 5744 O O . ILE B 1 95 ? -2.465 -19.422 9.93 1 38.53 95 ILE B O 1
ATOM 5748 N N . GLY B 1 96 ? -3.895 -20.328 10.781 1 42.53 96 GLY B N 1
ATOM 5749 C CA . GLY B 1 96 ? -4.949 -19.859 9.906 1 42.53 96 GLY B CA 1
ATOM 5750 C C . GLY B 1 96 ? -5.109 -18.344 9.93 1 42.53 96 GLY B C 1
ATOM 5751 O O . GLY B 1 96 ? -5.438 -17.766 10.969 1 42.53 96 GLY B O 1
ATOM 5752 N N . TRP B 1 97 ? -4.168 -17.703 9.273 1 52.47 97 TRP B N 1
ATOM 5753 C CA . TRP B 1 97 ? -4.363 -16.266 9.133 1 52.47 97 TRP B CA 1
ATOM 5754 C C . TRP B 1 97 ? -5.84 -15.906 9.242 1 52.47 97 TRP B C 1
ATOM 5756 O O . TRP B 1 97 ? -6.672 -16.453 8.508 1 52.47 97 TRP B O 1
ATOM 5766 N N . ARG B 1 98 ? -6.258 -15.695 10.547 1 62.03 98 ARG B N 1
ATOM 5767 C CA . ARG B 1 98 ? -7.637 -15.25 10.727 1 62.03 98 ARG B CA 1
ATOM 5768 C C . ARG B 1 98 ? -7.941 -14.055 9.828 1 62.03 98 ARG B C 1
ATOM 5770 O O . ARG B 1 98 ? -7.383 -12.977 10.016 1 62.03 98 ARG B O 1
ATOM 5777 N N . CYS B 1 99 ? -8.414 -14.352 8.758 1 77.81 99 CYS B N 1
ATOM 5778 C CA . CYS B 1 99 ? -8.867 -13.312 7.84 1 77.81 99 CYS B CA 1
ATOM 5779 C C . CYS B 1 99 ? -10.359 -13.047 8.016 1 77.81 99 CYS B C 1
ATOM 5781 O O . CYS B 1 99 ? -11.188 -13.586 7.277 1 77.81 99 CYS B O 1
ATOM 5783 N N . ILE B 1 100 ? -10.641 -12.312 9.062 1 86.44 100 ILE B N 1
ATOM 5784 C CA . ILE B 1 100 ? -12.031 -11.922 9.297 1 86.44 100 ILE B CA 1
ATOM 5785 C C . ILE B 1 100 ? -12.43 -10.82 8.32 1 86.44 100 ILE B C 1
ATOM 5787 O O . ILE B 1 100 ? -11.758 -9.789 8.227 1 86.44 100 ILE B O 1
ATOM 5791 N N . PRO B 1 101 ? -13.438 -11.109 7.57 1 89.94 101 PRO B N 1
ATOM 5792 C CA . PRO B 1 101 ? -13.836 -10.07 6.621 1 89.94 101 PRO B CA 1
ATOM 5793 C C . PRO B 1 101 ? -14.43 -8.844 7.305 1 89.94 101 PRO B C 1
ATOM 5795 O O . PRO B 1 101 ? -15.008 -8.953 8.391 1 89.94 101 PRO B O 1
ATOM 5798 N N . PRO B 1 102 ? -14.297 -7.66 6.664 1 91.81 102 PRO B N 1
ATOM 5799 C CA . PRO B 1 102 ? -15.055 -6.508 7.152 1 91.81 102 PRO B CA 1
ATOM 5800 C C . PRO B 1 102 ? -16.562 -6.691 7.02 1 91.81 102 PRO B C 1
ATOM 5802 O O . PRO B 1 102 ? -17.016 -7.605 6.328 1 91.81 102 PRO B O 1
ATOM 5805 N N . PRO B 1 103 ? -17.328 -5.824 7.738 1 93 103 PRO B N 1
ATOM 5806 C CA . PRO B 1 103 ? -18.766 -5.863 7.465 1 93 103 PRO B CA 1
ATOM 5807 C C . PRO B 1 103 ? -19.078 -5.684 5.984 1 93 103 PRO B C 1
ATOM 5809 O O . PRO B 1 103 ? -18.359 -4.98 5.273 1 93 103 PRO B O 1
ATOM 5812 N N . PRO B 1 104 ? -20.156 -6.406 5.586 1 93.62 104 PRO B N 1
ATOM 5813 C CA . PRO B 1 104 ? -20.516 -6.188 4.188 1 93.62 104 PRO B CA 1
ATOM 5814 C C . PRO B 1 104 ? -20.703 -4.711 3.846 1 93.62 104 PRO B C 1
ATOM 5816 O O . PRO B 1 104 ? -21.469 -4.012 4.516 1 93.62 104 PRO B O 1
ATOM 5819 N N . PRO B 1 105 ? -20.109 -4.25 2.803 1 92.75 105 PRO B N 1
ATOM 5820 C CA . PRO B 1 105 ? -20.188 -2.83 2.445 1 92.75 105 PRO B CA 1
ATOM 5821 C C . PRO B 1 105 ? -21.609 -2.359 2.205 1 92.75 105 PRO B C 1
ATOM 5823 O O . PRO B 1 105 ? -21.922 -1.18 2.395 1 92.75 105 PRO B O 1
ATOM 5826 N N . PHE B 1 106 ? -22.5 -3.287 1.809 1 92.06 106 PHE B N 1
ATOM 5827 C CA . PHE B 1 106 ? -23.859 -2.863 1.537 1 92.06 106 PHE B CA 1
ATOM 5828 C C . PHE B 1 106 ? -24.578 -2.48 2.828 1 92.06 106 PHE B C 1
ATOM 5830 O O . PHE B 1 106 ? -25.656 -1.889 2.793 1 92.06 106 PHE B O 1
ATOM 5837 N N . LEU B 1 107 ? -23.984 -2.736 3.965 1 93.81 107 LEU B N 1
ATOM 5838 C CA . LEU B 1 107 ? -24.594 -2.379 5.242 1 93.81 107 LEU B CA 1
ATOM 5839 C C . LEU B 1 107 ? -24.109 -1.003 5.699 1 93.81 107 LEU B C 1
ATOM 5841 O O . LEU B 1 107 ? -24.609 -0.477 6.703 1 93.81 107 LEU B O 1
ATOM 5845 N N . LEU B 1 108 ? -23.203 -0.372 5.02 1 93.19 108 LEU B N 1
ATOM 5846 C CA . LEU B 1 108 ? -22.609 0.887 5.457 1 93.19 108 LEU B CA 1
ATOM 5847 C C . LEU B 1 108 ? -23.672 1.985 5.535 1 93.19 108 LEU B C 1
ATOM 5849 O O . LEU B 1 108 ? -23.5 2.955 6.281 1 93.19 108 LEU B O 1
ATOM 5853 N N . ASP B 1 109 ? -24.766 1.801 4.82 1 92.19 109 ASP B N 1
ATOM 5854 C CA . ASP B 1 109 ? -25.812 2.816 4.828 1 92.19 109 ASP B CA 1
ATOM 5855 C C . ASP B 1 109 ? -26.953 2.422 5.766 1 92.19 109 ASP B C 1
ATOM 5857 O O . ASP B 1 109 ? -28 3.066 5.773 1 92.19 109 ASP B O 1
ATOM 5861 N N . ASP B 1 110 ? -26.781 1.375 6.508 1 94.81 110 ASP B N 1
ATOM 5862 C CA . ASP B 1 110 ? -27.844 0.918 7.41 1 94.81 110 ASP B CA 1
ATOM 5863 C C . ASP B 1 110 ? -28 1.869 8.594 1 94.81 110 ASP B C 1
ATOM 5865 O O . ASP B 1 110 ? -27.109 1.973 9.438 1 94.81 110 ASP B O 1
ATOM 5869 N N . ILE B 1 111 ? -29.109 2.451 8.781 1 94.56 111 ILE B N 1
ATOM 5870 C CA . ILE B 1 111 ? -29.359 3.508 9.758 1 94.56 111 ILE B CA 1
ATOM 5871 C C . ILE B 1 111 ? -29.375 2.918 11.164 1 94.56 111 ILE B C 1
ATOM 5873 O O . ILE B 1 111 ? -29.25 3.646 12.148 1 94.56 111 ILE B O 1
ATOM 5877 N N . ARG B 1 112 ? -29.594 1.635 11.383 1 96.12 112 ARG B N 1
ATOM 5878 C CA . ARG B 1 112 ? -29.625 0.989 12.688 1 96.12 112 ARG B CA 1
ATOM 5879 C C . ARG B 1 112 ? -28.297 1.154 13.422 1 96.12 112 ARG B C 1
ATOM 5881 O O . ARG B 1 112 ? -28.25 1.06 14.648 1 96.12 112 ARG B O 1
ATOM 5888 N N . ILE B 1 113 ? -27.172 1.348 12.609 1 96.94 113 ILE B N 1
ATOM 5889 C CA . ILE B 1 113 ? -25.859 1.503 13.211 1 96.94 113 ILE B CA 1
ATOM 5890 C C . ILE B 1 113 ? -25.844 2.732 14.117 1 96.94 113 ILE B C 1
ATOM 5892 O O . ILE B 1 113 ? -25.406 2.664 15.266 1 96.94 113 ILE B O 1
ATOM 5896 N N . ALA B 1 114 ? -26.422 3.854 13.672 1 95.44 114 ALA B N 1
ATOM 5897 C CA . ALA B 1 114 ? -26.375 5.129 14.383 1 95.44 114 ALA B CA 1
ATOM 5898 C C . ALA B 1 114 ? -27.234 5.082 15.648 1 95.44 114 ALA B C 1
ATOM 5900 O O . ALA B 1 114 ? -26.969 5.812 16.609 1 95.44 114 ALA B O 1
ATOM 5901 N N . THR B 1 115 ? -28.219 4.203 15.664 1 96 115 THR B N 1
ATOM 5902 C CA . THR B 1 115 ? -29.141 4.168 16.797 1 96 115 THR B CA 1
ATOM 5903 C C . THR B 1 115 ? -28.875 2.959 17.672 1 96 115 THR B C 1
ATOM 5905 O O . THR B 1 115 ? -29.594 2.719 18.656 1 96 115 THR B O 1
ATOM 5908 N N . HIS B 1 116 ? -27.891 2.201 17.328 1 97.56 116 HIS B N 1
ATOM 5909 C CA . HIS B 1 116 ? -27.547 1.028 18.125 1 97.56 116 HIS B CA 1
ATOM 5910 C C . HIS B 1 116 ? -27.156 1.423 19.547 1 97.56 116 HIS B C 1
ATOM 5912 O O . HIS B 1 116 ? -26.438 2.408 19.75 1 97.56 116 HIS B O 1
ATOM 5918 N N . PRO B 1 117 ? -27.547 0.663 20.609 1 97.56 117 PRO B N 1
ATOM 5919 C CA . PRO B 1 117 ? -27.281 1.022 22 1 97.56 117 PRO B CA 1
ATOM 5920 C C . PRO B 1 117 ? -25.797 1.159 22.297 1 97.56 117 PRO B C 1
ATOM 5922 O O . PRO B 1 117 ? -25.391 2.066 23.031 1 97.56 117 PRO B O 1
ATOM 5925 N N . ALA B 1 118 ? -24.984 0.301 21.734 1 97 118 ALA B N 1
ATOM 5926 C CA . ALA B 1 118 ? -23.547 0.378 21.969 1 97 118 ALA B CA 1
ATOM 5927 C C . ALA B 1 118 ? -22.969 1.686 21.422 1 97 118 ALA B C 1
ATOM 5929 O O . ALA B 1 118 ? -22.078 2.283 22.047 1 97 118 ALA B O 1
ATOM 5930 N N . VAL B 1 119 ? -23.422 2.09 20.281 1 97.81 119 VAL B N 1
ATOM 5931 C CA . VAL B 1 119 ? -22.938 3.314 19.641 1 97.81 119 VAL B CA 1
ATOM 5932 C C . VAL B 1 119 ? -23.391 4.527 20.453 1 97.81 119 VAL B C 1
ATOM 5934 O O . VAL B 1 119 ? -22.609 5.438 20.719 1 97.81 119 VAL B O 1
ATOM 5937 N N . LEU B 1 120 ? -24.641 4.52 20.922 1 97.69 120 LEU B N 1
ATOM 5938 C CA . LEU B 1 120 ? -25.172 5.613 21.734 1 97.69 120 LEU B CA 1
ATOM 5939 C C . LEU B 1 120 ? -24.406 5.734 23.047 1 97.69 120 LEU B C 1
ATOM 5941 O O . LEU B 1 120 ? -24.094 6.844 23.484 1 97.69 120 LEU B O 1
ATOM 5945 N N . ALA B 1 121 ? -24.156 4.602 23.641 1 97.5 121 ALA B N 1
ATOM 5946 C CA . ALA B 1 121 ? -23.391 4.605 24.891 1 97.5 121 ALA B CA 1
ATOM 5947 C C . ALA B 1 121 ? -21.984 5.148 24.656 1 97.5 121 ALA B C 1
ATOM 5949 O O . ALA B 1 121 ? -21.453 5.898 25.5 1 97.5 121 ALA B O 1
ATOM 5950 N N . ALA B 1 122 ? -21.391 4.742 23.578 1 96.94 122 ALA B N 1
ATOM 5951 C CA . ALA B 1 122 ? -20.047 5.219 23.25 1 96.94 122 ALA B CA 1
ATOM 5952 C C . ALA B 1 122 ? -20.047 6.727 23.016 1 96.94 122 ALA B C 1
ATOM 5954 O O . ALA B 1 122 ? -19.125 7.422 23.453 1 96.94 122 ALA B O 1
ATOM 5955 N N . LEU B 1 123 ? -21.031 7.238 22.328 1 97.75 123 LEU B N 1
ATOM 5956 C CA . LEU B 1 123 ? -21.125 8.672 22.078 1 97.75 123 LEU B CA 1
ATOM 5957 C C . LEU B 1 123 ? -21.297 9.445 23.375 1 97.75 123 LEU B C 1
ATOM 5959 O O . LEU B 1 123 ? -20.734 10.531 23.531 1 97.75 123 LEU B O 1
ATOM 5963 N N . ALA B 1 124 ? -22.031 8.906 24.312 1 97.06 124 ALA B N 1
ATOM 5964 C CA . ALA B 1 124 ? -22.188 9.539 25.609 1 97.06 124 ALA B CA 1
ATOM 5965 C C . ALA B 1 124 ? -20.859 9.602 26.344 1 97.06 124 ALA B C 1
ATOM 5967 O O . ALA B 1 124 ? -20.531 10.609 26.984 1 97.06 124 ALA B O 1
ATOM 5968 N N . ASN B 1 125 ? -20.156 8.523 26.281 1 96.19 125 ASN B N 1
ATOM 5969 C CA . ASN B 1 125 ? -18.844 8.484 26.906 1 96.19 125 ASN B CA 1
ATOM 5970 C C . ASN B 1 125 ? -17.891 9.5 26.266 1 96.19 125 ASN B C 1
ATOM 5972 O O . ASN B 1 125 ? -17.109 10.133 26.969 1 96.19 125 ASN B O 1
ATOM 5976 N N . ILE B 1 126 ? -17.938 9.609 24.984 1 96.56 126 ILE B N 1
ATOM 5977 C CA . ILE B 1 126 ? -17.094 10.562 24.25 1 96.56 126 ILE B CA 1
ATOM 5978 C C . ILE B 1 126 ? -17.453 11.984 24.672 1 96.56 126 ILE B C 1
ATOM 5980 O O . ILE B 1 126 ? -16.562 12.82 24.875 1 96.56 126 ILE B O 1
ATOM 5984 N N . LYS B 1 127 ? -18.719 12.242 24.781 1 96.88 127 LYS B N 1
ATOM 5985 C CA . LYS B 1 127 ? -19.156 13.57 25.219 1 96.88 127 LYS B CA 1
ATOM 5986 C C . LYS B 1 127 ? -18.547 13.93 26.578 1 96.88 127 LYS B C 1
ATOM 5988 O O . LYS B 1 127 ? -18.031 15.031 26.766 1 96.88 127 LYS B O 1
ATOM 5993 N N . LEU B 1 128 ? -18.578 13.008 27.5 1 95.88 128 LEU B N 1
ATOM 5994 C CA . LEU B 1 128 ? -18.031 13.242 28.844 1 95.88 128 LEU B CA 1
ATOM 5995 C C . LEU B 1 128 ? -16.516 13.484 28.766 1 95.88 128 LEU B C 1
ATOM 5997 O O . LEU B 1 128 ? -16 14.375 29.438 1 95.88 128 LEU B O 1
ATOM 6001 N N . ALA B 1 129 ? -15.898 12.703 27.969 1 93.25 129 ALA B N 1
ATOM 6002 C CA . ALA B 1 129 ? -14.453 12.844 27.828 1 93.25 129 ALA B CA 1
ATOM 6003 C C . ALA B 1 129 ? -14.094 14.203 27.234 1 93.25 129 ALA B C 1
ATOM 6005 O O . ALA B 1 129 ? -13.117 14.836 27.656 1 93.25 129 ALA B O 1
ATOM 6006 N N . LEU B 1 130 ? -14.812 14.617 26.219 1 96 130 LEU B N 1
ATOM 6007 C CA . LEU B 1 130 ? -14.539 15.883 25.562 1 96 130 LEU B CA 1
ATOM 6008 C C . LEU B 1 130 ? -14.859 17.062 26.484 1 96 130 LEU B C 1
ATOM 6010 O O . LEU B 1 130 ? -14.172 18.078 26.453 1 96 130 LEU B O 1
ATOM 6014 N N . GLU B 1 131 ? -15.891 16.938 27.312 1 95 131 GLU B N 1
ATOM 6015 C CA . GLU B 1 131 ? -16.203 17.969 28.312 1 95 131 GLU B CA 1
ATOM 6016 C C . GLU B 1 131 ? -15.094 18.094 29.344 1 95 131 GLU B C 1
ATOM 6018 O O . GLU B 1 131 ? -14.734 19.203 29.75 1 95 131 GLU B O 1
ATOM 6023 N N . ALA B 1 132 ? -14.609 16.984 29.719 1 92.81 132 ALA B N 1
ATOM 6024 C CA . ALA B 1 132 ? -13.484 17 30.641 1 92.81 132 ALA B CA 1
ATOM 6025 C C . ALA B 1 132 ? -12.281 17.719 30.031 1 92.81 132 ALA B C 1
ATOM 6027 O O . ALA B 1 132 ? -11.594 18.484 30.719 1 92.81 132 ALA B O 1
ATOM 6028 N N . ASN B 1 133 ? -12.008 17.406 28.797 1 91.25 133 ASN B N 1
ATOM 6029 C CA . ASN B 1 133 ? -10.922 18.078 28.094 1 91.25 133 ASN B CA 1
ATOM 6030 C C . ASN B 1 133 ? -11.148 19.594 28.031 1 91.25 133 ASN B C 1
ATOM 6032 O O . ASN B 1 133 ? -10.195 20.359 28.172 1 91.25 133 ASN B O 1
ATOM 6036 N N . ALA B 1 134 ? -12.359 20 27.828 1 92 134 ALA B N 1
ATOM 6037 C CA . ALA B 1 134 ? -12.711 21.422 27.719 1 92 134 ALA B CA 1
ATOM 6038 C C . ALA B 1 134 ? -12.484 22.156 29.031 1 92 134 ALA B C 1
ATOM 6040 O O . ALA B 1 134 ? -12.125 23.328 29.047 1 92 134 ALA B O 1
ATOM 6041 N N . ILE B 1 135 ? -12.695 21.469 30.125 1 90.69 135 ILE B N 1
ATOM 6042 C CA . ILE B 1 135 ? -12.492 22.047 31.438 1 90.69 135 ILE B CA 1
ATOM 6043 C C . ILE B 1 135 ? -11 22.234 31.703 1 90.69 135 ILE B C 1
ATOM 6045 O O . ILE B 1 135 ? -10.586 23.25 32.281 1 90.69 135 ILE B O 1
ATOM 6049 N N . LEU B 1 136 ? -10.273 21.375 31.203 1 87.81 136 LEU B N 1
ATOM 6050 C CA . LEU B 1 136 ? -8.836 21.375 31.469 1 87.81 136 LEU B CA 1
ATOM 6051 C C . LEU B 1 136 ? -8.133 22.406 30.578 1 87.81 136 LEU B C 1
ATOM 6053 O O . LEU B 1 136 ? -7.102 22.969 30.969 1 87.81 136 LEU B O 1
ATOM 6057 N N . HIS B 1 137 ? -8.672 22.594 29.359 1 87.31 137 HIS B N 1
ATOM 6058 C CA . HIS B 1 137 ? -8.008 23.453 28.375 1 87.31 137 HIS B CA 1
ATOM 6059 C C . HIS B 1 137 ? -8.938 24.578 27.906 1 87.31 137 HIS B C 1
ATOM 6061 O O . HIS B 1 137 ? -10.125 24.344 27.688 1 87.31 137 HIS B O 1
ATOM 6067 N N . LYS B 1 138 ? -8.453 25.781 27.797 1 86.81 138 LYS B N 1
ATOM 6068 C CA . LYS B 1 138 ? -9.25 26.938 27.359 1 86.81 138 LYS B CA 1
ATOM 6069 C C . LYS B 1 138 ? -9.125 27.141 25.859 1 86.81 138 LYS B C 1
ATOM 6071 O O . LYS B 1 138 ? -9.031 28.281 25.391 1 86.81 138 LYS B O 1
ATOM 6076 N N . ASP B 1 139 ? -9.039 26.094 25.125 1 95.5 139 ASP B N 1
ATOM 6077 C CA . ASP B 1 139 ? -8.883 26.141 23.672 1 95.5 139 ASP B CA 1
ATOM 6078 C C . ASP B 1 139 ? -10.234 26.266 22.984 1 95.5 139 ASP B C 1
ATOM 6080 O O . ASP B 1 139 ? -11.273 25.953 23.562 1 95.5 139 ASP B O 1
ATOM 6084 N N . ALA B 1 140 ? -10.266 26.844 21.781 1 97 140 ALA B N 1
ATOM 6085 C CA . ALA B 1 140 ? -11.391 26.641 20.875 1 97 140 ALA B CA 1
ATOM 6086 C C . ALA B 1 140 ? -11.297 25.281 20.188 1 97 140 ALA B C 1
ATOM 6088 O O . ALA B 1 140 ? -10.305 24.969 19.531 1 97 140 ALA B O 1
ATOM 6089 N N . VAL B 1 141 ? -12.281 24.453 20.406 1 97.94 141 VAL B N 1
ATOM 6090 C CA . VAL B 1 141 ? -12.281 23.094 19.875 1 97.94 141 VAL B CA 1
ATOM 6091 C C . VAL B 1 141 ? -13.578 22.828 19.125 1 97.94 141 VAL B C 1
ATOM 6093 O O . VAL B 1 141 ? -14.664 23.109 19.625 1 97.94 141 VAL B O 1
ATOM 6096 N N . SER B 1 142 ? -13.5 22.406 17.922 1 98.5 142 SER B N 1
ATOM 6097 C CA . SER B 1 142 ? -14.633 21.922 17.141 1 98.5 142 SER B CA 1
ATOM 6098 C C . SER B 1 142 ? -14.414 20.5 16.656 1 98.5 142 SER B C 1
ATOM 6100 O O . SER B 1 142 ? -13.461 20.219 15.93 1 98.5 142 SER B O 1
ATOM 6102 N N . ILE B 1 143 ? -15.266 19.562 17.047 1 98.62 143 ILE B N 1
ATOM 6103 C CA . ILE B 1 143 ? -15.172 18.156 16.688 1 98.62 143 ILE B CA 1
ATOM 6104 C C . ILE B 1 143 ? -16.469 17.703 16.047 1 98.62 143 ILE B C 1
ATOM 6106 O O . ILE B 1 143 ? -17.562 18 16.531 1 98.62 143 ILE B O 1
ATOM 6110 N N . SER B 1 144 ? -16.375 17.047 14.922 1 98.69 144 SER B N 1
ATOM 6111 C CA . SER B 1 144 ? -17.5 16.406 14.281 1 98.69 144 SER B CA 1
ATOM 6112 C C . SER B 1 144 ? -17.219 14.93 14.008 1 98.69 144 SER B C 1
ATOM 6114 O O . SER B 1 144 ? -16.109 14.57 13.586 1 98.69 144 SER B O 1
ATOM 6116 N N . ILE B 1 145 ? -18.156 14.07 14.328 1 98.62 145 ILE B N 1
ATOM 6117 C CA . ILE B 1 145 ? -18.125 12.648 14 1 98.62 145 ILE B CA 1
ATOM 6118 C C . ILE B 1 145 ? -19.172 12.336 12.938 1 98.62 145 ILE B C 1
ATOM 6120 O O . ILE B 1 145 ? -20.344 12.711 13.078 1 98.62 145 ILE B O 1
ATOM 6124 N N . VAL B 1 146 ? -18.703 11.664 11.875 1 98.12 146 VAL B N 1
ATOM 6125 C CA . VAL B 1 146 ? -19.578 11.367 10.734 1 98.12 146 VAL B CA 1
ATOM 6126 C C . VAL B 1 146 ? -19.625 9.859 10.516 1 98.12 146 VAL B C 1
ATOM 6128 O O . VAL B 1 146 ? -18.672 9.148 10.805 1 98.12 146 VAL B O 1
ATOM 6131 N N . HIS B 1 147 ? -20.766 9.359 10.078 1 98 147 HIS B N 1
ATOM 6132 C CA . HIS B 1 147 ? -20.922 7.977 9.641 1 98 147 HIS B CA 1
ATOM 6133 C C . HIS B 1 147 ? -21.516 7.902 8.234 1 98 147 HIS B C 1
ATOM 6135 O O . HIS B 1 147 ? -22.281 8.781 7.84 1 98 147 HIS B O 1
ATOM 6141 N N . ALA B 1 148 ? -21.203 6.91 7.566 1 97.06 148 ALA B N 1
ATOM 6142 C CA . ALA B 1 148 ? -21.641 6.703 6.188 1 97.06 148 ALA B CA 1
ATOM 6143 C C . ALA B 1 148 ? -23.172 6.695 6.094 1 97.06 148 ALA B C 1
ATOM 6145 O O . ALA B 1 148 ? -23.734 7.191 5.121 1 97.06 148 ALA B O 1
ATOM 6146 N N . SER B 1 149 ? -23.875 6.18 7.035 1 94.56 149 SER B N 1
ATOM 6147 C CA . SER B 1 149 ? -25.312 5.941 6.98 1 94.56 149 SER B CA 1
ATOM 6148 C C . SER B 1 149 ? -26.094 7.234 7.172 1 94.56 149 SER B C 1
ATOM 6150 O O . SER B 1 149 ? -27.156 7.418 6.574 1 94.56 149 SER B O 1
ATOM 6152 N N . THR B 1 150 ? -25.562 8.148 7.98 1 93 150 THR B N 1
ATOM 6153 C CA . THR B 1 150 ? -26.406 9.266 8.406 1 93 150 THR B CA 1
ATOM 6154 C C . THR B 1 150 ? -25.734 10.602 8.109 1 93 150 THR B C 1
ATOM 6156 O O . THR B 1 150 ? -26.391 11.648 8.109 1 93 150 THR B O 1
ATOM 6159 N N . GLY B 1 151 ? -24.531 10.578 7.859 1 95.19 151 GLY B N 1
ATOM 6160 C CA . GLY B 1 151 ? -23.766 11.82 7.91 1 95.19 151 GLY B CA 1
ATOM 6161 C C . GLY B 1 151 ? -23.312 12.188 9.312 1 95.19 151 GLY B C 1
ATOM 6162 O O . GLY B 1 151 ? -22.734 11.352 10.016 1 95.19 151 GLY B O 1
ATOM 6163 N N . LYS B 1 152 ? -23.516 13.383 9.695 1 96 152 LYS B N 1
ATOM 6164 C CA . LYS B 1 152 ? -23.062 13.812 11.016 1 96 152 LYS B CA 1
ATOM 6165 C C . LYS B 1 152 ? -23.812 13.086 12.125 1 96 152 LYS B C 1
ATOM 6167 O O . LYS B 1 152 ? -25.047 13.148 12.195 1 96 152 LYS B O 1
ATOM 6172 N N . LEU B 1 153 ? -23.094 12.406 12.945 1 95.56 153 LEU B N 1
ATOM 6173 C CA . LEU B 1 153 ? -23.609 11.609 14.062 1 95.56 153 LEU B CA 1
ATOM 6174 C C . LEU B 1 153 ? -23.5 12.391 15.367 1 95.56 153 LEU B C 1
ATOM 6176 O O . LEU B 1 153 ? -24.25 12.125 16.312 1 95.56 153 LEU B O 1
ATOM 6180 N N . PHE B 1 154 ? -22.5 13.164 15.547 1 96.75 154 PHE B N 1
ATOM 6181 C CA . PHE B 1 154 ? -22.172 13.82 16.797 1 96.75 154 PHE B CA 1
ATOM 6182 C C . PHE B 1 154 ? -21.344 15.078 16.562 1 96.75 154 PHE B C 1
ATOM 6184 O O . PHE B 1 154 ? -20.5 15.102 15.664 1 96.75 154 PHE B O 1
ATOM 6191 N N . ASP B 1 155 ? -21.641 16.141 17.344 1 97.38 155 ASP B N 1
ATOM 6192 C CA . ASP B 1 155 ? -20.859 17.375 17.344 1 97.38 155 ASP B CA 1
ATOM 6193 C C . ASP B 1 155 ? -20.516 17.812 18.766 1 97.38 155 ASP B C 1
ATOM 6195 O O . ASP B 1 155 ? -21.312 17.641 19.688 1 97.38 155 ASP B O 1
ATOM 6199 N N . PHE B 1 156 ? -19.344 18.359 18.828 1 98.25 156 PHE B N 1
ATOM 6200 C CA . PHE B 1 156 ? -18.891 18.953 20.094 1 98.25 156 PHE B CA 1
ATOM 6201 C C . PHE B 1 156 ? -18.078 20.219 19.844 1 98.25 156 PHE B C 1
ATOM 6203 O O . PHE B 1 156 ? -17.141 20.203 19.047 1 98.25 156 PHE B O 1
ATOM 6210 N N . HIS B 1 157 ? -18.484 21.297 20.453 1 97.94 157 HIS B N 1
ATOM 6211 C CA . HIS B 1 157 ? -17.797 22.578 20.328 1 97.94 157 HIS B CA 1
ATOM 6212 C C . HIS B 1 157 ? -17.578 23.203 21.703 1 97.94 157 HIS B C 1
ATOM 6214 O O . HIS B 1 157 ? -18.469 23.188 22.547 1 97.94 157 HIS B O 1
ATOM 6220 N N . SER B 1 158 ? -16.438 23.703 21.922 1 96.5 158 SER B N 1
ATOM 6221 C CA . SER B 1 158 ? -16.109 24.391 23.172 1 96.5 158 SER B CA 1
ATOM 6222 C C . SER B 1 158 ? -15.164 25.562 22.922 1 96.5 158 SER B C 1
ATOM 6224 O O . SER B 1 158 ? -14.383 25.547 21.969 1 96.5 158 SER B O 1
ATOM 6226 N N . GLY B 1 159 ? -15.258 26.578 23.781 1 95.25 159 GLY B N 1
ATOM 6227 C CA . GLY B 1 159 ? -14.383 27.734 23.688 1 95.25 159 GLY B CA 1
ATOM 6228 C C . GLY B 1 159 ? -15.008 28.891 22.938 1 95.25 159 GLY B C 1
ATOM 6229 O O . GLY B 1 159 ? -16.234 28.953 22.781 1 95.25 159 GLY B O 1
ATOM 6230 N N . ARG B 1 160 ? -14.141 29.922 22.641 1 93.88 160 ARG B N 1
ATOM 6231 C CA . ARG B 1 160 ? -14.586 31.141 22 1 93.88 160 ARG B CA 1
ATOM 6232 C C . ARG B 1 160 ? -13.844 31.375 20.688 1 93.88 160 ARG B C 1
ATOM 6234 O O . ARG B 1 160 ? -12.727 30.875 20.5 1 93.88 160 ARG B O 1
ATOM 6241 N N . VAL B 1 161 ? -14.461 32.125 19.766 1 93.5 161 VAL B N 1
ATOM 6242 C CA . VAL B 1 161 ? -13.93 32.344 18.422 1 93.5 161 VAL B CA 1
ATOM 6243 C C . VAL B 1 161 ? -12.68 33.219 18.484 1 93.5 161 VAL B C 1
ATOM 6245 O O . VAL B 1 161 ? -11.75 33.031 17.688 1 93.5 161 VAL B O 1
ATOM 6248 N N . ARG B 1 162 ? -12.672 34.094 19.344 1 89.06 162 ARG B N 1
ATOM 6249 C CA . ARG B 1 162 ? -11.523 35 19.516 1 89.06 162 ARG B CA 1
ATOM 6250 C C . ARG B 1 162 ? -10.969 34.906 20.938 1 89.06 162 ARG B C 1
ATOM 6252 O O . ARG B 1 162 ? -11.68 35.219 21.906 1 89.06 162 ARG B O 1
ATOM 6259 N N . LEU B 1 163 ? -9.664 34.625 20.938 1 82.38 163 LEU B N 1
ATOM 6260 C CA . LEU B 1 163 ? -9.102 34.312 22.25 1 82.38 163 LEU B CA 1
ATOM 6261 C C . LEU B 1 163 ? -7.973 35.281 22.594 1 82.38 163 LEU B C 1
ATOM 6263 O O . LEU B 1 163 ? -7.453 35.25 23.703 1 82.38 163 LEU B O 1
ATOM 6267 N N . ASN B 1 164 ? -7.676 36.094 21.641 1 81.19 164 ASN B N 1
ATOM 6268 C CA . ASN B 1 164 ? -6.586 37.031 21.906 1 81.19 164 ASN B CA 1
ATOM 6269 C C . ASN B 1 164 ? -7.113 38.406 22.266 1 81.19 164 ASN B 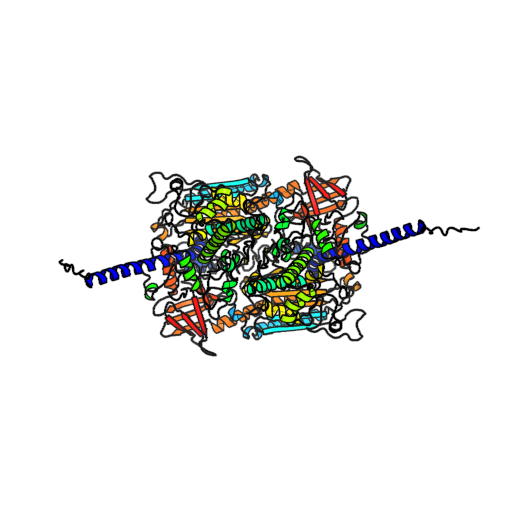C 1
ATOM 6271 O O . ASN B 1 164 ? -8.273 38.562 22.641 1 81.19 164 ASN B O 1
ATOM 6275 N N . GLU B 1 165 ? -6.172 39.344 22.25 1 75.44 165 GLU B N 1
ATOM 6276 C CA . GLU B 1 165 ? -6.457 40.688 22.719 1 75.44 165 GLU B CA 1
ATOM 6277 C C . GLU B 1 165 ? -7.508 41.375 21.844 1 75.44 165 GLU B C 1
ATOM 6279 O O . GLU B 1 165 ? -8.102 42.375 22.25 1 75.44 165 GLU B O 1
ATOM 6284 N N . SER B 1 166 ? -7.699 40.844 20.656 1 72.56 166 SER B N 1
ATOM 6285 C CA . SER B 1 166 ? -8.68 41.438 19.75 1 72.56 166 SER B CA 1
ATOM 6286 C C . SER B 1 166 ? -10.094 41 20.094 1 72.56 166 SER B C 1
ATOM 6288 O O . SER B 1 166 ? -11.062 41.469 19.5 1 72.56 166 SER B O 1
ATOM 6290 N N . ALA B 1 167 ? -10.125 40.156 21.094 1 77.56 167 ALA B N 1
ATOM 6291 C CA . ALA B 1 167 ? -11.438 39.656 21.484 1 77.56 167 ALA B CA 1
ATOM 6292 C C . ALA B 1 167 ? -12.305 40.75 22.078 1 77.56 167 ALA B C 1
ATOM 6294 O O . ALA B 1 167 ? -11.805 41.625 22.781 1 77.56 167 ALA B O 1
ATOM 6295 N N . THR B 1 168 ? -13.57 40.75 21.609 1 72 168 THR B N 1
ATOM 6296 C CA . THR B 1 168 ? -14.531 41.625 22.281 1 72 168 THR B CA 1
ATOM 6297 C C . THR B 1 168 ? -14.758 41.156 23.719 1 72 168 THR B C 1
ATOM 6299 O O . THR B 1 168 ? -14.219 40.125 24.156 1 72 168 THR B O 1
ATOM 6302 N N . ALA B 1 169 ? -15.508 41.906 24.344 1 68.56 169 ALA B N 1
ATOM 6303 C CA . ALA B 1 169 ? -15.82 41.594 25.734 1 68.56 169 ALA B CA 1
ATOM 6304 C C . ALA B 1 169 ? -16.484 40.219 25.859 1 68.56 169 ALA B C 1
ATOM 6306 O O . ALA B 1 169 ? -16.297 39.531 26.844 1 68.56 169 ALA B O 1
ATOM 6307 N N . SER B 1 170 ? -17.219 39.875 24.844 1 72.88 170 SER B N 1
ATOM 6308 C CA . SER B 1 170 ? -17.875 38.562 24.844 1 72.88 170 SER B CA 1
ATOM 6309 C C . SER B 1 170 ? -17.781 37.906 23.469 1 72.88 170 SER B C 1
ATOM 6311 O O . SER B 1 170 ? -18.766 37.844 22.734 1 72.88 170 SER B O 1
ATOM 6313 N N . PRO B 1 171 ? -16.641 37.375 23.25 1 82.12 171 PRO B N 1
ATOM 6314 C CA . PRO B 1 171 ? -16.531 36.75 21.938 1 82.12 171 PRO B CA 1
ATOM 6315 C C . PRO B 1 171 ? -17.516 35.594 21.766 1 82.12 171 PRO B C 1
ATOM 6317 O O . PRO B 1 171 ? -17.875 34.938 22.734 1 82.12 171 PRO B O 1
ATOM 6320 N N . ALA B 1 172 ? -18.047 35.406 20.578 1 89.94 172 ALA B N 1
ATOM 6321 C CA . ALA B 1 172 ? -19.016 34.375 20.281 1 89.94 172 ALA B CA 1
ATOM 6322 C C . ALA B 1 172 ? -18.453 33 20.594 1 89.94 172 ALA B C 1
ATOM 6324 O O . ALA B 1 172 ? -17.25 32.75 20.438 1 89.94 172 ALA B O 1
ATOM 6325 N N . PRO B 1 173 ? -19.328 32.062 21.141 1 94.5 173 PRO B N 1
ATOM 6326 C CA . PRO B 1 173 ? -18.891 30.688 21.281 1 94.5 173 PRO B CA 1
ATOM 6327 C C . PRO B 1 173 ? -18.594 30.016 19.938 1 94.5 173 PRO B C 1
ATOM 6329 O O . PRO B 1 173 ? -19.203 30.375 18.922 1 94.5 173 PRO B O 1
ATOM 6332 N N . VAL B 1 174 ? -17.672 29.109 19.969 1 96.56 174 VAL B N 1
ATOM 6333 C CA . VAL B 1 174 ? -17.359 28.344 18.766 1 96.56 174 VAL B CA 1
ATOM 6334 C C . VAL B 1 174 ? -18.516 27.406 18.422 1 96.56 174 VAL B C 1
ATOM 6336 O O . VAL B 1 174 ? -19.234 26.938 19.328 1 96.56 174 VAL B O 1
ATOM 6339 N N . ASP B 1 175 ? -18.75 27.203 17.203 1 97.44 175 ASP B N 1
ATOM 6340 C CA . ASP B 1 175 ? -19.719 26.234 16.688 1 97.44 175 ASP B CA 1
ATOM 6341 C C . ASP B 1 175 ? -19.188 25.516 15.445 1 97.44 175 ASP B C 1
ATOM 6343 O O . ASP B 1 175 ? -17.984 25.547 15.172 1 97.44 175 ASP B O 1
ATOM 6347 N N . GLY B 1 176 ? -20.062 24.797 14.758 1 98.12 176 GLY B N 1
ATOM 6348 C CA . GLY B 1 176 ? -19.641 23.984 13.625 1 98.12 176 GLY B CA 1
ATOM 6349 C C . GLY B 1 176 ? -19.25 24.812 12.414 1 98.12 176 GLY B C 1
ATOM 6350 O O . GLY B 1 176 ? -18.625 24.312 11.484 1 98.12 176 GLY B O 1
ATOM 6351 N N . ASP B 1 177 ? -19.516 26.094 12.414 1 98.12 177 ASP B N 1
ATOM 6352 C CA . ASP B 1 177 ? -19.219 26.969 11.297 1 98.12 177 ASP B CA 1
ATOM 6353 C C . ASP B 1 177 ? -18.062 27.906 11.641 1 98.12 177 ASP B C 1
ATOM 6355 O O . ASP B 1 177 ? -17.703 28.781 10.844 1 98.12 177 ASP B O 1
ATOM 6359 N N . SER B 1 178 ? -17.547 27.75 12.844 1 98.44 178 SER B N 1
ATOM 6360 C CA . SER B 1 178 ? -16.328 28.484 13.156 1 98.44 178 SER B CA 1
ATOM 6361 C C . SER B 1 178 ? -15.172 28.047 12.266 1 98.44 178 SER B C 1
ATOM 6363 O O . SER B 1 178 ? -14.984 26.859 12.023 1 98.44 178 SER B O 1
ATOM 6365 N N . ILE B 1 179 ? -14.438 29.062 11.766 1 98.62 179 ILE B N 1
ATOM 6366 C CA . ILE B 1 179 ? -13.461 28.828 10.719 1 98.62 179 ILE B CA 1
ATOM 6367 C C . ILE B 1 179 ? -12.062 28.703 11.328 1 98.62 179 ILE B C 1
ATOM 6369 O O . ILE B 1 179 ? -11.656 29.562 12.125 1 98.62 179 ILE B O 1
ATOM 6373 N N . TYR B 1 180 ? -11.375 27.641 10.984 1 98.5 180 TYR B N 1
ATOM 6374 C CA . TYR B 1 180 ? -9.984 27.391 11.367 1 98.5 180 TYR B CA 1
ATOM 6375 C C . TYR B 1 180 ? -9.078 27.344 10.148 1 98.5 180 TYR B C 1
ATOM 6377 O O . TYR B 1 180 ? -9.523 26.984 9.055 1 98.5 180 TYR B O 1
ATOM 6385 N N . ARG B 1 181 ? -7.82 27.766 10.273 1 97.19 181 ARG B N 1
ATOM 6386 C CA . ARG B 1 181 ? -6.816 27.438 9.266 1 97.19 181 ARG B CA 1
ATOM 6387 C C . ARG B 1 181 ? -6.414 25.969 9.352 1 97.19 181 ARG B C 1
ATOM 6389 O O . ARG B 1 181 ? -5.773 25.547 10.32 1 97.19 181 ARG B O 1
ATOM 6396 N N . ILE B 1 182 ? -6.703 25.219 8.32 1 98.19 182 ILE B N 1
ATOM 6397 C CA . ILE B 1 182 ? -6.594 23.766 8.461 1 98.19 182 ILE B CA 1
ATOM 6398 C C . ILE B 1 182 ? -5.199 23.312 8.023 1 98.19 182 ILE B C 1
ATOM 6400 O O . ILE B 1 182 ? -4.883 22.125 8.094 1 98.19 182 ILE B O 1
ATOM 6404 N N . ALA B 1 183 ? -4.359 24.219 7.609 1 95.88 183 ALA B N 1
ATOM 6405 C CA . ALA B 1 183 ? -2.953 23.953 7.324 1 95.88 183 ALA B CA 1
ATOM 6406 C C . ALA B 1 183 ? -2.803 22.75 6.387 1 95.88 183 ALA B C 1
ATOM 6408 O O . ALA B 1 183 ? -3.41 22.719 5.312 1 95.88 183 ALA B O 1
ATOM 6409 N N . SER B 1 184 ? -2.121 21.766 6.719 1 96.62 184 SER B N 1
ATOM 6410 C CA . SER B 1 184 ? -1.692 20.688 5.828 1 96.62 184 SER B CA 1
ATOM 6411 C C . SER B 1 184 ? -2.869 19.812 5.41 1 96.62 184 SER B C 1
ATOM 6413 O O . SER B 1 184 ? -2.754 19 4.484 1 96.62 184 SER B O 1
ATOM 6415 N N . ILE B 1 185 ? -3.988 19.906 6.012 1 98.56 185 ILE B N 1
ATOM 6416 C CA . ILE B 1 185 ? -5.148 19.203 5.465 1 98.56 185 ILE B CA 1
ATOM 6417 C C . ILE B 1 185 ? -5.395 19.656 4.031 1 98.56 185 ILE B C 1
ATOM 6419 O O . ILE B 1 185 ? -6.008 18.938 3.24 1 98.56 185 ILE B O 1
ATOM 6423 N N . SER B 1 186 ? -4.902 20.859 3.713 1 98.38 186 SER B N 1
ATOM 6424 C CA . SER B 1 186 ? -4.965 21.391 2.355 1 98.38 186 SER B CA 1
ATOM 6425 C C . SER B 1 186 ? -4.434 20.375 1.342 1 98.38 186 SER B C 1
ATOM 6427 O O . SER B 1 186 ? -4.934 20.297 0.217 1 98.38 186 SER B O 1
ATOM 6429 N N . LYS B 1 187 ? -3.488 19.625 1.735 1 98.5 187 LYS B N 1
ATOM 6430 C CA . LYS B 1 187 ? -2.84 18.656 0.858 1 98.5 187 LYS B CA 1
ATOM 6431 C C . LYS B 1 187 ? -3.832 17.594 0.369 1 98.5 187 LYS B C 1
ATOM 6433 O O . LYS B 1 187 ? -3.74 17.141 -0.769 1 98.5 187 LYS B O 1
ATOM 6438 N N . ALA B 1 188 ? -4.766 17.234 1.166 1 98.69 188 ALA B N 1
ATOM 6439 C CA . ALA B 1 188 ? -5.785 16.266 0.755 1 98.69 188 ALA B CA 1
ATOM 6440 C C . ALA B 1 188 ? -6.66 16.844 -0.357 1 98.69 188 ALA B C 1
ATOM 6442 O O . ALA B 1 188 ? -7.09 16.109 -1.255 1 98.69 188 ALA B O 1
ATOM 6443 N N . PHE B 1 189 ? -6.91 18.109 -0.317 1 98.81 189 PHE B N 1
ATOM 6444 C CA . PHE B 1 189 ? -7.75 18.75 -1.322 1 98.81 189 PHE B CA 1
ATOM 6445 C C . PHE B 1 189 ? -7.043 18.797 -2.672 1 98.81 189 PHE B C 1
ATOM 6447 O O . PHE B 1 189 ? -7.684 18.672 -3.717 1 98.81 189 PHE B O 1
ATOM 6454 N N . VAL B 1 190 ? -5.754 18.953 -2.668 1 98.38 190 VAL B N 1
ATOM 6455 C CA . VAL B 1 190 ? -4.996 19 -3.914 1 98.38 190 VAL B CA 1
ATOM 6456 C C . VAL B 1 190 ? -5.043 17.641 -4.598 1 98.38 190 VAL B C 1
ATOM 6458 O O . VAL B 1 190 ? -5.223 17.547 -5.816 1 98.38 190 VAL B O 1
ATOM 6461 N N . VAL B 1 191 ? -4.863 16.609 -3.838 1 98.75 191 VAL B N 1
ATOM 6462 C CA . VAL B 1 191 ? -4.926 15.266 -4.395 1 98.75 191 VAL B CA 1
ATOM 6463 C C . VAL B 1 191 ? -6.344 14.969 -4.879 1 98.75 191 VAL B C 1
ATOM 6465 O O . VAL B 1 191 ? -6.535 14.375 -5.941 1 98.75 191 VAL B O 1
ATOM 6468 N N . LEU B 1 192 ? -7.363 15.391 -4.082 1 98.88 192 LEU B N 1
ATOM 6469 C CA . LEU B 1 192 ? -8.75 15.25 -4.531 1 98.88 192 LEU B CA 1
ATOM 6470 C C . LEU B 1 192 ? -8.961 15.945 -5.871 1 98.88 192 LEU B C 1
ATOM 6472 O O . LEU B 1 192 ? -9.633 15.414 -6.754 1 98.88 192 LEU B O 1
ATOM 6476 N N . GLU B 1 193 ? -8.391 17.125 -6.012 1 98.75 193 GLU B N 1
ATOM 6477 C CA . GLU B 1 193 ? -8.508 17.844 -7.277 1 98.75 193 GLU B CA 1
ATOM 6478 C C . GLU B 1 193 ? -7.926 17.031 -8.43 1 98.75 193 GLU B C 1
ATOM 6480 O O . GLU B 1 193 ? -8.508 16.984 -9.516 1 98.75 193 GLU B O 1
ATOM 6485 N N . ALA B 1 194 ? -6.77 16.422 -8.234 1 98.69 194 ALA B N 1
ATOM 6486 C CA . ALA B 1 194 ? -6.184 15.578 -9.266 1 98.69 194 ALA B CA 1
ATOM 6487 C C . ALA B 1 194 ? -7.141 14.461 -9.664 1 98.69 194 ALA B C 1
ATOM 6489 O O . ALA B 1 194 ? -7.289 14.156 -10.852 1 98.69 194 ALA B O 1
ATOM 6490 N N . LEU B 1 195 ? -7.773 13.859 -8.727 1 98.69 195 LEU B N 1
ATOM 6491 C CA . LEU B 1 195 ? -8.695 12.766 -9 1 98.69 195 LEU B CA 1
ATOM 6492 C C . LEU B 1 195 ? -9.953 13.273 -9.703 1 98.69 195 LEU B C 1
ATOM 6494 O O . LEU B 1 195 ? -10.477 12.609 -10.602 1 98.69 195 LEU B O 1
ATOM 6498 N N . VAL B 1 196 ? -10.438 14.438 -9.273 1 98.81 196 VAL B N 1
ATOM 6499 C CA . VAL B 1 196 ? -11.594 15.062 -9.922 1 98.81 196 VAL B CA 1
ATOM 6500 C C . VAL B 1 196 ? -11.273 15.336 -11.391 1 98.81 196 VAL B C 1
ATOM 6502 O O . VAL B 1 196 ? -12.07 15.008 -12.273 1 98.81 196 VAL B O 1
ATOM 6505 N N . LEU B 1 197 ? -10.133 15.867 -11.625 1 98.75 197 LEU B N 1
ATOM 6506 C CA . LEU B 1 197 ? -9.719 16.188 -12.992 1 98.75 197 LEU B CA 1
ATOM 6507 C C . LEU B 1 197 ? -9.547 14.914 -13.812 1 98.75 197 LEU B C 1
ATOM 6509 O O . LEU B 1 197 ? -9.859 14.891 -15.008 1 98.75 197 LEU B O 1
ATOM 6513 N N . SER B 1 198 ? -8.992 13.898 -13.211 1 97.75 198 SER B N 1
ATOM 6514 C CA . SER B 1 198 ? -8.891 12.602 -13.883 1 97.75 198 SER B CA 1
ATOM 6515 C C . SER B 1 198 ? -10.25 12.133 -14.375 1 97.75 198 SER B C 1
ATOM 6517 O O . SER B 1 198 ? -10.398 11.75 -15.539 1 97.75 198 SER B O 1
ATOM 6519 N N . ARG B 1 199 ? -11.242 12.141 -13.523 1 97.56 199 ARG B N 1
ATOM 6520 C CA . ARG B 1 199 ? -12.586 11.711 -13.875 1 97.56 199 ARG B CA 1
ATOM 6521 C C . ARG B 1 199 ? -13.18 12.609 -14.961 1 97.56 199 ARG B C 1
ATOM 6523 O O . ARG B 1 199 ? -13.773 12.117 -15.93 1 97.56 199 ARG B O 1
ATOM 6530 N N . GLN B 1 200 ? -13.008 13.914 -14.789 1 98.12 200 GLN B N 1
ATOM 6531 C CA . GLN B 1 200 ? -13.531 14.859 -15.773 1 98.12 200 GLN B CA 1
ATOM 6532 C C . GLN B 1 200 ? -12.914 14.625 -17.141 1 98.12 200 GLN B C 1
ATOM 6534 O O . GLN B 1 200 ? -13.617 14.641 -18.156 1 98.12 200 GLN B O 1
ATOM 6539 N N . ALA B 1 201 ? -11.633 14.445 -17.172 1 97.62 201 ALA B N 1
ATOM 6540 C CA . ALA B 1 201 ? -10.953 14.188 -18.438 1 97.62 201 ALA B CA 1
ATOM 6541 C C . ALA B 1 201 ? -11.461 12.898 -19.078 1 97.62 201 ALA B C 1
ATOM 6543 O O . ALA B 1 201 ? -11.68 12.852 -20.281 1 97.62 201 ALA B O 1
ATOM 6544 N N . HIS B 1 202 ? -11.633 11.891 -18.234 1 95.19 202 HIS B N 1
ATOM 6545 C CA . HIS B 1 202 ? -12.125 10.609 -18.734 1 95.19 202 HIS B CA 1
ATOM 6546 C C . HIS B 1 202 ? -13.516 10.75 -19.344 1 95.19 202 HIS B C 1
ATOM 6548 O O . HIS B 1 202 ? -13.766 10.25 -20.438 1 95.19 202 HIS B O 1
ATOM 6554 N N . LEU B 1 203 ? -14.391 11.414 -18.672 1 95.06 203 LEU B N 1
ATOM 6555 C CA . LEU B 1 203 ? -15.766 11.562 -19.125 1 95.06 203 LEU B CA 1
ATOM 6556 C C . LEU B 1 203 ? -15.836 12.414 -20.391 1 95.06 203 LEU B C 1
ATOM 6558 O O . LEU B 1 203 ? -16.703 12.203 -21.234 1 95.06 203 LEU B O 1
ATOM 6562 N N . LYS B 1 204 ? -14.844 13.297 -20.547 1 96.19 204 LYS B N 1
ATOM 6563 C CA . LYS B 1 204 ? -14.836 14.188 -21.688 1 96.19 204 LYS B CA 1
ATOM 6564 C C . LYS B 1 204 ? -14.062 13.578 -22.859 1 96.19 204 LYS B C 1
ATOM 6566 O O . LYS B 1 204 ? -14.109 14.086 -23.984 1 96.19 204 LYS B O 1
ATOM 6571 N N . GLY B 1 205 ? -13.352 12.562 -22.609 1 93.94 205 GLY B N 1
ATOM 6572 C CA . GLY B 1 205 ? -12.5 11.969 -23.625 1 93.94 205 GLY B CA 1
ATOM 6573 C C . GLY B 1 205 ? -11.25 12.781 -23.906 1 93.94 205 GLY B C 1
ATOM 6574 O O . GLY B 1 205 ? -10.688 12.719 -25 1 93.94 205 GLY B O 1
ATOM 6575 N N . PHE B 1 206 ? -10.836 13.578 -22.875 1 95.56 206 PHE B N 1
ATOM 6576 C CA . PHE B 1 206 ? -9.641 14.398 -23.016 1 95.56 206 PHE B CA 1
ATOM 6577 C C . PHE B 1 206 ? -8.391 13.578 -22.734 1 95.56 206 PHE B C 1
ATOM 6579 O O . PHE B 1 206 ? -8.336 12.812 -21.781 1 95.56 206 PHE B O 1
ATOM 6586 N N . ARG B 1 207 ? -7.367 13.719 -23.625 1 92 207 ARG B N 1
ATOM 6587 C CA . ARG B 1 207 ? -6.129 12.953 -23.516 1 92 207 ARG B CA 1
ATOM 6588 C C . ARG B 1 207 ? -4.91 13.859 -23.625 1 92 207 ARG B C 1
ATOM 6590 O O . ARG B 1 207 ? -4.922 14.836 -24.375 1 92 207 ARG B O 1
ATOM 6597 N N . PRO B 1 208 ? -3.777 13.594 -22.828 1 93.75 208 PRO B N 1
ATOM 6598 C CA . PRO B 1 208 ? -3.75 12.445 -21.906 1 93.75 208 PRO B CA 1
ATOM 6599 C C . PRO B 1 208 ? -4.551 12.695 -20.641 1 93.75 208 PRO B C 1
ATOM 6601 O O . PRO B 1 208 ? -4.609 13.828 -20.141 1 93.75 208 PRO B O 1
ATOM 6604 N N . GLU B 1 209 ? -5.211 11.625 -20.172 1 95.38 209 GLU B N 1
ATOM 6605 C CA . GLU B 1 209 ? -5.871 11.719 -18.875 1 95.38 209 GLU B CA 1
ATOM 6606 C C . GLU B 1 209 ? -4.863 11.977 -17.766 1 95.38 209 GLU B C 1
ATOM 6608 O O . GLU B 1 209 ? -3.768 11.414 -17.766 1 95.38 209 GLU B O 1
ATOM 6613 N N . LEU B 1 210 ? -5.238 12.859 -16.875 1 96.5 210 LEU B N 1
ATOM 6614 C CA . LEU B 1 210 ? -4.441 13.031 -15.664 1 96.5 210 LEU B CA 1
ATOM 6615 C C . LEU B 1 210 ? -4.688 11.883 -14.688 1 96.5 210 LEU B C 1
ATOM 6617 O O . LEU B 1 210 ? -5.836 11.555 -14.383 1 96.5 210 LEU B O 1
ATOM 6621 N N . THR B 1 211 ? -3.686 11.242 -14.305 1 95.81 211 THR B N 1
ATOM 6622 C CA . THR B 1 211 ? -3.748 10.234 -13.25 1 95.81 211 THR B CA 1
ATOM 6623 C C . THR B 1 211 ? -2.637 10.453 -12.234 1 95.81 211 THR B C 1
ATOM 6625 O O . THR B 1 211 ? -1.766 11.305 -12.422 1 95.81 211 THR B O 1
ATOM 6628 N N . LEU B 1 212 ? -2.682 9.766 -11.133 1 96.56 212 LEU B N 1
ATOM 6629 C CA . LEU B 1 212 ? -1.641 9.898 -10.117 1 96.56 212 LEU B CA 1
ATOM 6630 C C . LEU B 1 212 ? -0.31 9.359 -10.641 1 96.56 212 LEU B C 1
ATOM 6632 O O . LEU B 1 212 ? 0.75 9.711 -10.109 1 96.56 212 LEU B O 1
ATOM 6636 N N . ASP B 1 213 ? -0.312 8.555 -11.734 1 96.06 213 ASP B N 1
ATOM 6637 C CA . ASP B 1 213 ? 0.913 8.023 -12.32 1 96.06 213 ASP B CA 1
ATOM 6638 C C . ASP B 1 213 ? 1.426 8.93 -13.438 1 96.06 213 ASP B C 1
ATOM 6640 O O . ASP B 1 213 ? 2.463 8.648 -14.047 1 96.06 213 ASP B O 1
ATOM 6644 N N . SER B 1 214 ? 0.691 10.031 -13.711 1 97 214 SER B N 1
ATOM 6645 C CA . SER B 1 214 ? 1.185 10.984 -14.703 1 97 214 SER B CA 1
ATOM 6646 C C . SER B 1 214 ? 2.506 11.602 -14.266 1 97 214 SER B C 1
ATOM 6648 O O . SER B 1 214 ? 2.678 11.945 -13.086 1 97 214 SER B O 1
ATOM 6650 N N . ARG B 1 215 ? 3.393 11.727 -15.172 1 97.12 215 ARG B N 1
ATOM 6651 C CA . ARG B 1 215 ? 4.688 12.336 -14.898 1 97.12 215 ARG B CA 1
ATOM 6652 C C . ARG B 1 215 ? 4.562 13.852 -14.773 1 97.12 215 ARG B C 1
ATOM 6654 O O . ARG B 1 215 ? 3.865 14.492 -15.562 1 97.12 215 ARG B O 1
ATOM 6661 N N . LEU B 1 216 ? 5.219 14.398 -13.773 1 97.5 216 LEU B N 1
ATOM 6662 C CA . LEU B 1 216 ? 5.188 15.836 -13.539 1 97.5 216 LEU B CA 1
ATOM 6663 C C . LEU B 1 216 ? 5.676 16.594 -14.766 1 97.5 216 LEU B C 1
ATOM 6665 O O . LEU B 1 216 ? 5.074 17.594 -15.164 1 97.5 216 LEU B O 1
ATOM 6669 N N . LYS B 1 217 ? 6.719 16.141 -15.438 1 94.94 217 LYS B N 1
ATOM 6670 C CA . LYS B 1 217 ? 7.367 16.812 -16.562 1 94.94 217 LYS B CA 1
ATOM 6671 C C . LYS B 1 217 ? 6.422 16.922 -17.75 1 94.94 217 LYS B C 1
ATOM 6673 O O . LYS B 1 217 ? 6.547 17.844 -18.562 1 94.94 217 LYS B O 1
ATOM 6678 N N . GLU B 1 218 ? 5.52 16.047 -17.828 1 94.06 218 GLU B N 1
ATOM 6679 C CA . GLU B 1 218 ? 4.551 16.094 -18.922 1 94.06 218 GLU B CA 1
ATOM 6680 C C . GLU B 1 218 ? 3.545 17.219 -18.703 1 94.06 218 GLU B C 1
ATOM 6682 O O . GLU B 1 218 ? 3.02 17.781 -19.672 1 94.06 218 GLU B O 1
ATOM 6687 N N . ILE B 1 219 ? 3.242 17.5 -17.5 1 95.81 219 ILE B N 1
ATOM 6688 C CA . ILE B 1 219 ? 2.275 18.547 -17.156 1 95.81 219 ILE B CA 1
ATOM 6689 C C . ILE B 1 219 ? 2.984 19.891 -17.031 1 95.81 219 ILE B C 1
ATOM 6691 O O . ILE B 1 219 ? 2.434 20.922 -17.406 1 95.81 219 ILE B O 1
ATOM 6695 N N . LEU B 1 220 ? 4.199 19.812 -16.453 1 95.56 220 LEU B N 1
ATOM 6696 C CA . LEU B 1 220 ? 5.055 20.984 -16.281 1 95.56 220 LEU B CA 1
ATOM 6697 C C . LEU B 1 220 ? 6.367 20.812 -17.031 1 95.56 220 LEU B C 1
ATOM 6699 O O . LEU B 1 220 ? 7.414 20.578 -16.422 1 95.56 220 LEU B O 1
ATOM 6703 N N . PRO B 1 221 ? 6.395 21.094 -18.25 1 93.62 221 PRO B N 1
ATOM 6704 C CA . PRO B 1 221 ? 7.605 20.891 -19.047 1 93.62 221 PRO B CA 1
ATOM 6705 C C . PRO B 1 221 ? 8.781 21.75 -18.578 1 93.62 221 PRO B C 1
ATOM 6707 O O . PRO B 1 221 ? 9.938 21.406 -18.828 1 93.62 221 PRO B O 1
ATOM 6710 N N . GLU B 1 222 ? 8.531 22.828 -17.859 1 91.88 222 GLU B N 1
ATOM 6711 C CA . GLU B 1 222 ? 9.57 23.734 -17.391 1 91.88 222 GLU B CA 1
ATOM 6712 C C . GLU B 1 222 ? 10.242 23.203 -16.125 1 91.88 222 GLU B C 1
ATOM 6714 O O . GLU B 1 222 ? 11.281 23.719 -15.703 1 91.88 222 GLU B O 1
ATOM 6719 N N . PHE B 1 223 ? 9.625 22.203 -15.578 1 93.75 223 PHE B N 1
ATOM 6720 C CA . PHE B 1 223 ? 10.195 21.609 -14.367 1 93.75 223 PHE B CA 1
ATOM 6721 C C . PHE B 1 223 ? 11.578 21.031 -14.648 1 93.75 223 PHE B C 1
ATOM 6723 O O . PHE B 1 223 ? 11.766 20.312 -15.633 1 93.75 223 PHE B O 1
ATOM 6730 N N . LYS B 1 224 ? 12.531 21.375 -13.789 1 95 224 LYS B N 1
ATOM 6731 C CA . LYS B 1 224 ? 13.898 20.891 -13.938 1 95 224 LYS B CA 1
ATOM 6732 C C . LYS B 1 224 ? 14.508 20.531 -12.586 1 95 224 LYS B C 1
ATOM 6734 O O . LYS B 1 224 ? 14.156 21.125 -11.562 1 95 224 LYS B O 1
ATOM 6739 N N . LEU B 1 225 ? 15.305 19.5 -12.609 1 95.25 225 LEU B N 1
ATOM 6740 C CA . LEU B 1 225 ? 16.219 19.172 -11.516 1 95.25 225 LEU B CA 1
ATOM 6741 C C . LEU B 1 225 ? 17.656 19.406 -11.93 1 95.25 225 LEU B C 1
ATOM 6743 O O . LEU B 1 225 ? 17.953 19.641 -13.109 1 95.25 225 LEU B O 1
ATOM 6747 N N . PRO B 1 226 ? 18.562 19.453 -10.898 1 93.62 226 PRO B N 1
ATOM 6748 C CA . PRO B 1 226 ? 19.984 19.547 -11.273 1 93.62 226 PRO B CA 1
ATOM 6749 C C . PRO B 1 226 ? 20.422 18.453 -12.242 1 93.62 226 PRO B C 1
ATOM 6751 O O . PRO B 1 226 ? 19.812 17.375 -12.273 1 93.62 226 PRO B O 1
ATOM 6754 N N . ALA B 1 227 ? 21.531 18.688 -12.953 1 92.94 227 ALA B N 1
ATOM 6755 C CA . ALA B 1 227 ? 22.016 17.797 -13.992 1 92.94 227 ALA B CA 1
ATOM 6756 C C . ALA B 1 227 ? 22.281 16.406 -13.445 1 92.94 227 ALA B C 1
ATOM 6758 O O . ALA B 1 227 ? 22.094 15.406 -14.141 1 92.94 227 ALA B O 1
ATOM 6759 N N . ALA B 1 228 ? 22.641 16.328 -12.227 1 91.31 228 ALA B N 1
ATOM 6760 C CA . ALA B 1 228 ? 22.969 15.047 -11.586 1 91.31 228 ALA B CA 1
ATOM 6761 C C . ALA B 1 228 ? 21.719 14.18 -11.43 1 91.31 228 ALA B C 1
ATOM 6763 O O . ALA B 1 228 ? 21.828 12.977 -11.195 1 91.31 228 ALA B O 1
ATOM 6764 N N . PHE B 1 229 ? 20.547 14.734 -11.602 1 94.56 229 PHE B N 1
ATOM 6765 C CA . PHE B 1 229 ? 19.297 14.031 -11.375 1 94.56 229 PHE B CA 1
ATOM 6766 C C . PHE B 1 229 ? 18.406 14.102 -12.609 1 94.56 229 PHE B C 1
ATOM 6768 O O . PHE B 1 229 ? 17.172 14.195 -12.492 1 94.56 229 PHE B O 1
ATOM 6775 N N . LYS B 1 230 ? 18.984 14.078 -13.727 1 91.88 230 LYS B N 1
ATOM 6776 C CA . LYS B 1 230 ? 18.234 14.195 -14.977 1 91.88 230 LYS B CA 1
ATOM 6777 C C . LYS B 1 230 ? 17.281 13.016 -15.164 1 91.88 230 LYS B C 1
ATOM 6779 O O . LYS B 1 230 ? 16.156 13.188 -15.641 1 91.88 230 LYS B O 1
ATOM 6784 N N . GLU B 1 231 ? 17.703 11.844 -14.828 1 89.44 231 GLU B N 1
ATOM 6785 C CA . GLU B 1 231 ? 16.844 10.672 -14.945 1 89.44 231 GLU B CA 1
ATOM 6786 C C . GLU B 1 231 ? 15.656 10.766 -13.984 1 89.44 231 GLU B C 1
ATOM 6788 O O . GLU B 1 231 ? 14.516 10.484 -14.367 1 89.44 231 GLU B O 1
ATOM 6793 N N . GLU B 1 232 ? 15.914 11.156 -12.797 1 93.38 232 GLU B N 1
ATOM 6794 C CA . GLU B 1 232 ? 14.867 11.297 -11.781 1 93.38 232 GLU B CA 1
ATOM 6795 C C . GLU B 1 232 ? 13.852 12.359 -12.188 1 93.38 232 GLU B C 1
ATOM 6797 O O . GLU B 1 232 ? 12.664 12.234 -11.883 1 93.38 232 GLU B O 1
ATOM 6802 N N . GLU B 1 233 ? 14.359 13.359 -12.875 1 94.88 233 GLU B N 1
ATOM 6803 C CA . GLU B 1 233 ? 13.516 14.461 -13.344 1 94.88 233 GLU B CA 1
ATOM 6804 C C . GLU B 1 233 ? 12.32 13.945 -14.141 1 94.88 233 GLU B C 1
ATOM 6806 O O . GLU B 1 233 ? 11.195 14.406 -13.945 1 94.88 233 GLU B O 1
ATOM 6811 N N . GLY B 1 234 ? 12.57 12.992 -14.945 1 94.69 234 GLY B N 1
ATOM 6812 C CA . GLY B 1 234 ? 11.523 12.453 -15.789 1 94.69 234 GLY B CA 1
ATOM 6813 C C . GLY B 1 234 ? 10.695 11.383 -15.102 1 94.69 234 GLY B C 1
ATOM 6814 O O . GLY B 1 234 ? 9.648 10.969 -15.617 1 94.69 234 GLY B O 1
ATOM 6815 N N . GLU B 1 235 ? 11.062 10.992 -13.898 1 96.12 235 GLU B N 1
ATOM 6816 C CA . GLU B 1 235 ? 10.438 9.844 -13.242 1 96.12 235 GLU B CA 1
ATOM 6817 C C . GLU B 1 235 ? 9.43 10.297 -12.188 1 96.12 235 GLU B C 1
ATOM 6819 O O . GLU B 1 235 ? 8.578 9.516 -11.766 1 96.12 235 GLU B O 1
ATOM 6824 N N . ILE B 1 236 ? 9.469 11.508 -11.773 1 97.44 236 ILE B N 1
ATOM 6825 C CA . ILE B 1 236 ? 8.609 12 -10.703 1 97.44 236 ILE B CA 1
ATOM 6826 C C . ILE B 1 236 ? 7.16 12.047 -11.188 1 97.44 236 ILE B C 1
ATOM 6828 O O . ILE B 1 236 ? 6.863 12.664 -12.211 1 97.44 236 ILE B O 1
ATOM 6832 N N . THR B 1 237 ? 6.309 11.359 -10.484 1 97.88 237 THR B N 1
ATOM 6833 C CA . THR B 1 237 ? 4.883 11.344 -10.789 1 97.88 237 THR B CA 1
ATOM 6834 C C . THR B 1 237 ? 4.102 12.164 -9.766 1 97.88 237 THR B C 1
ATOM 6836 O O . THR B 1 237 ? 4.656 12.578 -8.75 1 97.88 237 THR B O 1
ATOM 6839 N N . LEU B 1 238 ? 2.785 12.406 -10.062 1 98.31 238 LEU B N 1
ATOM 6840 C CA . LEU B 1 238 ? 1.929 13.102 -9.102 1 98.31 238 LEU B CA 1
ATOM 6841 C C . LEU B 1 238 ? 1.784 12.289 -7.816 1 98.31 238 LEU B C 1
ATOM 6843 O O . LEU B 1 238 ? 1.705 12.859 -6.727 1 98.31 238 LEU B O 1
ATOM 6847 N N . ALA B 1 239 ? 1.78 10.969 -7.945 1 97.81 239 ALA B N 1
ATOM 6848 C CA . ALA B 1 239 ? 1.711 10.125 -6.762 1 97.81 239 ALA B CA 1
ATOM 6849 C C . ALA B 1 239 ? 2.963 10.273 -5.902 1 97.81 239 ALA B C 1
ATOM 6851 O O . ALA B 1 239 ? 2.893 10.219 -4.672 1 97.81 239 ALA B O 1
ATOM 6852 N N . HIS B 1 240 ? 4.105 10.43 -6.574 1 97.75 240 HIS B N 1
ATOM 6853 C CA . HIS B 1 240 ? 5.332 10.648 -5.82 1 97.75 240 HIS B CA 1
ATOM 6854 C C . HIS B 1 240 ? 5.266 11.945 -5.02 1 97.75 240 HIS B C 1
ATOM 6856 O O . HIS B 1 240 ? 5.648 11.984 -3.85 1 97.75 240 HIS B O 1
ATOM 6862 N N . LEU B 1 241 ? 4.758 12.953 -5.633 1 97.94 241 LEU B N 1
ATOM 6863 C CA . LEU B 1 241 ? 4.586 14.219 -4.934 1 97.94 241 LEU B CA 1
ATOM 6864 C C . LEU B 1 241 ? 3.584 14.078 -3.791 1 97.94 241 LEU B C 1
ATOM 6866 O O . LEU B 1 241 ? 3.877 14.453 -2.654 1 97.94 241 LEU B O 1
ATOM 6870 N N . GLY B 1 242 ? 2.5 13.445 -4.051 1 97.81 242 GLY B N 1
ATOM 6871 C CA . GLY B 1 242 ? 1.404 13.359 -3.1 1 97.81 242 GLY B CA 1
ATOM 6872 C C . GLY B 1 242 ? 1.703 12.445 -1.926 1 97.81 242 GLY B C 1
ATOM 6873 O O . GLY B 1 242 ? 1.05 12.531 -0.884 1 97.81 242 GLY B O 1
ATOM 6874 N N . SER B 1 243 ? 2.623 11.531 -2.074 1 96.44 243 SER B N 1
ATOM 6875 C CA . SER B 1 243 ? 2.992 10.617 -1.003 1 96.44 243 SER B CA 1
ATOM 6876 C C . SER B 1 243 ? 4.34 10.984 -0.392 1 96.44 243 SER B C 1
ATOM 6878 O O . SER B 1 243 ? 4.938 10.195 0.335 1 96.44 243 SER B O 1
ATOM 6880 N N . HIS B 1 244 ? 4.879 12.133 -0.761 1 95.5 244 HIS B N 1
ATOM 6881 C CA . HIS B 1 244 ? 6.133 12.664 -0.234 1 95.5 244 HIS B CA 1
ATOM 6882 C C . HIS B 1 244 ? 7.309 11.758 -0.596 1 95.5 244 HIS B C 1
ATOM 6884 O O . HIS B 1 244 ? 8.242 11.594 0.195 1 95.5 244 HIS B O 1
ATOM 6890 N N . ARG B 1 245 ? 7.203 11.148 -1.801 1 95.38 245 ARG B N 1
ATOM 6891 C CA . ARG B 1 245 ? 8.25 10.203 -2.189 1 95.38 245 ARG B CA 1
ATOM 6892 C C . ARG B 1 245 ? 9 10.695 -3.424 1 95.38 245 ARG B C 1
ATOM 6894 O O . ARG B 1 245 ? 9.633 9.906 -4.121 1 95.38 245 ARG B O 1
ATOM 6901 N N . ALA B 1 246 ? 8.891 11.977 -3.713 1 96.06 246 ALA B N 1
ATOM 6902 C CA . ALA B 1 246 ? 9.57 12.531 -4.883 1 96.06 246 ALA B CA 1
ATOM 6903 C C . ALA B 1 246 ? 11.031 12.836 -4.57 1 96.06 246 ALA B C 1
ATOM 6905 O O . ALA B 1 246 ? 11.836 13.07 -5.477 1 96.06 246 ALA B O 1
ATOM 6906 N N . GLY B 1 247 ? 11.375 12.875 -3.275 1 93.19 247 GLY B N 1
ATOM 6907 C CA . GLY B 1 247 ? 12.75 13.156 -2.883 1 93.19 247 GLY B CA 1
ATOM 6908 C C . GLY B 1 247 ? 13.062 14.641 -2.842 1 93.19 247 GLY B C 1
ATOM 6909 O O . GLY B 1 247 ? 14.234 15.031 -2.773 1 93.19 247 GLY B O 1
ATOM 6910 N N . LEU B 1 248 ? 12.047 15.5 -2.826 1 93.12 248 LEU B N 1
ATOM 6911 C CA . LEU B 1 248 ? 12.234 16.953 -2.807 1 93.12 248 LEU B CA 1
ATOM 6912 C C . LEU B 1 248 ? 12.336 17.469 -1.376 1 93.12 248 LEU B C 1
ATOM 6914 O O . LEU B 1 248 ? 11.734 16.891 -0.462 1 93.12 248 LEU B O 1
ATOM 6918 N N . PRO B 1 249 ? 13.039 18.547 -1.213 1 90.19 249 PRO B N 1
ATOM 6919 C CA . PRO B 1 249 ? 13.164 19.141 0.123 1 90.19 249 PRO B CA 1
ATOM 6920 C C . PRO B 1 249 ? 11.82 19.562 0.709 1 90.19 249 PRO B C 1
ATOM 6922 O O . PRO B 1 249 ? 10.867 19.812 -0.035 1 90.19 249 PRO B O 1
ATOM 6925 N N . ARG B 1 250 ? 11.781 19.641 2.008 1 88.38 250 ARG B N 1
ATOM 6926 C CA . ARG B 1 250 ? 10.555 20 2.719 1 88.38 250 ARG B CA 1
ATOM 6927 C C . ARG B 1 250 ? 10.062 21.375 2.32 1 88.38 250 ARG B C 1
ATOM 6929 O O . ARG B 1 250 ? 8.93 21.531 1.859 1 88.38 250 ARG B O 1
ATOM 6936 N N . ASP B 1 251 ? 10.875 22.422 2.607 1 83.44 251 ASP B N 1
ATOM 6937 C CA . ASP B 1 251 ? 10.578 23.844 2.355 1 83.44 251 ASP B CA 1
ATOM 6938 C C . ASP B 1 251 ? 11.75 24.516 1.647 1 83.44 251 ASP B C 1
ATOM 6940 O O . ASP B 1 251 ? 12.469 25.312 2.256 1 83.44 251 ASP B O 1
ATOM 6944 N N . ILE B 1 252 ? 11.844 24.375 0.441 1 73.56 252 ILE B N 1
ATOM 6945 C CA . ILE B 1 252 ? 13.031 24.781 -0.294 1 73.56 252 ILE B CA 1
ATOM 6946 C C . ILE B 1 252 ? 13.164 26.297 -0.244 1 73.56 252 ILE B C 1
ATOM 6948 O O . ILE B 1 252 ? 12.211 27.031 -0.52 1 73.56 252 ILE B O 1
ATOM 6952 N N . GLY B 1 253 ? 14.328 26.703 0.167 1 64.06 253 GLY B N 1
ATOM 6953 C CA . GLY B 1 253 ? 14.734 28.094 0.052 1 64.06 253 GLY B CA 1
ATOM 6954 C C . GLY B 1 253 ? 14.148 28.984 1.138 1 64.06 253 GLY B C 1
ATOM 6955 O O . GLY B 1 253 ? 14.43 30.188 1.191 1 64.06 253 GLY B O 1
ATOM 6956 N N . GLU B 1 254 ? 13.336 28.422 1.979 1 68 254 GLU B N 1
ATOM 6957 C CA . GLU B 1 254 ? 12.641 29.25 2.959 1 68 254 GLU B CA 1
ATOM 6958 C C . GLU B 1 254 ? 13.578 29.703 4.074 1 68 254 GLU B C 1
ATOM 6960 O O . GLU B 1 254 ? 13.531 30.844 4.512 1 68 254 GLU B O 1
ATOM 6965 N N . PHE B 1 255 ? 14.391 28.734 4.477 1 69.94 255 PHE B N 1
ATOM 6966 C CA . PHE B 1 255 ? 15.375 29.062 5.496 1 69.94 255 PHE B CA 1
ATOM 6967 C C . PHE B 1 255 ? 16.781 28.734 5.016 1 69.94 255 PHE B C 1
ATOM 6969 O O . PHE B 1 255 ? 17.141 27.562 4.883 1 69.94 255 PHE B O 1
ATOM 6976 N N . GLN B 1 256 ? 17.484 29.781 4.695 1 72.44 256 GLN B N 1
ATOM 6977 C CA . GLN B 1 256 ? 18.844 29.594 4.215 1 72.44 256 GLN B CA 1
ATOM 6978 C C . GLN B 1 256 ? 19.844 30.266 5.145 1 72.44 256 GLN B C 1
ATOM 6980 O O . GLN B 1 256 ? 19.672 31.422 5.535 1 72.44 256 GLN B O 1
ATOM 6985 N N . ILE B 1 257 ? 20.719 29.438 5.582 1 69.81 257 ILE B N 1
ATOM 6986 C CA . ILE B 1 257 ? 21.812 29.938 6.402 1 69.81 257 ILE B CA 1
ATOM 6987 C C . ILE B 1 257 ? 22.938 30.453 5.5 1 69.81 257 ILE B C 1
ATOM 6989 O O . ILE B 1 257 ? 23.391 29.75 4.59 1 69.81 257 ILE B O 1
ATOM 6993 N N . GLY B 1 258 ? 23.203 31.781 5.707 1 62.41 258 GLY B N 1
ATOM 6994 C CA . GLY B 1 258 ? 24.203 32.406 4.855 1 62.41 258 GLY B CA 1
ATOM 6995 C C . GLY B 1 258 ? 25.625 32.188 5.348 1 62.41 258 GLY B C 1
ATOM 6996 O O . GLY B 1 258 ? 26.578 32.281 4.574 1 62.41 258 GLY B O 1
ATOM 6997 N N . SER B 1 259 ? 25.781 32.125 6.691 1 61.09 259 SER B N 1
ATOM 6998 C CA . SER B 1 259 ? 27.125 32.031 7.242 1 61.09 259 SER B CA 1
ATOM 6999 C C . SER B 1 259 ? 27.141 31.219 8.523 1 61.09 259 SER B C 1
ATOM 7001 O O . SER B 1 259 ? 26.094 30.953 9.117 1 61.09 259 SER B O 1
ATOM 7003 N N . LEU B 1 260 ? 28.328 30.734 8.805 1 62.88 260 LEU B N 1
ATOM 7004 C CA . LEU B 1 260 ? 28.547 30.062 10.086 1 62.88 260 LEU B CA 1
ATOM 7005 C C . LEU B 1 260 ? 27.984 30.906 11.234 1 62.88 260 LEU B C 1
ATOM 7007 O O . LEU B 1 260 ? 27.438 30.359 12.195 1 62.88 260 LEU B O 1
ATOM 7011 N N . ASN B 1 261 ? 28.141 32.062 10.953 1 59.03 261 ASN B N 1
ATOM 7012 C CA . ASN B 1 261 ? 27.688 33 11.984 1 59.03 261 ASN B CA 1
ATOM 7013 C C . ASN B 1 261 ? 26.172 32.906 12.195 1 59.03 261 ASN B C 1
ATOM 7015 O O . ASN B 1 261 ? 25.688 33.094 13.312 1 59.03 261 ASN B O 1
ATOM 7019 N N . ASP B 1 262 ? 25.516 32.562 11.141 1 64.69 262 ASP B N 1
ATOM 7020 C CA . ASP B 1 262 ? 24.062 32.469 11.234 1 64.69 262 ASP B CA 1
ATOM 7021 C C . ASP B 1 262 ? 23.672 31.25 12.086 1 64.69 262 ASP B C 1
ATOM 7023 O O . ASP B 1 262 ? 22.609 31.25 12.719 1 64.69 262 ASP B O 1
ATOM 7027 N N . ILE B 1 263 ? 24.562 30.375 12.055 1 63.09 263 ILE B N 1
ATOM 7028 C CA . ILE B 1 263 ? 24.312 29.156 12.828 1 63.09 263 ILE B CA 1
ATOM 7029 C C . ILE B 1 263 ? 24.672 29.391 14.289 1 63.09 263 ILE B C 1
ATOM 7031 O O . ILE B 1 263 ? 23.922 29 15.188 1 63.09 263 ILE B O 1
ATOM 7035 N N . VAL B 1 264 ? 25.844 29.984 14.43 1 56.5 264 VAL B N 1
ATOM 7036 C CA . VAL B 1 264 ? 26.375 30.203 15.773 1 56.5 264 VAL B CA 1
ATOM 7037 C C . VAL B 1 264 ? 25.5 31.219 16.516 1 56.5 264 VAL B C 1
ATOM 7039 O O . VAL B 1 264 ? 25.188 31.031 17.688 1 56.5 264 VAL B O 1
ATOM 7042 N N . TYR B 1 265 ? 25.391 32.219 15.836 1 52.88 265 TYR B N 1
ATOM 7043 C CA . TYR B 1 265 ? 24.547 33.281 16.391 1 52.88 265 TYR B CA 1
ATOM 7044 C C . TYR B 1 265 ? 23.281 33.469 15.578 1 52.88 265 TYR B C 1
ATOM 7046 O O . TYR B 1 265 ? 23.25 34.312 14.672 1 52.88 265 TYR B O 1
ATOM 7054 N N . PRO B 1 266 ? 22.484 32.375 15.805 1 53 266 PRO B N 1
ATOM 7055 C CA . PRO B 1 266 ? 21.297 32.531 14.961 1 53 266 PRO B CA 1
ATOM 7056 C C . PRO B 1 266 ? 20.672 33.906 15.07 1 53 266 PRO B C 1
ATOM 7058 O O . PRO B 1 266 ? 20.578 34.469 16.172 1 53 266 PRO B O 1
ATOM 7061 N N . PRO B 1 267 ? 20.891 34.625 13.93 1 44.75 267 PRO B N 1
ATOM 7062 C CA . PRO B 1 267 ? 20.234 35.938 14.094 1 44.75 267 PRO B CA 1
ATOM 7063 C C . PRO B 1 267 ? 19.016 35.875 15.016 1 44.75 267 PRO B C 1
ATOM 7065 O O . PRO B 1 267 ? 18.469 34.812 15.25 1 44.75 267 PRO B O 1
ATOM 7068 N N . GLY B 1 268 ? 18.719 36.906 15.648 1 43.44 268 GLY B N 1
ATOM 7069 C CA . GLY B 1 268 ? 17.547 36.906 16.5 1 43.44 268 GLY B CA 1
ATOM 7070 C C . GLY B 1 268 ? 16.484 35.906 16.078 1 43.44 268 GLY B C 1
ATOM 7071 O O . GLY B 1 268 ? 16.578 35.312 15.008 1 43.44 268 GLY B O 1
ATOM 7072 N N . THR B 1 269 ? 15.773 35.375 17.031 1 43.31 269 THR B N 1
ATOM 7073 C CA . THR B 1 269 ? 14.695 34.406 16.812 1 43.31 269 THR B CA 1
ATOM 7074 C C . THR B 1 269 ? 13.945 34.688 15.523 1 43.31 269 THR B C 1
ATOM 7076 O O . THR B 1 269 ? 13.336 35.781 15.383 1 43.31 269 THR B O 1
ATOM 7079 N N . PRO B 1 270 ? 14.547 34.219 14.398 1 42.22 270 PRO B N 1
ATOM 7080 C CA . PRO B 1 270 ? 13.641 34.5 13.281 1 42.22 270 PRO B CA 1
ATOM 7081 C C . PRO B 1 270 ? 12.164 34.438 13.688 1 42.22 270 PRO B C 1
ATOM 7083 O O . PRO B 1 270 ? 11.773 33.531 14.438 1 42.22 270 PRO B O 1
ATOM 7086 N N . ASN B 1 271 ? 11.625 35.625 13.914 1 45.56 271 ASN B N 1
ATOM 7087 C CA . ASN B 1 271 ? 10.188 35.625 14.141 1 45.56 271 ASN B CA 1
ATOM 7088 C C . ASN B 1 271 ? 9.438 34.938 13.008 1 45.56 271 ASN B C 1
ATOM 7090 O O . ASN B 1 271 ? 9.227 35.531 11.945 1 45.56 271 ASN B O 1
ATOM 7094 N N . LEU B 1 272 ? 9.461 33.594 12.992 1 49.06 272 LEU B N 1
ATOM 7095 C CA . LEU B 1 272 ? 8.75 32.812 12.008 1 49.06 272 LEU B CA 1
ATOM 7096 C C . LEU B 1 272 ? 7.496 33.531 11.516 1 49.06 272 LEU B C 1
ATOM 7098 O O . LEU B 1 272 ? 7.074 33.344 10.375 1 49.06 272 LEU B O 1
ATOM 7102 N N . LEU B 1 273 ? 6.918 34.312 12.438 1 52.28 273 LEU B N 1
ATOM 7103 C CA . LEU B 1 273 ? 5.699 35.031 12.086 1 52.28 273 LEU B CA 1
ATOM 7104 C C . LEU B 1 273 ? 5.988 36.125 11.055 1 52.28 273 LEU B C 1
ATOM 7106 O O . LEU B 1 273 ? 5.207 36.344 10.117 1 52.28 273 LEU B O 1
ATOM 7110 N N . ASP B 1 274 ? 7.09 36.75 11.289 1 52.78 274 ASP B N 1
ATOM 7111 C CA . ASP B 1 274 ? 7.375 37.875 10.422 1 52.78 274 ASP B CA 1
ATOM 7112 C C . ASP B 1 274 ? 8.078 37.438 9.141 1 52.78 274 ASP B C 1
ATOM 7114 O O . ASP B 1 274 ? 7.887 38.031 8.078 1 52.78 274 ASP B O 1
ATOM 7118 N N . ASP B 1 275 ? 8.766 36.25 9.227 1 49.97 275 ASP B N 1
ATOM 7119 C CA . ASP B 1 275 ? 9.594 35.844 8.094 1 49.97 275 ASP B CA 1
ATOM 7120 C C . ASP B 1 275 ? 9.07 34.531 7.48 1 49.97 275 ASP B C 1
ATOM 7122 O O . ASP B 1 275 ? 9.836 33.781 6.895 1 49.97 275 ASP B O 1
ATOM 7126 N N . PHE B 1 276 ? 7.855 34.469 7.562 1 55.72 276 PHE B N 1
ATOM 7127 C CA . PHE B 1 276 ? 7.32 33.219 7.016 1 55.72 276 PHE B CA 1
ATOM 7128 C C . PHE B 1 276 ? 7.574 33.125 5.516 1 55.72 276 PHE B C 1
ATOM 7130 O O . PHE B 1 276 ? 7.09 33.969 4.75 1 55.72 276 PHE B O 1
ATOM 7137 N N . PRO B 1 277 ? 8.609 32.219 5.109 1 56.19 277 PRO B N 1
ATOM 7138 C CA . PRO B 1 277 ? 9.227 32.156 3.783 1 56.19 277 PRO B CA 1
ATOM 7139 C C . PRO B 1 277 ? 8.281 31.625 2.709 1 56.19 277 PRO B C 1
ATOM 7141 O O . PRO B 1 277 ? 8.633 31.625 1.525 1 56.19 277 PRO B O 1
ATOM 7144 N N . HIS B 1 278 ? 7.047 31.453 2.967 1 63.31 278 HIS B N 1
ATOM 7145 C CA . HIS B 1 278 ? 6.289 30.781 1.913 1 63.31 278 HIS B CA 1
ATOM 7146 C C . HIS B 1 278 ? 5.637 31.797 0.977 1 63.31 278 HIS B C 1
ATOM 7148 O O . HIS B 1 278 ? 4.461 31.672 0.637 1 63.31 278 HIS B O 1
ATOM 7154 N N . ASN B 1 279 ? 6.496 32.812 0.598 1 70.75 279 ASN B N 1
ATOM 7155 C CA . ASN B 1 279 ? 5.984 33.875 -0.24 1 70.75 279 ASN B CA 1
ATOM 7156 C C . ASN B 1 279 ? 6.617 33.875 -1.629 1 70.75 279 ASN B C 1
ATOM 7158 O O . ASN B 1 279 ? 6.59 34.875 -2.344 1 70.75 279 ASN B O 1
ATOM 7162 N N . ARG B 1 280 ? 6.953 32.781 -2.059 1 78.19 280 ARG B N 1
ATOM 7163 C CA . ARG B 1 280 ? 7.613 32.688 -3.357 1 78.19 280 ARG B CA 1
ATOM 7164 C C . ARG B 1 280 ? 6.594 32.531 -4.48 1 78.19 280 ARG B C 1
ATOM 7166 O O . ARG B 1 280 ? 5.562 31.875 -4.289 1 78.19 280 ARG B O 1
ATOM 7173 N N . THR B 1 281 ? 6.988 33.156 -5.602 1 85 281 THR B N 1
ATOM 7174 C CA . THR B 1 281 ? 6.207 32.906 -6.805 1 85 281 THR B CA 1
ATOM 7175 C C . THR B 1 281 ? 6.477 31.5 -7.348 1 85 281 THR B C 1
ATOM 7177 O O . THR B 1 281 ? 7.418 30.828 -6.914 1 85 281 THR B O 1
ATOM 7180 N N . ILE B 1 282 ? 5.621 31.094 -8.234 1 85.38 282 ILE B N 1
ATOM 7181 C CA . ILE B 1 282 ? 5.781 29.797 -8.867 1 85.38 282 ILE B CA 1
ATOM 7182 C C . ILE B 1 282 ? 7.117 29.734 -9.602 1 85.38 282 ILE B C 1
ATOM 7184 O O . ILE B 1 282 ? 7.828 28.734 -9.531 1 85.38 282 ILE B O 1
ATOM 7188 N N . GLU B 1 283 ? 7.473 30.812 -10.273 1 87.25 283 GLU B N 1
ATOM 7189 C CA . GLU B 1 283 ? 8.727 30.875 -11.016 1 87.25 283 GLU B CA 1
ATOM 7190 C C . GLU B 1 283 ? 9.93 30.766 -10.078 1 87.25 283 GLU B C 1
ATOM 7192 O O . GLU B 1 283 ? 10.906 30.078 -10.391 1 87.25 283 GLU B O 1
ATOM 7197 N N . GLU B 1 284 ? 9.812 31.469 -8.984 1 86.62 284 GLU B N 1
ATOM 7198 C CA . GLU B 1 284 ? 10.883 31.422 -7.996 1 86.62 284 GLU B CA 1
ATOM 7199 C C . GLU B 1 284 ? 11.023 30.016 -7.422 1 86.62 284 GLU B C 1
ATOM 7201 O O . GLU B 1 284 ? 12.141 29.531 -7.211 1 86.62 284 GLU B O 1
ATOM 7206 N N . LEU B 1 285 ? 9.914 29.422 -7.117 1 87 285 LEU B N 1
ATOM 7207 C CA . LEU B 1 285 ? 9.922 28.047 -6.602 1 87 285 LEU B CA 1
ATOM 7208 C C . LEU B 1 285 ? 10.586 27.109 -7.59 1 87 285 LEU B C 1
ATOM 7210 O O . LEU B 1 285 ? 11.422 26.281 -7.199 1 87 285 LEU B O 1
ATOM 7214 N N . GLU B 1 286 ? 10.242 27.203 -8.844 1 88.31 286 GLU B N 1
ATOM 7215 C CA . GLU B 1 286 ? 10.82 26.359 -9.883 1 88.31 286 GLU B CA 1
ATOM 7216 C C . GLU B 1 286 ? 12.328 26.562 -9.992 1 88.31 286 GLU B C 1
ATOM 7218 O O . GLU B 1 286 ? 13.086 25.609 -10.203 1 88.31 286 GLU B O 1
ATOM 7223 N N . GLY B 1 287 ? 12.711 27.812 -9.891 1 87.62 287 GLY B N 1
ATOM 7224 C CA . GLY B 1 287 ? 14.125 28.125 -9.906 1 87.62 287 GLY B CA 1
ATOM 7225 C C . GLY B 1 287 ? 14.891 27.484 -8.758 1 87.62 287 GLY B C 1
ATOM 7226 O O . GLY B 1 287 ? 15.992 26.969 -8.945 1 87.62 287 GLY B O 1
ATOM 7227 N N . LEU B 1 288 ? 14.305 27.547 -7.633 1 86.62 288 LEU B N 1
ATOM 7228 C CA . LEU B 1 288 ? 14.945 26.953 -6.457 1 86.62 288 LEU B CA 1
ATOM 7229 C C . LEU B 1 288 ? 15.039 25.438 -6.598 1 86.62 288 LEU B C 1
ATOM 7231 O O . LEU B 1 288 ? 16.062 24.844 -6.27 1 86.62 288 LEU B O 1
ATOM 7235 N N . VAL B 1 289 ? 14 24.828 -7.062 1 90.5 289 VAL B N 1
ATOM 7236 C CA . VAL B 1 289 ? 13.953 23.375 -7.223 1 90.5 289 VAL B CA 1
ATOM 7237 C C . VAL B 1 289 ? 14.992 22.938 -8.25 1 90.5 289 VAL B C 1
ATOM 7239 O O . VAL B 1 289 ? 15.633 21.891 -8.086 1 90.5 289 VAL B O 1
ATOM 7242 N N . SER B 1 290 ? 15.211 23.719 -9.281 1 92.19 290 SER B N 1
ATOM 7243 C CA . SER B 1 290 ? 16.141 23.375 -10.359 1 92.19 290 SER B CA 1
ATOM 7244 C C . SER B 1 290 ? 17.578 23.359 -9.859 1 92.19 290 SER B C 1
ATOM 7246 O O . SER B 1 290 ? 18.469 22.812 -10.531 1 92.19 290 SER B O 1
ATOM 7248 N N . ASN B 1 291 ? 17.734 23.891 -8.664 1 88.31 291 ASN B N 1
ATOM 7249 C CA . ASN B 1 291 ? 19.094 23.984 -8.148 1 88.31 291 ASN B CA 1
ATOM 7250 C C . ASN B 1 291 ? 19.266 23.172 -6.871 1 88.31 291 ASN B C 1
ATOM 7252 O O . ASN B 1 291 ? 20.328 23.219 -6.234 1 88.31 291 ASN B O 1
ATOM 7256 N N . ALA B 1 292 ? 18.281 22.516 -6.555 1 87.75 292 ALA B N 1
ATOM 7257 C CA . ALA B 1 292 ? 18.344 21.766 -5.293 1 87.75 292 ALA B CA 1
ATOM 7258 C C . ALA B 1 292 ? 18.531 20.281 -5.543 1 87.75 292 ALA B C 1
ATOM 7260 O O . ALA B 1 292 ? 17.891 19.703 -6.418 1 87.75 292 ALA B O 1
ATOM 7261 N N . ASP B 1 293 ? 19.438 19.672 -4.703 1 89.12 293 ASP B N 1
ATOM 7262 C CA . ASP B 1 293 ? 19.625 18.219 -4.781 1 89.12 293 ASP B CA 1
ATOM 7263 C C . ASP B 1 293 ? 18.438 17.484 -4.188 1 89.12 293 ASP B C 1
ATOM 7265 O O . ASP B 1 293 ? 17.734 18 -3.312 1 89.12 293 ASP B O 1
ATOM 7269 N N . LEU B 1 294 ? 18.219 16.234 -4.719 1 92.25 294 LEU B N 1
ATOM 7270 C CA . LEU B 1 294 ? 17.234 15.352 -4.09 1 92.25 294 LEU B CA 1
ATOM 7271 C C . LEU B 1 294 ? 17.734 14.891 -2.725 1 92.25 294 LEU B C 1
ATOM 7273 O O . LEU B 1 294 ? 18.922 14.625 -2.545 1 92.25 294 LEU B O 1
ATOM 7277 N N . ILE B 1 295 ? 16.797 14.812 -1.762 1 89.31 295 ILE B N 1
ATOM 7278 C CA . ILE B 1 295 ? 17.094 14.328 -0.418 1 89.31 295 ILE B CA 1
ATOM 7279 C C . ILE B 1 295 ? 17.203 12.805 -0.428 1 89.31 295 ILE B C 1
ATOM 7281 O O . ILE B 1 295 ? 17.906 12.227 0.405 1 89.31 295 ILE B O 1
ATOM 7285 N N . TRP B 1 296 ? 16.281 12.203 -1.299 1 85.75 296 TRP B N 1
ATOM 7286 C CA . TRP B 1 296 ? 16.094 10.758 -1.405 1 85.75 296 TRP B CA 1
ATOM 7287 C C . TRP B 1 296 ? 15.906 10.344 -2.859 1 85.75 296 TRP B C 1
ATOM 7289 O O . TRP B 1 296 ? 15.617 11.172 -3.721 1 85.75 296 TRP B O 1
ATOM 7299 N N . GLN B 1 297 ? 16.078 9.016 -3.045 1 89.25 297 GLN B N 1
ATOM 7300 C CA . GLN B 1 297 ? 15.75 8.484 -4.363 1 89.25 297 GLN B CA 1
ATOM 7301 C C . GLN B 1 297 ? 14.242 8.547 -4.609 1 89.25 297 GLN B C 1
ATOM 7303 O O . GLN B 1 297 ? 13.445 8.281 -3.703 1 89.25 297 GLN B O 1
ATOM 7308 N N . VAL B 1 298 ? 13.875 8.828 -5.828 1 94.94 298 VAL B N 1
ATOM 7309 C CA . VAL B 1 298 ? 12.469 8.93 -6.191 1 94.94 298 VAL B CA 1
ATOM 7310 C C . VAL B 1 298 ? 11.766 7.598 -5.938 1 94.94 298 VAL B C 1
ATOM 7312 O O . VAL B 1 298 ? 12.25 6.547 -6.371 1 94.94 298 VAL B O 1
ATOM 7315 N N . GLY B 1 299 ? 10.703 7.59 -5.203 1 92.69 299 GLY B N 1
ATOM 7316 C CA . GLY B 1 299 ? 9.898 6.406 -4.953 1 92.69 299 GLY B CA 1
ATOM 7317 C C . GLY B 1 299 ? 10.297 5.668 -3.689 1 92.69 299 GLY B C 1
ATOM 7318 O O . GLY B 1 299 ? 9.633 4.711 -3.285 1 92.69 299 GLY B O 1
ATOM 7319 N N . GLU B 1 300 ? 11.305 6.098 -3.055 1 88.31 300 GLU B N 1
ATOM 7320 C CA . GLU B 1 300 ? 11.789 5.418 -1.856 1 88.31 300 GLU B CA 1
ATOM 7321 C C . GLU B 1 300 ? 10.93 5.766 -0.641 1 88.31 300 GLU B C 1
ATOM 7323 O O . GLU B 1 300 ? 9.703 5.723 -0.708 1 88.31 300 GLU B O 1
ATOM 7328 N N . SER B 1 301 ? 11.484 6.16 0.458 1 87.19 301 SER B N 1
ATOM 7329 C CA . SER B 1 301 ? 10.805 6.473 1.707 1 87.19 301 SER B CA 1
ATOM 7330 C C . SER B 1 301 ? 10.242 7.891 1.688 1 87.19 301 SER B C 1
ATOM 7332 O O . SER B 1 301 ? 10.828 8.789 1.082 1 87.19 301 SER B O 1
ATOM 7334 N N . PRO B 1 302 ? 9.094 8.023 2.26 1 91.06 302 PRO B N 1
ATOM 7335 C CA . PRO B 1 302 ? 8.523 9.367 2.338 1 91.06 302 PRO B CA 1
ATOM 7336 C C . PRO B 1 302 ? 9.383 10.328 3.148 1 91.06 302 PRO B C 1
ATOM 7338 O O . PRO B 1 302 ? 9.922 9.953 4.191 1 91.06 302 PRO B O 1
ATOM 7341 N N . SER B 1 303 ? 9.602 11.484 2.613 1 90.19 303 SER B N 1
ATOM 7342 C CA . SER B 1 303 ? 10.109 12.672 3.285 1 90.19 303 SER B CA 1
ATOM 7343 C C . SER B 1 303 ? 9.18 13.867 3.072 1 90.19 303 SER B C 1
ATOM 7345 O O . SER B 1 303 ? 9.023 14.344 1.947 1 90.19 303 SER B O 1
ATOM 7347 N N . TYR B 1 304 ? 8.617 14.266 4.129 1 91.19 304 TYR B N 1
ATOM 7348 C CA . TYR B 1 304 ? 7.578 15.289 4.066 1 91.19 304 TYR B CA 1
ATOM 7349 C C . TYR B 1 304 ? 8.047 16.5 3.273 1 91.19 304 TYR B C 1
ATOM 7351 O O . TYR B 1 304 ? 9.102 17.078 3.576 1 91.19 304 TYR B O 1
ATOM 7359 N N . SER B 1 305 ? 7.246 16.906 2.225 1 93.56 305 SER B N 1
ATOM 7360 C CA . SER B 1 305 ? 7.688 17.953 1.312 1 93.56 305 SER B CA 1
ATOM 7361 C C . SER B 1 305 ? 6.543 18.906 0.962 1 93.56 305 SER B C 1
ATOM 7363 O O . SER B 1 305 ? 5.719 18.594 0.098 1 93.56 305 SER B O 1
ATOM 7365 N N . ASN B 1 306 ? 6.547 20.094 1.59 1 92.94 306 ASN B N 1
ATOM 7366 C CA . ASN B 1 306 ? 5.633 21.156 1.155 1 92.94 306 ASN B CA 1
ATOM 7367 C C . ASN B 1 306 ? 5.938 21.609 -0.269 1 92.94 306 ASN B C 1
ATOM 7369 O O . ASN B 1 306 ? 5.023 21.938 -1.027 1 92.94 306 ASN B O 1
ATOM 7373 N N . THR B 1 307 ? 7.242 21.562 -0.587 1 92.69 307 THR B N 1
ATOM 7374 C CA . THR B 1 307 ? 7.676 21.906 -1.938 1 92.69 307 THR B CA 1
ATOM 7375 C C . THR B 1 307 ? 7.004 21 -2.967 1 92.69 307 THR B C 1
ATOM 7377 O O . THR B 1 307 ? 6.543 21.469 -4.008 1 92.69 307 THR B O 1
ATOM 7380 N N . GLY B 1 308 ? 6.98 19.719 -2.648 1 95.5 308 GLY B N 1
ATOM 7381 C CA . GLY B 1 308 ? 6.301 18.766 -3.527 1 95.5 308 GLY B CA 1
ATOM 7382 C C . GLY B 1 308 ? 4.836 19.094 -3.73 1 95.5 308 GLY B C 1
ATOM 7383 O O . GLY B 1 308 ? 4.324 19 -4.848 1 95.5 308 GLY B O 1
ATOM 7384 N N . PHE B 1 309 ? 4.137 19.547 -2.73 1 96.56 309 PHE B N 1
ATOM 7385 C CA . PHE B 1 309 ? 2.713 19.844 -2.83 1 96.56 309 PHE B CA 1
ATOM 7386 C C . PHE B 1 309 ? 2.486 21.172 -3.539 1 96.56 309 PHE B C 1
ATOM 7388 O O . PHE B 1 309 ? 1.476 21.344 -4.223 1 96.56 309 PHE B O 1
ATOM 7395 N N . SER B 1 310 ? 3.449 22.094 -3.357 1 95.06 310 SER B N 1
ATOM 7396 C CA . SER B 1 310 ? 3.379 23.297 -4.18 1 95.06 310 SER B CA 1
ATOM 7397 C C . SER B 1 310 ? 3.406 22.953 -5.664 1 95.06 310 SER B C 1
ATOM 7399 O O . SER B 1 310 ? 2.576 23.438 -6.434 1 95.06 310 SER B O 1
ATOM 7401 N N . LEU B 1 311 ? 4.324 22.078 -6.004 1 96.19 311 LEU B N 1
ATOM 7402 C CA . LEU B 1 311 ? 4.438 21.672 -7.402 1 96.19 311 LEU B CA 1
ATOM 7403 C C . LEU B 1 311 ? 3.193 20.922 -7.852 1 96.19 311 LEU B C 1
ATOM 7405 O O . LEU B 1 311 ? 2.732 21.094 -8.984 1 96.19 311 LEU B O 1
ATOM 7409 N N . LEU B 1 312 ? 2.664 20.047 -6.973 1 98 312 LEU B N 1
ATOM 7410 C CA . LEU B 1 312 ? 1.44 19.312 -7.285 1 98 312 LEU B CA 1
ATOM 7411 C C . LEU B 1 312 ? 0.287 20.281 -7.547 1 98 312 LEU B C 1
ATOM 7413 O O . LEU B 1 312 ? -0.5 20.078 -8.477 1 98 312 LEU B O 1
ATOM 7417 N N . GLY B 1 313 ? 0.183 21.312 -6.703 1 97.12 313 GLY B N 1
ATOM 7418 C CA . GLY B 1 313 ? -0.836 22.344 -6.906 1 97.12 313 GLY B CA 1
ATOM 7419 C C . GLY B 1 313 ? -0.7 23.062 -8.234 1 97.12 313 GLY B C 1
ATOM 7420 O O . GLY B 1 313 ? -1.694 23.297 -8.922 1 97.12 313 GLY B O 1
ATOM 7421 N N . VAL B 1 314 ? 0.535 23.406 -8.625 1 96.06 314 VAL B N 1
ATOM 7422 C CA . VAL B 1 314 ? 0.795 24.062 -9.898 1 96.06 314 VAL B CA 1
ATOM 7423 C C . VAL B 1 314 ? 0.401 23.125 -11.047 1 96.06 314 VAL B C 1
ATOM 7425 O O . VAL B 1 314 ? -0.242 23.562 -12.008 1 96.06 314 VAL B O 1
ATOM 7428 N N . ALA B 1 315 ? 0.755 21.875 -10.93 1 97.31 315 ALA B N 1
ATOM 7429 C CA . ALA B 1 315 ? 0.485 20.906 -11.984 1 97.31 315 ALA B CA 1
ATOM 7430 C C . ALA B 1 315 ? -1.017 20.734 -12.195 1 97.31 315 ALA B C 1
ATOM 7432 O O . ALA B 1 315 ? -1.495 20.766 -13.336 1 97.31 315 ALA B O 1
ATOM 7433 N N . VAL B 1 316 ? -1.799 20.531 -11.109 1 97.88 316 VAL B N 1
ATOM 7434 C CA . VAL B 1 316 ? -3.232 20.297 -11.242 1 97.88 316 VAL B CA 1
ATOM 7435 C C . VAL B 1 316 ? -3.918 21.547 -11.781 1 97.88 316 VAL B C 1
ATOM 7437 O O . VAL B 1 316 ? -4.875 21.453 -12.555 1 97.88 316 VAL B O 1
ATOM 7440 N N . SER B 1 317 ? -3.422 22.719 -11.375 1 97.31 317 SER B N 1
ATOM 7441 C CA . SER B 1 317 ? -3.992 23.969 -11.883 1 97.31 317 SER B CA 1
ATOM 7442 C C . SER B 1 317 ? -3.748 24.109 -13.383 1 97.31 317 SER B C 1
ATOM 7444 O O . SER B 1 317 ? -4.648 24.5 -14.133 1 97.31 317 SER B O 1
ATOM 7446 N N . LYS B 1 318 ? -2.535 23.844 -13.812 1 97 318 LYS B N 1
ATOM 7447 C CA . LYS B 1 318 ? -2.207 23.906 -15.227 1 97 318 LYS B CA 1
ATOM 7448 C C . LYS B 1 318 ? -3.057 22.938 -16.031 1 97 318 LYS B C 1
ATOM 7450 O O . LYS B 1 318 ? -3.562 23.281 -17.109 1 97 318 LYS B O 1
ATOM 7455 N N . TYR B 1 319 ? -3.172 21.719 -15.539 1 98.31 319 TYR B N 1
ATOM 7456 C CA . TYR B 1 319 ? -3.979 20.719 -16.234 1 98.31 319 TYR B CA 1
ATOM 7457 C C . TYR B 1 319 ? -5.438 21.172 -16.312 1 98.31 319 TYR B C 1
ATOM 7459 O O . TYR B 1 319 ? -6.074 21.016 -17.359 1 98.31 319 TYR B O 1
ATOM 7467 N N . HIS B 1 320 ? -5.984 21.656 -15.18 1 98.62 320 HIS B N 1
ATOM 7468 C CA . HIS B 1 320 ? -7.352 22.156 -15.164 1 98.62 320 HIS B CA 1
ATOM 7469 C C . HIS B 1 320 ? -7.578 23.188 -16.266 1 98.62 320 HIS B C 1
ATOM 7471 O O . HIS B 1 320 ? -8.57 23.125 -16.984 1 98.62 320 HIS B O 1
ATOM 7477 N N . ASN B 1 321 ? -6.723 24.125 -16.281 1 98.44 321 ASN B N 1
ATOM 7478 C CA . ASN B 1 321 ? -6.855 25.219 -17.25 1 98.44 321 ASN B CA 1
ATOM 7479 C C . ASN B 1 321 ? -6.754 24.719 -18.688 1 98.44 321 ASN B C 1
ATOM 7481 O O . ASN B 1 321 ? -7.426 25.234 -19.578 1 98.44 321 ASN B O 1
ATOM 7485 N N . LYS B 1 322 ? -5.91 23.734 -18.906 1 98 322 LYS B N 1
ATOM 7486 C CA . LYS B 1 322 ? -5.836 23.125 -20.234 1 98 322 LYS B CA 1
ATOM 7487 C C . LYS B 1 322 ? -7.121 22.375 -20.562 1 98 322 LYS B C 1
ATOM 7489 O O . LYS B 1 322 ? -7.656 22.5 -21.672 1 98 322 LYS B O 1
ATOM 7494 N N . LEU B 1 323 ? -7.625 21.562 -19.609 1 98.19 323 LEU B N 1
ATOM 7495 C CA . LEU B 1 323 ? -8.812 20.734 -19.797 1 98.19 323 LEU B CA 1
ATOM 7496 C C . LEU B 1 323 ? -10.031 21.594 -20.109 1 98.19 323 LEU B C 1
ATOM 7498 O O . LEU B 1 323 ? -10.82 21.234 -21 1 98.19 323 LEU B O 1
ATOM 7502 N N . TRP B 1 324 ? -10.141 22.719 -19.469 1 98.12 324 TRP B N 1
ATOM 7503 C CA . TRP B 1 324 ? -11.359 23.516 -19.562 1 98.12 324 TRP B CA 1
ATOM 7504 C C . TRP B 1 324 ? -11.109 24.797 -20.359 1 98.12 324 TRP B C 1
ATOM 7506 O O . TRP B 1 324 ? -12 25.625 -20.5 1 98.12 324 TRP B O 1
ATOM 7516 N N . LYS B 1 325 ? -9.891 24.969 -20.938 1 97.75 325 LYS B N 1
ATOM 7517 C CA . LYS B 1 325 ? -9.523 26.141 -21.703 1 97.75 325 LYS B CA 1
ATOM 7518 C C . LYS B 1 325 ? -9.82 27.422 -20.938 1 97.75 325 LYS B C 1
ATOM 7520 O O . LYS B 1 325 ? -10.516 28.312 -21.438 1 97.75 325 LYS B O 1
ATOM 7525 N N . GLN B 1 326 ? -9.344 27.453 -19.719 1 98 326 GLN B N 1
ATOM 7526 C CA . GLN B 1 326 ? -9.508 28.578 -18.812 1 98 326 GLN B CA 1
ATOM 7527 C C . GLN B 1 326 ? -8.164 29.047 -18.266 1 98 326 GLN B C 1
ATOM 7529 O O . GLN B 1 326 ? -7.113 28.562 -18.688 1 98 326 GLN B O 1
ATOM 7534 N N . ASP B 1 327 ? -8.227 30.109 -17.484 1 97.38 327 ASP B N 1
ATOM 7535 C CA . ASP B 1 327 ? -7.055 30.641 -16.797 1 97.38 327 ASP B CA 1
ATOM 7536 C C . ASP B 1 327 ? -7.383 31.016 -15.359 1 97.38 327 ASP B C 1
ATOM 7538 O O . ASP B 1 327 ? -7.32 32.188 -14.984 1 97.38 327 ASP B O 1
ATOM 7542 N N . LYS B 1 328 ? -7.648 30.047 -14.617 1 96.94 328 LYS B N 1
ATOM 7543 C CA . LYS B 1 328 ? -8.023 30.234 -13.219 1 96.94 328 LYS B CA 1
ATOM 7544 C C . LYS B 1 328 ? -6.848 29.938 -12.289 1 96.94 328 LYS B C 1
ATOM 7546 O O . LYS B 1 328 ? -5.984 29.125 -12.609 1 96.94 328 LYS B O 1
ATOM 7551 N N . ASN B 1 329 ? -6.84 30.656 -11.219 1 94.44 329 ASN B N 1
ATOM 7552 C CA . ASN B 1 329 ? -5.852 30.344 -10.188 1 94.44 329 ASN B CA 1
ATOM 7553 C C . ASN B 1 329 ? -6.352 29.25 -9.258 1 94.44 329 ASN B C 1
ATOM 7555 O O . ASN B 1 329 ? -7.496 28.797 -9.375 1 94.44 329 ASN B O 1
ATOM 7559 N N . PHE B 1 330 ? -5.461 28.844 -8.367 1 94.56 330 PHE B N 1
ATOM 7560 C CA . PHE B 1 330 ? -5.723 27.719 -7.469 1 94.56 330 PHE B CA 1
ATOM 7561 C C . PHE B 1 330 ? -6.977 27.969 -6.641 1 94.56 330 PHE B C 1
ATOM 7563 O O . PHE B 1 330 ? -7.82 27.078 -6.492 1 94.56 330 PHE B O 1
ATOM 7570 N N . THR B 1 331 ? -7.148 29.109 -6.133 1 95.38 331 THR B N 1
ATOM 7571 C CA . THR B 1 331 ? -8.281 29.484 -5.289 1 95.38 331 THR B CA 1
ATOM 7572 C C . THR B 1 331 ? -9.594 29.281 -6.039 1 95.38 331 THR B C 1
ATOM 7574 O O . THR B 1 331 ? -10.531 28.672 -5.516 1 95.38 331 THR B O 1
ATOM 7577 N N . ALA B 1 332 ? -9.68 29.781 -7.207 1 97.12 332 ALA B N 1
ATOM 7578 C CA . ALA B 1 332 ? -10.891 29.672 -8.016 1 97.12 332 ALA B CA 1
ATOM 7579 C C . ALA B 1 332 ? -11.172 28.234 -8.398 1 97.12 332 ALA B C 1
ATOM 7581 O O . ALA B 1 332 ? -12.328 27.797 -8.406 1 97.12 332 ALA B O 1
ATOM 7582 N N . ILE B 1 333 ? -10.156 27.5 -8.695 1 98.12 333 ILE B N 1
ATOM 7583 C CA . ILE B 1 333 ? -10.297 26.094 -9.094 1 98.12 333 ILE B CA 1
ATOM 7584 C C . ILE B 1 333 ? -10.852 25.281 -7.93 1 98.12 333 ILE B C 1
ATOM 7586 O O . ILE B 1 333 ? -11.805 24.516 -8.102 1 98.12 333 ILE B O 1
ATOM 7590 N N . MET B 1 334 ? -10.297 25.453 -6.719 1 97.88 334 MET B N 1
ATOM 7591 C CA . MET B 1 334 ? -10.781 24.75 -5.531 1 97.88 334 MET B CA 1
ATOM 7592 C C . MET B 1 334 ? -12.242 25.062 -5.262 1 97.88 334 MET B C 1
ATOM 7594 O O . MET B 1 334 ? -13.031 24.172 -4.953 1 97.88 334 MET B O 1
ATOM 7598 N N . ARG B 1 335 ? -12.578 26.312 -5.348 1 97.81 335 ARG B N 1
ATOM 7599 C CA . ARG B 1 335 ? -13.953 26.734 -5.117 1 97.81 335 ARG B CA 1
ATOM 7600 C C . ARG B 1 335 ? -14.906 26.062 -6.102 1 97.81 335 ARG B C 1
ATOM 7602 O O . ARG B 1 335 ? -15.914 25.469 -5.695 1 97.81 335 ARG B O 1
ATOM 7609 N N . ASP B 1 336 ? -14.562 26.078 -7.375 1 98.12 336 ASP B N 1
ATOM 7610 C CA . ASP B 1 336 ? -15.469 25.625 -8.43 1 98.12 336 ASP B CA 1
ATOM 7611 C C . ASP B 1 336 ? -15.578 24.094 -8.453 1 98.12 336 ASP B C 1
ATOM 7613 O O . ASP B 1 336 ? -16.656 23.547 -8.664 1 98.12 336 ASP B O 1
ATOM 7617 N N . ASP B 1 337 ? -14.445 23.438 -8.273 1 98.62 337 ASP B N 1
ATOM 7618 C CA . ASP B 1 337 ? -14.414 21.984 -8.477 1 98.62 337 ASP B CA 1
ATOM 7619 C C . ASP B 1 337 ? -14.789 21.25 -7.191 1 98.62 337 ASP B C 1
ATOM 7621 O O . ASP B 1 337 ? -15.297 20.125 -7.246 1 98.62 337 ASP B O 1
ATOM 7625 N N . ILE B 1 338 ? -14.578 21.875 -5.984 1 98.81 338 ILE B N 1
ATOM 7626 C CA . ILE B 1 338 ? -14.68 21.062 -4.773 1 98.81 338 ILE B CA 1
ATOM 7627 C C . ILE B 1 338 ? -15.578 21.766 -3.762 1 98.81 338 ILE B C 1
ATOM 7629 O O . ILE B 1 338 ? -16.609 21.219 -3.346 1 98.81 338 ILE B O 1
ATOM 7633 N N . PHE B 1 339 ? -15.32 23.047 -3.385 1 98.75 339 PHE B N 1
ATOM 7634 C CA . PHE B 1 339 ? -16.016 23.688 -2.266 1 98.75 339 PHE B CA 1
ATOM 7635 C C . PHE B 1 339 ? -17.484 23.875 -2.584 1 98.75 339 PHE B C 1
ATOM 7637 O O . PHE B 1 339 ? -18.359 23.531 -1.78 1 98.75 339 PHE B O 1
ATOM 7644 N N . THR B 1 340 ? -17.75 24.406 -3.73 1 98.62 340 THR B N 1
ATOM 7645 C CA . THR B 1 340 ? -19.141 24.719 -4.082 1 98.62 340 THR B CA 1
ATOM 7646 C C . THR B 1 340 ? -19.953 23.438 -4.266 1 98.62 340 THR B C 1
ATOM 7648 O O . THR B 1 340 ? -21 23.281 -3.654 1 98.62 340 THR B O 1
ATOM 7651 N N . PRO B 1 341 ? -19.422 22.5 -5.004 1 98.62 341 PRO B N 1
ATOM 7652 C CA . PRO B 1 341 ? -20.219 21.281 -5.188 1 98.62 341 PRO B CA 1
ATOM 7653 C C . PRO B 1 341 ? -20.484 20.562 -3.873 1 98.62 341 PRO B C 1
ATOM 7655 O O . PRO B 1 341 ? -21.531 19.906 -3.73 1 98.62 341 PRO B O 1
ATOM 7658 N N . LEU B 1 342 ? -19.641 20.656 -2.9 1 98.56 342 LEU B N 1
ATOM 7659 C CA . LEU B 1 342 ? -19.797 19.938 -1.637 1 98.56 342 LEU B CA 1
ATOM 7660 C C . LEU B 1 342 ? -20.484 20.812 -0.601 1 98.56 342 LEU B C 1
ATOM 7662 O O . LEU B 1 342 ? -20.578 20.453 0.571 1 98.56 342 LEU B O 1
ATOM 7666 N N . ASN B 1 343 ? -20.906 21.969 -1.006 1 98.19 343 ASN B N 1
ATOM 7667 C CA . ASN B 1 343 ? -21.562 22.938 -0.125 1 98.19 343 ASN B CA 1
ATOM 7668 C C . ASN B 1 343 ? -20.672 23.312 1.057 1 98.19 343 ASN B C 1
ATOM 7670 O O . ASN B 1 343 ? -21.125 23.328 2.201 1 98.19 343 ASN B O 1
ATOM 7674 N N . MET B 1 344 ? -19.422 23.484 0.787 1 98.69 344 MET B N 1
ATOM 7675 C CA . MET B 1 344 ? -18.469 23.953 1.782 1 98.69 344 MET B CA 1
ATOM 7676 C C . MET B 1 344 ? -18.328 25.469 1.738 1 98.69 344 MET B C 1
ATOM 7678 O O . MET B 1 344 ? -17.266 26 1.417 1 98.69 344 MET B O 1
ATOM 7682 N N . SER B 1 345 ? -19.312 26.125 2.25 1 97.75 345 SER B N 1
ATOM 7683 C CA . SER B 1 345 ? -19.5 27.562 2.016 1 97.75 345 SER B CA 1
ATOM 7684 C C . SER B 1 345 ? -18.594 28.391 2.918 1 97.75 345 SER B C 1
ATOM 7686 O O . SER B 1 345 ? -18.438 29.594 2.705 1 97.75 345 SER B O 1
ATOM 7688 N N . HIS B 1 346 ? -18 27.797 3.916 1 98.56 346 HIS B N 1
ATOM 7689 C CA . HIS B 1 346 ? -17.109 28.531 4.809 1 98.56 346 HIS B CA 1
ATOM 7690 C C . HIS B 1 346 ? -15.656 28.141 4.57 1 98.56 346 HIS B C 1
ATOM 7692 O O . HIS B 1 346 ? -14.789 28.422 5.402 1 98.56 346 HIS B O 1
ATOM 7698 N N . THR B 1 347 ? -15.398 27.391 3.521 1 98.75 347 THR B N 1
ATOM 7699 C CA . THR B 1 347 ? -14.055 26.953 3.162 1 98.75 347 THR B CA 1
ATOM 7700 C C . THR B 1 347 ? -13.484 27.812 2.031 1 98.75 347 THR B C 1
ATOM 7702 O O . THR B 1 347 ? -14.188 28.094 1.058 1 98.75 347 THR B O 1
ATOM 7705 N N . PHE B 1 348 ? -12.266 28.281 2.23 1 97.69 348 PHE B N 1
ATOM 7706 C CA . PHE B 1 348 ? -11.641 29.125 1.222 1 97.69 348 PHE B CA 1
ATOM 7707 C C . PHE B 1 348 ? -10.125 29.078 1.334 1 97.69 348 PHE B C 1
ATOM 7709 O O . PHE B 1 348 ? -9.586 28.5 2.289 1 97.69 348 PHE B O 1
ATOM 7716 N N . THR B 1 349 ? -9.43 29.516 0.323 1 94.94 349 THR B N 1
ATOM 7717 C CA . THR B 1 349 ? -8 29.797 0.33 1 94.94 349 THR B CA 1
ATOM 7718 C C . THR B 1 349 ? -7.738 31.266 -0.019 1 94.94 349 THR B C 1
ATOM 7720 O O . THR B 1 349 ? -8.586 31.922 -0.615 1 94.94 349 THR B O 1
ATOM 7723 N N . GLY B 1 350 ? -6.562 31.828 0.402 1 90.81 350 GLY B N 1
ATOM 7724 C CA . GLY B 1 350 ? -6.262 33.25 0.191 1 90.81 350 GLY B CA 1
ATOM 7725 C C . GLY B 1 350 ? -6.719 34.125 1.336 1 90.81 350 GLY B C 1
ATOM 7726 O O . GLY B 1 350 ? -6.836 33.656 2.473 1 90.81 350 GLY B O 1
ATOM 7727 N N . PRO B 1 351 ? -6.938 35.406 0.998 1 92.81 351 PRO B N 1
ATOM 7728 C CA . PRO B 1 351 ? -7.359 36.344 2.055 1 92.81 351 PRO B CA 1
ATOM 7729 C C . PRO B 1 351 ? -8.742 36 2.613 1 92.81 351 PRO B C 1
ATOM 7731 O O . PRO B 1 351 ? -9.617 35.562 1.871 1 92.81 351 PRO B O 1
ATOM 7734 N N . ILE B 1 352 ? -8.914 36.312 3.885 1 95.94 352 ILE B N 1
ATOM 7735 C CA . ILE B 1 352 ? -10.195 36.062 4.535 1 95.94 352 ILE B CA 1
ATOM 7736 C C . ILE B 1 352 ? -11.273 36.938 3.9 1 95.94 352 ILE B C 1
ATOM 7738 O O . ILE B 1 352 ? -11.18 38.156 3.92 1 95.94 352 ILE B O 1
ATOM 7742 N N . PRO B 1 353 ? -12.281 36.312 3.398 1 95.94 353 PRO B N 1
ATOM 7743 C CA . PRO B 1 353 ? -13.391 37.125 2.918 1 95.94 353 PRO B CA 1
ATOM 7744 C C . PRO B 1 353 ? -14.031 37.969 4.027 1 95.94 353 PRO B C 1
ATOM 7746 O O . PRO B 1 353 ? -14.273 37.469 5.125 1 95.94 353 PRO B O 1
ATOM 7749 N N . PRO B 1 354 ? -14.398 39.156 3.701 1 95.62 354 PRO B N 1
ATOM 7750 C CA . PRO B 1 354 ? -14.93 40.031 4.738 1 95.62 354 PRO B CA 1
ATOM 7751 C C . PRO B 1 354 ? -16.172 39.469 5.422 1 95.62 354 PRO B C 1
ATOM 7753 O O . PRO B 1 354 ? -16.312 39.594 6.641 1 95.62 354 PRO B O 1
ATOM 7756 N N . HIS B 1 355 ? -17.016 38.875 4.699 1 94.94 355 HIS B N 1
ATOM 7757 C CA . HIS B 1 355 ? -18.281 38.375 5.25 1 94.94 355 HIS B CA 1
ATOM 7758 C C . HIS B 1 355 ? -18.062 37.156 6.137 1 94.94 355 HIS B C 1
ATOM 7760 O O . HIS B 1 355 ? -18.953 36.781 6.902 1 94.94 355 HIS B O 1
ATOM 7766 N N . LEU B 1 356 ? -16.891 36.562 6.129 1 96.38 356 LEU B N 1
ATOM 7767 C CA . LEU B 1 356 ? -16.594 35.375 6.918 1 96.38 356 LEU B CA 1
ATOM 7768 C C . LEU B 1 356 ? -15.695 35.688 8.102 1 96.38 356 LEU B C 1
ATOM 7770 O O . LEU B 1 356 ? -15.438 34.844 8.961 1 96.38 356 LEU B O 1
ATOM 7774 N N . ARG B 1 357 ? -15.242 36.875 8.25 1 93.88 357 ARG B N 1
ATOM 7775 C CA . ARG B 1 357 ? -14.25 37.312 9.242 1 93.88 357 ARG B CA 1
ATOM 7776 C C . ARG B 1 357 ? -14.742 37 10.656 1 93.88 357 ARG B C 1
ATOM 7778 O O . ARG B 1 357 ? -13.961 36.594 11.523 1 93.88 357 ARG B O 1
ATOM 7785 N N . LYS B 1 358 ? -16.016 37.188 10.867 1 92.19 358 LYS B N 1
ATOM 7786 C CA . LYS B 1 358 ? -16.562 37.031 12.211 1 92.19 358 LYS B CA 1
ATOM 7787 C C . LYS B 1 358 ? -16.516 35.594 12.664 1 92.19 358 LYS B C 1
ATOM 7789 O O . LYS B 1 358 ? -16.594 35.281 13.859 1 92.19 358 LYS B O 1
ATOM 7794 N N . HIS B 1 359 ? -16.375 34.625 11.688 1 95.62 359 HIS B N 1
ATOM 7795 C CA . HIS B 1 359 ? -16.391 33.188 12 1 95.62 359 HIS B CA 1
ATOM 7796 C C . HIS B 1 359 ? -14.977 32.656 12.211 1 95.62 359 HIS B C 1
ATOM 7798 O O . HIS B 1 359 ? -14.797 31.547 12.672 1 95.62 359 HIS B O 1
ATOM 7804 N N . VAL B 1 360 ? -13.961 33.469 11.945 1 96.88 360 VAL B N 1
ATOM 7805 C CA . VAL B 1 360 ? -12.578 33 11.969 1 96.88 360 VAL B CA 1
ATOM 7806 C C . VAL B 1 360 ? -12.078 32.938 13.406 1 96.88 360 VAL B C 1
ATOM 7808 O O . VAL B 1 360 ? -12.156 33.906 14.141 1 96.88 360 VAL B O 1
ATOM 7811 N N . THR B 1 361 ? -11.609 31.766 13.766 1 96.94 361 THR B N 1
ATOM 7812 C CA . THR B 1 361 ? -11.047 31.594 15.102 1 96.94 361 THR B CA 1
ATOM 7813 C C . THR B 1 361 ? -9.641 32.188 15.18 1 96.94 361 THR B C 1
ATOM 7815 O O . THR B 1 361 ? -8.859 32.062 14.234 1 96.94 361 THR B O 1
ATOM 7818 N N . VAL B 1 362 ? -9.367 32.875 16.312 1 95 362 VAL B N 1
ATOM 7819 C CA . VAL B 1 362 ? -8.055 33.438 16.547 1 95 362 VAL B CA 1
ATOM 7820 C C . VAL B 1 362 ? -7.5 32.938 17.875 1 95 362 VAL B C 1
ATOM 7822 O O . VAL B 1 362 ? -8.094 33.188 18.938 1 95 362 VAL B O 1
ATOM 7825 N N . PRO B 1 363 ? -6.387 32.281 17.828 1 94.38 363 PRO B N 1
ATOM 7826 C CA . PRO B 1 363 ? -5.801 31.766 19.078 1 94.38 363 PRO B CA 1
ATOM 7827 C C . PRO B 1 363 ? -5.254 32.875 19.969 1 94.38 363 PRO B C 1
ATOM 7829 O O . PRO B 1 363 ? -5.133 34.031 19.547 1 94.38 363 PRO B O 1
ATOM 7832 N N . ALA B 1 364 ? -4.961 32.438 21.188 1 92.06 364 ALA B N 1
ATOM 7833 C CA . ALA B 1 364 ? -4.395 33.375 22.156 1 92.06 364 ALA B CA 1
ATOM 7834 C C . ALA B 1 364 ? -2.914 33.625 21.875 1 92.06 364 ALA B C 1
ATOM 7836 O O . ALA B 1 364 ? -2.408 34.719 22.094 1 92.06 364 ALA B O 1
ATOM 7837 N N . ALA B 1 365 ? -2.307 32.625 21.406 1 86.31 365 ALA B N 1
ATOM 7838 C CA . ALA B 1 365 ? -0.874 32.688 21.141 1 86.31 365 ALA B CA 1
ATOM 7839 C C . ALA B 1 365 ? -0.616 33.281 19.75 1 86.31 365 ALA B C 1
ATOM 7841 O O . ALA B 1 365 ? -1.547 33.469 18.969 1 86.31 365 ALA B O 1
ATOM 7842 N N . SER B 1 366 ? 0.69 33.656 19.531 1 83.69 366 SER B N 1
ATOM 7843 C CA . SER B 1 366 ? 1.102 34.094 18.203 1 83.69 366 SER B CA 1
ATOM 7844 C C . SER B 1 366 ? 0.688 33.094 17.125 1 83.69 366 SER B C 1
ATOM 7846 O O . SER B 1 366 ? 0.777 31.891 17.344 1 83.69 366 SER B O 1
ATOM 7848 N N . ASN B 1 367 ? 0.123 33.656 16.062 1 87.06 367 ASN B N 1
ATOM 7849 C CA . ASN B 1 367 ? -0.463 32.781 15.039 1 87.06 367 ASN B CA 1
ATOM 7850 C C . ASN B 1 367 ? -0.31 33.375 13.641 1 87.06 367 ASN B C 1
ATOM 7852 O O . ASN B 1 367 ? 0.221 34.5 13.492 1 87.06 367 ASN B O 1
ATOM 7856 N N . LEU B 1 368 ? -0.785 32.656 12.656 1 86.44 368 LEU B N 1
ATOM 7857 C CA . LEU B 1 368 ? -0.684 33.062 11.266 1 86.44 368 LEU B CA 1
ATOM 7858 C C . LEU B 1 368 ? -2.066 33.219 10.641 1 86.44 368 LEU B C 1
ATOM 7860 O O . LEU B 1 368 ? -2.229 33.031 9.43 1 86.44 368 LEU B O 1
ATOM 7864 N N . VAL B 1 369 ? -3.051 33.531 11.398 1 91.31 369 VAL B N 1
ATOM 7865 C CA . VAL B 1 369 ? -4.43 33.562 10.922 1 91.31 369 VAL B CA 1
ATOM 7866 C C . VAL B 1 369 ? -4.586 34.625 9.852 1 91.31 369 VAL B C 1
ATOM 7868 O O . VAL B 1 369 ? -5.223 34.406 8.82 1 91.31 369 VAL B O 1
ATOM 7871 N N . ASP B 1 370 ? -3.982 35.75 10.023 1 89.12 370 ASP B N 1
ATOM 7872 C CA . ASP B 1 370 ? -4.184 36.875 9.109 1 89.12 370 ASP B CA 1
ATOM 7873 C C . ASP B 1 370 ? -3.137 36.875 8 1 89.12 370 ASP B C 1
ATOM 7875 O O . ASP B 1 370 ? -3.176 37.688 7.102 1 89.12 370 ASP B O 1
ATOM 7879 N N . LYS B 1 371 ? -2.227 35.938 8.055 1 87.38 371 LYS B N 1
ATOM 7880 C CA . LYS B 1 371 ? -1.185 35.875 7.035 1 87.38 371 LYS B CA 1
ATOM 7881 C C . LYS B 1 371 ? -1.733 35.312 5.719 1 87.38 371 LYS B C 1
ATOM 7883 O O . LYS B 1 371 ? -2.412 34.312 5.703 1 87.38 371 LYS B O 1
ATOM 7888 N N . VAL B 1 372 ? -1.508 36.031 4.676 1 86.62 372 VAL B N 1
ATOM 7889 C CA . VAL B 1 372 ? -1.862 35.531 3.352 1 86.62 372 VAL B CA 1
ATOM 7890 C C . VAL B 1 372 ? -0.671 34.781 2.738 1 86.62 372 VAL B C 1
ATOM 7892 O O . VAL B 1 372 ? 0.409 35.375 2.586 1 86.62 372 VAL B O 1
ATOM 7895 N N . PHE B 1 373 ? -0.858 33.531 2.41 1 83.44 373 PHE B N 1
ATOM 7896 C CA . PHE B 1 373 ? 0.184 32.719 1.769 1 83.44 373 PHE B CA 1
ATOM 7897 C C . PHE B 1 373 ? 0.228 33 0.271 1 83.44 373 PHE B C 1
ATOM 7899 O O . PHE B 1 373 ? -0.769 33.438 -0.318 1 83.44 373 PHE B O 1
ATOM 7906 N N . ALA B 1 374 ? 1.467 32.781 -0.27 1 81.62 374 ALA B N 1
ATOM 7907 C CA . ALA B 1 374 ? 1.571 32.812 -1.727 1 81.62 374 ALA B CA 1
ATOM 7908 C C . ALA B 1 374 ? 0.747 31.688 -2.365 1 81.62 374 ALA B C 1
ATOM 7910 O O . ALA B 1 374 ? 0.559 30.625 -1.767 1 81.62 374 ALA B O 1
ATOM 7911 N N . LEU B 1 375 ? 0.354 31.953 -3.615 1 80 375 LEU B N 1
ATOM 7912 C CA . LEU B 1 375 ? -0.422 30.984 -4.375 1 80 375 LEU B CA 1
ATOM 7913 C C . LEU B 1 375 ? 0.344 29.672 -4.516 1 80 375 LEU B C 1
ATOM 7915 O O . LEU B 1 375 ? -0.26 28.594 -4.559 1 80 375 LEU B O 1
ATOM 7919 N N . SER B 1 376 ? 1.63 29.766 -4.52 1 84.56 376 SER B N 1
ATOM 7920 C CA . SER B 1 376 ? 2.473 28.578 -4.66 1 84.56 376 SER B CA 1
ATOM 7921 C C . SER B 1 376 ? 2.422 27.719 -3.404 1 84.56 376 SER B C 1
ATOM 7923 O O . SER B 1 376 ? 2.689 26.516 -3.463 1 84.56 376 SER B O 1
ATOM 7925 N N . HIS B 1 377 ? 2.039 28.25 -2.289 1 89.5 377 HIS B N 1
ATOM 7926 C CA . HIS B 1 377 ? 2.088 27.5 -1.038 1 89.5 377 HIS B CA 1
ATOM 7927 C C . HIS B 1 377 ? 0.689 27.094 -0.58 1 89.5 377 HIS B C 1
ATOM 7929 O O . HIS B 1 377 ? 0.54 26.266 0.316 1 89.5 377 HIS B O 1
ATOM 7935 N N . ASP B 1 378 ? -0.351 27.672 -1.147 1 92.75 378 ASP B N 1
ATOM 7936 C CA . ASP B 1 378 ? -1.729 27.391 -0.757 1 92.75 378 ASP B CA 1
ATOM 7937 C C . ASP B 1 378 ? -2.023 25.891 -0.836 1 92.75 378 ASP B C 1
ATOM 7939 O O . ASP B 1 378 ? -2.68 25.344 0.047 1 92.75 378 ASP B O 1
ATOM 7943 N N . PRO B 1 379 ? -1.469 25.203 -1.859 1 95.75 379 PRO B N 1
ATOM 7944 C CA . PRO B 1 379 ? -1.734 23.766 -1.935 1 95.75 379 PRO B CA 1
ATOM 7945 C C . PRO B 1 379 ? -1.164 23 -0.743 1 95.75 379 PRO B C 1
ATOM 7947 O O . PRO B 1 379 ? -1.712 21.969 -0.352 1 95.75 379 PRO B O 1
ATOM 7950 N N . ALA B 1 380 ? -0.153 23.516 -0.181 1 94.62 380 ALA B N 1
ATOM 7951 C CA . ALA B 1 380 ? 0.511 22.828 0.923 1 94.62 380 ALA B CA 1
ATOM 7952 C C . ALA B 1 380 ? -0.178 23.125 2.25 1 94.62 380 ALA B C 1
ATOM 7954 O O . ALA B 1 380 ? -0.166 22.297 3.164 1 94.62 380 ALA B O 1
ATOM 7955 N N . GLY B 1 381 ? -0.794 24.375 2.354 1 95.06 381 GLY B N 1
ATOM 7956 C CA . GLY B 1 381 ? -1.279 24.641 3.699 1 95.06 381 GLY B CA 1
ATOM 7957 C C . GLY B 1 381 ? -2.191 25.844 3.779 1 95.06 381 GLY B C 1
ATOM 7958 O O . GLY B 1 381 ? -2.461 26.359 4.867 1 95.06 381 GLY B O 1
ATOM 7959 N N . GLY B 1 382 ? -2.775 26.344 2.719 1 94.81 382 GLY B N 1
ATOM 7960 C CA . GLY B 1 382 ? -3.375 27.656 2.73 1 94.81 382 GLY B CA 1
ATOM 7961 C C . GLY B 1 382 ? -4.883 27.625 2.898 1 94.81 382 GLY B C 1
ATOM 7962 O O . GLY B 1 382 ? -5.531 28.672 2.893 1 94.81 382 GLY B O 1
ATOM 7963 N N . ILE B 1 383 ? -5.473 26.5 3.148 1 98 383 ILE B N 1
ATOM 7964 C CA . ILE B 1 383 ? -6.93 26.406 3.145 1 98 383 ILE B CA 1
ATOM 7965 C C . ILE B 1 383 ? -7.461 26.609 4.562 1 98 383 ILE B C 1
ATOM 7967 O O . ILE B 1 383 ? -6.863 26.125 5.531 1 98 383 ILE B O 1
ATOM 7971 N N . PHE B 1 384 ? -8.594 27.391 4.637 1 98.62 384 PHE B N 1
ATOM 7972 C CA . PHE B 1 384 ? -9.422 27.516 5.828 1 98.62 384 PHE B CA 1
ATOM 7973 C C . PHE B 1 384 ? -10.688 26.672 5.707 1 98.62 384 PHE B C 1
ATOM 7975 O O . PHE B 1 384 ? -11.219 26.5 4.609 1 98.62 384 PHE B O 1
ATOM 7982 N N . SER B 1 385 ? -11.156 26.141 6.848 1 98.88 385 SER B N 1
ATOM 7983 C CA . SER B 1 385 ? -12.391 25.375 6.785 1 98.88 385 SER B CA 1
ATOM 7984 C C . SER B 1 385 ? -13.039 25.25 8.156 1 98.88 385 SER B C 1
ATOM 7986 O O . SER B 1 385 ? -12.625 25.922 9.109 1 98.88 385 SER B O 1
ATOM 7988 N N . THR B 1 386 ? -14.188 24.562 8.219 1 98.88 386 THR B N 1
ATOM 7989 C CA . THR B 1 386 ? -14.961 24.328 9.43 1 98.88 386 THR B CA 1
ATOM 7990 C C . THR B 1 386 ? -15.211 22.844 9.641 1 98.88 386 THR B C 1
ATOM 7992 O O . THR B 1 386 ? -15 22.031 8.734 1 98.88 386 THR B O 1
ATOM 7995 N N . SER B 1 387 ? -15.562 22.531 10.891 1 98.75 387 SER B N 1
ATOM 7996 C CA . SER B 1 387 ? -15.891 21.141 11.148 1 98.75 387 SER B CA 1
ATOM 7997 C C . SER B 1 387 ? -17.094 20.703 10.32 1 98.75 387 SER B C 1
ATOM 7999 O O . SER B 1 387 ? -17.156 19.562 9.852 1 98.75 387 SER B O 1
ATOM 8001 N N . ASN B 1 388 ? -18.062 21.578 10.086 1 98.75 388 ASN B N 1
ATOM 8002 C CA . ASN B 1 388 ? -19.219 21.25 9.258 1 98.75 388 ASN B CA 1
ATOM 8003 C C . ASN B 1 388 ? -18.812 21 7.809 1 98.75 388 ASN B C 1
ATOM 8005 O O . ASN B 1 388 ? -19.219 20 7.211 1 98.75 388 ASN B O 1
ATOM 8009 N N . ASP B 1 389 ? -18.078 21.922 7.262 1 98.88 389 ASP B N 1
ATOM 8010 C CA . ASP B 1 389 ? -17.656 21.781 5.871 1 98.88 389 ASP B CA 1
ATOM 8011 C C . ASP B 1 389 ? -16.812 20.531 5.68 1 98.88 389 ASP B C 1
ATOM 8013 O O . ASP B 1 389 ? -16.984 19.797 4.711 1 98.88 389 ASP B O 1
ATOM 8017 N N . LEU B 1 390 ? -15.867 20.281 6.574 1 98.94 390 LEU B N 1
ATOM 8018 C CA . LEU B 1 390 ? -15.023 19.094 6.469 1 98.94 390 LEU B CA 1
ATOM 8019 C C . LEU B 1 390 ? -15.844 17.828 6.652 1 98.94 390 LEU B C 1
ATOM 8021 O O . LEU B 1 390 ? -15.516 16.781 6.082 1 98.94 390 LEU B O 1
ATOM 8025 N N . SER B 1 391 ? -16.906 17.906 7.434 1 98.69 391 SER B N 1
ATOM 8026 C CA . SER B 1 391 ? -17.812 16.781 7.559 1 98.69 391 SER B CA 1
ATOM 8027 C C . SER B 1 391 ? -18.469 16.438 6.219 1 98.69 391 SER B C 1
ATOM 8029 O O . SER B 1 391 ? -18.688 15.258 5.914 1 98.69 391 SER B O 1
ATOM 8031 N N . ASN B 1 392 ? -18.766 17.438 5.449 1 98.56 392 ASN B N 1
ATOM 8032 C CA . ASN B 1 392 ? -19.297 17.203 4.105 1 98.56 392 ASN B CA 1
ATOM 8033 C C . ASN B 1 392 ? -18.281 16.438 3.238 1 98.56 392 ASN B C 1
ATOM 8035 O O . ASN B 1 392 ? -18.656 15.5 2.533 1 98.56 392 ASN B O 1
ATOM 8039 N N . LEU B 1 393 ? -17.078 16.891 3.309 1 98.75 393 LEU B N 1
ATOM 8040 C CA . LEU B 1 393 ? -16.016 16.203 2.58 1 98.75 393 LEU B CA 1
ATOM 8041 C C . LEU B 1 393 ? -15.953 14.734 3 1 98.75 393 LEU B C 1
ATOM 8043 O O . LEU B 1 393 ? -15.93 13.844 2.15 1 98.75 393 LEU B O 1
ATOM 8047 N N . LEU B 1 394 ? -15.906 14.484 4.301 1 98.69 394 LEU B N 1
ATOM 8048 C CA . LEU B 1 394 ? -15.781 13.125 4.805 1 98.69 394 LEU B CA 1
ATOM 8049 C C . LEU B 1 394 ? -16.969 12.273 4.371 1 98.69 394 LEU B C 1
ATOM 8051 O O . LEU B 1 394 ? -16.781 11.18 3.82 1 98.69 394 LEU B O 1
ATOM 8055 N N . HIS B 1 395 ? -18.141 12.773 4.535 1 98.38 395 HIS B N 1
ATOM 8056 C CA . HIS B 1 395 ? -19.344 11.977 4.266 1 98.38 395 HIS B CA 1
ATOM 8057 C C . HIS B 1 395 ? -19.547 11.789 2.766 1 98.38 395 HIS B C 1
ATOM 8059 O O . HIS B 1 395 ? -19.625 10.656 2.287 1 98.38 395 HIS B O 1
ATOM 8065 N N . ARG B 1 396 ? -19.5 12.875 2.047 1 98.31 396 ARG B N 1
ATOM 8066 C CA . ARG B 1 396 ? -20.016 12.859 0.676 1 98.31 396 ARG B CA 1
ATOM 8067 C C . ARG B 1 396 ? -18.953 12.336 -0.29 1 98.31 396 ARG B C 1
ATOM 8069 O O . ARG B 1 396 ? -19.281 11.875 -1.385 1 98.31 396 ARG B O 1
ATOM 8076 N N . VAL B 1 397 ? -17.719 12.367 0.075 1 98.62 397 VAL B N 1
ATOM 8077 C CA . VAL B 1 397 ? -16.656 11.922 -0.834 1 98.62 397 VAL B CA 1
ATOM 8078 C C . VAL B 1 397 ? -16.016 10.648 -0.29 1 98.62 397 VAL B C 1
ATOM 8080 O O . VAL B 1 397 ? -15.828 9.672 -1.023 1 98.62 397 VAL B O 1
ATOM 8083 N N . LEU B 1 398 ? -15.766 10.555 0.999 1 98.38 398 LEU B N 1
ATOM 8084 C CA . LEU B 1 398 ? -14.867 9.508 1.489 1 98.38 398 LEU B CA 1
ATOM 8085 C C . LEU B 1 398 ? -15.664 8.336 2.061 1 98.38 398 LEU B C 1
ATOM 8087 O O . LEU B 1 398 ? -15.148 7.223 2.156 1 98.38 398 LEU B O 1
ATOM 8091 N N . LEU B 1 399 ? -16.984 8.57 2.434 1 97.69 399 LEU B N 1
ATOM 8092 C CA . LEU B 1 399 ? -17.609 7.504 3.199 1 97.69 399 LEU B CA 1
ATOM 8093 C C . LEU B 1 399 ? -18.922 7.078 2.555 1 97.69 399 LEU B C 1
ATOM 8095 O O . LEU B 1 399 ? -19.312 5.906 2.635 1 97.69 399 LEU B O 1
ATOM 8099 N N . ALA B 1 400 ? -19.578 7.973 1.902 1 94.31 400 ALA B N 1
ATOM 8100 C CA . ALA B 1 400 ? -20.891 7.656 1.361 1 94.31 400 ALA B CA 1
ATOM 8101 C C . ALA B 1 400 ? -20.812 6.508 0.362 1 94.31 400 ALA B C 1
ATOM 8103 O O . ALA B 1 400 ? -19.766 6.262 -0.233 1 94.31 400 ALA B O 1
ATOM 8104 N N . ALA B 1 401 ? -21.906 5.797 0.206 1 89.38 401 ALA B N 1
ATOM 8105 C CA . ALA B 1 401 ? -21.953 4.66 -0.713 1 89.38 401 ALA B CA 1
ATOM 8106 C C . ALA B 1 401 ? -21.531 5.082 -2.119 1 89.38 401 ALA B C 1
ATOM 8108 O O . ALA B 1 401 ? -20.781 4.367 -2.789 1 89.38 401 ALA B O 1
ATOM 8109 N N . ASN B 1 402 ? -22.062 6.215 -2.527 1 91 402 ASN B N 1
ATOM 8110 C CA . ASN B 1 402 ? -21.703 6.812 -3.807 1 91 402 ASN B CA 1
ATOM 8111 C C . ASN B 1 402 ? -21 8.156 -3.617 1 91 402 ASN B C 1
ATOM 8113 O O . ASN B 1 402 ? -21.656 9.164 -3.348 1 91 402 ASN B O 1
ATOM 8117 N N . PRO B 1 403 ? -19.719 8.148 -3.848 1 96.31 403 PRO B N 1
ATOM 8118 C CA . PRO B 1 403 ? -19.016 9.414 -3.645 1 96.31 403 PRO B CA 1
ATOM 8119 C C . PRO B 1 403 ? -19.391 10.484 -4.668 1 96.31 403 PRO B C 1
ATOM 8121 O O . PRO B 1 403 ? -19.688 10.156 -5.824 1 96.31 403 PRO B O 1
ATOM 8124 N N . GLU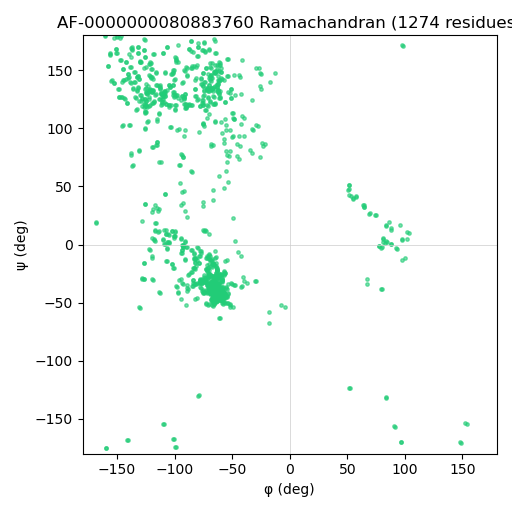 B 1 404 ? -19.391 11.625 -4.184 1 97.31 404 GLU B N 1
ATOM 8125 C CA . GLU B 1 404 ? -19.5 12.773 -5.082 1 97.31 404 GLU B CA 1
ATOM 8126 C C . GLU B 1 404 ? -18.125 13.18 -5.625 1 97.31 404 GLU B C 1
ATOM 8128 O O . GLU B 1 404 ? -17.094 12.844 -5.035 1 97.31 404 GLU B O 1
ATOM 8133 N N . LEU B 1 405 ? -18.047 13.789 -6.844 1 98.38 405 LEU B N 1
ATOM 8134 C CA . LEU B 1 405 ? -16.891 14.398 -7.48 1 98.38 405 LEU B CA 1
ATOM 8135 C C . LEU B 1 405 ? -16 13.344 -8.117 1 98.38 405 LEU B C 1
ATOM 8137 O O . LEU B 1 405 ? -15.375 13.586 -9.156 1 98.38 405 LEU B O 1
ATOM 8141 N N . ILE B 1 406 ? -15.812 12.125 -7.465 1 98.06 406 ILE B N 1
ATOM 8142 C CA . ILE B 1 406 ? -14.961 11.062 -7.992 1 98.06 406 ILE B CA 1
ATOM 8143 C C . ILE B 1 406 ? -15.758 9.758 -8.055 1 98.06 406 ILE B C 1
ATOM 8145 O O . ILE B 1 406 ? -16.859 9.664 -7.523 1 98.06 406 ILE B O 1
ATOM 8149 N N . SER B 1 407 ? -15.219 8.742 -8.758 1 96.44 407 SER B N 1
ATOM 8150 C CA . SER B 1 407 ? -15.875 7.441 -8.836 1 96.44 407 SER B CA 1
ATOM 8151 C C . SER B 1 407 ? -15.617 6.613 -7.578 1 96.44 407 SER B C 1
ATOM 8153 O O . SER B 1 407 ? -14.68 6.895 -6.828 1 96.44 407 SER B O 1
ATOM 8155 N N . SER B 1 408 ? -16.453 5.609 -7.406 1 95.62 408 SER B N 1
ATOM 8156 C CA . SER B 1 408 ? -16.25 4.691 -6.289 1 95.62 408 SER B CA 1
ATOM 8157 C C . SER B 1 408 ? -14.906 3.969 -6.402 1 95.62 408 SER B C 1
ATOM 8159 O O . SER B 1 408 ? -14.234 3.732 -5.395 1 95.62 408 SER B O 1
ATOM 8161 N N . ALA B 1 409 ? -14.516 3.637 -7.598 1 95.44 409 ALA B N 1
ATOM 8162 C CA . ALA B 1 409 ? -13.25 2.953 -7.82 1 95.44 409 ALA B CA 1
ATOM 8163 C C . ALA B 1 409 ? -12.07 3.855 -7.461 1 95.44 409 ALA B C 1
ATOM 8165 O O . ALA B 1 409 ? -11.102 3.41 -6.84 1 95.44 409 ALA B O 1
ATOM 8166 N N . GLN B 1 410 ? -12.156 5.098 -7.871 1 96.75 410 GLN B N 1
ATOM 8167 C CA . GLN B 1 410 ? -11.117 6.062 -7.512 1 96.75 410 GLN B CA 1
ATOM 8168 C C . GLN B 1 410 ? -10.984 6.188 -5.996 1 96.75 410 GLN B C 1
ATOM 8170 O O . GLN B 1 410 ? -9.875 6.215 -5.465 1 96.75 410 GLN B O 1
ATOM 8175 N N . ARG B 1 411 ? -12.125 6.301 -5.332 1 97.12 411 ARG B N 1
ATOM 8176 C CA . ARG B 1 411 ? -12.109 6.441 -3.879 1 97.12 411 ARG B CA 1
ATOM 8177 C C . ARG B 1 411 ? -11.43 5.242 -3.221 1 97.12 411 ARG B C 1
ATOM 8179 O O . ARG B 1 411 ? -10.617 5.41 -2.312 1 97.12 411 ARG B O 1
ATOM 8186 N N . ARG B 1 412 ? -11.742 4.055 -3.66 1 95.19 412 ARG B N 1
ATOM 8187 C CA . ARG B 1 412 ? -11.164 2.844 -3.088 1 95.19 412 ARG B CA 1
ATOM 8188 C C . ARG B 1 412 ? -9.656 2.789 -3.326 1 95.19 412 ARG B C 1
ATOM 8190 O O . ARG B 1 412 ? -8.906 2.348 -2.459 1 95.19 412 ARG B O 1
ATOM 8197 N N . THR B 1 413 ? -9.25 3.264 -4.441 1 94.19 413 THR B N 1
ATOM 8198 C CA . THR B 1 413 ? -7.832 3.275 -4.766 1 94.19 413 THR B CA 1
ATOM 8199 C C . THR B 1 413 ? -7.113 4.387 -4.004 1 94.19 413 THR B C 1
ATOM 8201 O O . THR B 1 413 ? -5.945 4.238 -3.633 1 94.19 413 THR B O 1
ATOM 8204 N N . TRP B 1 414 ? -7.82 5.449 -3.723 1 96.88 414 TRP B N 1
ATOM 8205 C CA . TRP B 1 414 ? -7.258 6.586 -3.006 1 96.88 414 TRP B CA 1
ATOM 8206 C C . TRP B 1 414 ? -7.031 6.246 -1.537 1 96.88 414 TRP B C 1
ATOM 8208 O O . TRP B 1 414 ? -6.016 6.633 -0.955 1 96.88 414 TRP B O 1
ATOM 8218 N N . LEU B 1 415 ? -7.957 5.539 -0.949 1 96.69 415 LEU B N 1
ATOM 8219 C CA . LEU B 1 415 ? -7.879 5.168 0.46 1 96.69 415 LEU B CA 1
ATOM 8220 C C . LEU B 1 415 ? -7.066 3.893 0.644 1 96.69 415 LEU B C 1
ATOM 8222 O O . LEU B 1 415 ? -7.59 2.877 1.109 1 96.69 415 LEU B O 1
ATOM 8226 N N . LYS B 1 416 ? -5.82 4.031 0.265 1 94.25 416 LYS B N 1
ATOM 8227 C CA . LYS B 1 416 ? -4.828 2.971 0.41 1 94.25 416 LYS B CA 1
ATOM 8228 C C . LYS B 1 416 ? -3.465 3.543 0.795 1 94.25 416 LYS B C 1
ATOM 8230 O O . LYS B 1 416 ? -3.191 4.723 0.557 1 94.25 416 LYS B O 1
ATOM 8235 N N . SER B 1 417 ? -2.67 2.688 1.383 1 93.5 417 SER B N 1
ATOM 8236 C CA . SER B 1 417 ? -1.284 3.043 1.671 1 93.5 417 SER B CA 1
ATOM 8237 C C . SER B 1 417 ? -0.36 2.635 0.529 1 93.5 417 SER B C 1
ATOM 8239 O O . SER B 1 417 ? -0.634 1.666 -0.182 1 93.5 417 SER B O 1
ATOM 8241 N N . VAL B 1 418 ? 0.687 3.406 0.391 1 93.19 418 VAL B N 1
ATOM 8242 C CA . VAL B 1 418 ? 1.623 3.082 -0.68 1 93.19 418 VAL B CA 1
ATOM 8243 C C . VAL B 1 418 ? 3.002 2.793 -0.092 1 93.19 418 VAL B C 1
ATOM 8245 O O . VAL B 1 418 ? 3.891 2.301 -0.79 1 93.19 418 VAL B O 1
ATOM 8248 N N . HIS B 1 419 ? 3.166 3.102 1.162 1 92.88 419 HIS B N 1
ATOM 8249 C CA . HIS B 1 419 ? 4.414 2.807 1.855 1 92.88 419 HIS B CA 1
ATOM 8250 C C . HIS B 1 419 ? 4.164 2.447 3.316 1 92.88 419 HIS B C 1
ATOM 8252 O O . HIS B 1 419 ? 3.523 3.207 4.047 1 92.88 419 HIS B O 1
ATOM 8258 N N . GLN B 1 420 ? 4.664 1.35 3.715 1 90.06 420 GLN B N 1
ATOM 8259 C CA . GLN B 1 420 ? 4.617 0.931 5.109 1 90.06 420 GLN B CA 1
ATOM 8260 C C . GLN B 1 420 ? 5.945 1.211 5.812 1 90.06 420 GLN B C 1
ATOM 8262 O O . GLN B 1 420 ? 7.008 0.844 5.312 1 90.06 420 GLN B O 1
ATOM 8267 N N . PHE B 1 421 ? 5.859 1.894 6.934 1 88.06 421 PHE B N 1
ATOM 8268 C CA . PHE B 1 421 ? 7.078 2.119 7.699 1 88.06 421 PHE B CA 1
ATOM 8269 C C . PHE B 1 421 ? 7.488 0.856 8.445 1 88.06 421 PHE B C 1
ATOM 8271 O O . PHE B 1 421 ? 6.707 -0.09 8.555 1 88.06 421 PHE B O 1
ATOM 8278 N N . THR B 1 422 ? 8.703 0.871 8.961 1 87.44 422 THR B N 1
ATOM 8279 C CA . THR B 1 422 ? 9.266 -0.339 9.547 1 87.44 422 THR B CA 1
ATOM 8280 C C . THR B 1 422 ? 8.688 -0.59 10.938 1 87.44 422 THR B C 1
ATOM 8282 O O . THR B 1 422 ? 8.875 -1.665 11.508 1 87.44 422 THR B O 1
ATOM 8285 N N . ASP B 1 423 ? 7.863 0.354 11.461 1 79.5 423 ASP B N 1
ATOM 8286 C CA . ASP B 1 423 ? 7.25 0.178 12.773 1 79.5 423 ASP B CA 1
ATOM 8287 C C . ASP B 1 423 ? 6.043 -0.756 12.695 1 79.5 423 ASP B C 1
ATOM 8289 O O . ASP B 1 423 ? 5.551 -1.225 13.727 1 79.5 423 ASP B O 1
ATOM 8293 N N . GLY B 1 424 ? 5.531 -1.005 11.539 1 78.06 424 GLY B N 1
ATOM 8294 C CA . GLY B 1 424 ? 4.449 -1.956 11.336 1 78.06 424 GLY B CA 1
ATOM 8295 C C . GLY B 1 424 ? 3.082 -1.383 11.656 1 78.06 424 GLY B C 1
ATOM 8296 O O . GLY B 1 424 ? 2.066 -2.062 11.5 1 78.06 424 GLY B O 1
ATOM 8297 N N . ILE B 1 425 ? 2.926 -0.125 11.984 1 79.31 425 ILE B N 1
ATOM 8298 C CA . ILE B 1 425 ? 1.642 0.421 12.406 1 79.31 425 ILE B CA 1
ATOM 8299 C C . ILE B 1 425 ? 1.314 1.664 11.586 1 79.31 425 ILE B C 1
ATOM 8301 O O . ILE B 1 425 ? 0.143 2.008 11.406 1 79.31 425 ILE B O 1
ATOM 8305 N N . SER B 1 426 ? 2.316 2.326 11.164 1 85.81 426 SER B N 1
ATOM 8306 C CA . SER B 1 426 ? 2.086 3.549 10.398 1 85.81 426 SER B CA 1
ATOM 8307 C C . SER B 1 426 ? 2.441 3.357 8.93 1 85.81 426 SER B C 1
ATOM 8309 O O . SER B 1 426 ? 3.293 2.533 8.594 1 85.81 426 SER B O 1
ATOM 8311 N N . SER B 1 427 ? 1.767 4.008 8.102 1 90.62 427 SER B N 1
ATOM 8312 C CA . SER B 1 427 ? 1.986 3.973 6.664 1 90.62 427 SER B CA 1
ATOM 8313 C C . SER B 1 427 ? 1.585 5.293 6.012 1 90.62 427 SER B C 1
ATOM 8315 O O . SER B 1 427 ? 1.014 6.164 6.668 1 90.62 427 SER B O 1
ATOM 8317 N N . VAL B 1 428 ? 1.969 5.438 4.77 1 93.25 428 VAL B N 1
ATOM 8318 C CA . VAL B 1 428 ? 1.698 6.66 4.023 1 93.25 428 VAL B CA 1
ATOM 8319 C C . VAL B 1 428 ? 0.901 6.332 2.764 1 93.25 428 VAL B C 1
ATOM 8321 O O . VAL B 1 428 ? 1.17 5.332 2.096 1 93.25 428 VAL B O 1
ATOM 8324 N N . GLY B 1 429 ? -0.171 7.113 2.559 1 95.69 429 GLY B N 1
ATOM 8325 C CA . GLY B 1 429 ? -0.891 7.125 1.296 1 95.69 429 GLY B CA 1
ATOM 8326 C C . GLY B 1 429 ? -0.702 8.414 0.516 1 95.69 429 GLY B C 1
ATOM 8327 O O . GLY B 1 429 ? 0.336 9.07 0.632 1 95.69 429 GLY B O 1
ATOM 8328 N N . VAL B 1 430 ? -1.651 8.75 -0.327 1 97.25 430 VAL B N 1
ATOM 8329 C CA . VAL B 1 430 ? -1.579 9.938 -1.163 1 97.25 430 VAL B CA 1
ATOM 8330 C C . VAL B 1 430 ? -2.693 10.914 -0.777 1 97.25 430 VAL B C 1
ATOM 8332 O O . VAL B 1 430 ? -3.785 10.867 -1.349 1 97.25 430 VAL B O 1
ATOM 8335 N N . PRO B 1 431 ? -2.602 11.836 0.232 1 96.81 431 PRO B N 1
ATOM 8336 C CA . PRO B 1 431 ? -1.438 11.992 1.109 1 96.81 431 PRO B CA 1
ATOM 8337 C C . PRO B 1 431 ? -1.699 11.492 2.529 1 96.81 431 PRO B C 1
ATOM 8339 O O . PRO B 1 431 ? -1.319 12.156 3.498 1 96.81 431 PRO B O 1
ATOM 8342 N N . TRP B 1 432 ? -2.312 10.406 2.707 1 96.81 432 TRP B N 1
ATOM 8343 C CA . TRP B 1 432 ? -2.82 9.906 3.982 1 96.81 432 TRP B CA 1
ATOM 8344 C C . TRP B 1 432 ? -1.675 9.539 4.918 1 96.81 432 TRP B C 1
ATOM 8346 O O . TRP B 1 432 ? -0.676 8.961 4.488 1 96.81 432 TRP B O 1
ATOM 8356 N N . GLU B 1 433 ? -1.849 10 6.129 1 93.19 433 GLU B N 1
ATOM 8357 C CA . GLU B 1 433 ? -1.07 9.523 7.27 1 93.19 433 GLU B CA 1
ATOM 8358 C C . GLU B 1 433 ? -1.825 8.445 8.039 1 93.19 433 GLU B C 1
ATOM 8360 O O . GLU B 1 433 ? -2.664 8.758 8.891 1 93.19 433 GLU B O 1
ATOM 8365 N N . THR B 1 434 ? -1.47 7.238 7.77 1 91.44 434 THR B N 1
ATOM 8366 C CA . THR B 1 434 ? -2.334 6.121 8.141 1 91.44 434 THR B CA 1
ATOM 8367 C C . THR B 1 434 ? -1.837 5.453 9.422 1 91.44 434 THR B C 1
ATOM 8369 O O . THR B 1 434 ? -0.63 5.289 9.609 1 91.44 434 THR B O 1
ATOM 8372 N N . LEU B 1 435 ? -2.77 5.059 10.242 1 88.19 435 LEU B N 1
ATOM 8373 C CA . LEU B 1 435 ? -2.506 4.305 11.461 1 88.19 435 LEU B CA 1
ATOM 8374 C C . LEU B 1 435 ? -3.246 2.971 11.445 1 88.19 435 LEU B C 1
ATOM 8376 O O . LEU B 1 435 ? -4.438 2.92 11.125 1 88.19 435 LEU B O 1
ATOM 8380 N N . GLY B 1 436 ? -2.49 1.934 11.789 1 87 436 GLY B N 1
ATOM 8381 C CA . GLY B 1 436 ? -3.121 0.628 11.914 1 87 436 GLY B CA 1
ATOM 8382 C C . GLY B 1 436 ? -4.039 0.52 13.117 1 87 436 GLY B C 1
ATOM 8383 O O . GLY B 1 436 ? -3.717 1.014 14.195 1 87 436 GLY B O 1
ATOM 8384 N N . ALA B 1 437 ? -5.242 -0.004 12.875 1 88.31 437 ALA B N 1
ATOM 8385 C CA . ALA B 1 437 ? -6.246 -0.248 13.906 1 88.31 437 ALA B CA 1
ATOM 8386 C C . ALA B 1 437 ? -6.535 -1.739 14.047 1 88.31 437 ALA B C 1
ATOM 8388 O O . ALA B 1 437 ? -6.574 -2.471 13.055 1 88.31 437 ALA B O 1
ATOM 8389 N N . VAL B 1 438 ? -6.645 -2.178 15.25 1 84.81 438 VAL B N 1
ATOM 8390 C CA . VAL B 1 438 ? -6.992 -3.564 15.539 1 84.81 438 VAL B CA 1
ATOM 8391 C C . VAL B 1 438 ? -8.367 -3.627 16.203 1 84.81 438 VAL B C 1
ATOM 8393 O O . VAL B 1 438 ? -8.625 -2.934 17.188 1 84.81 438 VAL B O 1
ATOM 8396 N N . MET B 1 439 ? -9.219 -4.387 15.641 1 88.25 439 MET B N 1
ATOM 8397 C CA . MET B 1 439 ? -10.578 -4.52 16.156 1 88.25 439 MET B CA 1
ATOM 8398 C C . MET B 1 439 ? -10.656 -5.617 17.219 1 88.25 439 MET B C 1
ATOM 8400 O O . MET B 1 439 ? -9.703 -6.387 17.391 1 88.25 439 MET B O 1
ATOM 8404 N N . PRO B 1 440 ? -11.781 -5.723 17.984 1 83.62 440 PRO B N 1
ATOM 8405 C CA . PRO B 1 440 ? -11.906 -6.711 19.047 1 83.62 440 PRO B CA 1
ATOM 8406 C C . PRO B 1 440 ? -11.703 -8.141 18.562 1 83.62 440 PRO B C 1
ATOM 8408 O O . PRO B 1 440 ? -11.297 -9.016 19.344 1 83.62 440 PRO B O 1
ATOM 8411 N N . ASP B 1 441 ? -11.953 -8.406 17.297 1 82 441 ASP B N 1
ATOM 8412 C CA . ASP B 1 441 ? -11.773 -9.742 16.734 1 82 441 ASP B CA 1
ATOM 8413 C C . ASP B 1 441 ? -10.367 -9.906 16.172 1 82 441 ASP B C 1
ATOM 8415 O O . ASP B 1 441 ? -10.094 -10.867 15.445 1 82 441 ASP B O 1
ATOM 8419 N N . PHE B 1 442 ? -9.539 -8.93 16.297 1 78.19 442 PHE B N 1
ATOM 8420 C CA . PHE B 1 442 ? -8.125 -8.922 15.953 1 78.19 442 PHE B CA 1
ATOM 8421 C C . PHE B 1 442 ? -7.934 -8.625 14.469 1 78.19 442 PHE B C 1
ATOM 8423 O O . PHE B 1 442 ? -6.809 -8.672 13.961 1 78.19 442 PHE B O 1
ATOM 8430 N N . SER B 1 443 ? -9 -8.375 13.789 1 86.5 443 SER B N 1
ATOM 8431 C CA . SER B 1 443 ? -8.836 -7.91 12.414 1 86.5 443 SER B CA 1
ATOM 8432 C C . SER B 1 443 ? -8.164 -6.547 12.367 1 86.5 443 SER B C 1
ATOM 8434 O O . SER B 1 443 ? -8.336 -5.727 13.273 1 86.5 443 SER B O 1
ATOM 8436 N N . ARG B 1 444 ? -7.422 -6.336 11.359 1 87.69 444 ARG B N 1
ATOM 8437 C CA . ARG B 1 444 ? -6.645 -5.105 11.234 1 87.69 444 ARG B CA 1
ATOM 8438 C C . ARG B 1 444 ? -7.156 -4.246 10.086 1 87.69 444 ARG B C 1
ATOM 8440 O O . ARG B 1 444 ? -7.516 -4.766 9.023 1 87.69 444 ARG B O 1
ATOM 8447 N N . TYR B 1 445 ? -7.227 -3.004 10.375 1 91.94 445 TYR B N 1
ATOM 8448 C CA . TYR B 1 445 ? -7.633 -2.006 9.391 1 91.94 445 TYR B CA 1
ATOM 8449 C C . TYR B 1 445 ? -6.742 -0.771 9.469 1 91.94 445 TYR B C 1
ATOM 8451 O O . TYR B 1 445 ? -5.91 -0.653 10.375 1 91.94 445 TYR B O 1
ATOM 8459 N N . ASN B 1 446 ? -6.852 0.057 8.516 1 92.75 446 ASN B N 1
ATOM 8460 C CA . ASN B 1 446 ? -6.148 1.336 8.508 1 92.75 446 ASN B CA 1
ATOM 8461 C C . ASN B 1 446 ? -7.105 2.5 8.742 1 92.75 446 ASN B C 1
ATOM 8463 O O . ASN B 1 446 ? -8.188 2.551 8.156 1 92.75 446 ASN B O 1
ATOM 8467 N N . ILE B 1 447 ? -6.723 3.371 9.641 1 95.44 447 ILE B N 1
ATOM 8468 C CA . ILE B 1 447 ? -7.332 4.695 9.719 1 95.44 447 ILE B CA 1
ATOM 8469 C C . ILE B 1 447 ? -6.566 5.672 8.836 1 95.44 447 ILE B C 1
ATOM 8471 O O . ILE B 1 447 ? -5.363 5.875 9.016 1 95.44 447 ILE B O 1
ATOM 8475 N N . TYR B 1 448 ? -7.254 6.195 7.875 1 97 448 TYR B N 1
ATOM 8476 C CA . TYR B 1 448 ? -6.652 7.188 6.992 1 97 448 TYR B CA 1
ATOM 8477 C C . TYR B 1 448 ? -6.863 8.602 7.527 1 97 448 TYR B C 1
ATOM 8479 O O . TYR B 1 448 ? -8 9.062 7.641 1 97 448 TYR B O 1
ATOM 8487 N N . SER B 1 449 ? -5.738 9.25 7.84 1 96.19 449 SER B N 1
ATOM 8488 C CA . SER B 1 449 ? -5.809 10.57 8.469 1 96.19 449 SER B CA 1
ATOM 8489 C C . SER B 1 449 ? -4.914 11.57 7.754 1 96.19 449 SER B C 1
ATOM 8491 O O . SER B 1 449 ? -4.047 11.188 6.965 1 96.19 449 SER B O 1
ATOM 8493 N N . LYS B 1 450 ? -5.219 12.758 7.91 1 97 450 LYS B N 1
ATOM 8494 C CA . LYS B 1 450 ? -4.367 13.875 7.512 1 97 450 LYS B CA 1
ATOM 8495 C C . LYS B 1 450 ? -4.43 15 8.531 1 97 450 LYS B C 1
ATOM 8497 O O . LYS B 1 450 ? -5.504 15.539 8.812 1 97 450 LYS B O 1
ATOM 8502 N N . GLY B 1 451 ? -3.271 15.336 9.062 1 95.56 451 GLY B N 1
ATOM 8503 C CA . GLY B 1 451 ? -3.182 16.422 10.031 1 95.56 451 GLY B CA 1
ATOM 8504 C C . GLY B 1 451 ? -2.736 17.734 9.422 1 95.56 451 GLY B C 1
ATOM 8505 O O . GLY B 1 451 ? -2.244 17.766 8.297 1 95.56 451 GLY B O 1
ATOM 8506 N N . GLY B 1 452 ? -3.059 18.766 10.133 1 94.44 452 GLY B N 1
ATOM 8507 C CA . GLY B 1 452 ? -2.594 20.109 9.828 1 94.44 452 GLY B CA 1
ATOM 8508 C C . GLY B 1 452 ? -2.104 20.859 11.047 1 94.44 452 GLY B C 1
ATOM 8509 O O . GLY B 1 452 ? -2.672 20.734 12.133 1 94.44 452 GLY B O 1
ATOM 8510 N N . GLY B 1 453 ? -0.999 21.594 10.805 1 90.75 453 GLY B N 1
ATOM 8511 C CA . GLY B 1 453 ? -0.471 22.391 11.898 1 90.75 453 GLY B CA 1
ATOM 8512 C C . GLY B 1 453 ? 0.199 23.672 11.438 1 90.75 453 GLY B C 1
ATOM 8513 O O . GLY B 1 453 ? 0.991 23.656 10.5 1 90.75 453 GLY B O 1
ATOM 8514 N N . LEU B 1 454 ? -0.216 24.719 11.992 1 86.62 454 LEU B N 1
ATOM 8515 C CA . LEU B 1 454 ? 0.423 26.031 11.969 1 86.62 454 LEU B CA 1
ATOM 8516 C C . LEU B 1 454 ? 0.495 26.609 13.375 1 86.62 454 LEU B C 1
ATOM 8518 O O . LEU B 1 454 ? -0.159 26.125 14.297 1 86.62 454 LEU B O 1
ATOM 8522 N N . PRO B 1 455 ? 1.305 27.641 13.562 1 83.62 455 PRO B N 1
ATOM 8523 C CA . PRO B 1 455 ? 1.418 28.156 14.922 1 83.62 455 PRO B CA 1
ATOM 8524 C C . PRO B 1 455 ? 0.06 28.422 15.57 1 83.62 455 PRO B C 1
ATOM 8526 O O . PRO B 1 455 ? -0.714 29.25 15.078 1 83.62 455 PRO B O 1
ATOM 8529 N N . ALA B 1 456 ? -0.207 27.641 16.578 1 88.75 456 ALA B N 1
ATOM 8530 C CA . ALA B 1 456 ? -1.309 27.812 17.516 1 88.75 456 ALA B CA 1
ATOM 8531 C C . ALA B 1 456 ? -2.613 27.266 16.938 1 88.75 456 ALA B C 1
ATOM 8533 O O . ALA B 1 456 ? -3.674 27.406 17.562 1 88.75 456 ALA B O 1
ATOM 8534 N N . GLN B 1 457 ? -2.656 26.719 15.828 1 92.62 457 GLN B N 1
ATOM 8535 C CA . GLN B 1 457 ? -3.824 26.016 15.32 1 92.62 457 GLN B CA 1
ATOM 8536 C C . GLN B 1 457 ? -3.441 24.641 14.797 1 92.62 457 GLN B C 1
ATOM 8538 O O . GLN B 1 457 ? -2.486 24.5 14.031 1 92.62 457 GLN B O 1
ATOM 8543 N N . PHE B 1 458 ? -4.152 23.578 15.242 1 94.06 458 PHE B N 1
ATOM 8544 C CA . PHE B 1 458 ? -3.902 22.172 14.93 1 94.06 458 PHE B CA 1
ATOM 8545 C C . PHE B 1 458 ? -5.195 21.469 14.531 1 94.06 458 PHE B C 1
ATOM 8547 O O . PHE B 1 458 ? -6.227 21.641 15.188 1 94.06 458 PHE B O 1
ATOM 8554 N N . THR B 1 459 ? -5.094 20.75 13.445 1 97.19 459 THR B N 1
ATOM 8555 C CA . THR B 1 459 ? -6.305 20.172 12.875 1 97.19 459 THR B CA 1
ATOM 8556 C C . THR B 1 459 ? -6.047 18.734 12.406 1 97.19 459 THR B C 1
ATOM 8558 O O . THR B 1 459 ? -4.898 18.344 12.188 1 97.19 459 THR B O 1
ATOM 8561 N N . GLU B 1 460 ? -7.094 17.922 12.391 1 97.62 460 GLU B N 1
ATOM 8562 C CA . GLU B 1 460 ? -7.012 16.516 11.961 1 97.62 460 GLU B CA 1
ATOM 8563 C C . GLU B 1 460 ? -8.32 16.062 11.328 1 97.62 460 GLU B C 1
ATOM 8565 O O . GLU B 1 460 ? -9.406 16.375 11.828 1 97.62 460 GLU B O 1
ATOM 8570 N N . ILE B 1 461 ? -8.219 15.406 10.203 1 98.56 461 ILE B N 1
ATOM 8571 C CA . ILE B 1 461 ? -9.344 14.641 9.672 1 98.56 461 ILE B CA 1
ATOM 8572 C C . ILE B 1 461 ? -8.945 13.164 9.547 1 98.56 461 ILE B C 1
ATOM 8574 O O . ILE B 1 461 ? -7.766 12.844 9.406 1 98.56 461 ILE B O 1
ATOM 8578 N N . SER B 1 462 ? -9.945 12.266 9.664 1 98 462 SER B N 1
ATOM 8579 C CA . SER B 1 462 ? -9.664 10.844 9.555 1 98 462 SER B CA 1
ATOM 8580 C C . SER B 1 462 ? -10.914 10.055 9.164 1 98 462 SER B C 1
ATOM 8582 O O . SER B 1 462 ? -12.031 10.508 9.406 1 98 462 SER B O 1
ATOM 8584 N N . VAL B 1 463 ? -10.625 8.922 8.531 1 98.19 463 VAL B N 1
ATOM 8585 C CA . VAL B 1 463 ? -11.734 8.016 8.227 1 98.19 463 VAL B CA 1
ATOM 8586 C C . VAL B 1 463 ? -11.297 6.57 8.453 1 98.19 463 VAL B C 1
ATOM 8588 O O . VAL B 1 463 ? -10.125 6.238 8.297 1 98.19 463 VAL B O 1
ATOM 8591 N N . LEU B 1 464 ? -12.18 5.742 8.867 1 97.25 464 LEU B N 1
ATOM 8592 C CA . LEU B 1 464 ? -12.148 4.281 8.891 1 97.25 464 LEU B CA 1
ATOM 8593 C C . LEU B 1 464 ? -13.219 3.701 7.973 1 97.25 464 LEU B C 1
ATOM 8595 O O . LEU B 1 464 ? -14.312 3.352 8.422 1 97.25 464 LEU B O 1
ATOM 8599 N N . PRO B 1 465 ? -12.844 3.527 6.734 1 96.56 465 PRO B N 1
ATOM 8600 C CA . PRO B 1 465 ? -13.852 3.361 5.691 1 96.56 465 PRO B CA 1
ATOM 8601 C C . PRO B 1 465 ? -14.664 2.076 5.855 1 96.56 465 PRO B C 1
ATOM 8603 O O . PRO B 1 465 ? -15.867 2.062 5.586 1 96.56 465 PRO B O 1
ATOM 8606 N N . GLU B 1 466 ? -14.07 0.973 6.312 1 94.88 466 GLU B N 1
ATOM 8607 C CA . GLU B 1 466 ? -14.758 -0.314 6.402 1 94.88 466 GLU B CA 1
ATOM 8608 C C . GLU B 1 466 ? -15.883 -0.27 7.43 1 94.88 466 GLU B C 1
ATOM 8610 O O . GLU B 1 466 ? -16.797 -1.096 7.391 1 94.88 466 GLU B O 1
ATOM 8615 N N . PHE B 1 467 ? -15.797 0.747 8.273 1 96.19 467 PHE B N 1
ATOM 8616 C CA . PHE B 1 467 ? -16.812 0.868 9.312 1 96.19 467 PHE B CA 1
ATOM 8617 C C . PHE B 1 467 ? -17.609 2.16 9.148 1 96.19 467 PHE B C 1
ATOM 8619 O O . PHE B 1 467 ? -18.375 2.539 10.023 1 96.19 467 PHE B O 1
ATOM 8626 N N . GLY B 1 468 ? -17.297 2.893 8.094 1 97.12 468 GLY B N 1
ATOM 8627 C CA . GLY B 1 468 ? -18.062 4.078 7.723 1 97.12 468 GLY B CA 1
ATOM 8628 C C . GLY B 1 468 ? -17.891 5.223 8.703 1 97.12 468 GLY B C 1
ATOM 8629 O O . GLY B 1 468 ? -18.781 6.066 8.844 1 97.12 468 GLY B O 1
ATOM 8630 N N . LEU B 1 469 ? -16.766 5.285 9.391 1 97.69 469 LEU B N 1
ATOM 8631 C CA . LEU B 1 469 ? -16.578 6.25 10.469 1 97.69 469 LEU B CA 1
ATOM 8632 C C . LEU B 1 469 ? -15.578 7.324 10.062 1 97.69 469 LEU B C 1
ATOM 8634 O O . LEU B 1 469 ? -14.516 7.016 9.508 1 97.69 469 LEU B O 1
ATOM 8638 N N . GLY B 1 470 ? -15.922 8.57 10.273 1 98.38 470 GLY B N 1
ATOM 8639 C CA . GLY B 1 470 ? -15.031 9.695 10.055 1 98.38 470 GLY B CA 1
ATOM 8640 C C . GLY B 1 470 ? -15.055 10.703 11.188 1 98.38 470 GLY B C 1
ATOM 8641 O O . GLY B 1 470 ? -16.062 10.852 11.875 1 98.38 470 GLY B O 1
ATOM 8642 N N . VAL B 1 471 ? -13.906 11.383 11.453 1 98.62 471 VAL B N 1
ATOM 8643 C CA . VAL B 1 471 ? -13.789 12.336 12.547 1 98.62 471 VAL B CA 1
ATOM 8644 C C . VAL B 1 471 ? -13.055 13.586 12.07 1 98.62 471 VAL B C 1
ATOM 8646 O O . VAL B 1 471 ? -12.07 13.492 11.336 1 98.62 471 VAL B O 1
ATOM 8649 N N . VAL B 1 472 ? -13.57 14.727 12.398 1 98.75 472 VAL B N 1
ATOM 8650 C CA . VAL B 1 472 ? -12.914 16.016 12.258 1 98.75 472 VAL B CA 1
ATOM 8651 C C . VAL B 1 472 ? -12.602 16.594 13.633 1 98.75 472 VAL B C 1
ATOM 8653 O O . VAL B 1 472 ? -13.461 16.625 14.516 1 98.75 472 VAL B O 1
ATOM 8656 N N . ALA B 1 473 ? -11.391 17.031 13.859 1 98.56 473 ALA B N 1
ATOM 8657 C CA . ALA B 1 473 ? -10.984 17.703 15.086 1 98.56 473 ALA B CA 1
ATOM 8658 C C . ALA B 1 473 ? -10.172 18.969 14.773 1 98.56 473 ALA B C 1
ATOM 8660 O O . ALA B 1 473 ? -9.086 18.875 14.195 1 98.56 473 ALA B O 1
ATOM 8661 N N . LEU B 1 474 ? -10.688 20.109 15.125 1 98.62 474 LEU B N 1
ATOM 8662 C CA . LEU B 1 474 ? -10.047 21.406 14.898 1 98.62 474 LEU B CA 1
ATOM 8663 C C . LEU B 1 474 ? -9.789 22.125 16.219 1 98.62 474 LEU B C 1
ATOM 8665 O O . LEU B 1 474 ? -10.68 22.219 17.062 1 98.62 474 LEU B O 1
ATOM 8669 N N . VAL B 1 475 ? -8.555 22.625 16.406 1 97.25 475 VAL B N 1
ATOM 8670 C CA . VAL B 1 475 ? -8.18 23.234 17.672 1 97.25 475 VAL B CA 1
ATOM 8671 C C . VAL B 1 475 ? -7.453 24.547 17.422 1 97.25 475 VAL B C 1
ATOM 8673 O O . VAL B 1 475 ? -6.535 24.625 16.594 1 97.25 475 VAL B O 1
ATOM 8676 N N . SER B 1 476 ? -7.895 25.594 18.031 1 96.06 476 SER B N 1
ATOM 8677 C CA . SER B 1 476 ? -7.199 26.875 18.203 1 96.06 476 SER B CA 1
ATOM 8678 C C . SER B 1 476 ? -6.84 27.094 19.672 1 96.06 476 SER B C 1
ATOM 8680 O O . SER B 1 476 ? -7.727 27.203 20.531 1 96.06 476 SER B O 1
ATOM 8682 N N . ILE B 1 477 ? -5.566 27.234 19.953 1 93.81 477 ILE B N 1
ATOM 8683 C CA . ILE B 1 477 ? -5.148 27.109 21.344 1 93.81 477 ILE B CA 1
ATOM 8684 C C . ILE B 1 477 ? -5.531 28.375 22.109 1 93.81 477 ILE B C 1
ATOM 8686 O O . ILE B 1 477 ? -5.477 29.484 21.562 1 93.81 477 ILE B O 1
ATOM 8690 N N . GLY B 1 478 ? -5.844 28.188 23.391 1 92.31 478 GLY B N 1
ATOM 8691 C CA . GLY B 1 478 ? -6.332 29.266 24.219 1 92.31 478 GLY B CA 1
ATOM 8692 C C . GLY B 1 478 ? -5.293 29.797 25.188 1 92.31 478 GLY B C 1
ATOM 8693 O O . GLY B 1 478 ? -5.57 30.703 25.969 1 92.31 478 GLY B O 1
ATOM 8694 N N . ILE B 1 479 ? -4.176 29.281 25.141 1 89.06 479 ILE B N 1
ATOM 8695 C CA . ILE B 1 479 ? -3.125 29.734 26.047 1 89.06 479 ILE B CA 1
ATOM 8696 C C . ILE B 1 479 ? -2.18 30.672 25.312 1 89.06 479 ILE B C 1
ATOM 8698 O O . ILE B 1 479 ? -1.982 30.562 24.109 1 89.06 479 ILE B O 1
ATOM 8702 N N . THR B 1 480 ? -1.608 31.609 26.078 1 88.19 480 THR B N 1
ATOM 8703 C CA . THR B 1 480 ? -0.735 32.625 25.516 1 88.19 480 THR B CA 1
ATOM 8704 C C . THR B 1 480 ? 0.667 32.062 25.281 1 88.19 480 THR B C 1
ATOM 8706 O O . THR B 1 480 ? 0.985 30.969 25.719 1 88.19 480 THR B O 1
ATOM 8709 N N . ASP B 1 481 ? 1.455 32.906 24.547 1 81.94 481 ASP B N 1
ATOM 8710 C CA . ASP B 1 481 ? 2.848 32.531 24.328 1 81.94 481 ASP B CA 1
ATOM 8711 C C . ASP B 1 481 ? 3.582 32.312 25.641 1 81.94 481 ASP B C 1
ATOM 8713 O O . ASP B 1 481 ? 4.383 31.375 25.766 1 81.94 481 ASP B O 1
ATOM 8717 N N . GLU B 1 482 ? 3.355 33.156 26.609 1 83.44 482 GLU B N 1
ATOM 8718 C CA . GLU B 1 482 ? 3.992 33.031 27.922 1 83.44 482 GLU B CA 1
ATOM 8719 C C . GLU B 1 482 ? 3.629 31.734 28.609 1 83.44 482 GLU B C 1
ATOM 8721 O O . GLU B 1 482 ? 4.488 31.078 29.203 1 83.44 482 GLU B O 1
ATOM 8726 N N . GLN B 1 483 ? 2.391 31.438 28.516 1 83.5 483 GLN B N 1
ATOM 8727 C CA . GLN B 1 483 ? 1.929 30.203 29.141 1 83.5 483 GLN B CA 1
ATOM 8728 C C . GLN B 1 483 ? 2.529 28.984 28.438 1 83.5 483 GLN B C 1
ATOM 8730 O O . GLN B 1 483 ? 2.867 28 29.094 1 83.5 483 GLN B O 1
ATOM 8735 N N . LEU B 1 484 ? 2.537 29.078 27.141 1 78.81 484 LEU B N 1
ATOM 8736 C CA . LEU B 1 484 ? 3.164 28.016 26.375 1 78.81 484 LEU B CA 1
ATOM 8737 C C . LEU B 1 484 ? 4.613 27.812 26.797 1 78.81 484 LEU B C 1
ATOM 8739 O O . LEU B 1 484 ? 5.066 26.688 26.984 1 78.81 484 LEU B O 1
ATOM 8743 N N . HIS B 1 485 ? 5.273 28.859 26.969 1 72.88 485 HIS B N 1
ATOM 8744 C CA . HIS B 1 485 ? 6.672 28.812 27.375 1 72.88 485 HIS B CA 1
ATOM 8745 C C . HIS B 1 485 ? 6.809 28.266 28.797 1 72.88 485 HIS B C 1
ATOM 8747 O O . HIS B 1 485 ? 7.816 27.625 29.125 1 72.88 485 HIS B O 1
ATOM 8753 N N . ALA B 1 486 ? 5.789 28.453 29.562 1 78.75 486 ALA B N 1
ATOM 8754 C CA . ALA B 1 486 ? 5.789 27.969 30.938 1 78.75 486 ALA B CA 1
ATOM 8755 C C . ALA B 1 486 ? 5.406 26.5 31.016 1 78.75 486 ALA B C 1
ATOM 8757 O O . ALA B 1 486 ? 5.449 25.891 32.094 1 78.75 486 ALA B O 1
ATOM 8758 N N . GLY B 1 487 ? 4.992 25.953 29.875 1 74.19 487 GLY B N 1
ATOM 8759 C CA . GLY B 1 487 ? 4.738 24.516 29.828 1 74.19 487 GLY B CA 1
ATOM 8760 C C . GLY B 1 487 ? 3.262 24.172 29.891 1 74.19 487 GLY B C 1
ATOM 8761 O O . GLY B 1 487 ? 2.9 23.016 30.141 1 74.19 487 GLY B O 1
ATOM 8762 N N . ALA B 1 488 ? 2.455 25.203 29.75 1 80.62 488 ALA B N 1
ATOM 8763 C CA . ALA B 1 488 ? 1.023 24.906 29.734 1 80.62 488 ALA B CA 1
ATOM 8764 C C . ALA B 1 488 ? 0.667 23.969 28.594 1 80.62 488 ALA B C 1
ATOM 8766 O O . ALA B 1 488 ? 1.286 24 27.516 1 80.62 488 ALA B O 1
ATOM 8767 N N . ASN B 1 489 ? -0.402 23.109 28.828 1 82.5 489 ASN B N 1
ATOM 8768 C CA . ASN B 1 489 ? -0.851 22.141 27.828 1 82.5 489 ASN B CA 1
ATOM 8769 C C . ASN B 1 489 ? -2.062 22.656 27.062 1 82.5 489 ASN B C 1
ATOM 8771 O O . ASN B 1 489 ? -2.732 23.594 27.5 1 82.5 489 ASN B O 1
ATOM 8775 N N . TYR B 1 490 ? -2.309 22.078 25.906 1 86.81 490 TYR B N 1
ATOM 8776 C CA . TYR B 1 490 ? -3.463 22.375 25.062 1 86.81 490 TYR B CA 1
ATOM 8777 C C . TYR B 1 490 ? -4.062 21.094 24.5 1 86.81 490 TYR B C 1
ATOM 8779 O O . TYR B 1 490 ? -3.506 20.016 24.672 1 86.81 490 TYR B O 1
ATOM 8787 N N . SER B 1 491 ? -5.207 21.234 23.906 1 89.06 491 SER B N 1
ATOM 8788 C CA . SER B 1 491 ? -5.863 20.094 23.281 1 89.06 491 SER B CA 1
ATOM 8789 C C . SER B 1 491 ? -5.137 19.656 22.016 1 89.06 491 SER B C 1
ATOM 8791 O O . SER B 1 491 ? -4.883 20.469 21.125 1 89.06 491 SER B O 1
ATOM 8793 N N . ALA B 1 492 ? -4.773 18.375 21.922 1 86.81 492 ALA B N 1
ATOM 8794 C CA . ALA B 1 492 ? -4.164 17.812 20.719 1 86.81 492 ALA B CA 1
ATOM 8795 C C . ALA B 1 492 ? -5.199 17.078 19.859 1 86.81 492 ALA B C 1
ATOM 8797 O O . ALA B 1 492 ? -5.773 16.078 20.297 1 86.81 492 ALA B O 1
ATOM 8798 N N . PRO B 1 493 ? -5.387 17.531 18.609 1 91.38 493 PRO B N 1
ATOM 8799 C CA . PRO B 1 493 ? -6.43 16.891 17.797 1 91.38 493 PRO B CA 1
ATOM 8800 C C . PRO B 1 493 ? -6.176 15.406 17.594 1 91.38 493 PRO B C 1
ATOM 8802 O O . PRO B 1 493 ? -7.121 14.609 17.562 1 91.38 493 PRO B O 1
ATOM 8805 N N . MET B 1 494 ? -4.949 14.992 17.391 1 87.44 494 MET B N 1
ATOM 8806 C CA . MET B 1 494 ? -4.645 13.57 17.219 1 87.44 494 MET B CA 1
ATOM 8807 C C . MET B 1 494 ? -5.02 12.773 18.469 1 87.44 494 MET B C 1
ATOM 8809 O O . MET B 1 494 ? -5.562 11.672 18.359 1 87.44 494 MET B O 1
ATOM 8813 N N . GLY B 1 495 ? -4.641 13.344 19.609 1 84.88 495 GLY B N 1
ATOM 8814 C CA . GLY B 1 495 ? -5.031 12.695 20.844 1 84.88 495 GLY B CA 1
ATOM 8815 C C . GLY B 1 495 ? -6.535 12.531 20.984 1 84.88 495 GLY B C 1
ATOM 8816 O O . GLY B 1 495 ? -7.012 11.477 21.422 1 84.88 495 GLY B O 1
ATOM 8817 N N . LEU B 1 496 ? -7.234 13.547 20.656 1 90.12 496 LEU B N 1
ATOM 8818 C CA . LEU B 1 496 ? -8.695 13.508 20.719 1 90.12 496 LEU B CA 1
ATOM 8819 C C . LEU B 1 496 ? -9.25 12.484 19.734 1 90.12 496 LEU B C 1
ATOM 8821 O O . LEU B 1 496 ? -10.164 11.727 20.078 1 90.12 496 LEU B O 1
ATOM 8825 N N . LEU B 1 497 ? -8.711 12.438 18.578 1 90.75 497 LEU B N 1
ATOM 8826 C CA . LEU B 1 497 ? -9.125 11.477 17.562 1 90.75 497 LEU B CA 1
ATOM 8827 C C . LEU B 1 497 ? -8.898 10.047 18.047 1 90.75 497 LEU B C 1
ATOM 8829 O O . LEU B 1 497 ? -9.758 9.18 17.875 1 90.75 497 LEU B O 1
ATOM 8833 N N . LEU B 1 498 ? -7.742 9.812 18.625 1 86.44 498 LEU B N 1
ATOM 8834 C CA . LEU B 1 498 ? -7.43 8.477 19.125 1 86.44 498 LEU B CA 1
ATOM 8835 C C . LEU B 1 498 ? -8.422 8.039 20.188 1 86.44 498 LEU B C 1
ATOM 8837 O O . LEU B 1 498 ? -8.867 6.891 20.203 1 86.44 498 LEU B O 1
ATOM 8841 N N . GLN B 1 499 ? -8.727 8.961 21.016 1 87.38 499 GLN B N 1
ATOM 8842 C CA . GLN B 1 499 ? -9.711 8.672 22.047 1 87.38 499 GLN B CA 1
ATOM 8843 C C . GLN B 1 499 ? -11.07 8.328 21.438 1 87.38 499 GLN B C 1
ATOM 8845 O O . GLN B 1 499 ? -11.734 7.391 21.891 1 87.38 499 GLN B O 1
ATOM 8850 N N . ILE B 1 500 ? -11.438 9.055 20.484 1 94.88 500 ILE B N 1
ATOM 8851 C CA . ILE B 1 500 ? -12.734 8.852 19.828 1 94.88 500 ILE B CA 1
ATOM 8852 C C . ILE B 1 500 ? -12.75 7.492 19.141 1 94.88 500 ILE B C 1
ATOM 8854 O O . ILE B 1 500 ? -13.688 6.711 19.312 1 94.88 500 ILE B O 1
ATOM 8858 N N . TYR B 1 501 ? -11.742 7.129 18.406 1 94.12 501 TYR B N 1
ATOM 8859 C CA . TYR B 1 501 ? -11.695 5.855 17.688 1 94.12 501 TYR B CA 1
ATOM 8860 C C . TYR B 1 501 ? -11.641 4.688 18.672 1 94.12 501 TYR B C 1
ATOM 8862 O O . TYR B 1 501 ? -12.297 3.664 18.453 1 94.12 501 TYR B O 1
ATOM 8870 N N . ASN B 1 502 ? -10.859 4.852 19.734 1 91 502 ASN B N 1
ATOM 8871 C CA . ASN B 1 502 ? -10.734 3.781 20.719 1 91 502 ASN B CA 1
ATOM 8872 C C . ASN B 1 502 ? -12.07 3.479 21.391 1 91 502 ASN B C 1
ATOM 8874 O O . ASN B 1 502 ? -12.297 2.359 21.859 1 91 502 ASN B O 1
ATOM 8878 N N . THR B 1 503 ? -12.93 4.465 21.391 1 92.69 503 THR B N 1
ATOM 8879 C CA . THR B 1 503 ? -14.211 4.309 22.062 1 92.69 503 THR B CA 1
ATOM 8880 C C . THR B 1 503 ? -15.297 3.922 21.062 1 92.69 503 THR B C 1
ATOM 8882 O O . THR B 1 503 ? -16.078 2.992 21.312 1 92.69 503 THR B O 1
ATOM 8885 N N . LEU B 1 504 ? -15.305 4.492 19.969 1 96 504 LEU B N 1
ATOM 8886 C CA . LEU B 1 504 ? -16.438 4.406 19.062 1 96 504 LEU B CA 1
ATOM 8887 C C . LEU B 1 504 ? -16.266 3.264 18.062 1 96 504 LEU B C 1
ATOM 8889 O O . LEU B 1 504 ? -17.234 2.623 17.672 1 96 504 LEU B O 1
ATOM 8893 N N . ALA B 1 505 ? -15.047 2.963 17.625 1 95.25 505 ALA B N 1
ATOM 8894 C CA . ALA B 1 505 ? -14.82 1.937 16.609 1 95.25 505 ALA B CA 1
ATOM 8895 C C . ALA B 1 505 ? -15.273 0.567 17.094 1 95.25 505 ALA B C 1
ATOM 8897 O O . ALA B 1 505 ? -16 -0.138 16.406 1 95.25 505 ALA B O 1
ATOM 8898 N N . PRO B 1 506 ? -14.945 0.187 18.375 1 93.62 506 PRO B N 1
ATOM 8899 C CA . PRO B 1 506 ? -15.453 -1.099 18.859 1 93.62 506 PRO B CA 1
ATOM 8900 C C . PRO B 1 506 ? -16.969 -1.133 18.969 1 93.62 506 PRO B C 1
ATOM 8902 O O . PRO B 1 506 ? -17.594 -2.182 18.75 1 93.62 506 PRO B O 1
ATOM 8905 N N . ALA B 1 507 ? -17.562 -0.018 19.328 1 95.94 507 ALA B N 1
ATOM 8906 C CA . ALA B 1 507 ? -19.016 0.051 19.422 1 95.94 507 ALA B CA 1
ATOM 8907 C C . ALA B 1 507 ? -19.656 -0.135 18.047 1 95.94 507 ALA B C 1
ATOM 8909 O O . ALA B 1 507 ? -20.656 -0.845 17.922 1 95.94 507 ALA B O 1
ATOM 8910 N N . ILE B 1 508 ? -19.141 0.475 17.062 1 96.88 508 ILE B N 1
ATOM 8911 C CA . ILE B 1 508 ? -19.656 0.352 15.711 1 96.88 508 ILE B CA 1
ATOM 8912 C C . ILE B 1 508 ? -19.453 -1.075 15.203 1 96.88 508 ILE B C 1
ATOM 8914 O O . ILE B 1 508 ? -20.328 -1.643 14.555 1 96.88 508 ILE B O 1
ATOM 8918 N N . TRP B 1 509 ? -18.266 -1.637 15.5 1 94.88 509 TRP B N 1
ATOM 8919 C CA . TRP B 1 509 ? -18 -3.037 15.195 1 94.88 509 TRP B CA 1
ATOM 8920 C C . TRP B 1 509 ? -19.062 -3.945 15.797 1 94.88 509 TRP B C 1
ATOM 8922 O O . TRP B 1 509 ? -19.578 -4.832 15.109 1 94.88 509 TRP B O 1
ATOM 8932 N N . GLN B 1 510 ? -19.422 -3.684 17.047 1 95.56 510 GLN B N 1
ATOM 8933 C CA . GLN B 1 510 ? -20.453 -4.461 17.703 1 95.56 510 GLN B CA 1
ATOM 8934 C C . GLN B 1 510 ? -21.812 -4.273 17.016 1 95.56 510 GLN B C 1
ATOM 8936 O O . GLN B 1 510 ? -22.562 -5.238 16.844 1 95.56 510 GLN B O 1
ATOM 8941 N N . ALA B 1 511 ? -22.094 -3.09 16.656 1 97.56 511 ALA B N 1
ATOM 8942 C CA . ALA B 1 511 ? -23.359 -2.807 15.984 1 97.56 511 ALA B CA 1
ATOM 8943 C C . ALA B 1 511 ? -23.484 -3.605 14.688 1 97.56 511 ALA B C 1
ATOM 8945 O O . ALA B 1 511 ? -24.516 -4.23 14.43 1 97.56 511 ALA B O 1
ATOM 8946 N N . TYR B 1 512 ? -22.453 -3.621 13.898 1 97.12 512 TYR B N 1
ATOM 8947 C CA . TYR B 1 512 ? -22.469 -4.379 12.648 1 97.12 512 TYR B CA 1
ATOM 8948 C C . TYR B 1 512 ? -22.656 -5.867 12.922 1 97.12 512 TYR B C 1
ATOM 8950 O O . TYR B 1 512 ? -23.453 -6.531 12.242 1 97.12 512 TYR B O 1
ATOM 8958 N N . ASN B 1 513 ? -21.969 -6.391 13.883 1 96.12 513 ASN B N 1
ATOM 8959 C CA . ASN B 1 513 ? -22.078 -7.809 14.203 1 96.12 513 ASN B CA 1
ATOM 8960 C C . ASN B 1 513 ? -23.5 -8.156 14.664 1 96.12 513 ASN B C 1
ATOM 8962 O O . ASN B 1 513 ? -24.047 -9.188 14.266 1 96.12 513 ASN B O 1
ATOM 8966 N N . ASP B 1 514 ? -24.047 -7.293 15.516 1 97.25 514 ASP B N 1
ATOM 8967 C CA . ASP B 1 514 ? -25.406 -7.535 15.992 1 97.25 514 ASP B CA 1
ATOM 8968 C C . ASP B 1 514 ? -26.406 -7.531 14.836 1 97.25 514 ASP B C 1
ATOM 8970 O O . ASP B 1 514 ? -27.328 -8.359 14.797 1 97.25 514 ASP B O 1
ATOM 8974 N N . ILE B 1 515 ? -26.266 -6.652 13.93 1 96.5 515 ILE B N 1
ATOM 8975 C CA . ILE B 1 515 ? -27.141 -6.559 12.773 1 96.5 515 ILE B CA 1
ATOM 8976 C C . ILE B 1 515 ? -27 -7.812 11.906 1 96.5 515 ILE B C 1
ATOM 8978 O O . ILE B 1 515 ? -28 -8.375 11.445 1 96.5 515 ILE B O 1
ATOM 8982 N N . LEU B 1 516 ? -25.797 -8.305 11.695 1 96.5 516 LEU B N 1
ATOM 8983 C CA . LEU B 1 516 ? -25.547 -9.523 10.93 1 96.5 516 LEU B CA 1
ATOM 8984 C C . LEU B 1 516 ? -26.219 -10.719 11.586 1 96.5 516 LEU B C 1
ATOM 8986 O O . LEU B 1 516 ? -26.859 -11.531 10.906 1 96.5 516 LEU B O 1
ATOM 8990 N N . VAL B 1 517 ? -26.047 -10.773 12.891 1 97 517 VAL B N 1
ATOM 8991 C CA . VAL B 1 517 ? -26.641 -11.891 13.625 1 97 517 VAL B CA 1
ATOM 8992 C C . VAL B 1 517 ? -28.156 -11.828 13.516 1 97 517 VAL B C 1
ATOM 8994 O O . VAL B 1 517 ? -28.812 -12.828 13.203 1 97 517 VAL B O 1
ATOM 8997 N N . GLU B 1 518 ? -28.703 -10.68 13.719 1 95.62 518 GLU B N 1
ATOM 8998 C CA . GLU B 1 518 ? -30.156 -10.5 13.695 1 95.62 518 GLU B CA 1
ATOM 8999 C C . GLU B 1 518 ? -30.734 -10.82 12.312 1 95.62 518 GLU B C 1
ATOM 9001 O O . GLU B 1 518 ? -31.719 -11.547 12.203 1 95.62 518 GLU B O 1
ATOM 9006 N N . ASP B 1 519 ? -30.109 -10.375 11.305 1 95.5 519 ASP B N 1
ATOM 9007 C CA . ASP B 1 519 ? -30.672 -10.438 9.961 1 95.5 519 ASP B CA 1
ATOM 9008 C C . ASP B 1 519 ? -30.391 -11.789 9.312 1 95.5 519 ASP B C 1
ATOM 9010 O O . ASP B 1 519 ? -31.25 -12.336 8.602 1 95.5 519 ASP B O 1
ATOM 9014 N N . TYR B 1 520 ? -29.219 -12.43 9.539 1 97.06 520 TYR B N 1
ATOM 9015 C CA . TYR B 1 520 ? -28.781 -13.477 8.625 1 97.06 520 TYR B CA 1
ATOM 9016 C C . TYR B 1 520 ? -28.641 -14.812 9.352 1 97.06 520 TYR B C 1
ATOM 9018 O O . TYR B 1 520 ? -28.75 -15.875 8.734 1 97.06 520 TYR B O 1
ATOM 9026 N N . VAL B 1 521 ? -28.312 -14.797 10.641 1 97.88 521 VAL B N 1
ATOM 9027 C CA . VAL B 1 521 ? -28.094 -16.047 11.383 1 97.88 521 VAL B CA 1
ATOM 9028 C C . VAL B 1 521 ? -29.438 -16.734 11.602 1 97.88 521 VAL B C 1
ATOM 9030 O O . VAL B 1 521 ? -30.438 -16.094 11.938 1 97.88 521 VAL B O 1
ATOM 9033 N N . GLY B 1 522 ? -29.422 -18.031 11.352 1 97.88 522 GLY B N 1
ATOM 9034 C CA . GLY B 1 522 ? -30.625 -18.812 11.586 1 97.88 522 GLY B CA 1
ATOM 9035 C C . GLY B 1 522 ? -30.781 -19.969 10.625 1 97.88 522 GLY B C 1
ATOM 9036 O O . GLY B 1 522 ? -29.828 -20.359 9.945 1 97.88 522 GLY B O 1
ATOM 9037 N N . VAL B 1 523 ? -31.984 -20.547 10.719 1 98.31 523 VAL B N 1
ATOM 9038 C CA . VAL B 1 523 ? -32.375 -21.656 9.844 1 98.31 523 VAL B CA 1
ATOM 9039 C C . VAL B 1 523 ? -33.25 -21.141 8.719 1 98.31 523 VAL B C 1
ATOM 9041 O O . VAL B 1 523 ? -34.156 -20.344 8.953 1 98.31 523 VAL B O 1
ATOM 9044 N N . TYR B 1 524 ? -32.938 -21.469 7.566 1 98.38 524 TYR B N 1
ATOM 9045 C CA . TYR B 1 524 ? -33.719 -21.188 6.367 1 98.38 524 TYR B CA 1
ATOM 9046 C C . TYR B 1 524 ? -34.344 -22.469 5.812 1 98.38 524 TYR B C 1
ATOM 9048 O O . TYR B 1 524 ? -33.656 -23.469 5.629 1 98.38 524 TYR B O 1
ATOM 9056 N N . LEU B 1 525 ? -35.656 -22.375 5.566 1 97.56 525 LEU B N 1
ATOM 9057 C CA . LEU B 1 525 ? -36.344 -23.609 5.215 1 97.56 525 LEU B CA 1
ATOM 9058 C C . LEU B 1 525 ? -37.406 -23.344 4.152 1 97.56 525 LEU B C 1
ATOM 9060 O O . LEU B 1 525 ? -38.031 -22.281 4.148 1 97.56 525 LEU B O 1
ATOM 9064 N N . SER B 1 526 ? -37.562 -24.234 3.25 1 97.19 526 SER B N 1
ATOM 9065 C CA . SER B 1 526 ? -38.656 -24.359 2.305 1 97.19 526 SER B CA 1
ATOM 9066 C C . SER B 1 526 ? -38.75 -25.781 1.737 1 97.19 526 SER B C 1
ATOM 9068 O O . SER B 1 526 ? -38.062 -26.688 2.197 1 97.19 526 SER B O 1
ATOM 9070 N N . ASP B 1 527 ? -39.656 -26 0.784 1 96.81 527 ASP B N 1
ATOM 9071 C CA . ASP B 1 527 ? -39.781 -27.297 0.111 1 96.81 527 ASP B CA 1
ATOM 9072 C C . ASP B 1 527 ? -38.531 -27.594 -0.713 1 96.81 527 ASP B C 1
ATOM 9074 O O . ASP B 1 527 ? -38.25 -28.75 -1.034 1 96.81 527 ASP B O 1
ATOM 9078 N N . ASP B 1 528 ? -37.781 -26.547 -0.937 1 96.06 528 ASP B N 1
ATOM 9079 C CA . ASP B 1 528 ? -36.625 -26.703 -1.778 1 96.06 528 ASP B CA 1
ATOM 9080 C C . ASP B 1 528 ? -35.438 -27.25 -0.974 1 96.06 528 ASP B C 1
ATOM 9082 O O . ASP B 1 528 ? -34.438 -27.719 -1.547 1 96.06 528 ASP B O 1
ATOM 9086 N N . GLY B 1 529 ? -35.469 -27.109 0.366 1 97 529 GLY B N 1
ATOM 9087 C CA . GLY B 1 529 ? -34.344 -27.609 1.161 1 97 529 GLY B CA 1
ATOM 9088 C C . GLY B 1 529 ? -34.188 -26.875 2.473 1 97 529 GLY B C 1
ATOM 9089 O O . GLY B 1 529 ? -35.156 -26.438 3.078 1 97 529 GLY B O 1
ATOM 9090 N N . ILE B 1 530 ? -32.875 -26.906 2.949 1 97.69 530 ILE B N 1
ATOM 9091 C CA . ILE B 1 530 ? -32.562 -26.328 4.25 1 97.69 530 ILE B CA 1
ATOM 9092 C C . ILE B 1 530 ? -31.172 -25.703 4.223 1 97.69 530 ILE B C 1
ATOM 9094 O O . ILE B 1 530 ? -30.266 -26.219 3.564 1 97.69 530 ILE B O 1
ATOM 9098 N N . ALA B 1 531 ? -31.062 -24.562 4.867 1 98.12 531 ALA B N 1
ATOM 9099 C CA . ALA B 1 531 ? -29.766 -23.938 5.133 1 98.12 531 ALA B CA 1
ATOM 9100 C C . ALA B 1 531 ? -29.656 -23.5 6.59 1 98.12 531 ALA B C 1
ATOM 9102 O O . ALA B 1 531 ? -30.656 -23.125 7.211 1 98.12 531 ALA B O 1
ATOM 9103 N N . ARG B 1 532 ? -28.5 -23.609 7.125 1 98.06 532 ARG B N 1
ATOM 9104 C CA . ARG B 1 532 ? -28.188 -23.109 8.461 1 98.06 532 ARG B CA 1
ATOM 9105 C C . ARG B 1 532 ? -27 -22.156 8.422 1 98.06 532 ARG B C 1
ATOM 9107 O O . ARG B 1 532 ? -25.922 -22.5 7.93 1 98.06 532 ARG B O 1
ATOM 9114 N N . ILE B 1 533 ? -27.188 -20.953 8.898 1 98.19 533 ILE B N 1
ATOM 9115 C CA . ILE B 1 533 ? -26.141 -19.953 8.969 1 98.19 533 ILE B CA 1
ATOM 9116 C C . ILE B 1 533 ? -25.859 -19.594 10.43 1 98.19 533 ILE B C 1
ATOM 9118 O O . ILE B 1 533 ? -26.797 -19.359 11.203 1 98.19 533 ILE B O 1
ATOM 9122 N N . SER B 1 534 ? -24.641 -19.625 10.828 1 97.19 534 SER B N 1
ATOM 9123 C CA . SER B 1 534 ? -24.203 -19.234 12.156 1 97.19 534 SER B CA 1
ATOM 9124 C C . SER B 1 534 ? -23.219 -18.062 12.094 1 97.19 534 SER B C 1
ATOM 9126 O O . SER B 1 534 ? -22.859 -17.609 11.008 1 97.19 534 SER B O 1
ATOM 9128 N N . PHE B 1 535 ? -23.016 -17.438 13.188 1 95.44 535 PHE B N 1
ATOM 9129 C CA . PHE B 1 535 ? -22.016 -16.406 13.352 1 95.44 535 PHE B CA 1
ATOM 9130 C C . PHE B 1 535 ? -20.922 -16.859 14.312 1 95.44 535 PHE B C 1
ATOM 9132 O O . PHE B 1 535 ? -21.188 -17.047 15.508 1 95.44 535 PHE B O 1
ATOM 9139 N N . LYS B 1 536 ? -19.703 -17.031 13.703 1 87.88 536 LYS B N 1
ATOM 9140 C CA . LYS B 1 536 ? -18.594 -17.547 14.5 1 87.88 536 LYS B CA 1
ATOM 9141 C C . LYS B 1 536 ? -17.344 -16.688 14.328 1 87.88 536 LYS B C 1
ATOM 9143 O O . LYS B 1 536 ? -16.875 -16.469 13.211 1 87.88 536 LYS B O 1
ATOM 9148 N N . GLU B 1 537 ? -16.828 -16.188 15.453 1 79.31 537 GLU B N 1
ATOM 9149 C CA . GLU B 1 537 ? -15.57 -15.453 15.484 1 79.31 537 GLU B CA 1
ATOM 9150 C C . GLU B 1 537 ? -15.586 -14.281 14.516 1 79.31 537 GLU B C 1
ATOM 9152 O O . GLU B 1 537 ? -14.664 -14.109 13.719 1 79.31 537 GLU B O 1
ATOM 9157 N N . GLY B 1 538 ? -16.703 -13.602 14.438 1 85.81 538 GLY B N 1
ATOM 9158 C CA . GLY B 1 538 ? -16.797 -12.375 13.664 1 85.81 538 GLY B CA 1
ATOM 9159 C C . GLY B 1 538 ? -17.156 -12.609 12.211 1 85.81 538 GLY B C 1
ATOM 9160 O O . GLY B 1 538 ? -17.062 -11.695 11.383 1 85.81 538 GLY B O 1
ATOM 9161 N N . THR B 1 539 ? -17.594 -13.883 11.906 1 90.38 539 THR B N 1
ATOM 9162 C CA . THR B 1 539 ? -17.844 -14.219 10.508 1 90.38 539 THR B CA 1
ATOM 9163 C C . THR B 1 539 ? -19.125 -15.031 10.367 1 90.38 539 THR B C 1
ATOM 9165 O O . THR B 1 539 ? -19.422 -15.891 11.195 1 90.38 539 THR B O 1
ATOM 9168 N N . LEU B 1 540 ? -19.891 -14.711 9.328 1 95.56 540 LEU B N 1
ATOM 9169 C CA . LEU B 1 540 ? -21.016 -15.57 8.961 1 95.56 540 LEU B CA 1
ATOM 9170 C C . LEU B 1 540 ? -20.516 -16.875 8.352 1 95.56 540 LEU B C 1
ATOM 9172 O O . LEU B 1 540 ? -19.609 -16.875 7.516 1 95.56 540 LEU B O 1
ATOM 9176 N N . VAL B 1 541 ? -21.109 -17.984 8.852 1 95.69 541 VAL B N 1
ATOM 9177 C CA . VAL B 1 541 ? -20.703 -19.312 8.383 1 95.69 541 VAL B CA 1
ATOM 9178 C C . VAL B 1 541 ? -21.922 -20.078 7.883 1 95.69 541 VAL B C 1
ATOM 9180 O O . VAL B 1 541 ? -22.891 -20.266 8.617 1 95.69 541 VAL B O 1
ATOM 9183 N N . LEU B 1 542 ? -21.875 -20.453 6.641 1 97 542 LEU B N 1
ATOM 9184 C CA . LEU B 1 542 ? -22.844 -21.406 6.113 1 97 542 LEU B CA 1
ATOM 9185 C C . LEU B 1 542 ? -22.531 -22.828 6.578 1 97 542 LEU B C 1
ATOM 9187 O O . LEU B 1 542 ? -21.688 -23.5 5.984 1 97 542 LEU B O 1
ATOM 9191 N N . GLU B 1 543 ? -23.297 -23.297 7.531 1 95.62 543 GLU B N 1
ATOM 9192 C CA . GLU B 1 543 ? -23.031 -24.578 8.164 1 95.62 543 GLU B CA 1
ATOM 9193 C C . GLU B 1 543 ? -23.562 -25.734 7.309 1 95.62 543 GLU B C 1
ATOM 9195 O O . GLU B 1 543 ? -23.016 -26.844 7.348 1 95.62 543 GLU B O 1
ATOM 9200 N N . GLN B 1 544 ? -24.609 -25.391 6.723 1 95.19 544 GLN B N 1
ATOM 9201 C CA . GLN B 1 544 ? -25.328 -26.406 5.949 1 95.19 544 GLN B CA 1
ATOM 9202 C C . GLN B 1 544 ? -26.125 -25.766 4.812 1 95.19 544 GLN B C 1
ATOM 9204 O O . GLN B 1 544 ? -26.703 -24.688 4.988 1 95.19 544 GLN B O 1
ATOM 9209 N N . LEU B 1 545 ? -26.078 -26.422 3.719 1 95.88 545 LEU B N 1
ATOM 9210 C CA . LEU B 1 545 ? -26.953 -26.078 2.604 1 95.88 545 LEU B CA 1
ATOM 9211 C C . LEU B 1 545 ? -27.359 -27.328 1.824 1 95.88 545 LEU B C 1
ATOM 9213 O O . LEU B 1 545 ? -26.531 -27.922 1.143 1 95.88 545 LEU B O 1
ATOM 9217 N N . SER B 1 546 ? -28.516 -27.75 2.061 1 93.81 546 SER B N 1
ATOM 9218 C CA . SER B 1 546 ? -29.141 -28.797 1.269 1 93.81 546 SER B CA 1
ATOM 9219 C C . SER B 1 546 ? -30.203 -28.234 0.336 1 93.81 546 SER B C 1
ATOM 9221 O O . SER B 1 546 ? -31.156 -27.594 0.789 1 93.81 546 SER B O 1
ATOM 9223 N N . ALA B 1 547 ? -30.047 -28.375 -0.895 1 91.5 547 ALA B N 1
ATOM 9224 C CA . ALA B 1 547 ? -30.969 -27.859 -1.901 1 91.5 547 ALA B CA 1
ATOM 9225 C C . ALA B 1 547 ? -31.406 -28.953 -2.861 1 91.5 547 ALA B C 1
ATOM 9227 O O . ALA B 1 547 ? -30.578 -29.578 -3.523 1 91.5 547 ALA B O 1
ATOM 9228 N N . ASN B 1 548 ? -32.719 -29.188 -2.855 1 88.31 548 ASN B N 1
ATOM 9229 C CA . ASN B 1 548 ? -33.344 -30.203 -3.707 1 88.31 548 ASN B CA 1
ATOM 9230 C C . ASN B 1 548 ? -32.656 -31.547 -3.557 1 88.31 548 ASN B C 1
ATOM 9232 O O . ASN B 1 548 ? -32.25 -32.156 -4.547 1 88.31 548 ASN B O 1
ATOM 9236 N N . GLY B 1 549 ? -32.375 -31.859 -2.369 1 85.38 549 GLY B N 1
ATOM 9237 C CA . GLY B 1 549 ? -31.875 -33.188 -2.018 1 85.38 549 GLY B CA 1
ATOM 9238 C C . GLY B 1 549 ? -30.375 -33.281 -2.119 1 85.38 549 GLY B C 1
ATOM 9239 O O . GLY B 1 549 ? -29.797 -34.344 -1.866 1 85.38 549 GLY B O 1
ATOM 9240 N N . VAL B 1 550 ? -29.703 -32.25 -2.473 1 87.19 550 VAL B N 1
ATOM 9241 C CA . VAL B 1 550 ? -28.25 -32.281 -2.666 1 87.19 550 VAL B CA 1
ATOM 9242 C C . VAL B 1 550 ? -27.562 -31.516 -1.531 1 87.19 550 VAL B C 1
ATOM 9244 O O . VAL B 1 550 ? -27.969 -30.406 -1.188 1 87.19 550 VAL B O 1
ATOM 9247 N N . ASP B 1 551 ? -26.609 -32.156 -0.898 1 89.44 551 ASP B N 1
ATOM 9248 C CA . ASP B 1 551 ? -25.719 -31.453 0.018 1 89.44 551 ASP B CA 1
ATOM 9249 C C . ASP B 1 551 ? -24.703 -30.609 -0.746 1 89.44 551 ASP B C 1
ATOM 9251 O O . ASP B 1 551 ? -23.672 -31.109 -1.188 1 89.44 551 ASP B O 1
ATOM 9255 N N . VAL B 1 552 ? -24.969 -29.375 -0.772 1 87.94 552 VAL B N 1
ATOM 9256 C CA . VAL B 1 552 ? -24.219 -28.469 -1.631 1 87.94 552 VAL B CA 1
ATOM 9257 C C . VAL B 1 552 ? -22.766 -28.391 -1.174 1 87.94 552 VAL B C 1
ATOM 9259 O O . VAL B 1 552 ? -21.844 -28.406 -1.997 1 87.94 552 VAL B O 1
ATOM 9262 N N . LEU B 1 553 ? -22.469 -28.266 0.12 1 87.5 553 LEU B N 1
ATOM 9263 C CA . LEU B 1 553 ? -21.109 -28.141 0.639 1 87.5 553 LEU B CA 1
ATOM 9264 C C . LEU B 1 553 ? -20.297 -29.406 0.356 1 87.5 553 LEU B C 1
ATOM 9266 O O . LEU B 1 553 ? -19.109 -29.328 0.039 1 87.5 553 LEU B O 1
ATOM 9270 N N . LEU B 1 554 ? -20.938 -30.469 0.444 1 81.19 554 LEU B N 1
ATOM 9271 C CA . LEU B 1 554 ? -20.281 -31.734 0.093 1 81.19 554 LEU B CA 1
ATOM 9272 C C . LEU B 1 554 ? -19.938 -31.766 -1.391 1 81.19 554 LEU B C 1
ATOM 9274 O O . LEU B 1 554 ? -18.859 -32.25 -1.769 1 81.19 554 LEU B O 1
ATOM 9278 N N . LYS B 1 555 ? -20.828 -31.297 -2.178 1 77.12 555 LYS B N 1
ATOM 9279 C CA . LYS B 1 555 ? -20.594 -31.281 -3.617 1 77.12 555 LYS B CA 1
ATOM 9280 C C . LYS B 1 555 ? -19.438 -30.359 -3.967 1 77.12 555 LYS B C 1
ATOM 9282 O O . LYS B 1 555 ? -18.688 -30.609 -4.91 1 77.12 555 LYS B O 1
ATOM 9287 N N . TRP B 1 556 ? -19.375 -29.281 -3.264 1 77.25 556 TRP B N 1
ATOM 9288 C CA . TRP B 1 556 ? -18.234 -28.375 -3.465 1 77.25 556 TRP B CA 1
ATOM 9289 C C . TRP B 1 556 ? -16.922 -29.109 -3.209 1 77.25 556 TRP B C 1
ATOM 9291 O O . TRP B 1 556 ? -15.969 -28.969 -3.982 1 77.25 556 TRP B O 1
ATOM 9301 N N . ASP B 1 557 ? -16.875 -29.844 -2.168 1 74 557 ASP B N 1
ATOM 9302 C CA . ASP B 1 557 ? -15.688 -30.625 -1.845 1 74 557 ASP B CA 1
ATOM 9303 C C . ASP B 1 557 ? -15.367 -31.625 -2.955 1 74 557 ASP B C 1
ATOM 9305 O O . ASP B 1 557 ? -14.203 -31.844 -3.287 1 74 557 ASP B O 1
ATOM 9309 N N . GLU B 1 558 ? -16.391 -32.188 -3.479 1 69.19 558 GLU B N 1
ATOM 9310 C CA . GLU B 1 558 ? -16.219 -33.219 -4.504 1 69.19 558 GLU B CA 1
ATOM 9311 C C . GLU B 1 558 ? -15.703 -32.594 -5.805 1 69.19 558 GLU B C 1
ATOM 9313 O O . GLU B 1 558 ? -14.906 -33.219 -6.516 1 69.19 558 GLU B O 1
ATOM 9318 N N . VAL B 1 559 ? -16.203 -31.469 -6.078 1 63.59 559 VAL B N 1
ATOM 9319 C CA . VAL B 1 559 ? -15.797 -30.812 -7.312 1 63.59 559 VAL B CA 1
ATOM 9320 C C . VAL B 1 559 ? -14.344 -30.344 -7.191 1 63.59 559 VAL B C 1
ATOM 9322 O O . VAL B 1 559 ? -13.578 -30.422 -8.156 1 63.59 559 VAL B O 1
ATOM 9325 N N . ILE B 1 560 ? -13.891 -29.891 -6.02 1 59.41 560 ILE B N 1
ATOM 9326 C CA . ILE B 1 560 ? -12.531 -29.406 -5.793 1 59.41 560 ILE B CA 1
ATOM 9327 C C . ILE B 1 560 ? -11.555 -30.594 -5.809 1 59.41 560 ILE B C 1
ATOM 9329 O O . ILE B 1 560 ? -10.438 -30.469 -6.305 1 59.41 560 ILE B O 1
ATOM 9333 N N . TRP B 1 561 ? -11.906 -31.859 -5.148 1 50.94 561 TRP B N 1
ATOM 9334 C CA . TRP B 1 561 ? -11.117 -33.094 -4.965 1 50.94 561 TRP B CA 1
ATOM 9335 C C . TRP B 1 561 ? -10.703 -33.688 -6.305 1 50.94 561 TRP B C 1
ATOM 9337 O O . TRP B 1 561 ? -9.586 -34.188 -6.453 1 50.94 561 TRP B O 1
ATOM 9347 N N . THR B 1 562 ? -11.727 -33.75 -7.129 1 45.97 562 THR B N 1
ATOM 9348 C CA . THR B 1 562 ? -11.336 -34.469 -8.352 1 45.97 562 THR B CA 1
ATOM 9349 C C . THR B 1 562 ? -9.969 -33.969 -8.828 1 45.97 562 THR B C 1
ATOM 9351 O O . THR B 1 562 ? -9.258 -34.719 -9.516 1 45.97 562 THR B O 1
ATOM 9354 N N . GLU B 1 563 ? -9.461 -32.969 -8.203 1 44.66 563 GLU B N 1
ATOM 9355 C CA . GLU B 1 563 ? -8.172 -32.438 -8.656 1 44.66 563 GLU B CA 1
ATOM 9356 C C . GLU B 1 563 ? -7.031 -33.031 -7.828 1 44.66 563 GLU B C 1
ATOM 9358 O O . GLU B 1 563 ? -5.926 -33.219 -8.336 1 44.66 563 GLU B O 1
ATOM 9363 N N . VAL B 1 564 ? -7.305 -33.375 -6.527 1 46.53 564 VAL B N 1
ATOM 9364 C CA . VAL B 1 564 ? -6.148 -33.625 -5.676 1 46.53 564 VAL B CA 1
ATOM 9365 C C . VAL B 1 564 ? -6.117 -35.094 -5.273 1 46.53 564 VAL B C 1
ATOM 9367 O O . VAL B 1 564 ? -5.129 -35.562 -4.707 1 46.53 564 VAL B O 1
ATOM 9370 N N . GLY B 1 565 ? -6.914 -36.031 -5.852 1 45.41 565 GLY B N 1
ATOM 9371 C CA . GLY B 1 565 ? -6.953 -37.438 -5.535 1 45.41 565 GLY B CA 1
ATOM 9372 C C . GLY B 1 565 ? -7.492 -37.719 -4.145 1 45.41 565 GLY B C 1
ATOM 9373 O O . GLY B 1 565 ? -7.777 -38.875 -3.807 1 45.41 565 GLY B O 1
ATOM 9374 N N . LYS B 1 566 ? -7.246 -36.875 -3.184 1 48.94 566 LYS B N 1
ATOM 9375 C CA . LYS B 1 566 ? -7.828 -37.031 -1.855 1 48.94 566 LYS B CA 1
ATOM 9376 C C . LYS B 1 566 ? -9.125 -36.25 -1.718 1 48.94 566 LYS B C 1
ATOM 9378 O O . LYS B 1 566 ? -9.266 -35.156 -2.301 1 48.94 566 LYS B O 1
ATOM 9383 N N . ARG B 1 567 ? -10.227 -37 -1.235 1 54.84 567 ARG B N 1
ATOM 9384 C CA . ARG B 1 567 ? -11.492 -36.312 -0.961 1 54.84 567 ARG B CA 1
ATOM 9385 C C . ARG B 1 567 ? -11.352 -35.344 0.202 1 54.84 567 ARG B C 1
ATOM 9387 O O . ARG B 1 567 ? -11.477 -35.719 1.365 1 54.84 567 ARG B O 1
ATOM 9394 N N . PRO B 1 568 ? -10.906 -34.125 -0.113 1 60.09 568 PRO B N 1
ATOM 9395 C CA . PRO B 1 568 ? -10.844 -33.188 1.026 1 60.09 568 PRO B CA 1
ATOM 9396 C C . PRO B 1 568 ? -12.227 -32.844 1.565 1 60.09 568 PRO B C 1
ATOM 9398 O O . PRO B 1 568 ? -13.219 -32.938 0.839 1 60.09 568 PRO B O 1
ATOM 9401 N N . ARG B 1 569 ? -12.406 -32.906 2.91 1 66.12 569 ARG B N 1
ATOM 9402 C CA . ARG B 1 569 ? -13.602 -32.375 3.564 1 66.12 569 ARG B CA 1
ATOM 9403 C C . ARG B 1 569 ? -13.359 -30.969 4.09 1 66.12 569 ARG B C 1
ATOM 9405 O O . ARG B 1 569 ? -13.469 -30.719 5.293 1 66.12 569 ARG B O 1
ATOM 9412 N N . LEU B 1 570 ? -13.195 -30.062 3.109 1 70.25 570 LEU B N 1
ATOM 9413 C CA . LEU B 1 570 ? -12.812 -28.703 3.463 1 70.25 570 LEU B CA 1
ATOM 9414 C C . LEU B 1 570 ? -14.016 -27.906 3.99 1 70.25 570 LEU B C 1
ATOM 9416 O O . LEU B 1 570 ? -13.859 -27.047 4.848 1 70.25 570 LEU B O 1
ATOM 9420 N N . TYR B 1 571 ? -15.156 -28.297 3.486 1 78.56 571 TYR B N 1
ATOM 9421 C CA . TYR B 1 571 ? -16.344 -27.531 3.818 1 78.56 571 TYR B CA 1
ATOM 9422 C C . TYR B 1 571 ? -17.172 -28.234 4.883 1 78.56 571 TYR B C 1
ATOM 9424 O O . TYR B 1 571 ? -18.297 -27.812 5.191 1 78.56 571 TYR B O 1
ATOM 9432 N N . ASP B 1 572 ? -16.562 -29.281 5.488 1 77.19 572 ASP B N 1
ATOM 9433 C CA . ASP B 1 572 ? -17.25 -29.984 6.566 1 77.19 572 ASP B CA 1
ATOM 9434 C C . ASP B 1 572 ? -17.469 -29.078 7.766 1 77.19 572 ASP B C 1
ATOM 9436 O O . ASP B 1 572 ? -18.391 -29.297 8.562 1 77.19 572 ASP B O 1
ATOM 9440 N N . VAL B 1 573 ? -16.641 -28.125 7.816 1 79.06 573 VAL B N 1
ATOM 9441 C CA . VAL B 1 573 ? -16.75 -27.219 8.961 1 79.06 573 VAL B CA 1
ATOM 9442 C C . VAL B 1 573 ? -17.5 -25.953 8.562 1 79.06 573 VAL B C 1
ATOM 9444 O O . VAL B 1 573 ? -17.531 -24.984 9.32 1 79.06 573 VAL B O 1
ATOM 9447 N N . GLY B 1 574 ? -18.078 -26 7.422 1 88.75 574 GLY B N 1
ATOM 9448 C CA . GLY B 1 574 ? -18.844 -24.844 6.949 1 88.75 574 GLY B CA 1
ATOM 9449 C C . GLY B 1 574 ? -18.062 -23.969 5.992 1 88.75 574 GLY B C 1
ATOM 9450 O O . GLY B 1 574 ? -16.875 -24.219 5.73 1 88.75 574 GLY B O 1
ATOM 9451 N N . ALA B 1 575 ? -18.797 -23.031 5.414 1 91.56 575 ALA B N 1
ATOM 9452 C CA . ALA B 1 575 ? -18.203 -22.062 4.492 1 91.56 575 ALA B CA 1
ATOM 9453 C C . ALA B 1 575 ? -18.359 -20.641 5.016 1 91.56 575 ALA B C 1
ATOM 9455 O O . ALA B 1 575 ? -19.438 -20.266 5.5 1 91.56 575 ALA B O 1
ATOM 9456 N N . LYS B 1 576 ? -17.281 -19.938 4.965 1 92 576 LYS B N 1
ATOM 9457 C CA . LYS B 1 576 ? -17.297 -18.531 5.309 1 92 576 LYS B CA 1
ATOM 9458 C C . LYS B 1 576 ? -18.078 -17.719 4.27 1 92 576 LYS B C 1
ATOM 9460 O O . LYS B 1 576 ? -17.922 -17.938 3.066 1 92 576 LYS B O 1
ATOM 9465 N N . LEU B 1 577 ? -18.938 -16.844 4.754 1 94.62 577 LEU B N 1
ATOM 9466 C CA . LEU B 1 577 ? -19.656 -15.93 3.865 1 94.62 577 LEU B CA 1
ATOM 9467 C C . LEU B 1 577 ? -19.062 -14.531 3.928 1 94.62 577 LEU B C 1
ATOM 9469 O O . LEU B 1 577 ? -19.062 -13.898 4.988 1 94.62 577 LEU B O 1
ATOM 9473 N N . ILE B 1 578 ? -18.594 -14.023 2.842 1 93 578 ILE B N 1
ATOM 9474 C CA . ILE B 1 578 ? -18.031 -12.68 2.738 1 93 578 ILE B CA 1
ATOM 9475 C C . ILE B 1 578 ? -19 -11.773 1.988 1 93 578 ILE B C 1
ATOM 9477 O O . ILE B 1 578 ? -19.344 -12.039 0.833 1 93 578 ILE B O 1
ATOM 9481 N N . GLY B 1 579 ? -19.422 -10.719 2.65 1 92.62 579 GLY B N 1
ATOM 9482 C CA . GLY B 1 579 ? -20.328 -9.781 2.014 1 92.62 579 GLY B CA 1
ATOM 9483 C C . GLY B 1 579 ? -19.656 -8.906 0.973 1 92.62 579 GLY B C 1
ATOM 9484 O O . GLY B 1 579 ? -18.516 -8.477 1.16 1 92.62 579 GLY B O 1
ATOM 9485 N N . THR B 1 580 ? -20.359 -8.656 -0.196 1 91.06 580 THR B N 1
ATOM 9486 C CA . THR B 1 580 ? -19.891 -7.742 -1.232 1 91.06 580 THR B CA 1
ATOM 9487 C C . THR B 1 580 ? -20.578 -6.387 -1.111 1 91.06 580 THR B C 1
ATOM 9489 O O . THR B 1 580 ? -21.234 -6.105 -0.105 1 91.06 580 THR B O 1
ATOM 9492 N N . ALA B 1 581 ? -20.328 -5.523 -2.062 1 88.69 581 ALA B N 1
ATOM 9493 C CA . ALA B 1 581 ? -21.016 -4.23 -2.053 1 88.69 581 ALA B CA 1
ATOM 9494 C C . ALA B 1 581 ? -22.406 -4.34 -2.693 1 88.69 581 ALA B C 1
ATOM 9496 O O . ALA B 1 581 ? -23.219 -3.416 -2.59 1 88.69 581 ALA B O 1
ATOM 9497 N N . PHE B 1 582 ? -22.641 -5.484 -3.346 1 89.44 582 PHE B N 1
ATOM 9498 C CA . PHE B 1 582 ? -23.953 -5.734 -3.92 1 89.44 582 PHE B CA 1
ATOM 9499 C C . PHE B 1 582 ? -24.922 -6.258 -2.861 1 89.44 582 PHE B C 1
ATOM 9501 O O . PHE B 1 582 ? -24.625 -7.242 -2.182 1 89.44 582 PHE B O 1
ATOM 9508 N N . GLU B 1 583 ? -26.016 -5.641 -2.764 1 91.12 583 GLU B N 1
ATOM 9509 C CA . GLU B 1 583 ? -26.938 -5.895 -1.656 1 91.12 583 GLU B CA 1
ATOM 9510 C C . GLU B 1 583 ? -27.312 -7.371 -1.578 1 91.12 583 GLU B C 1
ATOM 9512 O O . GLU B 1 583 ? -27.766 -7.953 -2.562 1 91.12 583 GLU B O 1
ATOM 9517 N N . GLY B 1 584 ? -27.031 -7.914 -0.43 1 93.94 584 GLY B N 1
ATOM 9518 C CA . GLY B 1 584 ? -27.438 -9.273 -0.113 1 93.94 584 GLY B CA 1
ATOM 9519 C C . GLY B 1 584 ? -26.562 -10.328 -0.756 1 93.94 584 GLY B C 1
ATOM 9520 O O . GLY B 1 584 ? -26.781 -11.523 -0.555 1 93.94 584 GLY B O 1
ATOM 9521 N N . GLN B 1 585 ? -25.594 -9.93 -1.511 1 94.62 585 GLN B N 1
ATOM 9522 C CA . GLN B 1 585 ? -24.766 -10.898 -2.207 1 94.62 585 GLN B CA 1
ATOM 9523 C C . GLN B 1 585 ? -23.547 -11.273 -1.371 1 94.62 585 GLN B C 1
ATOM 9525 O O . GLN B 1 585 ? -22.797 -10.398 -0.933 1 94.62 585 GLN B O 1
ATOM 9530 N N . PHE B 1 586 ? -23.359 -12.562 -1.136 1 95.5 586 PHE B N 1
ATOM 9531 C CA . PHE B 1 586 ? -22.219 -13.117 -0.407 1 95.5 586 PHE B CA 1
ATOM 9532 C C . PHE B 1 586 ? -21.438 -14.078 -1.287 1 95.5 586 PHE B C 1
ATOM 9534 O O . PHE B 1 586 ? -22 -14.758 -2.145 1 95.5 586 PHE B O 1
ATOM 9541 N N . ARG B 1 587 ? -20.141 -14.062 -1.1 1 93 587 ARG B N 1
ATOM 9542 C CA . ARG B 1 587 ? -19.281 -15.102 -1.643 1 93 587 ARG B CA 1
ATOM 9543 C C . ARG B 1 587 ? -18.844 -16.078 -0.551 1 93 587 ARG B C 1
ATOM 9545 O O . ARG B 1 587 ? -18.516 -15.656 0.564 1 93 587 ARG B O 1
ATOM 9552 N N . SER B 1 588 ? -18.891 -17.297 -0.844 1 91.25 588 SER B N 1
ATOM 9553 C CA . SER B 1 588 ? -18.516 -18.328 0.126 1 91.25 588 SER B CA 1
ATOM 9554 C C . SER B 1 588 ? -17.125 -18.859 -0.145 1 91.25 588 SER B C 1
ATOM 9556 O O . SER B 1 588 ? -16.734 -19.031 -1.302 1 91.25 588 SER B O 1
ATOM 9558 N N . THR B 1 589 ? -16.391 -19.031 0.911 1 87 589 THR B N 1
ATOM 9559 C CA . THR B 1 589 ? -15.039 -19.578 0.801 1 87 589 THR B CA 1
ATOM 9560 C C . THR B 1 589 ? -14.672 -20.359 2.053 1 87 589 THR B C 1
ATOM 9562 O O . THR B 1 589 ? -15.492 -20.531 2.957 1 87 589 THR B O 1
ATOM 9565 N N . LEU B 1 590 ? -13.5 -20.891 2.025 1 80.38 590 LEU B N 1
ATOM 9566 C CA . LEU B 1 590 ? -13.031 -21.656 3.174 1 80.38 590 LEU B CA 1
ATOM 9567 C C . LEU B 1 590 ? -12.867 -20.75 4.398 1 80.38 590 LEU B C 1
ATOM 9569 O O . LEU B 1 590 ? -12.492 -19.578 4.27 1 80.38 590 LEU B O 1
ATOM 9573 N N . LEU B 1 591 ? -13.07 -21.281 5.531 1 75.25 591 LEU B N 1
ATOM 9574 C CA . LEU B 1 591 ? -13.086 -20.531 6.777 1 75.25 591 LEU B CA 1
ATOM 9575 C C . LEU B 1 591 ? -11.734 -19.875 7.031 1 75.25 591 LEU B C 1
ATOM 9577 O O . LEU B 1 591 ? -11.664 -18.797 7.617 1 75.25 591 LEU B O 1
ATOM 9581 N N . TYR B 1 592 ? -10.664 -20.391 6.543 1 67.44 592 TYR B N 1
ATOM 9582 C CA . TYR B 1 592 ? -9.344 -19.906 6.91 1 67.44 592 TYR B CA 1
ATOM 9583 C C . TYR B 1 592 ? -8.703 -19.156 5.746 1 67.44 592 TYR B C 1
ATOM 9585 O O . TYR B 1 592 ? -7.535 -18.766 5.824 1 67.44 592 TYR B O 1
ATOM 9593 N N . GLN B 1 593 ? -9.453 -18.875 4.809 1 70.75 593 GLN B N 1
ATOM 9594 C CA . GLN B 1 593 ? -8.875 -18.266 3.617 1 70.75 593 GLN B CA 1
ATOM 9595 C C . GLN B 1 593 ? -9.094 -16.75 3.621 1 70.75 593 GLN B C 1
ATOM 9597 O O . GLN B 1 593 ? -10.195 -16.281 3.885 1 70.75 593 GLN B O 1
ATOM 9602 N N . CYS B 1 594 ? -7.98 -16.016 3.674 1 64.19 594 CYS B N 1
ATOM 9603 C CA . CYS B 1 594 ? -8.078 -14.562 3.521 1 64.19 594 CYS B CA 1
ATOM 9604 C C . CYS B 1 594 ? -7.848 -14.148 2.074 1 64.19 594 CYS B C 1
ATOM 9606 O O . CYS B 1 594 ? -8.516 -13.25 1.567 1 64.19 594 CYS B O 1
ATOM 9608 N N . ALA B 1 595 ? -6.656 -14.875 1.653 1 56.75 595 ALA B N 1
ATOM 9609 C CA . ALA B 1 595 ? -5.918 -14.406 0.484 1 56.75 595 ALA B CA 1
ATOM 9610 C C . ALA B 1 595 ? -6.066 -15.375 -0.685 1 56.75 595 ALA B C 1
ATOM 9612 O O . ALA B 1 595 ? -6.254 -16.578 -0.483 1 56.75 595 ALA B O 1
ATOM 9613 N N . TRP B 1 596 ? -6.453 -14.844 -1.837 1 63.5 596 TRP B N 1
ATOM 9614 C CA . TRP B 1 596 ? -6.113 -15.438 -3.127 1 63.5 596 TRP B CA 1
ATOM 9615 C C . TRP B 1 596 ? -7.141 -16.5 -3.525 1 63.5 596 TRP B C 1
ATOM 9617 O O . TRP B 1 596 ? -6.816 -17.438 -4.246 1 63.5 596 TRP B O 1
ATOM 9627 N N . THR B 1 597 ? -8.258 -16.25 -2.777 1 68 597 THR B N 1
ATOM 9628 C CA . THR B 1 597 ? -9.344 -17.062 -3.311 1 68 597 THR B CA 1
ATOM 9629 C C . THR B 1 597 ? -9.852 -16.484 -4.629 1 68 597 THR B C 1
ATOM 9631 O O . THR B 1 597 ? -9.93 -15.266 -4.793 1 68 597 THR B O 1
ATOM 9634 N N . GLY B 1 598 ? -9.969 -17.359 -5.539 1 80.19 598 GLY B N 1
ATOM 9635 C CA . GLY B 1 598 ? -10.648 -17 -6.77 1 80.19 598 GLY B CA 1
ATOM 9636 C C . GLY B 1 598 ? -12.102 -17.422 -6.793 1 80.19 598 GLY B C 1
ATOM 9637 O O . GLY B 1 598 ? -12.438 -18.547 -6.402 1 80.19 598 GLY B O 1
ATOM 9638 N N . PHE B 1 599 ? -12.953 -16.438 -7.059 1 85.94 599 PHE B N 1
ATOM 9639 C CA . PHE B 1 599 ? -14.391 -16.703 -7.113 1 85.94 599 PHE B CA 1
ATOM 9640 C C . PHE B 1 599 ? -14.852 -16.875 -8.555 1 85.94 599 PHE B C 1
ATOM 9642 O O . PHE B 1 599 ? -14.125 -16.516 -9.492 1 85.94 599 PHE B O 1
ATOM 9649 N N . ASP B 1 600 ? -16.016 -17.594 -8.703 1 83.5 600 ASP B N 1
ATOM 9650 C CA . ASP B 1 600 ? -16.625 -17.875 -10.008 1 83.5 600 ASP B CA 1
ATOM 9651 C C . ASP B 1 600 ? -15.719 -18.766 -10.844 1 83.5 600 ASP B C 1
ATOM 9653 O O . ASP B 1 600 ? -15.586 -18.578 -12.055 1 83.5 600 ASP B O 1
ATOM 9657 N N . ALA B 1 601 ? -14.977 -19.656 -10.133 1 78.31 601 ALA B N 1
ATOM 9658 C CA . ALA B 1 601 ? -14.219 -20.672 -10.844 1 78.31 601 ALA B CA 1
ATOM 9659 C C . ALA B 1 601 ? -15.148 -21.641 -11.578 1 78.31 601 ALA B C 1
ATOM 9661 O O . ALA B 1 601 ? -14.789 -22.172 -12.633 1 78.31 601 ALA B O 1
ATOM 9662 N N . ILE B 1 602 ? -16.297 -21.891 -10.984 1 78.88 602 ILE B N 1
ATOM 9663 C CA . ILE B 1 602 ? -17.359 -22.703 -11.562 1 78.88 602 ILE B CA 1
ATOM 9664 C C . ILE B 1 602 ? -18.672 -21.906 -11.578 1 78.88 602 ILE B C 1
ATOM 9666 O O . ILE B 1 602 ? -19.094 -21.375 -10.547 1 78.88 602 ILE B O 1
ATOM 9670 N N . THR B 1 603 ? -19.234 -21.812 -12.758 1 82.31 603 THR B N 1
ATOM 9671 C CA . THR B 1 603 ? -20.469 -21.031 -12.883 1 82.31 603 THR B CA 1
ATOM 9672 C C . THR B 1 603 ? -21.547 -21.828 -13.609 1 82.31 603 THR B C 1
ATOM 9674 O O . THR B 1 603 ? -21.25 -22.812 -14.281 1 82.31 603 THR B O 1
ATOM 9677 N N . THR B 1 604 ? -22.75 -21.453 -13.391 1 83.56 604 THR B N 1
ATOM 9678 C CA . THR B 1 604 ? -23.859 -21.922 -14.227 1 83.56 604 THR B CA 1
ATOM 9679 C C . THR B 1 604 ? -23.844 -21.234 -15.578 1 83.56 604 THR B C 1
ATOM 9681 O O . THR B 1 604 ? -23.031 -20.328 -15.812 1 83.56 604 THR B O 1
ATOM 9684 N N . LYS B 1 605 ? -24.703 -21.672 -16.422 1 77.88 605 LYS B N 1
ATOM 9685 C CA . LYS B 1 605 ? -24.797 -21.062 -17.75 1 77.88 605 LYS B CA 1
ATOM 9686 C C . LYS B 1 605 ? -25.219 -19.609 -17.656 1 77.88 605 LYS B C 1
ATOM 9688 O O . LYS B 1 605 ? -24.844 -18.797 -18.516 1 77.88 605 LYS B O 1
ATOM 9693 N N . SER B 1 606 ? -25.922 -19.312 -16.641 1 81.5 606 SER B N 1
ATOM 9694 C CA . SER B 1 606 ? -26.344 -17.922 -16.438 1 81.5 606 SER B CA 1
ATOM 9695 C C . SER B 1 606 ? -25.219 -17.062 -15.867 1 81.5 606 SER B C 1
ATOM 9697 O O . SER B 1 606 ? -25.344 -15.844 -15.797 1 81.5 606 SER B O 1
ATOM 9699 N N . GLY B 1 607 ? -24.172 -17.688 -15.477 1 81.5 607 GLY B N 1
ATOM 9700 C CA . GLY B 1 607 ? -23.047 -16.953 -14.922 1 81.5 607 GLY B CA 1
ATOM 9701 C C . GLY B 1 607 ? -23.031 -16.922 -13.406 1 81.5 607 GLY B C 1
ATOM 9702 O O . GLY B 1 607 ? -22.188 -16.25 -12.797 1 81.5 607 GLY B O 1
ATOM 9703 N N . TRP B 1 608 ? -23.969 -17.609 -12.789 1 88.38 608 TRP B N 1
ATOM 9704 C CA . TRP B 1 608 ? -24 -17.656 -11.328 1 88.38 608 TRP B CA 1
ATOM 9705 C C . TRP B 1 608 ? -22.906 -18.578 -10.789 1 88.38 608 TRP B C 1
ATOM 9707 O O . TRP B 1 608 ? -22.875 -19.766 -11.102 1 88.38 608 TRP B O 1
ATOM 9717 N N . GLY B 1 609 ? -22.031 -17.984 -9.992 1 86.06 609 GLY B N 1
ATOM 9718 C CA . GLY B 1 609 ? -20.984 -18.766 -9.391 1 86.06 609 GLY B CA 1
ATOM 9719 C C . GLY B 1 609 ? -21.484 -19.734 -8.336 1 86.06 609 GLY B C 1
ATOM 9720 O O . GLY B 1 609 ? -22.375 -19.391 -7.555 1 86.06 609 GLY B O 1
ATOM 9721 N N . MET B 1 610 ? -20.906 -20.891 -8.242 1 84.56 610 MET B N 1
ATOM 9722 C CA . MET B 1 610 ? -21.281 -21.875 -7.227 1 84.56 610 MET B CA 1
ATOM 9723 C C . MET B 1 610 ? -21 -21.328 -5.828 1 84.56 610 MET B C 1
ATOM 9725 O O . MET B 1 610 ? -21.641 -21.766 -4.859 1 84.56 610 MET B O 1
ATOM 9729 N N . ASP B 1 611 ? -20.109 -20.391 -5.766 1 88.94 611 ASP B N 1
ATOM 9730 C CA . ASP B 1 611 ? -19.703 -19.812 -4.48 1 88.94 611 ASP B CA 1
ATOM 9731 C C . ASP B 1 611 ? -20.594 -18.625 -4.117 1 88.94 611 ASP B C 1
ATOM 9733 O O . ASP B 1 611 ? -20.422 -18.031 -3.047 1 88.94 611 ASP B O 1
ATOM 9737 N N . LYS B 1 612 ? -21.516 -18.266 -4.957 1 92.75 612 LYS B N 1
ATOM 9738 C CA . LYS B 1 612 ? -22.359 -17.094 -4.73 1 92.75 612 LYS B CA 1
ATOM 9739 C C . LYS B 1 612 ? -23.641 -17.469 -3.998 1 92.75 612 LYS B C 1
ATOM 9741 O O . LYS B 1 612 ? -24.344 -18.406 -4.398 1 92.75 612 LYS B O 1
ATOM 9746 N N . ILE B 1 613 ? -23.906 -16.797 -2.922 1 95.69 613 ILE B N 1
ATOM 9747 C CA . ILE B 1 613 ? -25.141 -16.922 -2.162 1 95.69 613 ILE B CA 1
ATOM 9748 C C . ILE B 1 613 ? -25.797 -15.547 -2.029 1 95.69 613 ILE B C 1
ATOM 9750 O O . ILE B 1 613 ? -25.141 -14.562 -1.689 1 95.69 613 ILE B O 1
ATOM 9754 N N . VAL B 1 614 ? -27.094 -15.477 -2.354 1 97.06 614 VAL B N 1
ATOM 9755 C CA . VAL B 1 614 ? -27.812 -14.211 -2.211 1 97.06 614 VAL B CA 1
ATOM 9756 C C . VAL B 1 614 ? -28.828 -14.32 -1.075 1 97.06 614 VAL B C 1
ATOM 9758 O O . VAL B 1 614 ? -29.656 -15.227 -1.063 1 97.06 614 VAL B O 1
ATOM 9761 N N . ILE B 1 615 ? -28.719 -13.484 -0.152 1 97.94 615 ILE B N 1
ATOM 9762 C CA . ILE B 1 615 ? -29.641 -13.422 0.967 1 97.94 615 ILE B CA 1
ATOM 9763 C C . ILE B 1 615 ? -30.234 -12.016 1.081 1 97.94 615 ILE B C 1
ATOM 9765 O O . ILE B 1 615 ? -29.516 -11.062 1.409 1 97.94 615 ILE B O 1
ATOM 9769 N N . ARG B 1 616 ? -31.453 -11.836 0.887 1 94.94 616 ARG B N 1
ATOM 9770 C CA . ARG B 1 616 ? -32.094 -10.531 0.991 1 94.94 616 ARG B CA 1
ATOM 9771 C C . ARG B 1 616 ? -33.562 -10.68 1.429 1 94.94 616 ARG B C 1
ATOM 9773 O O . ARG B 1 616 ? -34.094 -11.781 1.437 1 94.94 616 ARG B O 1
ATOM 9780 N N . ARG B 1 617 ? -34.094 -9.625 1.827 1 93.81 617 ARG B N 1
ATOM 9781 C CA . ARG B 1 617 ? -35.5 -9.641 2.246 1 93.81 617 ARG B CA 1
ATOM 9782 C C . ARG B 1 617 ? -36.438 -9.836 1.053 1 93.81 617 ARG B C 1
ATOM 9784 O O . ARG B 1 617 ? -36.188 -9.266 -0.017 1 93.81 617 ARG B O 1
ATOM 9791 N N . ALA B 1 618 ? -37.406 -10.664 1.282 1 88.62 618 ALA B N 1
ATOM 9792 C CA . ALA B 1 618 ? -38.406 -10.891 0.236 1 88.62 618 ALA B CA 1
ATOM 9793 C C . ALA B 1 618 ? -39.125 -9.594 -0.104 1 88.62 618 ALA B C 1
ATOM 9795 O O . ALA B 1 618 ? -39.406 -9.328 -1.273 1 88.62 618 ALA B O 1
ATOM 9796 N N . HIS B 1 619 ? -39.5 -8.836 0.861 1 85.38 619 HIS B N 1
ATOM 9797 C CA . HIS B 1 619 ? -40.094 -7.512 0.829 1 85.38 619 HIS B CA 1
ATOM 9798 C C . HIS B 1 619 ? -39.844 -6.758 2.129 1 85.38 619 HIS B C 1
ATOM 9800 O O . HIS B 1 619 ? -39.219 -7.297 3.057 1 85.38 619 HIS B O 1
ATOM 9806 N N . LYS B 1 620 ? -40 -5.434 2.209 1 83.56 620 LYS B N 1
ATOM 9807 C CA . LYS B 1 620 ? -39.625 -4.539 3.297 1 83.56 620 LYS B CA 1
ATOM 9808 C C . LYS B 1 620 ? -39.938 -5.16 4.656 1 83.56 620 LYS B C 1
ATOM 9810 O O . LYS B 1 620 ? -39.125 -5.055 5.59 1 83.56 620 LYS B O 1
ATOM 9815 N N . ASN B 1 621 ? -40.906 -6.031 4.801 1 84.88 621 ASN B N 1
ATOM 9816 C CA . ASN B 1 621 ? -41.281 -6.648 6.07 1 84.88 621 ASN B CA 1
ATOM 9817 C C . ASN B 1 621 ? -41.344 -8.172 5.949 1 84.88 621 ASN B C 1
ATOM 9819 O O . ASN B 1 621 ? -41.938 -8.836 6.809 1 84.88 621 ASN B O 1
ATOM 9823 N N . GLY B 1 622 ? -40.719 -8.586 5 1 90.25 622 GLY B N 1
ATOM 9824 C CA . GLY B 1 622 ? -40.75 -10.031 4.793 1 90.25 622 GLY B CA 1
ATOM 9825 C C . GLY B 1 622 ? -39.531 -10.734 5.371 1 90.25 622 GLY B C 1
ATOM 9826 O O . GLY B 1 622 ? -38.656 -10.094 5.949 1 90.25 622 GLY B O 1
ATOM 9827 N N . PRO B 1 623 ? -39.562 -11.992 5.379 1 93.44 623 PRO B N 1
ATOM 9828 C CA . PRO B 1 623 ? -38.406 -12.766 5.871 1 93.44 623 PRO B CA 1
ATOM 9829 C C . PRO B 1 623 ? -37.188 -12.641 4.969 1 93.44 623 PRO B C 1
ATOM 9831 O O . PRO B 1 623 ? -37.312 -12.273 3.797 1 93.44 623 PRO B O 1
ATOM 9834 N N . MET B 1 624 ? -36.125 -12.867 5.566 1 96.62 624 MET B N 1
ATOM 9835 C CA . MET B 1 624 ? -34.906 -13.047 4.75 1 96.62 624 MET B CA 1
ATOM 9836 C C . MET B 1 624 ? -35.031 -14.305 3.891 1 96.62 624 MET B C 1
ATOM 9838 O O . MET B 1 624 ? -35.531 -15.336 4.352 1 96.62 624 MET B O 1
ATOM 9842 N N . VAL B 1 625 ? -34.625 -14.156 2.635 1 97.81 625 VAL B N 1
ATOM 9843 C CA . VAL B 1 625 ? -34.688 -15.258 1.68 1 97.81 625 VAL B CA 1
ATOM 9844 C C . VAL B 1 625 ? -33.281 -15.578 1.169 1 97.81 625 VAL B C 1
ATOM 9846 O O . VAL B 1 625 ? -32.594 -14.688 0.684 1 97.81 625 VAL B O 1
ATOM 9849 N N . LEU B 1 626 ? -32.875 -16.797 1.365 1 98.19 626 LEU B N 1
ATOM 9850 C CA . LEU B 1 626 ? -31.656 -17.281 0.76 1 98.19 626 LEU B CA 1
ATOM 9851 C C . LEU B 1 626 ? -31.922 -17.891 -0.615 1 98.19 626 LEU B C 1
ATOM 9853 O O . LEU B 1 626 ? -32.719 -18.812 -0.745 1 98.19 626 LEU B O 1
ATOM 9857 N N . THR B 1 627 ? -31.297 -17.344 -1.604 1 96.88 627 THR B N 1
ATOM 9858 C CA . THR B 1 627 ? -31.438 -17.828 -2.973 1 96.88 627 THR B CA 1
ATOM 9859 C C . THR B 1 627 ? -30.156 -18.484 -3.453 1 96.88 627 THR B C 1
ATOM 9861 O O . THR B 1 627 ? -29.078 -17.891 -3.359 1 96.88 627 THR B O 1
ATOM 9864 N N . TYR B 1 628 ? -30.234 -19.672 -3.895 1 94.88 628 TYR B N 1
ATOM 9865 C CA . TYR B 1 628 ? -29.141 -20.422 -4.508 1 94.88 628 TYR B CA 1
ATOM 9866 C C . TYR B 1 628 ? -29.547 -20.953 -5.879 1 94.88 628 TYR B C 1
ATOM 9868 O O . TYR B 1 628 ? -30.031 -22.078 -6 1 94.88 628 TYR B O 1
ATOM 9876 N N . GLU B 1 629 ? -29.094 -20.234 -6.906 1 90.88 629 GLU B N 1
ATOM 9877 C CA . GLU B 1 629 ? -29.547 -20.438 -8.281 1 90.88 629 GLU B CA 1
ATOM 9878 C C . GLU B 1 629 ? -29.062 -21.781 -8.836 1 90.88 629 GLU B C 1
ATOM 9880 O O . GLU B 1 629 ? -29.812 -22.469 -9.531 1 90.88 629 GLU B O 1
ATOM 9885 N N . PRO B 1 630 ? -27.875 -22.156 -8.57 1 87.56 630 PRO B N 1
ATOM 9886 C CA . PRO B 1 630 ? -27.375 -23.375 -9.203 1 87.56 630 PRO B CA 1
ATOM 9887 C C . PRO B 1 630 ? -28.25 -24.594 -8.93 1 87.56 630 PRO B C 1
ATOM 9889 O O . PRO B 1 630 ? -28.297 -25.516 -9.742 1 87.56 630 PRO B O 1
ATOM 9892 N N . MET B 1 631 ? -28.984 -24.547 -7.828 1 88.56 631 MET B N 1
ATOM 9893 C CA . MET B 1 631 ? -29.859 -25.656 -7.492 1 88.56 631 MET B CA 1
ATOM 9894 C C . MET B 1 631 ? -31.312 -25.219 -7.488 1 88.56 631 MET B C 1
ATOM 9896 O O . MET B 1 631 ? -32.188 -25.922 -6.941 1 88.56 631 MET B O 1
ATOM 9900 N N . ASN B 1 632 ? -31.578 -24.078 -7.996 1 89.62 632 ASN B N 1
ATOM 9901 C CA . ASN B 1 632 ? -32.906 -23.516 -8.062 1 89.62 632 ASN B CA 1
ATOM 9902 C C . ASN B 1 632 ? -33.625 -23.562 -6.703 1 89.62 632 ASN B C 1
ATOM 9904 O O . ASN B 1 632 ? -34.719 -24.062 -6.59 1 89.62 632 ASN B O 1
ATOM 9908 N N . ALA B 1 633 ? -32.938 -23.156 -5.695 1 94.44 633 ALA B N 1
ATOM 9909 C CA . ALA B 1 633 ? -33.5 -23.219 -4.344 1 94.44 633 ALA B CA 1
ATOM 9910 C C . ALA B 1 633 ? -33.75 -21.828 -3.787 1 94.44 633 ALA B C 1
ATOM 9912 O O . ALA B 1 633 ? -32.938 -20.906 -4.012 1 94.44 633 ALA B O 1
ATOM 9913 N N . LYS B 1 634 ? -34.844 -21.656 -3.207 1 96.81 634 LYS B N 1
ATOM 9914 C CA . LYS B 1 634 ? -35.219 -20.5 -2.402 1 96.81 634 LYS B CA 1
ATOM 9915 C C . LYS B 1 634 ? -35.656 -20.922 -1.003 1 96.81 634 LYS B C 1
ATOM 9917 O O . LYS B 1 634 ? -36.625 -21.672 -0.849 1 96.81 634 LYS B O 1
ATOM 9922 N N . LEU B 1 635 ? -34.938 -20.469 -0.049 1 97.94 635 LEU B N 1
ATOM 9923 C CA . LEU B 1 635 ? -35.188 -20.844 1.34 1 97.94 635 LEU B CA 1
ATOM 9924 C C . LEU B 1 635 ? -35.531 -19.609 2.178 1 97.94 635 LEU B C 1
ATOM 9926 O O . LEU B 1 635 ? -34.969 -18.531 1.974 1 97.94 635 LEU B O 1
ATOM 9930 N N . TYR B 1 636 ? -36.438 -19.734 3.109 1 97.38 636 TYR B N 1
ATOM 9931 C CA . TYR B 1 636 ? -36.938 -18.625 3.912 1 97.38 636 TYR B CA 1
ATOM 9932 C C . TYR B 1 636 ? -36.5 -18.75 5.363 1 97.38 636 TYR B C 1
ATOM 9934 O O . TYR B 1 636 ? -36.562 -19.844 5.941 1 97.38 636 TYR B O 1
ATOM 9942 N N . LYS B 1 637 ? -35.969 -17.656 5.852 1 97.5 637 LYS B N 1
ATOM 9943 C CA . LYS B 1 637 ? -35.562 -17.656 7.254 1 97.5 637 LYS B CA 1
ATOM 9944 C C . LYS B 1 637 ? -36.75 -17.922 8.172 1 97.5 637 LYS B C 1
ATOM 9946 O O . LYS B 1 637 ? -37.812 -17.297 8.047 1 97.5 637 LYS B O 1
ATOM 9951 N N . VAL B 1 638 ? -36.469 -18.828 9.062 1 94 638 VAL B N 1
ATOM 9952 C CA . VAL B 1 638 ? -37.531 -19.219 10.008 1 94 638 VAL B CA 1
ATOM 9953 C C . VAL B 1 638 ? -37.438 -18.344 11.25 1 94 638 VAL B C 1
ATOM 9955 O O . VAL B 1 638 ? -36.344 -17.953 11.68 1 94 638 VAL B O 1
ATOM 9958 N N . ALA B 1 639 ? -38.5 -17.719 11.734 1 77.19 639 ALA B N 1
ATOM 9959 C CA . ALA B 1 639 ? -38.562 -16.844 12.891 1 77.19 639 ALA B CA 1
ATOM 9960 C C . ALA B 1 639 ? -38.062 -17.547 14.148 1 77.19 639 ALA B C 1
ATOM 9962 O O . ALA B 1 639 ? -38.188 -18.766 14.289 1 77.19 639 ALA B O 1
#

pLDDT: mean 80.9, std 23.58, range [17.47, 98.94]

Foldseek 3Di:
DDPDDPPPPDPDPVVVVVVVVVVVVVVVVVVLPLLQPLLQLQVVLVVVLVVLVPVDPPPQDPVSSLVCLVVVVVPDPDDDPDCPVDPPPSPNSNPLVQQFFFFFQQCQQPPLLLVPPQLVVLLVVLQVVVVVQVVQFQWWKWKFKAFQNPQTSDIDTAHFQEQAPPADPDGHGADQLFKEQQFQVLLVLLVLLQQLQLVVCVVVVNPPRRDQQDFLCVLVVLAAAEPVCRVLNRRAGNQLLLAQQSQFDADFPLDDDDDPCCVVVVDPPPPCQVRVSQADDPVRLSVRRRYDDGNDRHPDDHDHHLSSQLSSLVSSQSSVCVSVVHRDASFVSSCVLPCVVLVQVSKTFFAHDPVNVSSYGDEHEDFCSRPGGHSSRCSRGGMMGGNVSVSSVCRQAAAHLAHPSHGPVSNVVQPDFDADDPVRAWGAGSHWTWGWDQEPLRDIFIKTKDWRDTVQKIWMWIDGHSLRMIMTMIIGGNDYPVVVVVPRDGDHRVVSVVSSCVSNVRSSLVSSLVVCCVAPAAWWDDPQWIWGWDDDSNWIWTQFDDGNNDTLLQVSQVSSCVNVVDSDSQCNRTWTWHHHSPAQKTFTGGSSDNDDNDWQSDADPVSHTSRIWGWDAPDDVHFIWIAGPVRRDITTGDD/DCPPDPDDDDPDPVVVVVVVVVVVVVVVVVVVVLLQPLLQLQVVLVVVLVVLVPVPPPPQDPVRSLVCLVVVVVPDPDDDPDPPVDPPPPPNSNCLVQQFFFFFQQCQQPPLLLVPPQLVVLLVVLQVVVVVQVVQFQWWKWKFKAGQNPQTSDIDTAHFQEQAPPADPDGHGADQLQKEQQFQVLLVLLVLLQQLQLVVCVVVVNPPRRDQQDFLCVLVVLAAAEPVCRVLNRRAGNQLLLAQQSQFDADFPLDDDDDPCCVVVVDPPPPCQVRVSQADDPVRLSVRRRYDDGNDRHPDDHDHHLSSQLSSLVSSQSSVCVSVVHRDASFVSSCVLPCVVLVQVSKTFFAHDPVNVSSYGDEHEDFCSRPGGHSSRCSRGGMMGGNVSVSSVCRQAAAHLAHPSHGPVSNVVQPDFDADDPVRAWGAGSHWTWGWDAEPLRDIFIKTKDWRDTVQKIWMWIDGHSLRMIMTMIIRGNDYPVVVVVPRDHDHRVVSVVSSCVSNVRSSLVSSLVVCCVAPAAWWDDPQWIWGWDDDSNWIWTQFDDGNNDTLLQVSQVSSCVNVVDSDSQCNRTWTWHHHSPAQKTFTGGSSDNDDDDWQSDADPVSHTSRIWGWDAPDPPHFIWIADPVRRDITGGDD

Nearest PDB structures (foldseek):
  4qd4-assembly2_B  TM=7.203E-01  e=1.260E-14  Acinetobacter baumannii
  3hlb-assembly2_B  TM=6.302E-01  e=8.189E-12  Aspergillus terreus
  3hle-assembly1_A  TM=6.249E-01  e=5.907E-12  Aspergillus terreus
  3hlc-assembly1_A  TM=6.338E-01  e=3.969E-11  Aspergillus terreus
  3hlb-assembly3_C  TM=6.241E-01  e=1.547E-10  Aspergillus terreus

Sequence (1278 aa):
MEKQAAILDWPSQQQQHAQLQQRRRVRRRDLALTFGWSLIGSFIGLALALICFGHTDARWSPLDRLRQLHSSFTATRDSFPTYTGKTIPQSDAAIGWRCIPPPPPFLLDDIRIATHPAVLAALANIKLALEANAILHKDAVSISIVHASTGKLFDFHSGRVRLNESATASPAPVDGDSIYRIASISKAFVVLEALVLSRQAHLKGFRPELTLDSRLKEILPEFKLPAAFKEEEGEITLAHLGSHRAGLPRDIGEFQIGSLNDIVYPPGTPNLLDDFPHNRTIEELEGLVSNADLIWQVGESPSYSNTGFSLLGVAVSKYHNKLWKQDKNFTAIMRDDIFTPLNMSHTFTGPIPPHLRKHVTVPAASNLVDKVFALSHDPAGGIFSTSNDLSNLLHRVLLAANPELISSAQRRTWLKSVHQFTDGISSVGVPWETLGAVMPDFSRYNIYSKGGGLPAQFTEISVLPEFGLGVVALVSIGITDEQLHAGANYSAPMGLLLQIYNTLAPAIWQAYNDILVEDYVGVYLSDDGIARISFKEGTLVLEQLSANGVDVLLKWDEVIWTEVGKRPRLYDVGAKLIGTAFEGQFRSTLLYQCAWTGFDAITTKSGWGMDKIVIRRAHKNGPMVLTYEPMNAKLYKVAMEKQAAILDWPSQQQQHAQLQQRRRVRRRDLALTFGWSLIGSFIGLALALICFGHTDARWSPLDRLRQLHSSFTATRDSFPTYTGKTIPQSDAAIGWRCIPPPPPFLLDDIRIATHPAVLAALANIKLALEANAILHKDAVSISIVHASTGKLFDFHSGRVRLNESATASPAPVDGDSIYRIASISKAFVVLEALVLSRQAHLKGFRPELTLDSRLKEILPEFKLPAAFKEEEGEITLAHLGSHRAGLPRDIGEFQIGSLNDIVYPPGTPNLLDDFPHNRTIEELEGLVSNADLIWQVGESPSYSNTGFSLLGVAVSKYHNKLWKQDKNFTAIMRDDIFTPLNMSHTFTGPIPPHLRKHVTVPAASNLVDKVFALSHDPAGGIFSTSNDLSNLLHRVLLAANPELISSAQRRTWLKSVHQFTDGISSVGVPWETLGAVMPDFSRYNIYSKGGGLPAQFTEISVLPEFGLGVVALVSIGITDEQLHAGANYSAPMGLLLQIYNTLAPAIWQAYNDILVEDYVGVYLSDDGIARISFKEGTLVLEQLSANGVDVLLKWDEVIWTEVGKRPRLYDVGAKLIGTAFEGQFRSTLLYQCAWTGFDAITTKSGWGMDKIVIRRAHKNGPMVLTYEPMNAKLYKVA

Secondary structure (DSSP, 8-state):
------------THHHHHHHHHHHHHHHHHHHHHHHHHHHHHHHHHHHHHHT--S--TTS-HHHHHHHHHHTT---TT------S-SS----TT-----PPPPPGGGTT-THHHH-HHHHHHHHHHHHHHHHHHHH---EEEEEEEETTTEEEEEEEESBSB-STT--SSPPBP-TT-BEE-GGGHHHHHHHHHHHHHHHHHHHT-SSPP-TTSBHHHH-TT----GGGHHHHHH-BHHHHHTT-S---SSTTTSEE-SHHHHHS--S---TTT---TT--HHHHHHHHTT---SS-TTSS----HHHHHHHHHHHHHHHHHHHT----HHHHHIIIIITTTT-TT-EESSPPGGGGGGB-B-SS---TTPPPPTTTHHHH-EEE-HHHHHHHIIIIIISSS-SSS-HHHHHHHSS-SEE-TTSSEEE-SS-EEEEEE-TT--EEEEEEEEEEETTEEEEEEEEGGGTEEEEEEEE--S-HHHHHTT-----HHHHHHHHHHHHHHHHHHHHHHHHHHHH-EEEEETTEEEEEEEETTEEEEEEEEETTEEHHHHHHHHHHTTTSS---TTTT-EEEEE-SSTTEEEEE-TT--S-PPS-SSEETT--BTTEEEEEESSTTPPEEEEEGGGTEEEEE--/------------THHHHHHHHHHHHHHHHHHHHHHHHHHHHHHHHHHHHHHTTTT--TTS-HHHHHHHHHHTT---TT--S---S-SS----TT-----PPPPPGGGTT-THHHH-HHHHHHHHHHHHHHHHHHHH---EEEEEEEETTTEEEEEEEESBSB-STT--SSPPBP-TT-BEE-GGGHHHHHHHHHHHHHHHHHHHT-SSPP-TTSBHHHH-TT----GGGHHHHHH-BHHHHHTT-S---SSTTTSEE-SHHHHHS--S---TTT-------HHHHHHHHTT---SS-TTSS----HHHHHHHHHHHHHHHHHHHT----HHHHHIIIIITTTT-TT-EESSPPGGGGGGB-B-SS---TTPPPPTTTHHHH-EEE-HHHHHHHIIIIIISSS-SSS-HHHHHHHSSEEEE-TTSSEEEESS-EEEEEE-TT--EEEEEEEEEEETTEEEEEEEEGGGTEEEEEEEE--S-HHHHHTT-----HHHHHHHHHHHHHHHHHHHHHHHHHHHH-EEEEETTEEEEEEEETTEEEEEEEEETTEEHHHHHHHHHHTTTSS---TTTT-EEEEE-SSTTEEEEE-TT--S-PPP-SSEETT--BTTEEEEEESSTTSPEEEEEGGGTEEEEE--

InterPro domains:
  IPR001466 Beta-lactamase-related [PF00144] (154-477)
  IPR012338 Beta-lactamase/transpeptidase-like [G3DSA:3.40.710.10] (130-484)
  IPR012338 Beta-lactamase/transpeptidase-like [SSF56601] (169-476)

Radius of gyration: 32.83 Å; Cα contacts (8 Å, |Δi|>4): 2872; chains: 2; bounding box: 83×127×116 Å

Organism: NCBI:txid3140254